Protein AF-0000000084497797 (afdb_homodimer)

Nearest PDB structures (foldseek):
  1u7z-assembly2_C  TM=8.789E-01  e=6.561E-12  Escherichia coli
  1u80-assembly1_B  TM=8.466E-01  e=4.238E-12  Escherichia coli
  1u7w-assembly2_C-2  TM=8.533E-01  e=4.690E-11  Escherichia coli
  1u7w-assembly1_B  TM=8.648E-01  e=1.187E-10  Escherichia coli
  1u7w-assembly1_A  TM=8.566E-01  e=1.187E-10  Escherichia coli

Secondary structure (DSSP, 8-state):
-----------TTTT-EEEEEE-S-GGGGGHHHHHHHHHHTT-EEEEEE-HHHHHHB-HHHHHHHHSS--B-S--SSTHHHHH--TTEEEEEEEE-HHHHHHHHHT---SHHHHHHHHHHHTT--EEEEE---HHHHT-HHHHHHHHHHHHTT-EE----GGGGSHHHHHHHHHHHHHHHHHTTTTTT--EEEEESB-EEESSSSEEEEE---THHHHHHHHHHHHTT-S-EEEEE--SSPPPTTSEEEE--BHHHHHHHHHHHHHHS--SEEEE--B--SEEE---SS---TTS-EEEEEEE---HHHHHHHH-TTSEEEEEEE--S--TTSGGGTTT--SEEEEEPTTTT-SSS--EEEEEEETTEEEEEEEE-HHHHHHHHHHHHHHT-----------/-----------TTTT-EEEEEE-S-GGGGGHHHHHHHHHHTT-EEEEEE-HHHHHHB-HHHHHHHHSSPPB-S--SSTHHHHH--TTEEEEEEEE-HHHHHHHHHT---SHHHHHHHHHHHTT--EEEEE---HHHHT-HHHHHHHHHHHHTT-EE----GGGGSHHHHHHHHHHHHHHHHHTTTTTT--EEEEESB-EEESSSSEEEEE---THHHHHHHHHHHHTT-S-EEEEE--SSPPPTTSEEEE--BHHHHHHHHHHHHHHS--SEEEE--B--SEEE---SS---TTS-EEEEEEE---HHHHHHHH-TTSEEEEEEE--SS---GGGGTTT--SEEEEEPTTTT-SSS--EEEEEEETTEEEEEEEE-HHHHHHHHHHHHHHT-----------

Structure (mmCIF, N/CA/C/O backbone):
data_AF-0000000084497797-model_v1
#
loop_
_entity.id
_entity.type
_entity.pdbx_description
1 polymer 'Phosphopantothenoylcysteine decarboxylase'
#
loop_
_atom_site.group_PDB
_atom_site.id
_atom_site.type_symbol
_atom_site.label_atom_id
_atom_site.label_alt_id
_atom_site.label_comp_id
_atom_site.label_asym_id
_atom_site.label_entity_id
_atom_site.label_seq_id
_atom_site.pdbx_PDB_ins_code
_atom_site.Cartn_x
_atom_site.Cartn_y
_atom_site.Cartn_z
_atom_site.occupancy
_atom_site.B_iso_or_equiv
_atom_site.auth_seq_id
_atom_site.auth_comp_id
_atom_site.auth_asym_id
_atom_site.auth_atom_id
_atom_site.pdbx_PDB_model_num
ATOM 1 N N . MET A 1 1 ? 27.562 19.875 -34.844 1 23.94 1 MET A N 1
ATOM 2 C CA . MET A 1 1 ? 26.203 19.359 -35 1 23.94 1 MET A CA 1
ATOM 3 C C . MET A 1 1 ? 25.984 18.125 -34.125 1 23.94 1 MET A C 1
ATOM 5 O O . MET A 1 1 ? 26.094 17 -34.594 1 23.94 1 MET A O 1
ATOM 9 N N . SER A 1 2 ? 26.672 18.078 -32.969 1 23.84 2 SER A N 1
ATOM 10 C CA . SER A 1 2 ? 26.906 17.062 -31.938 1 23.84 2 SER A CA 1
ATOM 11 C C . SER A 1 2 ? 25.609 16.656 -31.266 1 23.84 2 SER A C 1
ATOM 13 O O . SER A 1 2 ? 24.953 17.469 -30.609 1 23.84 2 SER A O 1
ATOM 15 N N . LYS A 1 3 ? 24.734 15.852 -32.094 1 26.19 3 LYS A N 1
ATOM 16 C CA . LYS A 1 3 ? 23.484 15.211 -31.719 1 26.19 3 LYS A CA 1
ATOM 17 C C . LYS A 1 3 ? 23.562 14.672 -30.297 1 26.19 3 LYS A C 1
ATOM 19 O O . LYS A 1 3 ? 24.531 13.992 -29.938 1 26.19 3 LYS A O 1
ATOM 24 N N . ASN A 1 4 ? 23.016 15.453 -29.297 1 27.89 4 ASN A N 1
ATOM 25 C CA . ASN A 1 4 ? 22.703 15.258 -27.891 1 27.89 4 ASN A CA 1
ATOM 26 C C . ASN A 1 4 ? 22.203 13.836 -27.609 1 27.89 4 ASN A C 1
ATOM 28 O O . ASN A 1 4 ? 21.172 13.422 -28.172 1 27.89 4 ASN A O 1
ATOM 32 N N . ASN A 1 5 ? 23.094 12.859 -27.531 1 30.03 5 ASN A N 1
ATOM 33 C CA . ASN A 1 5 ? 22.859 11.492 -27.062 1 30.03 5 ASN A CA 1
ATOM 34 C C . ASN A 1 5 ? 21.797 11.453 -25.969 1 30.03 5 ASN A C 1
ATOM 36 O O . ASN A 1 5 ? 22.047 11.891 -24.844 1 30.03 5 ASN A O 1
ATOM 40 N N . GLU A 1 6 ? 20.562 11.82 -26.328 1 32.28 6 GLU A N 1
ATOM 41 C CA . GLU A 1 6 ? 19.375 11.633 -25.5 1 32.28 6 GLU A CA 1
ATOM 42 C C . GLU A 1 6 ? 19.438 10.32 -24.719 1 32.28 6 GLU A C 1
ATOM 44 O O . GLU A 1 6 ? 19.359 9.242 -25.312 1 32.28 6 GLU A O 1
ATOM 49 N N . SER A 1 7 ? 20.375 10.156 -23.828 1 33.66 7 SER A N 1
ATOM 50 C CA . SER A 1 7 ? 20.375 9.031 -22.891 1 33.66 7 SER A CA 1
ATOM 51 C C . SER A 1 7 ? 18.969 8.734 -22.391 1 33.66 7 SER A C 1
ATOM 53 O O . SER A 1 7 ? 18.406 9.508 -21.609 1 33.66 7 SER A O 1
ATOM 55 N N . SER A 1 8 ? 17.984 8.523 -23.25 1 36.69 8 SER A N 1
ATOM 56 C CA . SER A 1 8 ? 16.703 7.906 -22.875 1 36.69 8 SER A CA 1
ATOM 57 C C . SER A 1 8 ? 16.875 7.004 -21.656 1 36.69 8 SER A C 1
ATOM 59 O O . SER A 1 8 ? 17.703 6.09 -21.656 1 36.69 8 SER A O 1
ATOM 61 N N . ILE A 1 9 ? 16.781 7.445 -20.562 1 40.06 9 ILE A N 1
ATOM 62 C CA . ILE A 1 9 ? 16.797 6.691 -19.312 1 40.06 9 ILE A CA 1
ATOM 63 C C . ILE A 1 9 ? 16 5.395 -19.484 1 40.06 9 ILE A C 1
ATOM 65 O O . ILE A 1 9 ? 14.773 5.426 -19.641 1 40.06 9 ILE A O 1
ATOM 69 N N . LYS A 1 10 ? 16.328 4.355 -20.297 1 47.12 10 LYS A N 1
ATOM 70 C CA . LYS A 1 10 ? 15.938 2.959 -20.469 1 47.12 10 LYS A CA 1
ATOM 71 C C . LYS A 1 10 ? 15.562 2.326 -19.125 1 47.12 10 LYS A C 1
ATOM 73 O O . LYS A 1 10 ? 16.219 2.586 -18.109 1 47.12 10 LYS A O 1
ATOM 78 N N . THR A 1 11 ? 14.281 2.086 -18.953 1 58.19 11 THR A N 1
ATOM 79 C CA . THR A 1 11 ? 13.961 1.188 -17.844 1 58.19 11 THR A CA 1
ATOM 80 C C . THR A 1 11 ? 15.102 0.21 -17.594 1 58.19 11 THR A C 1
ATOM 82 O O . THR A 1 11 ? 15.75 -0.253 -18.547 1 58.19 11 THR A O 1
ATOM 85 N N . THR A 1 12 ? 15.547 0.127 -16.266 1 72.94 12 THR A N 1
ATOM 86 C CA . THR A 1 12 ? 16.844 -0.409 -15.875 1 72.94 12 THR A CA 1
ATOM 87 C C . THR A 1 12 ? 16.984 -1.865 -16.312 1 72.94 12 THR A C 1
ATOM 89 O O . THR A 1 12 ? 18.094 -2.34 -16.562 1 72.94 12 THR A O 1
ATOM 92 N N . LEU A 1 13 ? 15.688 -2.531 -16.703 1 92 13 LEU A N 1
ATOM 93 C CA . LEU A 1 13 ? 15.875 -3.914 -17.141 1 92 13 LEU A CA 1
ATOM 94 C C . LEU A 1 13 ? 15.602 -4.062 -18.625 1 92 13 LEU A C 1
ATOM 96 O O . LEU A 1 13 ? 15.5 -5.18 -19.141 1 92 13 LEU A O 1
ATOM 100 N N . SER A 1 14 ? 15.508 -2.926 -19.266 1 90.88 14 SER A N 1
ATOM 101 C CA . SER A 1 14 ? 15.352 -2.949 -20.719 1 90.88 14 SER A CA 1
ATOM 102 C C . SER A 1 14 ? 16.516 -3.676 -21.375 1 90.88 14 SER A C 1
ATOM 104 O O . SER A 1 14 ? 17.672 -3.441 -21.047 1 90.88 14 SER A O 1
ATOM 106 N N . GLY A 1 15 ? 16.156 -4.547 -22.297 1 92.31 15 GLY A N 1
ATOM 107 C CA . GLY A 1 15 ? 17.188 -5.301 -23 1 92.31 15 GLY A CA 1
ATOM 108 C C . GLY A 1 15 ? 17.641 -6.539 -22.25 1 92.31 15 GLY A C 1
ATOM 109 O O . GLY A 1 15 ? 18.484 -7.289 -22.734 1 92.31 15 GLY A O 1
ATOM 110 N N . LYS A 1 16 ? 17.094 -6.723 -21.094 1 95.69 16 LYS A N 1
ATOM 111 C CA . LYS A 1 16 ? 17.453 -7.906 -20.312 1 95.69 16 LYS A CA 1
ATOM 112 C C . LYS A 1 16 ? 16.406 -9.008 -20.484 1 95.69 16 LYS A C 1
ATOM 114 O O . LYS A 1 16 ? 15.234 -8.727 -20.75 1 95.69 16 LYS A O 1
ATOM 119 N N . LYS A 1 17 ? 16.938 -10.18 -20.391 1 96.88 17 LYS A N 1
ATOM 120 C CA . LYS A 1 17 ? 16.109 -11.383 -20.438 1 96.88 17 LYS A CA 1
ATOM 121 C C . LYS A 1 17 ? 16.078 -12.094 -19.094 1 96.88 17 LYS A C 1
ATOM 123 O O . LYS A 1 17 ? 17.141 -12.43 -18.531 1 96.88 17 LYS A O 1
ATOM 128 N N . ILE A 1 18 ? 14.852 -12.25 -18.578 1 98.19 18 ILE A N 1
ATOM 129 C CA . ILE A 1 18 ? 14.695 -12.977 -17.328 1 98.19 18 ILE A CA 1
ATOM 130 C C . ILE A 1 18 ? 14.156 -14.375 -17.609 1 98.19 18 ILE A C 1
ATOM 132 O O . ILE A 1 18 ? 13.07 -14.531 -18.172 1 98.19 18 ILE A O 1
ATOM 136 N N . VAL A 1 19 ? 14.953 -15.352 -17.312 1 97.81 19 VAL A N 1
ATOM 137 C CA . VAL A 1 19 ? 14.461 -16.734 -17.297 1 97.81 19 VAL A CA 1
ATOM 138 C C . VAL A 1 19 ? 13.977 -17.094 -15.906 1 97.81 19 VAL A C 1
ATOM 140 O O . VAL A 1 19 ? 14.773 -17.203 -14.969 1 97.81 19 VAL A O 1
ATOM 143 N N . LEU A 1 20 ? 12.648 -17.234 -15.758 1 98.31 20 LEU A N 1
ATOM 144 C CA . LEU A 1 20 ? 12.008 -17.484 -14.469 1 98.31 20 LEU A CA 1
ATOM 145 C C . LEU A 1 20 ? 11.609 -18.953 -14.344 1 98.31 20 LEU A C 1
ATOM 147 O O . LEU A 1 20 ? 10.695 -19.422 -15.031 1 98.31 20 LEU A O 1
ATOM 151 N N . ALA A 1 21 ? 12.336 -19.656 -13.484 1 97.94 21 ALA A N 1
ATOM 152 C CA . ALA A 1 21 ? 12 -21.047 -13.211 1 97.94 21 ALA A CA 1
ATOM 153 C C . ALA A 1 21 ? 11.273 -21.188 -11.883 1 97.94 21 ALA A C 1
ATOM 155 O O . ALA A 1 21 ? 11.617 -20.531 -10.898 1 97.94 21 ALA A O 1
ATOM 156 N N . THR A 1 22 ? 10.258 -22.094 -11.859 1 97.75 22 THR A N 1
ATOM 157 C CA . THR A 1 22 ? 9.43 -22.172 -10.664 1 97.75 22 THR A CA 1
ATOM 158 C C . THR A 1 22 ? 9.445 -23.594 -10.086 1 97.75 22 THR A C 1
ATOM 160 O O . THR A 1 22 ? 9.516 -24.562 -10.836 1 97.75 22 THR A O 1
ATOM 163 N N . SER A 1 23 ? 9.484 -23.672 -8.781 1 96 23 SER A N 1
ATOM 164 C CA . SER A 1 23 ? 9.219 -24.922 -8.062 1 96 23 SER A CA 1
ATOM 165 C C . SER A 1 23 ? 7.871 -24.875 -7.352 1 96 23 SER A C 1
ATOM 167 O O . SER A 1 23 ? 7.207 -23.844 -7.336 1 96 23 SER A O 1
ATOM 169 N N . ALA A 1 24 ? 7.457 -26.031 -6.867 1 93.75 24 ALA A N 1
ATOM 170 C CA . ALA A 1 24 ? 6.105 -26.188 -6.324 1 93.75 24 ALA A CA 1
ATOM 171 C C . ALA A 1 24 ? 6.031 -25.672 -4.891 1 93.75 24 ALA A C 1
ATOM 173 O O . ALA A 1 24 ? 6.395 -26.391 -3.949 1 93.75 24 ALA A O 1
ATOM 174 N N . SER A 1 25 ? 5.539 -24.5 -4.75 1 90.31 25 SER A N 1
ATOM 175 C CA . SER A 1 25 ? 5.309 -23.891 -3.449 1 90.31 25 SER A CA 1
ATOM 176 C C . SER A 1 25 ? 3.965 -23.156 -3.41 1 90.31 25 SER A C 1
ATOM 178 O O . SER A 1 25 ? 3.389 -22.859 -4.457 1 90.31 25 SER A O 1
ATOM 180 N N . ILE A 1 26 ? 3.516 -22.906 -2.268 1 85.19 26 ILE A N 1
ATOM 181 C CA . ILE A 1 26 ? 2.205 -22.297 -2.078 1 85.19 26 ILE A CA 1
ATOM 182 C C . ILE A 1 26 ? 2.209 -20.891 -2.652 1 85.19 26 ILE A C 1
ATOM 184 O O . ILE A 1 26 ? 1.17 -20.375 -3.09 1 85.19 26 ILE A O 1
ATOM 188 N N . ASN A 1 27 ? 3.338 -20.234 -2.736 1 87.75 27 ASN A N 1
ATOM 189 C CA . ASN A 1 27 ? 3.438 -18.875 -3.229 1 87.75 27 ASN A CA 1
ATOM 190 C C . ASN A 1 27 ? 3.471 -18.828 -4.754 1 87.75 27 ASN A C 1
ATOM 192 O O . ASN A 1 27 ? 3.578 -17.75 -5.344 1 87.75 27 ASN A O 1
ATOM 196 N N . ILE A 1 28 ? 3.33 -19.984 -5.367 1 92.88 28 ILE A N 1
ATOM 197 C CA . ILE A 1 28 ? 3.43 -20.047 -6.82 1 92.88 28 ILE A CA 1
ATOM 198 C C . ILE A 1 28 ? 2.342 -19.188 -7.449 1 92.88 28 ILE A C 1
ATOM 200 O O . ILE A 1 28 ? 2.5 -18.703 -8.57 1 92.88 28 ILE A O 1
ATOM 204 N N . TYR A 1 29 ? 1.271 -18.969 -6.75 1 90.38 29 TYR A N 1
ATOM 205 C CA . TYR A 1 29 ? 0.161 -18.203 -7.297 1 90.38 29 TYR A CA 1
ATOM 206 C C . TYR A 1 29 ? 0.529 -16.719 -7.422 1 90.38 29 TYR A C 1
ATOM 208 O O . TYR A 1 29 ? -0.18 -15.953 -8.07 1 90.38 29 TYR A O 1
ATOM 216 N N . ARG A 1 30 ? 1.671 -16.281 -6.957 1 90.81 30 ARG A N 1
ATOM 217 C CA . ARG A 1 30 ? 2.109 -14.883 -7.023 1 90.81 30 ARG A CA 1
ATOM 218 C C . ARG A 1 30 ? 2.951 -14.633 -8.273 1 90.81 30 ARG A C 1
ATOM 220 O O . ARG A 1 30 ? 3.246 -13.484 -8.609 1 90.81 30 ARG A O 1
ATOM 227 N N . ILE A 1 31 ? 3.279 -15.625 -8.93 1 94.81 31 ILE A N 1
ATOM 228 C CA . ILE A 1 31 ? 4.266 -15.578 -10 1 94.81 31 ILE A CA 1
ATOM 229 C C . ILE A 1 31 ? 3.727 -14.75 -11.164 1 94.81 31 ILE A C 1
ATOM 231 O O . ILE A 1 31 ? 4.469 -13.977 -11.781 1 94.81 31 ILE A O 1
ATOM 235 N N . PRO A 1 32 ? 2.434 -14.875 -11.508 1 93.62 32 PRO A N 1
ATOM 236 C CA . PRO A 1 32 ? 1.946 -14.016 -12.594 1 93.62 32 PRO A CA 1
ATOM 237 C C . PRO A 1 32 ? 2.166 -12.531 -12.312 1 93.62 32 PRO A C 1
ATOM 239 O O . PRO A 1 32 ? 2.549 -11.781 -13.211 1 93.62 32 PRO A O 1
ATOM 242 N N . ASP A 1 33 ? 1.992 -12.133 -11.125 1 91.44 33 ASP A N 1
ATOM 243 C CA . ASP A 1 33 ? 2.227 -10.734 -10.766 1 91.44 33 ASP A CA 1
ATOM 244 C C . ASP A 1 33 ? 3.709 -10.383 -10.867 1 91.44 33 ASP A C 1
ATOM 246 O O . ASP A 1 33 ? 4.066 -9.289 -11.312 1 91.44 33 ASP A O 1
ATOM 250 N N . LEU A 1 34 ? 4.535 -11.242 -10.422 1 94.75 34 LEU A N 1
ATOM 251 C CA . LEU A 1 34 ? 5.973 -11.023 -10.555 1 94.75 34 LEU A CA 1
ATOM 252 C C . LEU A 1 34 ? 6.359 -10.828 -12.016 1 94.75 34 LEU A C 1
ATOM 254 O O . LEU A 1 34 ? 7.129 -9.922 -12.344 1 94.75 34 LEU A O 1
ATOM 258 N N . ILE A 1 35 ? 5.809 -11.656 -12.883 1 96.94 35 ILE A N 1
ATOM 259 C CA . ILE A 1 35 ? 6.09 -11.578 -14.312 1 96.94 35 ILE A CA 1
ATOM 260 C C . ILE A 1 35 ? 5.648 -10.219 -14.852 1 96.94 35 ILE A C 1
ATOM 262 O O . ILE A 1 35 ? 6.406 -9.547 -15.555 1 96.94 35 ILE A O 1
ATOM 266 N N . LYS A 1 36 ? 4.496 -9.836 -14.516 1 93.12 36 LYS A N 1
ATOM 267 C CA . LYS A 1 36 ? 3.971 -8.555 -14.969 1 93.12 36 LYS A CA 1
ATOM 268 C C . LYS A 1 36 ? 4.859 -7.402 -14.508 1 93.12 36 LYS A C 1
ATOM 270 O O . LYS A 1 36 ? 5.16 -6.492 -15.281 1 93.12 36 LYS A O 1
ATOM 275 N N . ASN A 1 37 ? 5.238 -7.434 -13.273 1 93.19 37 ASN A N 1
ATOM 276 C CA . ASN A 1 37 ? 6.086 -6.383 -12.727 1 93.19 37 ASN A CA 1
ATOM 277 C C . ASN A 1 37 ? 7.445 -6.34 -13.422 1 93.19 37 ASN A C 1
ATOM 279 O O . ASN A 1 37 ? 7.992 -5.258 -13.656 1 93.19 37 ASN A O 1
ATOM 283 N N . LEU A 1 38 ? 7.984 -7.492 -13.742 1 96.44 38 LEU A N 1
ATOM 284 C CA . LEU A 1 38 ? 9.25 -7.562 -14.461 1 96.44 38 LEU A CA 1
ATOM 285 C C . LEU A 1 38 ? 9.109 -6.969 -15.859 1 96.44 38 LEU A C 1
ATOM 287 O O . LEU A 1 38 ? 9.992 -6.238 -16.328 1 96.44 38 LEU A O 1
ATOM 291 N N . ARG A 1 39 ? 8.047 -7.258 -16.469 1 95.69 39 ARG A N 1
ATOM 292 C CA . ARG A 1 39 ? 7.789 -6.695 -17.781 1 95.69 39 ARG A CA 1
ATOM 293 C C . ARG A 1 39 ? 7.621 -5.184 -17.719 1 95.69 39 ARG A C 1
ATOM 295 O O . ARG A 1 39 ? 8.078 -4.457 -18.609 1 95.69 39 ARG A O 1
ATOM 302 N N . ASN A 1 40 ? 6.965 -4.758 -16.703 1 91.56 40 ASN A N 1
ATOM 303 C CA . ASN A 1 40 ? 6.816 -3.324 -16.484 1 91.56 40 ASN A CA 1
ATOM 304 C C . ASN A 1 40 ? 8.172 -2.639 -16.328 1 91.56 40 ASN A C 1
ATOM 306 O O . ASN A 1 40 ? 8.32 -1.461 -16.656 1 91.56 40 ASN A O 1
ATOM 310 N N . GLU A 1 41 ? 9.148 -3.395 -15.828 1 93.44 41 GLU A N 1
ATOM 311 C CA . GLU A 1 41 ? 10.508 -2.879 -15.703 1 93.44 41 GLU A CA 1
ATOM 312 C C . GLU A 1 41 ? 11.242 -2.914 -17.031 1 93.44 41 GLU A C 1
ATOM 314 O O . GLU A 1 41 ? 12.398 -2.506 -17.125 1 93.44 41 GLU A O 1
ATOM 319 N N . GLY A 1 42 ? 10.633 -3.502 -18.016 1 94.12 42 GLY A N 1
ATOM 320 C CA . GLY A 1 42 ? 11.188 -3.486 -19.359 1 94.12 42 GLY A CA 1
ATOM 321 C C . GLY A 1 42 ? 11.797 -4.812 -19.766 1 94.12 42 GLY A C 1
ATOM 322 O O . GLY A 1 42 ? 12.281 -4.957 -20.891 1 94.12 42 GLY A O 1
ATOM 323 N N . ALA A 1 43 ? 11.758 -5.812 -18.938 1 96.81 43 ALA A N 1
ATOM 324 C CA . ALA A 1 43 ? 12.422 -7.086 -19.203 1 96.81 43 ALA A CA 1
ATOM 325 C C . ALA A 1 43 ? 11.539 -7.988 -20.078 1 96.81 43 ALA A C 1
ATOM 327 O O . ALA A 1 43 ? 10.312 -7.867 -20.062 1 96.81 43 ALA A O 1
ATOM 328 N N . GLU A 1 44 ? 12.203 -8.812 -20.812 1 96.94 44 GLU A N 1
ATOM 329 C CA . GLU A 1 44 ? 11.539 -9.984 -21.375 1 96.94 44 GLU A CA 1
ATOM 330 C C . GLU A 1 44 ? 11.578 -11.164 -20.406 1 96.94 44 GLU A C 1
ATOM 332 O O . GLU A 1 44 ? 12.617 -11.43 -19.797 1 96.94 44 GLU A O 1
ATOM 337 N N . VAL A 1 45 ? 10.445 -11.859 -20.312 1 98 45 VAL A N 1
ATOM 338 C CA . VAL A 1 45 ? 10.391 -12.914 -19.312 1 98 45 VAL A CA 1
ATOM 339 C C . VAL A 1 45 ? 10.055 -14.25 -19.984 1 98 45 VAL A C 1
ATOM 341 O O . VAL A 1 45 ? 9.07 -14.352 -20.703 1 98 45 VAL A O 1
ATOM 344 N N . TYR A 1 46 ? 10.891 -15.211 -19.828 1 96.94 46 TYR A N 1
ATOM 345 C CA . TYR A 1 46 ? 10.672 -16.594 -20.25 1 96.94 46 TYR A CA 1
ATOM 346 C C . TYR A 1 46 ? 10.539 -17.516 -19.047 1 96.94 46 TYR A C 1
ATOM 348 O O . TYR A 1 46 ? 11.367 -17.469 -18.125 1 96.94 46 TYR A O 1
ATOM 356 N N . CYS A 1 47 ? 9.508 -18.375 -19.109 1 97.44 47 CYS A N 1
ATOM 357 C CA . CYS A 1 47 ? 9.211 -19.141 -17.906 1 97.44 47 CYS A CA 1
ATOM 358 C C . CYS A 1 47 ? 9.477 -20.625 -18.125 1 97.44 47 CYS A C 1
ATOM 360 O O . CYS A 1 47 ? 9.234 -21.156 -19.203 1 97.44 47 CYS A O 1
ATOM 362 N N . GLY A 1 48 ? 10.055 -21.234 -17.109 1 96.31 48 GLY A N 1
ATOM 363 C CA . GLY A 1 48 ? 10.164 -22.688 -16.969 1 96.31 48 GLY A CA 1
ATOM 364 C C . GLY A 1 48 ? 9.586 -23.203 -15.664 1 96.31 48 GLY A C 1
ATOM 365 O O . GLY A 1 48 ? 9.797 -22.594 -14.609 1 96.31 48 GLY A O 1
ATOM 366 N N . MET A 1 49 ? 8.852 -24.312 -15.789 1 96.75 49 MET A N 1
ATOM 367 C CA . MET A 1 49 ? 8.188 -24.828 -14.594 1 96.75 49 MET A CA 1
ATOM 368 C C . MET A 1 49 ? 8.578 -26.281 -14.336 1 96.75 49 MET A C 1
ATOM 370 O O . MET A 1 49 ? 8.68 -27.078 -15.273 1 96.75 49 MET A O 1
ATOM 374 N N . SER A 1 50 ? 8.828 -26.594 -13.062 1 94.81 50 SER A N 1
ATOM 375 C CA . SER A 1 50 ? 8.891 -28 -12.719 1 94.81 50 SER A CA 1
ATOM 376 C C . SER A 1 50 ? 7.547 -28.688 -12.93 1 94.81 50 SER A C 1
ATOM 378 O O . SER A 1 50 ? 6.508 -28.031 -12.984 1 94.81 50 SER A O 1
ATOM 380 N N . THR A 1 51 ? 7.641 -30.016 -13.016 1 93.75 51 THR A N 1
ATOM 381 C CA . THR A 1 51 ? 6.406 -30.781 -13.172 1 93.75 51 THR A CA 1
ATOM 382 C C . THR A 1 51 ? 5.457 -30.516 -12.008 1 93.75 51 THR A C 1
ATOM 384 O O . THR A 1 51 ? 4.262 -30.281 -12.219 1 93.75 51 THR A O 1
ATOM 387 N N . ALA A 1 52 ? 5.996 -30.484 -10.867 1 94 52 ALA A N 1
ATOM 388 C CA . ALA A 1 52 ? 5.199 -30.266 -9.664 1 94 52 ALA A CA 1
ATOM 389 C C . ALA A 1 52 ? 4.574 -28.875 -9.664 1 94 52 ALA A C 1
ATOM 391 O O . ALA A 1 52 ? 3.414 -28.703 -9.281 1 94 52 ALA A O 1
ATOM 392 N N . SER A 1 53 ? 5.344 -27.875 -10.016 1 95.25 53 SER A N 1
ATOM 393 C CA . SER A 1 53 ? 4.805 -26.516 -10.031 1 95.25 53 SER A CA 1
ATOM 394 C C . SER A 1 53 ? 3.719 -26.359 -11.094 1 95.25 53 SER A C 1
ATOM 396 O O . SER A 1 53 ? 2.723 -25.672 -10.875 1 95.25 53 SER A O 1
ATOM 398 N N . ALA A 1 54 ? 3.855 -27.016 -12.242 1 95.06 54 ALA A N 1
ATOM 399 C CA . ALA A 1 54 ? 2.875 -26.953 -13.32 1 95.06 54 ALA A CA 1
ATOM 400 C C . ALA A 1 54 ? 1.563 -27.625 -12.906 1 95.06 54 ALA A C 1
ATOM 402 O O . ALA A 1 54 ? 0.51 -27.328 -13.484 1 95.06 54 ALA A O 1
ATOM 403 N N . GLU A 1 55 ? 1.701 -28.516 -11.961 1 93.25 55 GLU A N 1
ATOM 404 C CA . GLU A 1 55 ? 0.502 -29.156 -11.422 1 93.25 55 GLU A CA 1
ATOM 405 C C . GLU A 1 55 ? -0.257 -28.219 -10.492 1 93.25 55 GLU A C 1
ATOM 407 O O . GLU A 1 55 ? -1.479 -28.312 -10.367 1 93.25 55 GLU A O 1
ATOM 412 N N . LEU A 1 56 ? 0.427 -27.297 -9.875 1 93.69 56 LEU A N 1
ATOM 413 C CA . LEU A 1 56 ? -0.197 -26.375 -8.914 1 93.69 56 LEU A CA 1
ATOM 414 C C . LEU A 1 56 ? -0.835 -25.188 -9.633 1 93.69 56 LEU A C 1
ATOM 416 O O . LEU A 1 56 ? -1.896 -24.719 -9.227 1 93.69 56 LEU A O 1
ATOM 420 N N . ILE A 1 57 ? -0.171 -24.719 -10.602 1 94 57 ILE A N 1
ATOM 421 C CA . ILE A 1 57 ? -0.702 -23.625 -11.414 1 94 57 ILE A CA 1
ATOM 422 C C . ILE A 1 57 ? -0.468 -23.938 -12.898 1 94 57 ILE A C 1
ATOM 424 O O . ILE A 1 57 ? 0.643 -24.297 -13.289 1 94 57 ILE A O 1
ATOM 428 N N . ASN A 1 58 ? -1.486 -23.781 -13.695 1 94.25 58 ASN A N 1
ATOM 429 C CA . ASN A 1 58 ? -1.397 -24.109 -15.109 1 94.25 58 ASN A CA 1
ATOM 430 C C . ASN A 1 58 ? -0.412 -23.203 -15.836 1 94.25 58 ASN A C 1
ATOM 432 O O . ASN A 1 58 ? -0.445 -21.984 -15.672 1 94.25 58 ASN A O 1
ATOM 436 N N . PRO A 1 59 ? 0.425 -23.812 -16.688 1 95.44 59 PRO A N 1
ATOM 437 C CA . PRO A 1 59 ? 1.385 -23.016 -17.453 1 95.44 59 PRO A CA 1
ATOM 438 C C . PRO A 1 59 ? 0.715 -21.938 -18.281 1 95.44 59 PRO A C 1
ATOM 440 O O . PRO A 1 59 ? 1.345 -20.922 -18.609 1 95.44 59 PRO A O 1
ATOM 443 N N . ASP A 1 60 ? -0.534 -22.062 -18.578 1 94.44 60 ASP A N 1
ATOM 444 C CA . ASP A 1 60 ? -1.264 -21.078 -19.375 1 94.44 60 ASP A CA 1
ATOM 445 C C . ASP A 1 60 ? -1.271 -19.719 -18.688 1 94.44 60 ASP A C 1
ATOM 447 O O . ASP A 1 60 ? -1.238 -18.688 -19.359 1 94.44 60 ASP A O 1
ATOM 451 N N . LEU A 1 61 ? -1.333 -19.75 -17.422 1 93.94 61 LEU A N 1
ATOM 452 C CA . LEU A 1 61 ? -1.349 -18.484 -16.672 1 93.94 61 LEU A CA 1
ATOM 453 C C . LEU A 1 61 ? -0.018 -17.766 -16.812 1 93.94 61 LEU A C 1
ATOM 455 O O . LEU A 1 61 ? 0.01 -16.531 -16.938 1 93.94 61 LEU A O 1
ATOM 459 N N . LEU A 1 62 ? 1.028 -18.516 -16.812 1 96.62 62 LEU A N 1
ATOM 460 C CA . LEU A 1 62 ? 2.342 -17.906 -16.984 1 96.62 62 LEU A CA 1
ATOM 461 C C . LEU A 1 62 ? 2.562 -17.469 -18.422 1 96.62 62 LEU A C 1
ATOM 463 O O . LEU A 1 62 ? 3.225 -16.469 -18.672 1 96.62 62 LEU A O 1
ATOM 467 N N . GLN A 1 63 ? 2.059 -18.281 -19.328 1 96.38 63 GLN A N 1
ATOM 468 C CA . GLN A 1 63 ? 2.111 -17.875 -20.734 1 96.38 63 GLN A CA 1
ATOM 469 C C . GLN A 1 63 ? 1.385 -16.562 -20.953 1 96.38 63 GLN A C 1
ATOM 471 O O . GLN A 1 63 ? 1.893 -15.672 -21.656 1 96.38 63 GLN A O 1
ATOM 476 N N . TRP A 1 64 ? 0.247 -16.484 -20.391 1 93.19 64 TRP A N 1
ATOM 477 C CA . TRP A 1 64 ? -0.523 -15.25 -20.469 1 93.19 64 TRP A CA 1
ATOM 478 C C . TRP A 1 64 ? 0.264 -14.078 -19.891 1 93.19 64 TRP A C 1
ATOM 480 O O . TRP A 1 64 ? 0.342 -13.016 -20.516 1 93.19 64 TRP A O 1
ATOM 490 N N . ALA A 1 65 ? 0.853 -14.227 -18.797 1 95.25 65 ALA A N 1
ATOM 491 C CA . ALA A 1 65 ? 1.549 -13.148 -18.094 1 95.25 65 ALA A CA 1
ATOM 492 C C . ALA A 1 65 ? 2.826 -12.75 -18.844 1 95.25 65 ALA A C 1
ATOM 494 O O . ALA A 1 65 ? 3.176 -11.57 -18.891 1 95.25 65 ALA A O 1
ATOM 495 N N . SER A 1 66 ? 3.498 -13.703 -19.422 1 96.81 66 SER A N 1
ATOM 496 C CA . SER A 1 66 ? 4.816 -13.453 -20 1 96.81 66 SER A CA 1
ATOM 497 C C . SER A 1 66 ? 4.715 -13.133 -21.5 1 96.81 66 SER A C 1
ATOM 499 O O . SER A 1 66 ? 5.602 -12.492 -22.062 1 96.81 66 SER A O 1
ATOM 501 N N . GLY A 1 67 ? 3.691 -13.672 -22.109 1 95.81 67 GLY A N 1
ATOM 502 C CA . GLY A 1 67 ? 3.557 -13.523 -23.547 1 95.81 67 GLY A CA 1
ATOM 503 C C . GLY A 1 67 ? 4.387 -14.523 -24.328 1 95.81 67 GLY A C 1
ATOM 504 O O . GLY A 1 67 ? 4.516 -14.406 -25.547 1 95.81 67 GLY A O 1
ATOM 505 N N . HIS A 1 68 ? 5.02 -15.508 -23.672 1 95.19 68 HIS A N 1
ATOM 506 C CA . HIS A 1 68 ? 5.875 -16.516 -24.297 1 95.19 68 HIS A CA 1
ATOM 507 C C . HIS A 1 68 ? 5.461 -17.922 -23.875 1 95.19 68 HIS A C 1
ATOM 509 O O . HIS A 1 68 ? 4.797 -18.094 -22.844 1 95.19 68 HIS A O 1
ATOM 515 N N . ASP A 1 69 ? 5.836 -18.906 -24.672 1 93.81 69 ASP A N 1
ATOM 516 C CA . ASP A 1 69 ? 5.59 -20.281 -24.297 1 93.81 69 ASP A CA 1
ATOM 517 C C . ASP A 1 69 ? 6.344 -20.656 -23.016 1 93.81 69 ASP A C 1
ATOM 519 O O . ASP A 1 69 ? 7.449 -20.172 -22.781 1 93.81 69 ASP A O 1
ATOM 523 N N . VAL A 1 70 ? 5.691 -21.562 -22.297 1 95.88 70 VAL A N 1
ATOM 524 C CA . VAL A 1 70 ? 6.281 -21.984 -21.016 1 95.88 70 VAL A CA 1
ATOM 525 C C . VAL A 1 70 ? 6.941 -23.344 -21.188 1 95.88 70 VAL A C 1
ATOM 527 O O . VAL A 1 70 ? 6.352 -24.266 -21.75 1 95.88 70 VAL A O 1
ATOM 530 N N . ILE A 1 71 ? 8.148 -23.422 -20.703 1 93.06 71 ILE A N 1
ATOM 531 C CA . ILE A 1 71 ? 8.883 -24.688 -20.797 1 93.06 71 ILE A CA 1
ATOM 532 C C . ILE A 1 71 ? 8.523 -25.594 -19.625 1 93.06 71 ILE A C 1
ATOM 534 O O . ILE A 1 71 ? 8.773 -25.25 -18.469 1 93.06 71 ILE A O 1
ATOM 538 N N . THR A 1 72 ? 7.91 -26.719 -19.875 1 92.69 72 THR A N 1
ATOM 539 C CA . THR A 1 72 ? 7.52 -27.641 -18.828 1 92.69 72 THR A CA 1
ATOM 540 C C . THR A 1 72 ? 8.219 -29 -19 1 92.69 72 THR A C 1
ATOM 542 O O . THR A 1 72 ? 8.133 -29.859 -18.125 1 92.69 72 THR A O 1
ATOM 545 N N . ARG A 1 73 ? 8.781 -29.141 -20.109 1 86.5 73 ARG A N 1
ATOM 546 C CA . ARG A 1 73 ? 9.547 -30.344 -20.422 1 86.5 73 ARG A CA 1
ATOM 547 C C . ARG A 1 73 ? 10.734 -30.016 -21.328 1 86.5 73 ARG A C 1
ATOM 549 O O . ARG A 1 73 ? 10.711 -29.031 -22.062 1 86.5 73 ARG A O 1
ATOM 556 N N . ILE A 1 74 ? 11.789 -30.719 -21.047 1 73.19 74 ILE A N 1
ATOM 557 C CA . ILE A 1 74 ? 12.938 -30.516 -21.922 1 73.19 74 ILE A CA 1
ATOM 558 C C . ILE A 1 74 ? 12.844 -31.453 -23.125 1 73.19 74 ILE A C 1
ATOM 560 O O . ILE A 1 74 ? 12.688 -32.656 -22.969 1 73.19 74 ILE A O 1
ATOM 564 N N . SER A 1 75 ? 12.438 -30.859 -24.219 1 64.12 75 SER A N 1
ATOM 565 C CA . SER A 1 75 ? 12.43 -31.656 -25.438 1 64.12 75 SER A CA 1
ATOM 566 C C . SER A 1 75 ? 13.828 -31.734 -26.062 1 64.12 75 SER A C 1
ATOM 568 O O . SER A 1 75 ? 14.758 -31.094 -25.578 1 64.12 75 SER A O 1
ATOM 570 N N . GLY A 1 76 ? 14.133 -32.75 -26.953 1 55.62 76 GLY A N 1
ATOM 571 C CA . GLY A 1 76 ? 15.375 -32.875 -27.688 1 55.62 76 GLY A CA 1
ATOM 572 C C . GLY A 1 76 ? 15.875 -31.578 -28.25 1 55.62 76 GLY A C 1
ATOM 573 O O . GLY A 1 76 ? 17 -31.5 -28.75 1 55.62 76 GLY A O 1
ATOM 574 N N . ASN A 1 77 ? 14.969 -30.594 -28.188 1 53.72 77 ASN A N 1
ATOM 575 C CA . ASN A 1 77 ? 15.414 -29.312 -28.734 1 53.72 77 ASN A CA 1
ATOM 576 C C . ASN A 1 77 ? 16.219 -28.516 -27.719 1 53.72 77 ASN A C 1
ATOM 578 O O . ASN A 1 77 ? 16.078 -28.719 -26.5 1 53.72 77 ASN A O 1
ATOM 582 N N . ILE A 1 78 ? 17.281 -27.891 -28.172 1 54.56 78 ILE A N 1
ATOM 583 C CA . ILE A 1 78 ? 18.312 -27.156 -27.453 1 54.56 78 ILE A CA 1
ATOM 584 C C . ILE A 1 78 ? 17.703 -25.922 -26.797 1 54.56 78 ILE A C 1
ATOM 586 O O . ILE A 1 78 ? 18.25 -24.828 -26.875 1 54.56 78 ILE A O 1
ATOM 590 N N . GLU A 1 79 ? 16.391 -26 -26.359 1 59.25 79 GLU A N 1
ATOM 591 C CA . GLU A 1 79 ? 15.695 -24.844 -25.797 1 59.25 79 GLU A CA 1
ATOM 592 C C . GLU A 1 79 ? 16.484 -24.234 -24.641 1 59.25 79 GLU A C 1
ATOM 594 O O . GLU A 1 79 ? 16.594 -23.016 -24.531 1 59.25 79 GLU A O 1
ATOM 599 N N . HIS A 1 80 ? 17.031 -25.078 -23.875 1 63.47 80 HIS A N 1
ATOM 600 C CA . HIS A 1 80 ? 17.734 -24.641 -22.672 1 63.47 80 HIS A CA 1
ATOM 601 C C . HIS A 1 80 ? 19.031 -23.922 -23.016 1 63.47 80 HIS A C 1
ATOM 603 O O . HIS A 1 80 ? 19.453 -23 -22.312 1 63.47 80 HIS A O 1
ATOM 609 N N . ILE A 1 81 ? 19.547 -24.344 -24.109 1 64.62 81 ILE A N 1
ATOM 610 C CA . ILE A 1 81 ? 20.844 -23.766 -24.453 1 64.62 81 ILE A CA 1
ATOM 611 C C . ILE A 1 81 ? 20.641 -22.375 -25.078 1 64.62 81 ILE A C 1
ATOM 613 O O . ILE A 1 81 ? 21.375 -21.438 -24.766 1 64.62 81 ILE A O 1
ATOM 617 N N . THR A 1 82 ? 19.594 -22.234 -25.797 1 79.56 82 THR A N 1
ATOM 618 C CA . THR A 1 82 ? 19.406 -21 -26.547 1 79.56 82 THR A CA 1
ATOM 619 C C . THR A 1 82 ? 18.766 -19.922 -25.688 1 79.56 82 THR A C 1
ATOM 621 O O . THR A 1 82 ? 18.812 -18.734 -26.031 1 79.56 82 THR A O 1
ATOM 624 N N . LEU A 1 83 ? 18.344 -20.375 -24.547 1 87.88 83 LEU A N 1
ATOM 625 C CA . LEU A 1 83 ? 17.625 -19.438 -23.688 1 87.88 83 LEU A CA 1
ATOM 626 C C . LEU A 1 83 ? 18.594 -18.516 -22.953 1 87.88 83 LEU A C 1
ATOM 628 O O . LEU A 1 83 ? 18.234 -17.391 -22.594 1 87.88 83 LEU A O 1
ATOM 632 N N . PHE A 1 84 ? 19.75 -19 -22.828 1 91.44 84 PHE A N 1
ATOM 633 C CA . PHE A 1 84 ? 20.703 -18.266 -22 1 91.44 84 PHE A CA 1
ATOM 634 C C . PHE A 1 84 ? 21.75 -17.562 -22.844 1 91.44 84 PHE A C 1
ATOM 636 O O . PHE A 1 84 ? 22.5 -18.219 -23.578 1 91.44 84 PHE A O 1
ATOM 643 N N . ASP A 1 85 ? 21.797 -16.281 -22.875 1 91.75 85 ASP A N 1
ATOM 644 C CA . ASP A 1 85 ? 22.828 -15.461 -23.5 1 91.75 85 ASP A CA 1
ATOM 645 C C . ASP A 1 85 ? 23.422 -14.477 -22.5 1 91.75 85 ASP A C 1
ATOM 647 O O . ASP A 1 85 ? 23.188 -14.594 -21.297 1 91.75 85 ASP A O 1
ATOM 651 N N . LYS A 1 86 ? 24.234 -13.594 -22.953 1 91.56 86 LYS A N 1
ATOM 652 C CA . LYS A 1 86 ? 25 -12.719 -22.078 1 91.56 86 LYS A CA 1
ATOM 653 C C . LYS A 1 86 ? 24.078 -11.742 -21.344 1 91.56 86 LYS A C 1
ATOM 655 O O . LYS A 1 86 ? 24.484 -11.148 -20.344 1 91.56 86 LYS A O 1
ATOM 660 N N . ASN A 1 87 ? 22.828 -11.57 -21.797 1 94 87 ASN A N 1
ATOM 661 C CA . ASN A 1 87 ? 21.906 -10.617 -21.188 1 94 87 ASN A CA 1
ATOM 662 C C . ASN A 1 87 ? 20.891 -11.312 -20.297 1 94 87 ASN A C 1
ATOM 664 O O . ASN A 1 87 ? 19.984 -10.664 -19.766 1 94 87 ASN A O 1
ATOM 668 N N . THR A 1 88 ? 21.109 -12.578 -20.031 1 96.69 88 THR A N 1
ATOM 669 C CA . THR A 1 88 ? 20.094 -13.375 -19.328 1 96.69 88 THR A CA 1
ATOM 670 C C . THR A 1 88 ? 20.406 -13.43 -17.828 1 96.69 88 THR A C 1
ATOM 672 O O . THR A 1 88 ? 21.562 -13.594 -17.438 1 96.69 88 THR A O 1
ATOM 675 N N . VAL A 1 89 ? 19.359 -13.25 -17 1 97.94 89 VAL A N 1
ATOM 676 C CA . VAL A 1 89 ? 19.391 -13.516 -15.562 1 97.94 89 VAL A CA 1
ATOM 677 C C . VAL A 1 89 ? 18.453 -14.68 -15.242 1 97.94 89 VAL A C 1
ATOM 679 O O . VAL A 1 89 ? 17.312 -14.711 -15.695 1 97.94 89 VAL A O 1
ATOM 682 N N . LEU A 1 90 ? 18.984 -15.664 -14.539 1 98.38 90 LEU A N 1
ATOM 683 C CA . LEU A 1 90 ? 18.125 -16.75 -14.07 1 98.38 90 LEU A CA 1
ATOM 684 C C . LEU A 1 90 ? 17.516 -16.406 -12.719 1 98.38 90 LEU A C 1
ATOM 686 O O . LEU A 1 90 ? 18.234 -16.016 -11.789 1 98.38 90 LEU A O 1
ATOM 690 N N . VAL A 1 91 ? 16.234 -16.547 -12.625 1 98.62 91 VAL A N 1
ATOM 691 C CA . VAL A 1 91 ? 15.492 -16.391 -11.375 1 98.62 91 VAL A CA 1
ATOM 692 C C . VAL A 1 91 ? 14.758 -17.672 -11.039 1 98.62 91 VAL A C 1
ATOM 694 O O . VAL A 1 91 ? 14.031 -18.219 -11.875 1 98.62 91 VAL A O 1
ATOM 697 N N . ILE A 1 92 ? 15.031 -18.188 -9.867 1 98.44 92 ILE A N 1
ATOM 698 C CA . ILE A 1 92 ? 14.266 -19.328 -9.383 1 98.44 92 ILE A CA 1
ATOM 699 C C . ILE A 1 92 ? 13.359 -18.891 -8.227 1 98.44 92 ILE A C 1
ATOM 701 O O . ILE A 1 92 ? 13.844 -18.609 -7.125 1 98.44 92 ILE A O 1
ATOM 705 N N . ALA A 1 93 ? 12.078 -18.797 -8.516 1 97.25 93 ALA A N 1
ATOM 706 C CA . ALA A 1 93 ? 11.094 -18.297 -7.562 1 97.25 93 ALA A CA 1
ATOM 707 C C . ALA A 1 93 ? 9.719 -18.922 -7.82 1 97.25 93 ALA A C 1
ATOM 709 O O . ALA A 1 93 ? 9.227 -18.906 -8.953 1 97.25 93 ALA A O 1
ATOM 710 N N . PRO A 1 94 ? 9.062 -19.453 -6.895 1 95.12 94 PRO A N 1
ATOM 711 C CA . PRO A 1 94 ? 9.641 -19.797 -5.594 1 95.12 94 PRO A CA 1
ATOM 712 C C . PRO A 1 94 ? 10.633 -20.953 -5.676 1 95.12 94 PRO A C 1
ATOM 714 O O . PRO A 1 94 ? 10.523 -21.812 -6.559 1 95.12 94 PRO A O 1
ATOM 717 N N . ALA A 1 95 ? 11.578 -20.906 -4.793 1 96.12 95 ALA A N 1
ATOM 718 C CA . ALA A 1 95 ? 12.508 -22.031 -4.656 1 96.12 95 ALA A CA 1
ATOM 719 C C . ALA A 1 95 ? 12.266 -22.797 -3.361 1 96.12 95 ALA A C 1
ATOM 721 O O . ALA A 1 95 ? 12.398 -22.234 -2.268 1 96.12 95 ALA A O 1
ATOM 722 N N . THR A 1 96 ? 11.945 -24.062 -3.494 1 94.81 96 THR A N 1
ATOM 723 C CA . THR A 1 96 ? 11.656 -24.906 -2.338 1 94.81 96 THR A CA 1
ATOM 724 C C . THR A 1 96 ? 12.945 -25.469 -1.739 1 94.81 96 THR A C 1
ATOM 726 O O . THR A 1 96 ? 14.016 -25.359 -2.348 1 94.81 96 THR A O 1
ATOM 729 N N . TYR A 1 97 ? 12.797 -26.031 -0.542 1 93.94 97 TYR A N 1
ATOM 730 C CA . TYR A 1 97 ? 13.898 -26.734 0.099 1 93.94 97 TYR A CA 1
ATOM 731 C C . TYR A 1 97 ? 14.508 -27.766 -0.85 1 93.94 97 TYR A C 1
ATOM 733 O O . TYR A 1 97 ? 15.734 -27.844 -0.97 1 93.94 97 TYR A O 1
ATOM 741 N N . ASN A 1 98 ? 13.688 -28.484 -1.578 1 94.62 98 ASN A N 1
ATOM 742 C CA . ASN A 1 98 ? 14.109 -29.516 -2.523 1 94.62 98 ASN A CA 1
ATOM 743 C C . ASN A 1 98 ? 14.93 -28.938 -3.664 1 94.62 98 ASN A C 1
ATOM 745 O O . ASN A 1 98 ? 16 -29.453 -3.996 1 94.62 98 ASN A O 1
ATOM 749 N N . THR A 1 99 ? 14.43 -27.875 -4.195 1 96.75 99 THR A N 1
ATOM 750 C CA . THR A 1 99 ? 15.117 -27.234 -5.312 1 96.75 99 THR A CA 1
ATOM 751 C C . THR A 1 99 ? 16.484 -26.719 -4.887 1 96.75 99 THR A C 1
ATOM 753 O O . THR A 1 99 ? 17.484 -26.938 -5.582 1 96.75 99 THR A O 1
ATOM 756 N N . ILE A 1 100 ? 16.547 -26.094 -3.758 1 97.06 100 ILE A N 1
ATOM 757 C CA . ILE A 1 100 ? 17.797 -25.547 -3.24 1 97.06 100 ILE A CA 1
ATOM 758 C C . ILE A 1 100 ? 18.781 -26.688 -2.982 1 97.06 100 ILE A C 1
ATOM 760 O O . ILE A 1 100 ? 19.969 -26.578 -3.334 1 97.06 100 ILE A O 1
ATOM 764 N N . GLY A 1 101 ? 18.297 -27.75 -2.398 1 96.5 101 GLY A N 1
ATOM 765 C CA . GLY A 1 101 ? 19.141 -28.922 -2.176 1 96.5 101 GLY A CA 1
ATOM 766 C C . GLY A 1 101 ? 19.703 -29.5 -3.455 1 96.5 101 GLY A C 1
ATOM 767 O O . GLY A 1 101 ? 20.891 -29.812 -3.52 1 96.5 101 GLY A O 1
ATOM 768 N N . LYS A 1 102 ? 18.906 -29.609 -4.426 1 96.31 102 LYS A N 1
ATOM 769 C CA . LYS A 1 102 ? 19.328 -30.172 -5.703 1 96.31 102 LYS A CA 1
ATOM 770 C C . LYS A 1 102 ? 20.391 -29.297 -6.367 1 96.31 102 LYS A C 1
ATOM 772 O O . LYS A 1 102 ? 21.438 -29.797 -6.781 1 96.31 102 LYS A O 1
ATOM 777 N N . ILE A 1 103 ? 20.109 -28.016 -6.422 1 96.81 103 ILE A N 1
ATOM 778 C CA . ILE A 1 103 ? 21.016 -27.109 -7.102 1 96.81 103 ILE A CA 1
ATOM 779 C C . ILE A 1 103 ? 22.359 -27.062 -6.363 1 96.81 103 ILE A C 1
ATOM 781 O O . ILE A 1 103 ? 23.422 -27.094 -6.988 1 96.81 103 ILE A O 1
ATOM 785 N N . ALA A 1 104 ? 22.312 -27.062 -5.066 1 96.75 104 ALA A N 1
ATOM 786 C CA . ALA A 1 104 ? 23.531 -27 -4.258 1 96.75 104 ALA A CA 1
ATOM 787 C C . ALA A 1 104 ? 24.344 -28.297 -4.383 1 96.75 104 ALA A C 1
ATOM 789 O O . ALA A 1 104 ? 25.547 -28.312 -4.129 1 96.75 104 ALA A O 1
ATOM 790 N N . SER A 1 105 ? 23.656 -29.391 -4.785 1 95.62 105 SER A N 1
ATOM 791 C CA . SER A 1 105 ? 24.312 -30.703 -4.832 1 95.62 105 SER A CA 1
ATOM 792 C C . SER A 1 105 ? 24.641 -31.109 -6.262 1 95.62 105 SER A C 1
ATOM 794 O O . SER A 1 105 ? 25.125 -32.219 -6.504 1 95.62 105 SER A O 1
ATOM 796 N N . GLY A 1 106 ? 24.297 -30.359 -7.176 1 93 106 GLY A N 1
ATOM 797 C CA . GLY A 1 106 ? 24.594 -30.641 -8.57 1 93 106 GLY A CA 1
ATOM 798 C C . GLY A 1 106 ? 23.625 -31.625 -9.211 1 93 106 GLY A C 1
ATOM 799 O O . GLY A 1 106 ? 23.969 -32.312 -10.156 1 93 106 GLY A O 1
ATOM 800 N N . VAL A 1 107 ? 22.516 -31.688 -8.648 1 92.19 107 VAL A N 1
ATOM 801 C CA . VAL A 1 107 ? 21.453 -32.531 -9.203 1 92.19 107 VAL A CA 1
ATOM 802 C C . VAL A 1 107 ? 20.594 -31.703 -10.172 1 92.19 107 VAL A C 1
ATOM 804 O O . VAL A 1 107 ? 20.078 -30.656 -9.805 1 92.19 107 VAL A O 1
ATOM 807 N N . ALA A 1 108 ? 20.484 -32.125 -11.43 1 91.25 108 ALA A N 1
ATOM 808 C CA . ALA A 1 108 ? 19.75 -31.406 -12.469 1 91.25 108 ALA A CA 1
ATOM 809 C C . ALA A 1 108 ? 18.688 -32.281 -13.102 1 91.25 108 ALA A C 1
ATOM 811 O O . ALA A 1 108 ? 18.688 -32.5 -14.32 1 91.25 108 ALA A O 1
ATOM 812 N N . ASP A 1 109 ? 17.688 -32.656 -12.328 1 89.62 109 ASP A N 1
ATOM 813 C CA . ASP A 1 109 ? 16.719 -33.656 -12.797 1 89.62 109 ASP A CA 1
ATOM 814 C C . ASP A 1 109 ? 15.375 -33 -13.102 1 89.62 109 ASP A C 1
ATOM 816 O O . ASP A 1 109 ? 14.398 -33.688 -13.375 1 89.62 109 ASP A O 1
ATOM 820 N N . ASN A 1 110 ? 15.281 -31.703 -12.977 1 92.06 110 ASN A N 1
ATOM 821 C CA . ASN A 1 110 ? 14.094 -30.969 -13.375 1 92.06 110 ASN A CA 1
ATOM 822 C C . ASN A 1 110 ? 14.461 -29.609 -13.977 1 92.06 110 ASN A C 1
ATOM 824 O O . ASN A 1 110 ? 15.633 -29.266 -14.07 1 92.06 110 ASN A O 1
ATOM 828 N N . ILE A 1 111 ? 13.516 -28.859 -14.367 1 93.38 111 ILE A N 1
ATOM 829 C CA . ILE A 1 111 ? 13.719 -27.656 -15.156 1 93.38 111 ILE A CA 1
ATOM 830 C C . ILE A 1 111 ? 14.484 -26.625 -14.336 1 93.38 111 ILE A C 1
ATOM 832 O O . ILE A 1 111 ? 15.516 -26.109 -14.773 1 93.38 111 ILE A O 1
ATOM 836 N N . PRO A 1 112 ? 14.055 -26.281 -13.039 1 95.88 112 PRO A N 1
ATOM 837 C CA . PRO A 1 112 ? 14.805 -25.281 -12.281 1 95.88 112 PRO A CA 1
ATOM 838 C C . PRO A 1 112 ? 16.266 -25.672 -12.07 1 95.88 112 PRO A C 1
ATOM 840 O O . PRO A 1 112 ? 17.156 -24.844 -12.266 1 95.88 112 PRO A O 1
ATOM 843 N N . SER A 1 113 ? 16.5 -26.922 -11.719 1 94.5 113 SER A N 1
ATOM 844 C CA . SER A 1 113 ? 17.875 -27.344 -11.445 1 94.5 113 SER A CA 1
ATOM 845 C C . SER A 1 113 ? 18.703 -27.422 -12.727 1 94.5 113 SER A C 1
ATOM 847 O O . SER A 1 113 ? 19.891 -27.109 -12.727 1 94.5 113 SER A O 1
ATOM 849 N N . LEU A 1 114 ? 18.109 -27.828 -13.82 1 92.31 114 LEU A N 1
ATOM 850 C CA . LEU A 1 114 ? 18.781 -27.859 -15.117 1 92.31 114 LEU A CA 1
ATOM 851 C C . LEU A 1 114 ? 19.156 -26.453 -15.57 1 92.31 114 LEU A C 1
ATOM 853 O O . LEU A 1 114 ? 20.281 -26.203 -16 1 92.31 114 LEU A O 1
ATOM 857 N N . PHE A 1 115 ? 18.219 -25.516 -15.477 1 95 115 PHE A N 1
ATOM 858 C CA . PHE A 1 115 ? 18.469 -24.141 -15.859 1 95 115 PHE A CA 1
ATOM 859 C C . PHE A 1 115 ? 19.609 -23.547 -15.023 1 95 115 PHE A C 1
ATOM 861 O O . PHE A 1 115 ? 20.438 -22.797 -15.547 1 95 115 PHE A O 1
ATOM 868 N N . TYR A 1 116 ? 19.609 -23.891 -13.789 1 95.81 116 TYR A N 1
ATOM 869 C CA . TYR A 1 116 ? 20.672 -23.422 -12.922 1 95.81 116 TYR A CA 1
ATOM 870 C C . TYR A 1 116 ? 22.031 -23.906 -13.422 1 95.81 116 TYR A C 1
ATOM 872 O O . TYR A 1 116 ? 22.984 -23.125 -13.484 1 95.81 116 TYR A O 1
ATOM 880 N N . SER A 1 117 ? 22.109 -25.172 -13.719 1 92.12 117 SER A N 1
ATOM 881 C CA . SER A 1 117 ? 23.359 -25.734 -14.195 1 92.12 117 SER A CA 1
ATOM 882 C C . SER A 1 117 ? 23.875 -25 -15.422 1 92.12 117 SER A C 1
ATOM 884 O O . SER A 1 117 ? 25.062 -24.672 -15.508 1 92.12 117 SER A O 1
ATOM 886 N N . TYR A 1 118 ? 23.016 -24.641 -16.312 1 90.38 118 TYR A N 1
ATOM 887 C CA . TYR A 1 118 ? 23.391 -23.906 -17.516 1 90.38 118 TYR A CA 1
ATOM 888 C C . TYR A 1 118 ? 23.797 -22.484 -17.188 1 90.38 118 TYR A C 1
ATOM 890 O O . TYR A 1 118 ? 24.812 -21.984 -17.672 1 90.38 118 TYR A O 1
ATOM 898 N N . ALA A 1 119 ? 22.984 -21.859 -16.406 1 94.19 119 ALA A N 1
ATOM 899 C CA . ALA A 1 119 ? 23.219 -20.453 -16.078 1 94.19 119 ALA A CA 1
ATOM 900 C C . ALA A 1 119 ? 24.578 -20.25 -15.414 1 94.19 119 ALA A C 1
ATOM 902 O O . ALA A 1 119 ? 25.344 -19.359 -15.797 1 94.19 119 ALA A O 1
ATOM 903 N N . MET A 1 120 ? 24.844 -21.094 -14.484 1 92.62 120 MET A N 1
ATOM 904 C CA . MET A 1 120 ? 26.109 -20.969 -13.766 1 92.62 120 MET A CA 1
ATOM 905 C C . MET A 1 120 ? 27.281 -21.25 -14.688 1 92.62 120 MET A C 1
ATOM 907 O O . MET A 1 120 ? 28.312 -20.578 -14.617 1 92.62 120 MET A O 1
ATOM 911 N N . GLY A 1 121 ? 27.141 -22.219 -15.516 1 89.62 121 GLY A N 1
ATOM 912 C CA . GLY A 1 121 ? 28.188 -22.516 -16.469 1 89.62 121 GLY A CA 1
ATOM 913 C C . GLY A 1 121 ? 28.453 -21.375 -17.438 1 89.62 121 GLY A C 1
ATOM 914 O O . GLY A 1 121 ? 29.594 -21.141 -17.828 1 89.62 121 GLY A O 1
ATOM 915 N N . ASN A 1 122 ? 27.422 -20.672 -17.812 1 91.69 122 ASN A N 1
ATOM 916 C CA . ASN A 1 122 ? 27.531 -19.547 -18.734 1 91.69 122 ASN A CA 1
ATOM 917 C C . ASN A 1 122 ? 27.844 -18.25 -18 1 91.69 122 ASN A C 1
ATOM 919 O O . ASN A 1 122 ? 27.875 -17.172 -18.609 1 91.69 122 ASN A O 1
ATOM 923 N N . LYS A 1 123 ? 27.969 -18.312 -16.719 1 94.25 123 LYS A N 1
ATOM 924 C CA . LYS A 1 123 ? 28.297 -17.188 -15.844 1 94.25 123 LYS A CA 1
ATOM 925 C C . LYS A 1 123 ? 27.172 -16.156 -15.828 1 94.25 123 LYS A C 1
ATOM 927 O O . LYS A 1 123 ? 27.438 -14.953 -15.75 1 94.25 123 LYS A O 1
ATOM 932 N N . ASN A 1 124 ? 25.984 -16.609 -16.078 1 96.69 124 ASN A N 1
ATOM 933 C CA . ASN A 1 124 ? 24.828 -15.742 -15.922 1 96.69 124 ASN A CA 1
ATOM 934 C C . ASN A 1 124 ? 24.562 -15.43 -14.453 1 96.69 124 ASN A C 1
ATOM 936 O O . ASN A 1 124 ? 24.75 -16.281 -13.586 1 96.69 124 ASN A O 1
ATOM 940 N N . PRO A 1 125 ? 24.094 -14.164 -14.164 1 97.81 125 PRO A N 1
ATOM 941 C CA . PRO A 1 125 ? 23.641 -13.906 -12.797 1 97.81 125 PRO A CA 1
ATOM 942 C C . PRO A 1 125 ? 22.453 -14.773 -12.398 1 97.81 125 PRO A C 1
ATOM 944 O O . PRO A 1 125 ? 21.594 -15.062 -13.234 1 97.81 125 PRO A O 1
ATOM 947 N N . VAL A 1 126 ? 22.484 -15.219 -11.133 1 98.31 126 VAL A N 1
ATOM 948 C CA . VAL A 1 126 ? 21.422 -16.078 -10.633 1 98.31 126 VAL A CA 1
ATOM 949 C C . VAL A 1 126 ? 20.828 -15.5 -9.359 1 98.31 126 VAL A C 1
ATOM 951 O O . VAL A 1 126 ? 21.562 -15.117 -8.438 1 98.31 126 VAL A O 1
ATOM 954 N N . VAL A 1 127 ? 19.469 -15.383 -9.289 1 98.62 127 VAL A N 1
ATOM 955 C CA . VAL A 1 127 ? 18.703 -14.945 -8.117 1 98.62 127 VAL A CA 1
ATOM 956 C C . VAL A 1 127 ? 17.734 -16.047 -7.688 1 98.62 127 VAL A C 1
ATOM 958 O O . VAL A 1 127 ? 16.984 -16.562 -8.508 1 98.62 127 VAL A O 1
ATOM 961 N N . ILE A 1 128 ? 17.812 -16.406 -6.406 1 98.12 128 ILE A N 1
ATOM 962 C CA . ILE A 1 128 ? 16.938 -17.453 -5.883 1 98.12 128 ILE A CA 1
ATOM 963 C C . ILE A 1 128 ? 16.078 -16.891 -4.75 1 98.12 128 ILE A C 1
ATOM 965 O O . ILE A 1 128 ? 16.594 -16.219 -3.846 1 98.12 128 ILE A O 1
ATOM 969 N N . ALA A 1 129 ? 14.773 -17.109 -4.852 1 96.5 129 ALA A N 1
ATOM 970 C CA . ALA A 1 129 ? 13.828 -16.672 -3.82 1 96.5 129 ALA A CA 1
ATOM 971 C C . ALA A 1 129 ? 13.297 -17.875 -3.035 1 96.5 129 ALA A C 1
ATOM 973 O O . ALA A 1 129 ? 12.281 -18.469 -3.404 1 96.5 129 ALA A O 1
ATOM 974 N N . PRO A 1 130 ? 13.93 -18.141 -1.843 1 94.12 130 PRO A N 1
ATOM 975 C CA . PRO A 1 130 ? 13.5 -19.297 -1.052 1 94.12 130 PRO A CA 1
ATOM 976 C C . PRO A 1 130 ? 12.125 -19.094 -0.421 1 94.12 130 PRO A C 1
ATOM 978 O O . PRO A 1 130 ? 11.852 -18.047 0.158 1 94.12 130 PRO A O 1
ATOM 981 N N . VAL A 1 131 ? 11.305 -19.984 -0.669 1 90.44 131 VAL A N 1
ATOM 982 C CA . VAL A 1 131 ? 10.031 -20.078 0.038 1 90.44 131 VAL A CA 1
ATOM 983 C C . VAL A 1 131 ? 9.938 -21.406 0.784 1 90.44 131 VAL A C 1
ATOM 985 O O . VAL A 1 131 ? 9.5 -22.406 0.222 1 90.44 131 VAL A O 1
ATOM 988 N N . ILE A 1 132 ? 10.438 -21.312 2.016 1 86.5 132 ILE A N 1
ATOM 989 C CA . ILE A 1 132 ? 10.609 -22.484 2.863 1 86.5 132 ILE A CA 1
ATOM 990 C C . ILE A 1 132 ? 10.039 -22.219 4.25 1 86.5 132 ILE A C 1
ATOM 992 O O . ILE A 1 132 ? 10.141 -21.094 4.762 1 86.5 132 ILE A O 1
ATOM 996 N N . ASN A 1 133 ? 9.359 -23.188 4.711 1 84.62 133 ASN A N 1
ATOM 997 C CA . ASN A 1 133 ? 8.875 -23.031 6.078 1 84.62 133 ASN A CA 1
ATOM 998 C C . ASN A 1 133 ? 10.016 -22.766 7.051 1 84.62 133 ASN A C 1
ATOM 1000 O O . ASN A 1 133 ? 11.141 -23.219 6.836 1 84.62 133 ASN A O 1
ATOM 1004 N N . LYS A 1 134 ? 9.711 -22.141 8.164 1 83.75 134 LYS A N 1
ATOM 1005 C CA . LYS A 1 134 ? 10.719 -21.688 9.117 1 83.75 134 LYS A CA 1
ATOM 1006 C C . LYS A 1 134 ? 11.523 -22.859 9.672 1 83.75 134 LYS A C 1
ATOM 1008 O O . LYS A 1 134 ? 12.75 -22.766 9.781 1 83.75 134 LYS A O 1
ATOM 1013 N N . THR A 1 135 ? 10.867 -23.938 10 1 85.12 135 THR A N 1
ATOM 1014 C CA . THR A 1 135 ? 11.523 -25.109 10.57 1 85.12 135 THR A CA 1
ATOM 1015 C C . THR A 1 135 ? 12.516 -25.703 9.57 1 85.12 135 THR A C 1
ATOM 1017 O O . THR A 1 135 ? 13.641 -26.062 9.945 1 85.12 135 THR A O 1
ATOM 1020 N N . MET A 1 136 ? 12.172 -25.719 8.328 1 89.75 136 MET A N 1
ATOM 1021 C CA . MET A 1 136 ? 13.031 -26.281 7.289 1 89.75 136 MET A CA 1
ATOM 1022 C C . MET A 1 136 ? 14.18 -25.328 6.961 1 89.75 136 MET A C 1
ATOM 1024 O O . MET A 1 136 ? 15.273 -25.766 6.594 1 89.75 136 MET A O 1
ATOM 1028 N N . LEU A 1 137 ? 13.852 -24.078 7.145 1 87.31 137 LEU A N 1
ATOM 1029 C CA . LEU A 1 137 ? 14.883 -23.078 6.883 1 87.31 137 LEU A CA 1
ATOM 1030 C C . LEU A 1 137 ? 16.047 -23.234 7.855 1 87.31 137 LEU A C 1
ATOM 1032 O O . LEU A 1 137 ? 17.203 -23 7.488 1 87.31 137 LEU A O 1
ATOM 1036 N N . GLU A 1 138 ? 15.719 -23.703 9.039 1 89.19 138 GLU A N 1
ATOM 1037 C CA . GLU A 1 138 ? 16.719 -23.812 10.102 1 89.19 138 GLU A CA 1
ATOM 1038 C C . GLU A 1 138 ? 17.453 -25.141 10.031 1 89.19 138 GLU A C 1
ATOM 1040 O O . GLU A 1 138 ? 18.391 -25.375 10.789 1 89.19 138 GLU A O 1
ATOM 1045 N N . ASN A 1 139 ? 17.031 -25.922 9.102 1 91.06 139 ASN A N 1
ATOM 1046 C CA . ASN A 1 139 ? 17.75 -27.188 8.883 1 91.06 139 ASN A CA 1
ATOM 1047 C C . ASN A 1 139 ? 19.219 -26.953 8.57 1 91.06 139 ASN A C 1
ATOM 1049 O O . ASN A 1 139 ? 19.547 -26.172 7.664 1 91.06 139 ASN A O 1
ATOM 1053 N N . PRO A 1 140 ? 20.125 -27.609 9.32 1 93.94 140 PRO A N 1
ATOM 1054 C CA . PRO A 1 140 ? 21.547 -27.359 9.133 1 93.94 140 PRO A CA 1
ATOM 1055 C C . PRO A 1 140 ? 22.016 -27.625 7.699 1 93.94 140 PRO A C 1
ATOM 1057 O O . PRO A 1 140 ? 22.906 -26.922 7.195 1 93.94 140 PRO A O 1
ATOM 1060 N N . VAL A 1 141 ? 21.484 -28.594 7.082 1 93.5 141 VAL A N 1
ATOM 1061 C CA . VAL A 1 141 ? 21.844 -28.906 5.703 1 93.5 141 VAL A CA 1
ATOM 1062 C C . VAL A 1 141 ? 21.422 -27.766 4.789 1 93.5 141 VAL A C 1
ATOM 1064 O O . VAL A 1 141 ? 22.172 -27.359 3.9 1 93.5 141 VAL A O 1
ATOM 1067 N N . ASN A 1 142 ? 20.25 -27.266 4.996 1 93.75 142 ASN A N 1
ATOM 1068 C CA . ASN A 1 142 ? 19.766 -26.125 4.211 1 93.75 142 ASN A CA 1
ATOM 1069 C C . ASN A 1 142 ? 20.656 -24.906 4.402 1 93.75 142 ASN A C 1
ATOM 1071 O O . ASN A 1 142 ? 20.969 -24.203 3.438 1 93.75 142 ASN A O 1
ATOM 1075 N N . LYS A 1 143 ? 21.016 -24.672 5.629 1 94.69 143 LYS A N 1
ATOM 1076 C CA . LYS A 1 143 ? 21.875 -23.547 5.922 1 94.69 143 LYS A CA 1
ATOM 1077 C C . LYS A 1 143 ? 23.219 -23.672 5.191 1 94.69 143 LYS A C 1
ATOM 1079 O O . LYS A 1 143 ? 23.719 -22.688 4.645 1 94.69 143 LYS A O 1
ATOM 1084 N N . GLU A 1 144 ? 23.734 -24.844 5.172 1 96.12 144 GLU A N 1
ATOM 1085 C CA . GLU A 1 144 ? 24.984 -25.094 4.453 1 96.12 144 GLU A CA 1
ATOM 1086 C C . GLU A 1 144 ? 24.812 -24.875 2.953 1 96.12 144 GLU A C 1
ATOM 1088 O O . GLU A 1 144 ? 25.672 -24.297 2.297 1 96.12 144 GLU A O 1
ATOM 1093 N N . ASN A 1 145 ? 23.703 -25.359 2.459 1 96.19 145 ASN A N 1
ATOM 1094 C CA . ASN A 1 145 ? 23.406 -25.188 1.038 1 96.19 145 ASN A CA 1
ATOM 1095 C C . ASN A 1 145 ? 23.312 -23.719 0.665 1 96.19 145 ASN A C 1
ATOM 1097 O O . ASN A 1 145 ? 23.875 -23.281 -0.344 1 96.19 145 ASN A O 1
ATOM 1101 N N . ILE A 1 146 ? 22.609 -23 1.44 1 96.19 146 ILE A N 1
ATOM 1102 C CA . ILE A 1 146 ? 22.438 -21.562 1.197 1 96.19 146 ILE A CA 1
ATOM 1103 C C . ILE A 1 146 ? 23.781 -20.859 1.248 1 96.19 146 ILE A C 1
ATOM 1105 O O . ILE A 1 146 ? 24.109 -20.047 0.382 1 96.19 146 ILE A O 1
ATOM 1109 N N . LYS A 1 147 ? 24.578 -21.156 2.246 1 96.25 147 LYS A N 1
ATOM 1110 C CA . LYS A 1 147 ? 25.906 -20.578 2.357 1 96.25 147 LYS A CA 1
ATOM 1111 C C . LYS A 1 147 ? 26.75 -20.891 1.124 1 96.25 147 LYS A C 1
ATOM 1113 O O . LYS A 1 147 ? 27.422 -20.016 0.581 1 96.25 147 LYS A O 1
ATOM 1118 N N . LYS A 1 148 ? 26.734 -22.125 0.735 1 96.94 148 LYS A N 1
ATOM 1119 C CA . LYS A 1 148 ? 27.469 -22.562 -0.444 1 96.94 148 LYS A CA 1
ATOM 1120 C C . LYS A 1 148 ? 27.062 -21.75 -1.678 1 96.94 148 LYS A C 1
ATOM 1122 O O . LYS A 1 148 ? 27.922 -21.281 -2.422 1 96.94 148 LYS A O 1
ATOM 1127 N N . LEU A 1 149 ? 25.797 -21.641 -1.89 1 97.56 149 LEU A N 1
ATOM 1128 C CA . LEU A 1 149 ? 25.281 -20.922 -3.051 1 97.56 149 LEU A CA 1
ATOM 1129 C C . LEU A 1 149 ? 25.641 -19.438 -2.982 1 97.56 149 LEU A C 1
ATOM 1131 O O . LEU A 1 149 ? 25.984 -18.844 -3.998 1 97.56 149 LEU A O 1
ATOM 1135 N N . ASN A 1 150 ? 25.578 -18.906 -1.807 1 96.12 150 ASN A N 1
ATOM 1136 C CA . ASN A 1 150 ? 26.016 -17.516 -1.621 1 96.12 150 ASN A CA 1
ATOM 1137 C C . ASN A 1 150 ? 27.484 -17.344 -1.997 1 96.12 150 ASN A C 1
ATOM 1139 O O . ASN A 1 150 ? 27.844 -16.391 -2.678 1 96.12 150 ASN A O 1
ATOM 1143 N N . ASP A 1 151 ? 28.266 -18.234 -1.571 1 96.25 151 ASP A N 1
ATOM 1144 C CA . ASP A 1 151 ? 29.703 -18.188 -1.822 1 96.25 151 ASP A CA 1
ATOM 1145 C C . ASP A 1 151 ? 30.016 -18.297 -3.314 1 96.25 151 ASP A C 1
ATOM 1147 O O . ASP A 1 151 ? 31.031 -17.781 -3.785 1 96.25 151 ASP A O 1
ATOM 1151 N N . LEU A 1 152 ? 29.109 -18.891 -4 1 95.88 152 LEU A N 1
ATOM 1152 C CA . LEU A 1 152 ? 29.281 -19.062 -5.438 1 95.88 152 LEU A CA 1
ATOM 1153 C C . LEU A 1 152 ? 28.797 -17.844 -6.199 1 95.88 152 LEU A C 1
ATOM 1155 O O . LEU A 1 152 ? 28.828 -17.812 -7.434 1 95.88 152 LEU A O 1
ATOM 1159 N N . GLY A 1 153 ? 28.25 -16.875 -5.492 1 95.5 153 GLY A N 1
ATOM 1160 C CA . GLY A 1 153 ? 27.844 -15.633 -6.117 1 95.5 153 GLY A CA 1
ATOM 1161 C C . GLY A 1 153 ? 26.359 -15.57 -6.426 1 95.5 153 GLY A C 1
ATOM 1162 O O . GLY A 1 153 ? 25.891 -14.633 -7.07 1 95.5 153 GLY A O 1
ATOM 1163 N N . VAL A 1 154 ? 25.609 -16.594 -5.984 1 97.62 154 VAL A N 1
ATOM 1164 C CA . VAL A 1 154 ? 24.156 -16.594 -6.164 1 97.62 154 VAL A CA 1
ATOM 1165 C C . VAL A 1 154 ? 23.516 -15.609 -5.195 1 97.62 154 VAL A C 1
ATOM 1167 O O . VAL A 1 154 ? 23.891 -15.547 -4.02 1 97.62 154 VAL A O 1
ATOM 1170 N N . HIS A 1 155 ? 22.625 -14.805 -5.699 1 97.56 155 HIS A N 1
ATOM 1171 C CA . HIS A 1 155 ? 21.875 -13.875 -4.848 1 97.56 155 HIS A CA 1
ATOM 1172 C C . HIS A 1 155 ? 20.656 -14.539 -4.238 1 97.56 155 HIS A C 1
ATOM 1174 O O . HIS A 1 155 ? 19.656 -14.773 -4.93 1 97.56 155 HIS A O 1
ATOM 1180 N N . MET A 1 156 ? 20.75 -14.797 -2.951 1 96.56 156 MET A N 1
ATOM 1181 C CA . MET A 1 156 ? 19.641 -15.383 -2.217 1 96.56 156 MET A CA 1
ATOM 1182 C C . MET A 1 156 ? 18.75 -14.297 -1.624 1 96.56 156 MET A C 1
ATOM 1184 O O . MET A 1 156 ? 19.188 -13.523 -0.77 1 96.56 156 MET A O 1
ATOM 1188 N N . VAL A 1 157 ? 17.516 -14.266 -2.074 1 95.38 157 VAL A N 1
ATOM 1189 C CA . VAL A 1 157 ? 16.578 -13.258 -1.561 1 95.38 157 VAL A CA 1
ATOM 1190 C C . VAL A 1 157 ? 16.25 -13.57 -0.105 1 95.38 157 VAL A C 1
ATOM 1192 O O . VAL A 1 157 ? 15.898 -14.703 0.231 1 95.38 157 VAL A O 1
ATOM 1195 N N . ASP A 1 158 ? 16.375 -12.57 0.733 1 88.69 158 ASP A N 1
ATOM 1196 C CA . ASP A 1 158 ? 16.078 -12.711 2.156 1 88.69 158 ASP A CA 1
ATOM 1197 C C . ASP A 1 158 ? 14.695 -12.18 2.492 1 88.69 158 ASP A C 1
ATOM 1199 O O . ASP A 1 158 ? 14.477 -10.961 2.492 1 88.69 158 ASP A O 1
ATOM 1203 N N . PHE A 1 159 ? 13.797 -13.172 2.73 1 83.69 159 PHE A N 1
ATOM 1204 C CA . PHE A 1 159 ? 12.453 -12.742 3.094 1 83.69 159 PHE A CA 1
ATOM 1205 C C . PHE A 1 159 ? 12.273 -12.75 4.605 1 83.69 159 PHE A C 1
ATOM 1207 O O . PHE A 1 159 ? 12.734 -13.664 5.289 1 83.69 159 PHE A O 1
ATOM 1214 N N . THR A 1 160 ? 11.75 -11.68 5.086 1 77.12 160 THR A N 1
ATOM 1215 C CA . THR A 1 160 ? 11.352 -11.594 6.484 1 77.12 160 THR A CA 1
ATOM 1216 C C . THR A 1 160 ? 9.828 -11.641 6.613 1 77.12 160 THR A C 1
ATOM 1218 O O . THR A 1 160 ? 9.109 -11.477 5.625 1 77.12 160 THR A O 1
ATOM 1221 N N . PRO A 1 161 ? 9.375 -11.984 7.754 1 67 161 PRO A N 1
ATOM 1222 C CA . PRO A 1 161 ? 7.93 -12.008 7.973 1 67 161 PRO A CA 1
ATOM 1223 C C . PRO A 1 161 ? 7.25 -10.703 7.555 1 67 161 PRO A C 1
ATOM 1225 O O . PRO A 1 161 ? 6.074 -10.711 7.18 1 67 161 PRO A O 1
ATOM 1228 N N . SER A 1 162 ? 8.008 -9.641 7.641 1 62.69 162 SER A N 1
ATOM 1229 C CA . SER A 1 162 ? 7.426 -8.352 7.281 1 62.69 162 SER A CA 1
ATOM 1230 C C . SER A 1 162 ? 7.215 -8.242 5.777 1 62.69 162 SER A C 1
ATOM 1232 O O . SER A 1 162 ? 6.48 -7.367 5.312 1 62.69 162 SER A O 1
ATOM 1234 N N . ASP A 1 163 ? 7.758 -9.203 5.145 1 62.38 163 ASP A N 1
ATOM 1235 C CA . ASP A 1 163 ? 7.668 -9.156 3.688 1 62.38 163 ASP A CA 1
ATOM 1236 C C . ASP A 1 163 ? 6.449 -9.922 3.184 1 62.38 163 ASP A C 1
ATOM 1238 O O . ASP A 1 163 ? 6.391 -10.305 2.012 1 62.38 163 ASP A O 1
ATOM 1242 N N . ASP A 1 164 ? 5.555 -10.133 4.078 1 63.12 164 ASP A N 1
ATOM 1243 C CA . ASP A 1 164 ? 4.371 -10.891 3.691 1 63.12 164 ASP A CA 1
ATOM 1244 C C . ASP A 1 164 ? 3.436 -10.055 2.824 1 63.12 164 ASP A C 1
ATOM 1246 O O . ASP A 1 164 ? 2.512 -10.578 2.203 1 63.12 164 ASP A O 1
ATOM 1250 N N . ASP A 1 165 ? 3.838 -8.883 2.598 1 65.44 165 ASP A N 1
ATOM 1251 C CA . ASP A 1 165 ? 3.109 -8.062 1.636 1 65.44 165 ASP A CA 1
ATOM 1252 C C . ASP A 1 165 ? 3.451 -8.461 0.202 1 65.44 165 ASP A C 1
ATOM 1254 O O . ASP A 1 165 ? 4.625 -8.562 -0.156 1 65.44 165 ASP A O 1
ATOM 1258 N N . ILE A 1 166 ? 2.459 -8.773 -0.528 1 66.44 166 ILE A N 1
ATOM 1259 C CA . ILE A 1 166 ? 2.588 -9.312 -1.878 1 66.44 166 ILE A CA 1
ATOM 1260 C C . ILE A 1 166 ? 3.461 -8.383 -2.723 1 66.44 166 ILE A C 1
ATOM 1262 O O . ILE A 1 166 ? 4.324 -8.844 -3.469 1 66.44 166 ILE A O 1
ATOM 1266 N N . LYS A 1 167 ? 3.223 -7.184 -2.605 1 67.44 167 LYS A N 1
ATOM 1267 C CA . LYS A 1 167 ? 3.984 -6.238 -3.416 1 67.44 167 LYS A CA 1
ATOM 1268 C C . LYS A 1 167 ? 5.457 -6.23 -3.012 1 67.44 167 LYS A C 1
ATOM 1270 O O . LYS A 1 167 ? 6.34 -6.199 -3.869 1 67.44 167 LYS A O 1
ATOM 1275 N N . LEU A 1 168 ? 5.672 -6.387 -1.783 1 73 168 LEU A N 1
ATOM 1276 C CA . LEU A 1 168 ? 7.043 -6.352 -1.294 1 73 168 LEU A CA 1
ATOM 1277 C C . LEU A 1 168 ? 7.805 -7.605 -1.71 1 73 168 LEU A C 1
ATOM 1279 O O . LEU A 1 168 ? 9.008 -7.555 -1.958 1 73 168 LEU A O 1
ATOM 1283 N N . TRP A 1 169 ? 7.027 -8.625 -1.861 1 82.62 169 TRP A N 1
ATOM 1284 C CA . TRP A 1 169 ? 7.648 -9.875 -2.283 1 82.62 169 TRP A CA 1
ATOM 1285 C C . TRP A 1 169 ? 8.211 -9.75 -3.695 1 82.62 169 TRP A C 1
ATOM 1287 O O . TRP A 1 169 ? 9.391 -10.055 -3.93 1 82.62 169 TRP A O 1
ATOM 1297 N N . SER A 1 170 ? 7.441 -9.25 -4.582 1 89.81 170 SER A N 1
ATOM 1298 C CA . SER A 1 170 ? 7.863 -9.062 -5.965 1 89.81 170 SER A CA 1
ATOM 1299 C C . SER A 1 170 ? 8.969 -8.016 -6.07 1 89.81 170 SER A C 1
ATOM 1301 O O . SER A 1 170 ? 9.977 -8.234 -6.746 1 89.81 170 SER A O 1
ATOM 1303 N N . ASP A 1 171 ? 8.805 -6.926 -5.352 1 90.75 171 ASP A N 1
ATOM 1304 C CA . ASP A 1 171 ? 9.758 -5.82 -5.41 1 90.75 171 ASP A CA 1
ATOM 1305 C C . ASP A 1 171 ? 11.141 -6.262 -4.93 1 90.75 171 ASP A C 1
ATOM 1307 O O . ASP A 1 171 ? 12.156 -5.895 -5.523 1 90.75 171 ASP A O 1
ATOM 1311 N N . LYS A 1 172 ? 11.148 -7.031 -3.91 1 93.69 172 LYS A N 1
ATOM 1312 C CA . LYS A 1 172 ? 12.422 -7.48 -3.359 1 93.69 172 LYS A CA 1
ATOM 1313 C C . LYS A 1 172 ? 13.156 -8.375 -4.348 1 93.69 172 LYS A C 1
ATOM 1315 O O . LYS A 1 172 ? 14.375 -8.258 -4.512 1 93.69 172 LYS A O 1
ATOM 1320 N N . ILE A 1 173 ? 12.438 -9.258 -4.961 1 96.25 173 ILE A N 1
ATOM 1321 C CA . ILE A 1 173 ? 13.055 -10.117 -5.965 1 96.25 173 ILE A CA 1
ATOM 1322 C C . ILE A 1 173 ? 13.641 -9.258 -7.086 1 96.25 173 ILE A C 1
ATOM 1324 O O . ILE A 1 173 ? 14.781 -9.477 -7.512 1 96.25 173 ILE A O 1
ATOM 1328 N N . ILE A 1 174 ? 12.898 -8.289 -7.496 1 96.88 174 ILE A N 1
ATOM 1329 C CA . ILE A 1 174 ? 13.336 -7.402 -8.562 1 96.88 174 ILE A CA 1
ATOM 1330 C C . ILE A 1 174 ? 14.57 -6.625 -8.117 1 96.88 174 ILE A C 1
ATOM 1332 O O . ILE A 1 174 ? 15.523 -6.461 -8.891 1 96.88 174 ILE A O 1
ATOM 1336 N N . ASP A 1 175 ? 14.547 -6.172 -6.871 1 96.69 175 ASP A N 1
ATOM 1337 C CA . ASP A 1 175 ? 15.703 -5.461 -6.344 1 96.69 175 ASP A CA 1
ATOM 1338 C C . ASP A 1 175 ? 16.953 -6.344 -6.375 1 96.69 175 ASP A C 1
ATOM 1340 O O . ASP A 1 175 ? 18.047 -5.875 -6.711 1 96.69 175 ASP A O 1
ATOM 1344 N N . TYR A 1 176 ? 16.812 -7.605 -6.074 1 97.44 176 TYR A N 1
ATOM 1345 C CA . TYR A 1 176 ? 17.953 -8.531 -6.098 1 97.44 176 TYR A CA 1
ATOM 1346 C C . TYR A 1 176 ? 18.406 -8.789 -7.527 1 97.44 176 TYR A C 1
ATOM 1348 O O . TYR A 1 176 ? 19.594 -9.008 -7.773 1 97.44 176 TYR A O 1
ATOM 1356 N N . ILE A 1 177 ? 17.469 -8.797 -8.461 1 97.94 177 ILE A N 1
ATOM 1357 C CA . ILE A 1 177 ? 17.828 -8.945 -9.859 1 97.94 177 ILE A CA 1
ATOM 1358 C C . ILE A 1 177 ? 18.703 -7.77 -10.297 1 97.94 177 ILE A C 1
ATOM 1360 O O . ILE A 1 177 ? 19.75 -7.961 -10.922 1 97.94 177 ILE A O 1
ATOM 1364 N N . TYR A 1 178 ? 18.312 -6.586 -9.898 1 96.94 178 TYR A N 1
ATOM 1365 C CA . TYR A 1 178 ? 19.109 -5.406 -10.195 1 96.94 178 TYR A CA 1
ATOM 1366 C C . TYR A 1 178 ? 20.5 -5.52 -9.562 1 96.94 178 TYR A C 1
ATOM 1368 O O . TYR A 1 178 ? 21.5 -5.211 -10.203 1 96.94 178 TYR A O 1
ATOM 1376 N N . ARG A 1 179 ? 20.484 -5.949 -8.375 1 96.62 179 ARG A N 1
ATOM 1377 C CA . ARG A 1 179 ? 21.766 -6.07 -7.664 1 96.62 179 ARG A CA 1
ATOM 1378 C C . ARG A 1 179 ? 22.672 -7.086 -8.336 1 96.62 179 ARG A C 1
ATOM 1380 O O . ARG A 1 179 ? 23.891 -6.891 -8.406 1 96.62 179 ARG A O 1
ATOM 1387 N N . ALA A 1 180 ? 22.109 -8.133 -8.828 1 96.62 180 ALA A N 1
ATOM 1388 C CA . ALA A 1 180 ? 22.891 -9.148 -9.539 1 96.62 180 ALA A CA 1
ATOM 1389 C C . ALA A 1 180 ? 23.5 -8.578 -10.812 1 96.62 180 ALA A C 1
ATOM 1391 O O . ALA A 1 180 ? 24.594 -8.992 -11.219 1 96.62 180 ALA A O 1
ATOM 1392 N N . LEU A 1 181 ? 22.844 -7.637 -11.375 1 95.81 181 LEU A N 1
ATOM 1393 C CA . LEU A 1 181 ? 23.266 -7.078 -12.656 1 95.81 181 LEU A CA 1
ATOM 1394 C C . LEU A 1 181 ? 24.188 -5.883 -12.445 1 95.81 181 LEU A C 1
ATOM 1396 O O . LEU A 1 181 ? 25.156 -5.695 -13.195 1 95.81 181 LEU A O 1
ATOM 1400 N N . TYR A 1 182 ? 23.875 -5.086 -11.375 1 94.19 182 TYR A N 1
ATOM 1401 C CA . TYR A 1 182 ? 24.531 -3.779 -11.281 1 94.19 182 TYR A CA 1
ATOM 1402 C C . TYR A 1 182 ? 25.141 -3.566 -9.906 1 94.19 182 TYR A C 1
ATOM 1404 O O . TYR A 1 182 ? 25.516 -2.447 -9.555 1 94.19 182 TYR A O 1
ATOM 1412 N N . GLY A 1 183 ? 25.266 -4.605 -9.141 1 95.5 183 GLY A N 1
ATOM 1413 C CA . GLY A 1 183 ? 25.641 -4.516 -7.734 1 95.5 183 GLY A CA 1
ATOM 1414 C C . GLY A 1 183 ? 27.078 -4.09 -7.527 1 95.5 183 GLY A C 1
ATOM 1415 O O . GLY A 1 183 ? 27.5 -3.816 -6.398 1 95.5 183 GLY A O 1
ATOM 1416 N N . ASP A 1 184 ? 27.844 -3.947 -8.562 1 94.12 184 ASP A N 1
ATOM 1417 C CA . ASP A 1 184 ? 29.25 -3.57 -8.445 1 94.12 184 ASP A CA 1
ATOM 1418 C C . ASP A 1 184 ? 29.406 -2.062 -8.266 1 94.12 184 ASP A C 1
ATOM 1420 O O . ASP A 1 184 ? 30.422 -1.591 -7.758 1 94.12 184 ASP A O 1
ATOM 1424 N N . LYS A 1 185 ? 28.422 -1.293 -8.609 1 94 185 LYS A N 1
ATOM 1425 C CA . LYS A 1 185 ? 28.5 0.164 -8.656 1 94 185 LYS A CA 1
ATOM 1426 C C . LYS A 1 185 ? 28.766 0.742 -7.27 1 94 185 LYS A C 1
ATOM 1428 O O . LYS A 1 185 ? 29.578 1.658 -7.121 1 94 185 LYS A O 1
ATOM 1433 N N . LEU A 1 186 ? 28.125 0.221 -6.254 1 96 186 LEU A N 1
ATOM 1434 C CA . LEU A 1 186 ? 28.281 0.725 -4.895 1 96 186 LEU A CA 1
ATOM 1435 C C . LEU A 1 186 ? 28.734 -0.383 -3.951 1 96 186 LEU A C 1
ATOM 1437 O O . LEU A 1 186 ? 28.422 -0.352 -2.756 1 96 186 LEU A O 1
ATOM 1441 N N . ASN A 1 187 ? 29.328 -1.398 -4.508 1 93.94 187 ASN A N 1
ATOM 1442 C CA . ASN A 1 187 ? 29.766 -2.539 -3.703 1 93.94 187 ASN A CA 1
ATOM 1443 C C . ASN A 1 187 ? 30.641 -2.104 -2.537 1 93.94 187 ASN A C 1
ATOM 1445 O O . ASN A 1 187 ? 31.625 -1.388 -2.732 1 93.94 187 ASN A O 1
ATOM 1449 N N . GLY A 1 188 ? 30.188 -2.438 -1.31 1 91.12 188 GLY A N 1
ATOM 1450 C CA . GLY A 1 188 ? 30.969 -2.162 -0.117 1 91.12 188 GLY A CA 1
ATOM 1451 C C . GLY A 1 188 ? 30.734 -0.777 0.451 1 91.12 188 GLY A C 1
ATOM 1452 O O . GLY A 1 188 ? 31.312 -0.409 1.474 1 91.12 188 GLY A O 1
ATOM 1453 N N . LYS A 1 189 ? 29.953 0.015 -0.155 1 96.06 189 LYS A N 1
ATOM 1454 C CA . LYS A 1 189 ? 29.672 1.361 0.328 1 96.06 189 LYS A CA 1
ATOM 1455 C C . LYS A 1 189 ? 28.547 1.345 1.356 1 96.06 189 LYS A C 1
ATOM 1457 O O . LYS A 1 189 ? 27.578 0.593 1.213 1 96.06 189 LYS A O 1
ATOM 1462 N N . ASN A 1 190 ? 28.719 2.104 2.34 1 97.88 190 ASN A N 1
ATOM 1463 C CA . ASN A 1 190 ? 27.688 2.361 3.328 1 97.88 190 ASN A CA 1
ATOM 1464 C C . ASN A 1 190 ? 27.062 3.74 3.139 1 97.88 190 ASN A C 1
ATOM 1466 O O . ASN A 1 190 ? 27.766 4.723 2.912 1 97.88 190 ASN A O 1
ATOM 1470 N N . ILE A 1 191 ? 25.734 3.779 3.256 1 98.31 191 ILE A N 1
ATOM 1471 C CA . ILE A 1 191 ? 25.031 5.008 2.893 1 98.31 191 ILE A CA 1
ATOM 1472 C C . ILE A 1 191 ? 24.047 5.379 3.99 1 98.31 191 ILE A C 1
ATOM 1474 O O . ILE A 1 191 ? 23.297 4.527 4.473 1 98.31 191 ILE A O 1
ATOM 1478 N N . MET A 1 192 ? 24.062 6.617 4.402 1 98.5 192 MET A N 1
ATOM 1479 C CA . MET A 1 192 ? 23.031 7.191 5.25 1 98.5 192 MET A CA 1
ATOM 1480 C C . MET A 1 192 ? 22.109 8.102 4.438 1 98.5 192 MET A C 1
ATOM 1482 O O . MET A 1 192 ? 22.578 8.969 3.705 1 98.5 192 MET A O 1
ATOM 1486 N N . LEU A 1 193 ? 20.875 7.805 4.516 1 98.31 193 LEU A N 1
ATOM 1487 C CA . LEU A 1 193 ? 19.844 8.625 3.879 1 98.31 193 LEU A CA 1
ATOM 1488 C C . L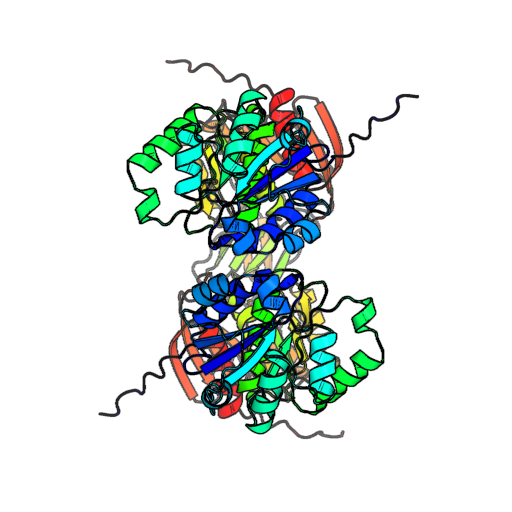EU A 1 193 ? 19.031 9.375 4.922 1 98.31 193 LEU A C 1
ATOM 1490 O O . LEU A 1 193 ? 18.5 8.766 5.859 1 98.31 193 LEU A O 1
ATOM 1494 N N . VAL A 1 194 ? 19 10.656 4.836 1 96.81 194 VAL A N 1
ATOM 1495 C CA . VAL A 1 194 ? 18.094 11.484 5.633 1 96.81 194 V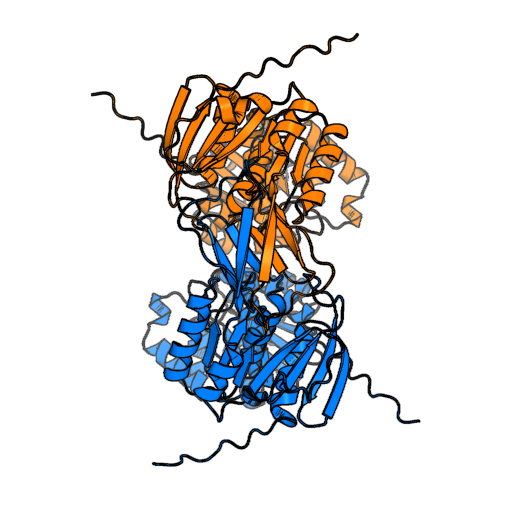AL A CA 1
ATOM 1496 C C . VAL A 1 194 ? 16.969 12.008 4.754 1 96.81 194 VAL A C 1
ATOM 1498 O O . VAL A 1 194 ? 17.172 12.891 3.92 1 96.81 194 VAL A O 1
ATOM 1501 N N . CYS A 1 195 ? 15.805 11.422 4.961 1 94.94 195 CYS A N 1
ATOM 1502 C CA . CYS A 1 195 ? 14.734 11.656 3.996 1 94.94 195 CYS A CA 1
ATOM 1503 C C . CYS A 1 195 ? 13.414 11.945 4.703 1 94.94 195 CYS A C 1
ATOM 1505 O O . CYS A 1 195 ? 13.25 11.617 5.879 1 94.94 195 CYS A O 1
ATOM 1507 N N . GLY A 1 196 ? 12.539 12.547 3.93 1 91.62 196 GLY A N 1
ATOM 1508 C CA . GLY A 1 196 ? 11.203 12.852 4.434 1 91.62 196 GLY A CA 1
ATOM 1509 C C . GLY A 1 196 ? 11.086 14.25 4.992 1 91.62 196 GLY A C 1
ATOM 1510 O O . GLY A 1 196 ? 11.836 15.148 4.602 1 91.62 196 GLY A O 1
ATOM 1511 N N . LYS A 1 197 ? 10.023 14.445 5.836 1 89.06 197 LYS A N 1
ATOM 1512 C CA . LYS A 1 197 ? 9.758 15.75 6.422 1 89.06 197 LYS A CA 1
ATOM 1513 C C . LYS A 1 197 ? 10.125 15.773 7.906 1 89.06 197 LYS A C 1
ATOM 1515 O O . LYS A 1 197 ? 10.266 14.719 8.531 1 89.06 197 LYS A O 1
ATOM 1520 N N . SER A 1 198 ? 10.375 16.984 8.344 1 89.81 198 SER A N 1
ATOM 1521 C CA . SER A 1 198 ? 10.539 17.156 9.781 1 89.81 198 SER A CA 1
ATOM 1522 C C . SER A 1 198 ? 9.391 17.984 10.367 1 89.81 198 SER A C 1
ATOM 1524 O O . SER A 1 198 ? 8.742 18.75 9.656 1 89.81 198 SER A O 1
ATOM 1526 N N . GLU A 1 199 ? 9.188 17.719 11.562 1 88 199 GLU A N 1
ATOM 1527 C CA . GLU A 1 199 ? 8.148 18.438 12.297 1 88 199 GLU A CA 1
ATOM 1528 C C . GLU A 1 199 ? 8.727 19.109 13.547 1 88 199 GLU A C 1
ATOM 1530 O O . GLU A 1 199 ? 9.57 18.531 14.227 1 88 199 GLU A O 1
ATOM 1535 N N . SER A 1 200 ? 8.398 20.328 13.68 1 86.94 200 SER A N 1
ATOM 1536 C CA . SER A 1 200 ? 8.672 21.047 14.914 1 86.94 200 SER A CA 1
ATOM 1537 C C . SER A 1 200 ? 7.395 21.328 15.688 1 86.94 200 SER A C 1
ATOM 1539 O O . SER A 1 200 ? 6.496 22.016 15.188 1 86.94 200 SER A O 1
ATOM 1541 N N . ALA A 1 201 ? 7.387 20.859 16.844 1 83.06 201 ALA A N 1
ATOM 1542 C CA . ALA A 1 201 ? 6.16 20.984 17.641 1 83.06 201 ALA A CA 1
ATOM 1543 C C . ALA A 1 201 ? 5.914 22.438 18.047 1 83.06 201 ALA A C 1
ATOM 1545 O O . ALA A 1 201 ? 6.828 23.109 18.531 1 83.06 201 ALA A O 1
ATOM 1546 N N . VAL A 1 202 ? 4.738 22.906 17.797 1 82 202 VAL A N 1
ATOM 1547 C CA . VAL A 1 202 ? 4.262 24.203 18.266 1 82 202 VAL A CA 1
ATOM 1548 C C . VAL A 1 202 ? 3.559 24.031 19.609 1 82 202 VAL A C 1
ATOM 1550 O O . VAL A 1 202 ? 3.768 24.812 20.531 1 82 202 VAL A O 1
ATOM 1553 N N . ASP A 1 203 ? 2.773 23.094 19.641 1 79.38 203 ASP A N 1
ATOM 1554 C CA . ASP A 1 203 ? 2.088 22.609 20.844 1 79.38 203 ASP A CA 1
ATOM 1555 C C . ASP A 1 203 ? 1.804 21.109 20.734 1 79.38 203 ASP A C 1
ATOM 1557 O O . ASP A 1 203 ? 2.301 20.438 19.828 1 79.38 203 ASP A O 1
ATOM 1561 N N . PRO A 1 204 ? 1.11 20.609 21.703 1 73.56 204 PRO A N 1
ATOM 1562 C CA . PRO A 1 204 ? 0.951 19.141 21.688 1 73.56 204 PRO A CA 1
ATOM 1563 C C . PRO A 1 204 ? 0.177 18.656 20.469 1 73.56 204 PRO A C 1
ATOM 1565 O O . PRO A 1 204 ? 0.258 17.469 20.125 1 73.56 204 PRO A O 1
ATOM 1568 N N . GLU A 1 205 ? -0.522 19.453 19.781 1 75.38 205 GLU A N 1
ATOM 1569 C CA . GLU A 1 205 ? -1.404 19.016 18.703 1 75.38 205 GLU A CA 1
ATOM 1570 C C . GLU A 1 205 ? -0.955 19.578 17.359 1 75.38 205 GLU A C 1
ATOM 1572 O O . GLU A 1 205 ? -1.359 19.078 16.297 1 75.38 205 GLU A O 1
ATOM 1577 N N . ARG A 1 206 ? -0.077 20.531 17.469 1 81.19 206 ARG A N 1
ATOM 1578 C CA . ARG A 1 206 ? 0.259 21.234 16.25 1 81.19 206 ARG A CA 1
ATOM 1579 C C . ARG A 1 206 ? 1.762 21.219 15.992 1 81.19 206 ARG A C 1
ATOM 1581 O O . ARG A 1 206 ? 2.557 21.281 16.922 1 81.19 206 ARG A O 1
ATOM 1588 N N . VAL A 1 207 ? 2.029 21.188 14.688 1 85.56 207 VAL A N 1
ATOM 1589 C CA . VAL A 1 207 ? 3.432 21.203 14.289 1 85.56 207 VAL A CA 1
ATOM 1590 C C . VAL A 1 207 ? 3.619 22.141 13.094 1 85.56 207 VAL A C 1
ATOM 1592 O O . VAL A 1 207 ? 2.668 22.422 12.367 1 85.56 207 VAL A O 1
ATOM 1595 N N . ILE A 1 208 ? 4.793 22.641 13.031 1 85.75 208 ILE A N 1
ATOM 1596 C CA . ILE A 1 208 ? 5.242 23.266 11.789 1 85.75 208 ILE A CA 1
ATOM 1597 C C . ILE A 1 208 ? 6.082 22.266 10.992 1 85.75 208 ILE A C 1
ATOM 1599 O O . ILE A 1 208 ? 6.969 21.609 11.539 1 85.75 208 ILE A O 1
ATOM 1603 N N . THR A 1 209 ? 5.652 22.109 9.789 1 86.31 209 THR A N 1
ATOM 1604 C CA . THR A 1 209 ? 6.348 21.125 8.961 1 86.31 209 THR A CA 1
ATOM 1605 C C . THR A 1 209 ? 6.512 21.656 7.535 1 86.31 209 THR A C 1
ATOM 1607 O O . THR A 1 209 ? 5.953 22.703 7.184 1 86.31 209 THR A O 1
ATOM 1610 N N . ASN A 1 210 ? 7.387 21 6.852 1 81.69 210 ASN A N 1
ATOM 1611 C CA . ASN A 1 210 ? 7.59 21.312 5.441 1 81.69 210 ASN A CA 1
ATOM 1612 C C . ASN A 1 210 ? 6.906 20.281 4.539 1 81.69 210 ASN A C 1
ATOM 1614 O O . ASN A 1 210 ? 6.699 19.141 4.938 1 81.69 210 ASN A O 1
ATOM 1618 N N . LYS A 1 211 ? 6.504 20.766 3.387 1 75.12 211 LYS A N 1
ATOM 1619 C CA . LYS A 1 211 ? 6.004 19.828 2.379 1 75.12 211 LYS A CA 1
ATOM 1620 C C . LYS A 1 211 ? 7.113 18.906 1.876 1 75.12 211 LYS A C 1
ATOM 1622 O O . LYS A 1 211 ? 8.25 19.344 1.687 1 75.12 211 LYS A O 1
ATOM 1627 N N . SER A 1 212 ? 6.785 17.609 1.879 1 74.56 212 SER A N 1
ATOM 1628 C CA . SER A 1 212 ? 7.828 16.703 1.414 1 74.56 212 SER A CA 1
ATOM 1629 C C . SER A 1 212 ? 7.234 15.531 0.646 1 74.56 212 SER A C 1
ATOM 1631 O O . SER A 1 212 ? 6.109 15.102 0.925 1 74.56 212 SER A O 1
ATOM 1633 N N . ASP A 1 213 ? 7.895 15.211 -0.407 1 74.94 213 ASP A N 1
ATOM 1634 C CA . ASP A 1 213 ? 7.617 13.969 -1.117 1 74.94 213 ASP A CA 1
ATOM 1635 C C . ASP A 1 213 ? 8.609 12.875 -0.728 1 74.94 213 ASP A C 1
ATOM 1637 O O . ASP A 1 213 ? 9.82 13.062 -0.851 1 74.94 213 ASP A O 1
ATOM 1641 N N . THR A 1 214 ? 8.141 11.781 -0.238 1 87.88 214 THR A N 1
ATOM 1642 C CA . THR A 1 214 ? 9.047 10.766 0.291 1 87.88 214 THR A CA 1
ATOM 1643 C C . THR A 1 214 ? 9.445 9.773 -0.801 1 87.88 214 THR A C 1
ATOM 1645 O O . THR A 1 214 ? 10.195 8.828 -0.546 1 87.88 214 THR A O 1
ATOM 1648 N N . LEU A 1 215 ? 8.984 10.062 -2.068 1 91.06 215 LEU A N 1
ATOM 1649 C CA . LEU A 1 215 ? 9.312 9.156 -3.164 1 91.06 215 LEU A CA 1
ATOM 1650 C C . LEU A 1 215 ? 10.797 9.211 -3.492 1 91.06 215 LEU A C 1
ATOM 1652 O O . LEU A 1 215 ? 11.406 8.188 -3.814 1 91.06 215 LEU A O 1
ATOM 1656 N N . THR A 1 216 ? 11.359 10.367 -3.379 1 92.62 216 THR A N 1
ATOM 1657 C CA . THR A 1 216 ? 12.781 10.5 -3.646 1 92.62 216 THR A CA 1
ATOM 1658 C C . THR A 1 216 ? 13.594 9.617 -2.699 1 92.62 216 THR A C 1
ATOM 1660 O O . THR A 1 216 ? 14.438 8.836 -3.143 1 92.62 216 THR A O 1
ATOM 1663 N N . GLY A 1 217 ? 13.312 9.766 -1.436 1 95.44 217 GLY A N 1
ATOM 1664 C CA . GLY A 1 217 ? 14.008 8.945 -0.458 1 95.44 217 GLY A CA 1
ATOM 1665 C C . GLY A 1 217 ? 13.805 7.461 -0.676 1 95.44 217 GLY A C 1
ATOM 1666 O O . GLY A 1 217 ? 14.75 6.672 -0.542 1 95.44 217 GLY A O 1
ATOM 1667 N N . TYR A 1 218 ? 12.641 7.109 -1.058 1 95.44 218 TYR A N 1
ATOM 1668 C CA . TYR A 1 218 ? 12.297 5.719 -1.327 1 95.44 218 TYR A CA 1
ATOM 1669 C C . TYR A 1 218 ? 13.125 5.164 -2.482 1 95.44 218 TYR A C 1
ATOM 1671 O O . TYR A 1 218 ? 13.695 4.078 -2.381 1 95.44 218 TYR A O 1
ATOM 1679 N N . MET A 1 219 ? 13.219 5.906 -3.523 1 95.69 219 MET A N 1
ATOM 1680 C CA . MET A 1 219 ? 13.969 5.48 -4.699 1 95.69 219 MET A CA 1
ATOM 1681 C C . MET A 1 219 ? 15.469 5.438 -4.398 1 95.69 219 MET A C 1
ATOM 1683 O O . MET A 1 219 ? 16.172 4.52 -4.832 1 95.69 219 MET A O 1
ATOM 1687 N N . LEU A 1 220 ? 15.945 6.371 -3.637 1 97.12 220 LEU A N 1
ATOM 1688 C CA . LEU A 1 220 ? 17.359 6.383 -3.266 1 97.12 220 LEU A CA 1
ATOM 1689 C C . LEU A 1 220 ? 17.719 5.129 -2.475 1 97.12 220 LEU A C 1
ATOM 1691 O O . LEU A 1 220 ? 18.766 4.516 -2.719 1 97.12 220 LEU A O 1
ATOM 1695 N N . ALA A 1 221 ? 16.844 4.742 -1.58 1 98 221 ALA A N 1
ATOM 1696 C CA . ALA A 1 221 ? 17.094 3.568 -0.748 1 98 221 ALA A CA 1
ATOM 1697 C C . ALA A 1 221 ? 17.125 2.297 -1.59 1 98 221 ALA A C 1
ATOM 1699 O O . ALA A 1 221 ? 18.047 1.487 -1.466 1 98 221 ALA A O 1
ATOM 1700 N N . ARG A 1 222 ? 16.188 2.131 -2.428 1 96.69 222 ARG A N 1
ATOM 1701 C CA . ARG A 1 222 ? 16.109 0.921 -3.24 1 96.69 222 ARG A CA 1
ATOM 1702 C C . ARG A 1 222 ? 17.281 0.827 -4.207 1 96.69 222 ARG A C 1
ATOM 1704 O O . ARG A 1 222 ? 17.875 -0.241 -4.371 1 96.69 222 ARG A O 1
ATOM 1711 N N . TYR A 1 223 ? 17.641 1.933 -4.793 1 97.38 223 TYR A N 1
ATOM 1712 C CA . TYR A 1 223 ? 18.703 1.884 -5.777 1 97.38 223 TYR A CA 1
ATOM 1713 C C . TYR A 1 223 ? 20.062 1.774 -5.098 1 97.38 223 TYR A C 1
ATOM 1715 O O . TYR A 1 223 ? 21.016 1.248 -5.68 1 97.38 223 TYR A O 1
ATOM 1723 N N . ALA A 1 224 ? 20.172 2.301 -3.846 1 98.19 224 ALA A N 1
ATOM 1724 C CA . ALA A 1 224 ? 21.375 1.995 -3.092 1 98.19 224 ALA A CA 1
ATOM 1725 C C . ALA A 1 224 ? 21.594 0.488 -2.986 1 98.19 224 ALA A C 1
ATOM 1727 O O . ALA A 1 224 ? 22.688 -0.008 -3.242 1 98.19 224 ALA A O 1
ATOM 1728 N N . PHE A 1 225 ? 20.547 -0.19 -2.682 1 97.81 225 PHE A N 1
ATOM 1729 C CA . PHE A 1 225 ? 20.625 -1.643 -2.586 1 97.81 225 PHE A CA 1
ATOM 1730 C C . PHE A 1 225 ? 20.891 -2.262 -3.951 1 97.81 225 PHE A C 1
ATOM 1732 O O . PHE A 1 225 ? 21.797 -3.088 -4.098 1 97.81 225 PHE A O 1
ATOM 1739 N N . ARG A 1 226 ? 20.094 -1.875 -4.91 1 97.38 226 ARG A N 1
ATOM 1740 C CA . ARG A 1 226 ? 20.188 -2.393 -6.27 1 97.38 226 ARG A CA 1
ATOM 1741 C C . ARG A 1 226 ? 21.625 -2.271 -6.793 1 97.38 226 ARG A C 1
ATOM 1743 O O . ARG A 1 226 ? 22.109 -3.162 -7.496 1 97.38 226 ARG A O 1
ATOM 1750 N N . PHE A 1 227 ? 22.312 -1.207 -6.367 1 97.19 227 PHE A N 1
ATOM 1751 C CA . PHE A 1 227 ? 23.656 -0.934 -6.891 1 97.19 227 PHE A CA 1
ATOM 1752 C C . PHE A 1 227 ? 24.719 -1.521 -5.98 1 97.19 227 PHE A C 1
ATOM 1754 O O . PHE A 1 227 ? 25.922 -1.329 -6.215 1 97.19 227 PHE A O 1
ATOM 1761 N N . GLY A 1 228 ? 24.312 -2.184 -4.902 1 97 228 GLY A N 1
ATOM 1762 C CA . GLY A 1 228 ? 25.25 -3.043 -4.203 1 97 228 GLY A CA 1
ATOM 1763 C C . GLY A 1 228 ? 25.672 -2.498 -2.852 1 97 228 GLY A C 1
ATOM 1764 O O . GLY A 1 228 ? 26.547 -3.062 -2.189 1 97 228 GLY A O 1
ATOM 1765 N N . ALA A 1 229 ? 25.016 -1.459 -2.391 1 97.5 229 ALA A N 1
ATOM 1766 C CA . ALA A 1 229 ? 25.375 -0.896 -1.093 1 97.5 229 ALA A CA 1
ATOM 1767 C C . ALA A 1 229 ? 25.234 -1.932 0.017 1 97.5 229 ALA A C 1
ATOM 1769 O O . ALA A 1 229 ? 24.375 -2.816 -0.062 1 97.5 229 ALA A O 1
ATOM 1770 N N . GLY A 1 230 ? 26.125 -1.814 1.015 1 95.94 230 GLY A N 1
ATOM 1771 C CA . GLY A 1 230 ? 26.078 -2.701 2.166 1 95.94 230 GLY A CA 1
ATOM 1772 C C . GLY A 1 230 ? 25.078 -2.266 3.215 1 95.94 230 GLY A C 1
ATOM 1773 O O . GLY A 1 230 ? 23.953 -2.752 3.236 1 95.94 230 GLY A O 1
ATOM 1774 N N . ILE A 1 231 ? 25.516 -1.264 3.961 1 97.56 231 ILE A N 1
ATOM 1775 C CA . ILE A 1 231 ? 24.641 -0.726 5 1 97.56 231 ILE A CA 1
ATOM 1776 C C . ILE A 1 231 ? 23.875 0.475 4.457 1 97.56 231 ILE A C 1
ATOM 1778 O O . ILE A 1 231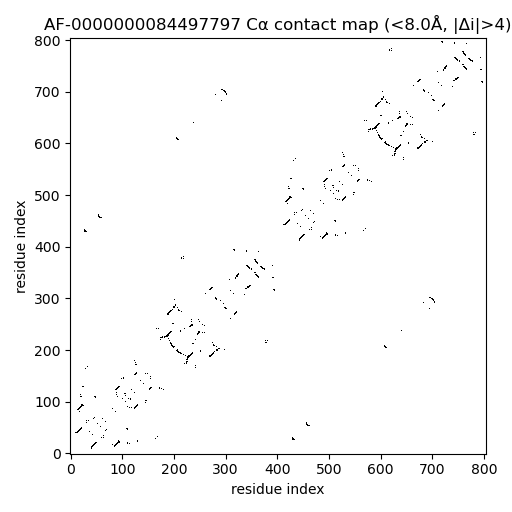 ? 24.469 1.374 3.848 1 97.56 231 ILE A O 1
ATOM 1782 N N . ILE A 1 232 ? 22.594 0.376 4.609 1 98.38 232 ILE A N 1
ATOM 1783 C CA . ILE A 1 232 ? 21.734 1.484 4.23 1 98.38 232 ILE A CA 1
ATOM 1784 C C . ILE A 1 232 ? 20.891 1.913 5.434 1 98.38 232 ILE A C 1
ATOM 1786 O O . ILE A 1 232 ? 19.984 1.196 5.852 1 98.38 232 ILE A O 1
ATOM 1790 N N . THR A 1 233 ? 21.234 3.02 5.969 1 98.56 233 THR A N 1
ATOM 1791 C CA . THR A 1 233 ? 20.484 3.59 7.082 1 98.56 233 THR A CA 1
ATOM 1792 C C . THR A 1 233 ? 19.578 4.715 6.602 1 98.56 233 THR A C 1
ATOM 1794 O O . THR A 1 233 ? 20.031 5.648 5.938 1 98.56 233 THR A O 1
ATOM 1797 N N . TYR A 1 234 ? 18.328 4.574 6.871 1 98.5 234 TYR A N 1
ATOM 1798 C CA . TYR A 1 234 ? 17.328 5.559 6.5 1 98.5 234 TYR A CA 1
ATOM 1799 C C . TYR A 1 234 ? 16.766 6.25 7.734 1 98.5 234 TYR A C 1
ATOM 1801 O O . TYR A 1 234 ? 16.047 5.633 8.531 1 98.5 234 TYR A O 1
ATOM 1809 N N . ILE A 1 235 ? 17.078 7.516 7.859 1 97.75 235 ILE A N 1
ATOM 1810 C CA . ILE A 1 235 ? 16.594 8.289 9.008 1 97.75 235 ILE A CA 1
ATOM 1811 C C . ILE A 1 235 ? 15.516 9.266 8.555 1 97.75 235 ILE A C 1
ATOM 1813 O O . ILE A 1 235 ? 15.734 10.062 7.633 1 97.75 235 ILE A O 1
ATOM 1817 N N . GLY A 1 236 ? 14.414 9.289 9.211 1 96.31 236 GLY A N 1
ATOM 1818 C CA . GLY A 1 236 ? 13.289 10.148 8.875 1 96.31 236 GLY A CA 1
ATOM 1819 C C . GLY A 1 236 ? 11.984 9.391 8.703 1 96.31 236 GLY A C 1
ATOM 1820 O O . GLY A 1 236 ? 11.602 8.609 9.578 1 96.31 236 GLY A O 1
ATOM 1821 N N . ASN A 1 237 ? 11.312 9.688 7.555 1 93.38 237 ASN A N 1
ATOM 1822 C CA . ASN A 1 237 ? 10.016 9.055 7.348 1 93.38 237 ASN A CA 1
ATOM 1823 C C . ASN A 1 237 ? 9.734 8.82 5.867 1 93.38 237 ASN A C 1
ATOM 1825 O O . ASN A 1 237 ? 10.375 9.43 5.004 1 93.38 237 ASN A O 1
ATOM 1829 N N . SER A 1 238 ? 8.82 7.824 5.629 1 91.81 238 SER A N 1
ATOM 1830 C CA . SER A 1 238 ? 8.461 7.434 4.27 1 91.81 238 SER A CA 1
ATOM 1831 C C . SER A 1 238 ? 6.992 7.031 4.188 1 91.81 238 SER A C 1
ATOM 1833 O O . SER A 1 238 ? 6.488 6.32 5.062 1 91.81 238 SER A O 1
ATOM 1835 N N . GLU A 1 239 ? 6.352 7.547 3.119 1 84.56 239 GLU A N 1
ATOM 1836 C CA . GLU A 1 239 ? 4.984 7.109 2.848 1 84.56 239 GLU A CA 1
ATOM 1837 C C . GLU A 1 239 ? 4.969 5.73 2.195 1 84.56 239 GLU A C 1
ATOM 1839 O O . GLU A 1 239 ? 3.932 5.062 2.176 1 84.56 239 GLU A O 1
ATOM 1844 N N . TYR A 1 240 ? 6.113 5.336 1.724 1 87.25 240 TYR A N 1
ATOM 1845 C CA . TYR A 1 240 ? 6.258 4.035 1.085 1 87.25 240 TYR A CA 1
ATOM 1846 C C . TYR A 1 240 ? 6.922 3.035 2.025 1 87.25 240 TYR A C 1
ATOM 1848 O O . TYR A 1 240 ? 7.84 3.391 2.77 1 87.25 240 TYR A O 1
ATOM 1856 N N . LYS A 1 241 ? 6.434 1.839 1.95 1 87.25 241 LYS A N 1
ATOM 1857 C CA . LYS A 1 241 ? 7.059 0.802 2.77 1 87.25 241 LYS A CA 1
ATOM 1858 C C . LYS A 1 241 ? 8.445 0.454 2.25 1 87.25 241 LYS A C 1
ATOM 1860 O O . LYS A 1 241 ? 8.602 0.052 1.095 1 87.25 241 LYS A O 1
ATOM 1865 N N . LEU A 1 242 ? 9.406 0.577 3.119 1 92.25 242 LEU A N 1
ATOM 1866 C CA . LEU A 1 242 ? 10.781 0.279 2.732 1 92.25 242 LEU A CA 1
ATOM 1867 C C . LEU A 1 242 ? 11.094 -1.201 2.926 1 92.25 242 LEU A C 1
ATOM 1869 O O . LEU A 1 242 ? 10.656 -1.81 3.904 1 92.25 242 LEU A O 1
ATOM 1873 N N . PRO A 1 243 ? 11.82 -1.794 2.023 1 92.5 243 PRO A N 1
ATOM 1874 C CA . PRO A 1 243 ? 12.219 -3.193 2.193 1 92.5 243 PRO A CA 1
ATOM 1875 C C . PRO A 1 243 ? 13.102 -3.412 3.418 1 92.5 243 PRO A C 1
ATOM 1877 O O . PRO A 1 243 ? 13.734 -2.471 3.908 1 92.5 243 PRO A O 1
ATOM 1880 N N . SER A 1 244 ? 13.242 -4.664 3.836 1 91.75 244 SER A N 1
ATOM 1881 C CA . SER A 1 244 ? 13.875 -5.004 5.105 1 91.75 244 SER A CA 1
ATOM 1882 C C . SER A 1 244 ? 15.391 -4.812 5.031 1 91.75 244 SER A C 1
ATOM 1884 O O . SER A 1 244 ? 16.062 -4.781 6.059 1 91.75 244 SER A O 1
ATOM 1886 N N . TYR A 1 245 ? 15.93 -4.719 3.84 1 94.06 245 TYR A N 1
ATOM 1887 C CA . TYR A 1 245 ? 17.359 -4.508 3.74 1 94.06 245 TYR A CA 1
ATOM 1888 C C . TYR A 1 245 ? 17.719 -3.062 4.062 1 94.06 245 TYR A C 1
ATOM 1890 O O . TYR A 1 245 ? 18.906 -2.713 4.141 1 94.06 245 TYR A O 1
ATOM 1898 N N . VAL A 1 246 ? 16.75 -2.184 4.254 1 96 246 VAL A N 1
ATOM 1899 C CA . VAL A 1 246 ? 16.953 -0.808 4.703 1 96 246 VAL A CA 1
ATOM 1900 C C . VAL A 1 246 ? 16.719 -0.716 6.207 1 96 246 VAL A C 1
ATOM 1902 O O . VAL A 1 246 ? 15.68 -1.152 6.711 1 96 246 VAL A O 1
ATOM 1905 N N . GLN A 1 247 ? 17.672 -0.258 6.91 1 96.88 247 GLN A N 1
ATOM 1906 C CA . GLN A 1 247 ? 17.484 0.044 8.32 1 96.88 247 GLN A CA 1
ATOM 1907 C C . GLN A 1 247 ? 16.75 1.37 8.5 1 96.88 247 GLN A C 1
ATOM 1909 O O . GLN A 1 247 ? 17.375 2.434 8.516 1 96.88 247 GLN A O 1
ATOM 1914 N N . LEU A 1 248 ? 15.539 1.269 8.719 1 96.75 248 LEU A N 1
ATOM 1915 C CA . LEU A 1 248 ? 14.703 2.461 8.844 1 96.75 248 LEU A CA 1
ATOM 1916 C C . LEU A 1 248 ? 14.68 2.951 10.289 1 96.75 248 LEU A C 1
ATOM 1918 O O . LEU A 1 248 ? 14.312 2.201 11.195 1 96.75 248 LEU A O 1
ATOM 1922 N N . ILE A 1 249 ? 15.125 4.102 10.508 1 97.62 249 ILE A N 1
ATOM 1923 C CA . ILE A 1 249 ? 14.961 4.832 11.758 1 97.62 249 ILE A CA 1
ATOM 1924 C C . ILE A 1 249 ? 13.891 5.91 11.586 1 97.62 249 ILE A C 1
ATOM 1926 O O . ILE A 1 249 ? 14.203 7.047 11.219 1 97.62 249 ILE A O 1
ATOM 1930 N N . GLU A 1 250 ? 12.695 5.523 11.898 1 95.81 250 GLU A N 1
ATOM 1931 C CA . GLU A 1 250 ? 11.555 6.375 11.594 1 95.81 250 GLU A CA 1
ATOM 1932 C C . GLU A 1 250 ? 11.383 7.473 12.641 1 95.81 250 GLU A C 1
ATOM 1934 O O . GLU A 1 250 ? 11.133 7.188 13.812 1 95.81 250 GLU A O 1
ATOM 1939 N N . LYS A 1 251 ? 11.57 8.711 12.234 1 94.31 251 LYS A N 1
ATOM 1940 C CA . LYS A 1 251 ? 11.391 9.898 13.07 1 94.31 251 LYS A CA 1
ATOM 1941 C C . LYS A 1 251 ? 10.758 11.039 12.273 1 94.31 251 LYS A C 1
ATOM 1943 O O . LYS A 1 251 ? 11 11.172 11.07 1 94.31 251 LYS A O 1
ATOM 1948 N N . THR A 1 252 ? 9.969 11.844 12.953 1 90.12 252 THR A N 1
ATOM 1949 C CA . THR A 1 252 ? 9.43 13.039 12.32 1 90.12 252 THR A CA 1
ATOM 1950 C C . THR A 1 252 ? 9.875 14.297 13.062 1 90.12 252 THR A C 1
ATOM 1952 O O . THR A 1 252 ? 10 15.367 12.461 1 90.12 252 THR A O 1
ATOM 1955 N N . ASP A 1 253 ? 10.109 14.148 14.32 1 90.5 253 ASP A N 1
ATOM 1956 C CA . ASP A 1 253 ? 10.57 15.289 15.102 1 90.5 253 ASP A CA 1
ATOM 1957 C C . ASP A 1 253 ? 12 15.672 14.734 1 90.5 253 ASP A C 1
ATOM 1959 O O . ASP A 1 253 ? 12.891 14.82 14.719 1 90.5 253 ASP A O 1
ATOM 1963 N N . ILE A 1 254 ? 12.188 16.922 14.539 1 90.62 254 ILE A N 1
ATOM 1964 C CA . ILE A 1 254 ? 13.469 17.406 14.023 1 90.62 254 ILE A CA 1
ATOM 1965 C C . ILE A 1 254 ? 14.57 17.109 15.039 1 90.62 254 ILE A C 1
ATOM 1967 O O . ILE A 1 254 ? 15.695 16.75 14.672 1 90.62 254 ILE A O 1
ATOM 1971 N N . LYS A 1 255 ? 14.32 17.312 16.312 1 90.19 255 LYS A N 1
ATOM 1972 C CA . LYS A 1 255 ? 15.328 17.047 17.344 1 90.19 255 LYS A CA 1
ATOM 1973 C C . LYS A 1 255 ? 15.719 15.578 17.359 1 90.19 255 LYS A C 1
ATOM 1975 O O . LYS A 1 255 ? 16.891 15.242 17.484 1 90.19 255 LYS A O 1
ATOM 1980 N N . ASP A 1 256 ? 14.734 14.766 17.188 1 94.19 256 ASP A N 1
ATOM 1981 C CA . ASP A 1 256 ? 14.984 13.328 17.141 1 94.19 256 ASP A CA 1
ATOM 1982 C C . ASP A 1 256 ? 15.781 12.945 15.906 1 94.19 256 ASP A C 1
ATOM 1984 O O . ASP A 1 256 ? 16.672 12.094 15.969 1 94.19 256 ASP A O 1
ATOM 1988 N N . ILE A 1 257 ? 15.445 13.516 14.836 1 94.88 257 ILE A N 1
ATOM 1989 C CA . ILE A 1 257 ? 16.156 13.242 13.586 1 94.88 257 ILE A CA 1
ATOM 1990 C C . ILE A 1 257 ? 17.625 13.578 13.742 1 94.88 257 ILE A C 1
ATOM 1992 O O . ILE A 1 257 ? 18.5 12.766 13.398 1 94.88 257 ILE A O 1
ATOM 1996 N N . ILE A 1 258 ? 17.938 14.727 14.312 1 93.19 258 ILE A N 1
ATOM 1997 C CA . ILE A 1 258 ? 19.312 15.172 14.492 1 93.19 258 ILE A CA 1
ATOM 1998 C C . ILE A 1 258 ? 20.031 14.227 15.445 1 93.19 258 ILE A C 1
ATOM 2000 O O . ILE A 1 258 ? 21.188 13.852 15.211 1 93.19 258 ILE A O 1
ATOM 2004 N N . ARG A 1 259 ? 19.344 13.867 16.453 1 95 259 ARG A N 1
ATOM 2005 C CA . ARG A 1 259 ? 19.922 12.938 17.422 1 95 259 ARG A CA 1
ATOM 2006 C C . ARG A 1 259 ? 20.297 11.617 16.75 1 95 259 ARG A C 1
ATOM 2008 O O . ARG A 1 259 ? 21.375 11.078 17 1 95 259 ARG A O 1
ATOM 2015 N N . GLU A 1 260 ? 19.422 11.102 15.945 1 96.75 260 GLU A N 1
ATOM 2016 C CA . GLU A 1 260 ? 19.672 9.828 15.273 1 96.75 260 GLU A CA 1
ATOM 2017 C C . GLU A 1 260 ? 20.812 9.945 14.281 1 96.75 260 GLU A C 1
ATOM 2019 O O . GLU A 1 260 ? 21.609 9.016 14.133 1 96.75 260 GLU A O 1
ATOM 2024 N N . ILE A 1 261 ? 20.844 11.07 13.594 1 96.19 261 ILE A N 1
ATOM 2025 C CA . ILE A 1 261 ? 21.953 11.305 12.688 1 96.19 261 ILE A CA 1
ATOM 2026 C C . ILE A 1 261 ? 23.281 11.195 13.445 1 96.19 261 ILE A C 1
ATOM 2028 O O . ILE A 1 261 ? 24.188 10.469 13.031 1 96.19 261 ILE A O 1
ATOM 2032 N N . ASN A 1 262 ? 23.344 11.883 14.547 1 94.75 262 ASN A N 1
ATOM 2033 C CA . ASN A 1 262 ? 24.547 11.859 15.375 1 94.75 262 ASN A CA 1
ATOM 2034 C C . ASN A 1 262 ? 24.891 10.445 15.82 1 94.75 262 ASN A C 1
ATOM 2036 O O . ASN A 1 262 ? 26.047 10.023 15.742 1 94.75 262 ASN A O 1
ATOM 2040 N N . THR A 1 263 ? 23.906 9.766 16.25 1 96.56 263 THR A N 1
ATOM 2041 C CA . THR A 1 263 ? 24.094 8.414 16.781 1 96.56 263 THR A CA 1
ATOM 2042 C C . THR A 1 263 ? 24.656 7.488 15.711 1 96.56 263 THR A C 1
ATOM 2044 O O . THR A 1 263 ? 25.672 6.824 15.922 1 96.56 263 THR A O 1
ATOM 2047 N N . PHE A 1 264 ? 24.141 7.527 14.594 1 96.88 264 PHE A N 1
ATOM 2048 C CA . PHE A 1 264 ? 24.484 6.527 13.594 1 96.88 264 PHE A CA 1
ATOM 2049 C C . PHE A 1 264 ? 25.781 6.895 12.875 1 96.88 264 PHE A C 1
ATOM 2051 O O . PHE A 1 264 ? 26.469 6.023 12.352 1 96.88 264 PHE A O 1
ATOM 2058 N N . LEU A 1 265 ? 26.125 8.188 12.82 1 95.44 265 LEU A N 1
ATOM 2059 C CA . LEU A 1 265 ? 27.438 8.57 12.305 1 95.44 265 LEU A CA 1
ATOM 2060 C C . LEU A 1 265 ? 28.547 7.961 13.148 1 95.44 265 LEU A C 1
ATOM 2062 O O . LEU A 1 265 ? 29.672 7.773 12.664 1 95.44 265 LEU A O 1
ATOM 2066 N N . GLY A 1 266 ? 28.172 7.691 14.344 1 93.56 266 GLY A N 1
ATOM 2067 C CA . GLY A 1 266 ? 29.141 7.074 15.234 1 93.56 266 GLY A CA 1
ATOM 2068 C C . GLY A 1 266 ? 29.109 5.555 15.18 1 93.56 266 GLY A C 1
ATOM 2069 O O . GLY A 1 266 ? 30.047 4.898 15.648 1 93.56 266 GLY A O 1
ATOM 2070 N N . VAL A 1 267 ? 28.094 4.957 14.656 1 94.62 267 VAL A N 1
ATOM 2071 C CA . VAL A 1 267 ? 27.891 3.512 14.656 1 94.62 267 VAL A CA 1
ATOM 2072 C C . VAL A 1 267 ? 28.547 2.893 13.422 1 94.62 267 VAL A C 1
ATOM 2074 O O . VAL A 1 267 ? 29.188 1.846 13.508 1 94.62 267 VAL A O 1
ATOM 2077 N N . TYR A 1 268 ? 28.391 3.574 12.336 1 94.69 268 TYR A N 1
ATOM 2078 C CA . TYR A 1 268 ? 28.906 3.049 11.078 1 94.69 268 TYR A CA 1
ATOM 2079 C C . TYR A 1 268 ? 29.812 4.07 10.398 1 94.69 268 TYR A C 1
ATOM 2081 O O . TYR A 1 268 ? 29.719 5.27 10.664 1 94.69 268 TYR A O 1
ATOM 2089 N N . ASN A 1 269 ? 30.719 3.57 9.594 1 95.12 269 ASN A N 1
ATOM 2090 C CA . ASN A 1 269 ? 31.469 4.41 8.672 1 95.12 269 ASN A CA 1
ATOM 2091 C C . ASN A 1 269 ? 30.75 4.562 7.332 1 95.12 269 ASN A C 1
ATOM 2093 O O . ASN A 1 269 ? 30.719 3.633 6.527 1 95.12 269 ASN A O 1
ATOM 2097 N N . TYR A 1 270 ? 30.219 5.723 7.09 1 96.88 270 TYR A N 1
ATOM 2098 C CA . TYR A 1 270 ? 29.453 5.945 5.867 1 96.88 270 TYR A CA 1
ATOM 2099 C C . TYR A 1 270 ? 30.328 6.527 4.77 1 96.88 270 TYR A C 1
ATOM 2101 O O . TYR A 1 270 ? 31.188 7.387 5.035 1 96.88 270 TYR A O 1
ATOM 2109 N N . ASP A 1 271 ? 30.141 6.004 3.604 1 96.5 271 ASP A N 1
ATOM 2110 C CA . ASP A 1 271 ? 30.781 6.574 2.424 1 96.5 271 ASP A CA 1
ATOM 2111 C C . ASP A 1 271 ? 30 7.77 1.894 1 96.5 271 ASP A C 1
ATOM 2113 O O . ASP A 1 271 ? 30.578 8.75 1.439 1 96.5 271 ASP A O 1
ATOM 2117 N N . TYR A 1 272 ? 28.719 7.684 1.949 1 97.56 272 TYR A N 1
ATOM 2118 C CA . TYR A 1 272 ? 27.828 8.734 1.454 1 97.56 272 TYR A CA 1
ATOM 2119 C C . TYR A 1 272 ? 26.766 9.086 2.492 1 97.56 272 TYR A C 1
ATOM 2121 O O . TYR A 1 272 ? 26.219 8.203 3.16 1 97.56 272 TYR A O 1
ATOM 2129 N N . VAL A 1 273 ? 26.531 10.383 2.639 1 97.69 273 VAL A N 1
ATOM 2130 C CA . VAL A 1 273 ? 25.359 10.906 3.344 1 97.69 273 VAL A CA 1
ATOM 2131 C C . VAL A 1 273 ? 24.531 11.758 2.395 1 97.69 273 VAL A C 1
ATOM 2133 O O . VAL A 1 273 ? 25.016 12.758 1.86 1 97.69 273 VAL A O 1
ATOM 2136 N N . ILE A 1 274 ? 23.328 11.297 2.17 1 97.56 274 ILE A N 1
ATOM 2137 C CA . ILE A 1 274 ? 22.438 12.008 1.26 1 97.56 274 ILE A CA 1
ATOM 2138 C C . ILE A 1 274 ? 21.281 12.609 2.043 1 97.56 274 ILE A C 1
ATOM 2140 O O . ILE A 1 274 ? 20.484 11.883 2.652 1 97.56 274 ILE A O 1
ATOM 2144 N N . ILE A 1 275 ? 21.188 13.898 1.994 1 95.25 275 ILE A N 1
ATOM 2145 C CA . ILE A 1 275 ? 20.141 14.609 2.713 1 95.25 275 ILE A CA 1
ATOM 2146 C C . ILE A 1 275 ? 19.109 15.148 1.721 1 95.25 275 ILE A C 1
ATOM 2148 O O . ILE A 1 275 ? 19.312 16.203 1.122 1 95.25 275 ILE A O 1
ATOM 2152 N N . SER A 1 276 ? 18.031 14.422 1.608 1 91.81 276 SER A N 1
ATOM 2153 C CA . SER A 1 276 ? 16.969 14.859 0.71 1 91.81 276 SER A CA 1
ATOM 2154 C C . SER A 1 276 ? 15.75 15.32 1.489 1 91.81 276 SER A C 1
ATOM 2156 O O . SER A 1 276 ? 14.727 15.672 0.897 1 91.81 276 SER A O 1
ATOM 2158 N N . SER A 1 277 ? 15.906 15.359 2.75 1 86.69 277 SER A N 1
ATOM 2159 C CA . SER A 1 277 ? 14.797 15.742 3.613 1 86.69 277 SER A CA 1
ATOM 2160 C C . SER A 1 277 ? 14.539 17.25 3.547 1 86.69 277 SER A C 1
ATOM 2162 O O . SER A 1 277 ? 15.461 18.031 3.312 1 86.69 277 SER A O 1
ATOM 2164 N N . SER A 1 278 ? 13.32 17.5 3.738 1 79.12 278 SER A N 1
ATOM 2165 C CA . SER A 1 278 ? 12.93 18.891 4.004 1 79.12 278 SER A CA 1
ATOM 2166 C C . SER A 1 278 ? 12.898 19.172 5.504 1 79.12 278 SER A C 1
ATOM 2168 O O . SER A 1 278 ? 11.844 19.094 6.133 1 79.12 278 SER A O 1
ATOM 2170 N N . LEU A 1 279 ? 14.031 19.484 6.035 1 81.25 279 LEU A N 1
ATOM 2171 C CA . LEU A 1 279 ? 14.125 19.734 7.469 1 81.25 279 LEU A CA 1
ATOM 2172 C C . LEU A 1 279 ? 13.891 21.203 7.777 1 81.25 279 LEU A C 1
ATOM 2174 O O . LEU A 1 279 ? 14.336 22.078 7.027 1 81.25 279 LEU A O 1
ATOM 2178 N N . SER A 1 280 ? 13.242 21.375 8.797 1 80.88 280 SER A N 1
ATOM 2179 C CA . SER A 1 280 ? 12.945 22.75 9.211 1 80.88 280 SER A CA 1
ATOM 2180 C C . SER A 1 280 ? 14.219 23.516 9.547 1 80.88 280 SER A C 1
ATOM 2182 O O . SER A 1 280 ? 15.125 22.969 10.18 1 80.88 280 SER A O 1
ATOM 2184 N N . ASP A 1 281 ? 14.242 24.719 9.078 1 78.62 281 ASP A N 1
ATOM 2185 C CA . ASP A 1 281 ? 15.352 25.609 9.383 1 78.62 281 ASP A CA 1
ATOM 2186 C C . ASP A 1 281 ? 15.148 26.312 10.727 1 78.62 281 ASP A C 1
ATOM 2188 O O . ASP A 1 281 ? 16.031 27.016 11.203 1 78.62 281 ASP A O 1
ATOM 2192 N N . PHE A 1 282 ? 13.969 26.109 11.273 1 81.12 282 PHE A N 1
ATOM 2193 C CA . PHE A 1 282 ? 13.617 26.766 12.523 1 81.12 282 PHE A CA 1
ATOM 2194 C C . PHE A 1 282 ? 13.172 25.734 13.57 1 81.12 282 PHE A C 1
ATOM 2196 O O . PHE A 1 282 ? 12.695 24.656 13.219 1 81.12 282 PHE A O 1
ATOM 2203 N N . ASP A 1 283 ? 13.391 26.109 14.75 1 82.06 283 ASP A N 1
ATOM 2204 C CA . ASP A 1 283 ? 12.688 25.469 15.867 1 82.06 283 ASP A CA 1
ATOM 2205 C C . ASP A 1 283 ? 11.547 26.359 16.375 1 82.06 283 ASP A C 1
ATOM 2207 O O . ASP A 1 283 ? 11.75 27.547 16.641 1 82.06 283 ASP A O 1
ATOM 2211 N N . ALA A 1 284 ? 10.406 25.828 16.406 1 82.19 284 ALA A N 1
ATOM 2212 C CA . ALA A 1 284 ? 9.312 26.547 17.047 1 82.19 284 ALA A CA 1
ATOM 2213 C C . ALA A 1 284 ? 9.453 26.5 18.578 1 82.19 284 ALA A C 1
ATOM 2215 O O . ALA A 1 284 ? 9.844 25.484 19.141 1 82.19 284 ALA A O 1
ATOM 2216 N N . VAL A 1 285 ? 9.219 27.703 19.094 1 77.94 285 VAL A N 1
ATOM 2217 C CA . VAL A 1 285 ? 9.148 27.688 20.547 1 77.94 285 VAL A CA 1
ATOM 2218 C C . VAL A 1 285 ? 7.879 26.953 20.984 1 77.94 285 VAL A C 1
ATOM 2220 O O . VAL A 1 285 ? 6.766 27.422 20.75 1 77.94 285 VAL A O 1
ATOM 2223 N N . GLU A 1 286 ? 8.125 25.859 21.609 1 79.44 286 GLU A N 1
ATOM 2224 C CA . GLU A 1 286 ? 7.012 24.969 21.922 1 79.44 286 GLU A CA 1
ATOM 2225 C C . GLU A 1 286 ? 6.227 25.484 23.141 1 79.44 286 GLU A C 1
ATOM 2227 O O . GLU A 1 286 ? 6.812 25.922 24.125 1 79.44 286 GLU A O 1
ATOM 2232 N N . ASN A 1 287 ? 4.934 25.469 22.938 1 74.44 287 ASN A N 1
ATOM 2233 C CA . ASN A 1 287 ? 4.047 25.688 24.078 1 74.44 287 ASN A CA 1
ATOM 2234 C C . ASN A 1 287 ? 3.637 24.359 24.719 1 74.44 287 ASN A C 1
ATOM 2236 O O . ASN A 1 287 ? 3.254 23.422 24.016 1 74.44 287 ASN A O 1
ATOM 2240 N N . LYS A 1 288 ? 3.684 24.312 26 1 72.31 288 LYS A N 1
ATOM 2241 C CA . LYS A 1 288 ? 3.389 23.078 26.719 1 72.31 288 LYS A CA 1
ATOM 2242 C C . LYS A 1 288 ? 1.9 22.734 26.656 1 72.31 288 LYS A C 1
ATOM 2244 O O . LYS A 1 288 ? 1.515 21.578 26.75 1 72.31 288 LYS A O 1
ATOM 2249 N N . THR A 1 289 ? 1.211 23.828 26.562 1 71.25 289 THR A N 1
ATOM 2250 C CA . THR A 1 289 ? -0.233 23.641 26.5 1 71.25 289 THR A CA 1
ATOM 2251 C C . THR A 1 289 ? -0.77 24.047 25.141 1 71.25 289 THR A C 1
ATOM 2253 O O . THR A 1 289 ? -0.124 24.812 24.406 1 71.25 289 THR A O 1
ATOM 2256 N N . LYS A 1 290 ? -1.975 23.516 24.906 1 74.12 290 LYS A N 1
ATOM 2257 C CA . LYS A 1 290 ? -2.627 23.859 23.641 1 74.12 290 LYS A CA 1
ATOM 2258 C C . LYS A 1 290 ? -2.881 25.359 23.547 1 74.12 290 LYS A C 1
ATOM 2260 O O . LYS A 1 290 ? -3.314 25.984 24.531 1 74.12 290 LYS A O 1
ATOM 2265 N N . LEU A 1 291 ? -2.59 25.938 22.359 1 73.81 291 LEU A N 1
ATOM 2266 C CA . LEU A 1 291 ? -2.84 27.359 22.156 1 73.81 291 LEU A CA 1
ATOM 2267 C C . LEU A 1 291 ? -4.336 27.641 22.125 1 73.81 291 LEU A C 1
ATOM 2269 O O . LEU A 1 291 ? -5.117 26.859 21.578 1 73.81 291 LEU A O 1
ATOM 2273 N N . ASP A 1 292 ? -4.699 28.656 22.797 1 71.69 292 ASP A N 1
ATOM 2274 C CA . ASP A 1 292 ? -6.094 29.094 22.812 1 71.69 292 ASP A CA 1
ATOM 2275 C C . ASP A 1 292 ? -6.516 29.625 21.438 1 71.69 292 ASP A C 1
ATOM 2277 O O . ASP A 1 292 ? -6.027 30.672 21 1 71.69 292 ASP A O 1
ATOM 2281 N N . SER A 1 293 ? -7.383 29.031 20.797 1 71.69 293 SER A N 1
ATOM 2282 C CA . SER A 1 293 ? -7.738 29.359 19.422 1 71.69 293 SER A CA 1
ATOM 2283 C C . SER A 1 293 ? -8.789 30.469 19.375 1 71.69 293 SER A C 1
ATOM 2285 O O . SER A 1 293 ? -9.289 30.812 18.312 1 71.69 293 SER A O 1
ATOM 2287 N N . SER A 1 294 ? -9.195 30.938 20.469 1 72.12 294 SER A N 1
ATOM 2288 C CA . SER A 1 294 ? -10.188 32 20.5 1 72.12 294 SER A CA 1
ATOM 2289 C C . SER A 1 294 ? -9.547 33.375 20.281 1 72.12 294 SER A C 1
ATOM 2291 O O . SER A 1 294 ? -10.227 34.344 19.938 1 72.12 294 SER A O 1
ATOM 2293 N N . GLU A 1 295 ? -8.195 33.438 20.469 1 76.88 295 GLU A N 1
ATOM 2294 C CA . GLU A 1 295 ? -7.477 34.688 20.297 1 76.88 295 GLU A CA 1
ATOM 2295 C C . GLU A 1 295 ? -6.293 34.531 19.344 1 76.88 295 GLU A C 1
ATOM 2297 O O . GLU A 1 295 ? -5.754 33.406 19.203 1 76.88 295 GLU A O 1
ATOM 2302 N N . PRO A 1 296 ? -5.961 35.656 18.688 1 83 296 PRO A N 1
ATOM 2303 C CA . PRO A 1 296 ? -4.758 35.562 17.859 1 83 296 PRO A CA 1
ATOM 2304 C C . PRO A 1 296 ? -3.525 35.125 18.625 1 83 296 PRO A C 1
ATOM 2306 O O . PRO A 1 296 ? -3.375 35.469 19.812 1 83 296 PRO A O 1
ATOM 2309 N N . GLN A 1 297 ? -2.752 34.344 18.016 1 82.12 297 GLN A N 1
ATOM 2310 C CA . GLN A 1 297 ? -1.535 33.844 18.641 1 82.12 297 GLN A CA 1
ATOM 2311 C C . GLN A 1 297 ? -0.303 34.188 17.812 1 82.12 297 GLN A C 1
ATOM 2313 O O . GLN A 1 297 ? -0.414 34.469 16.609 1 82.12 297 GLN A O 1
ATOM 2318 N N . THR A 1 298 ? 0.81 34.281 18.516 1 82.81 298 THR A N 1
ATOM 2319 C CA . THR A 1 298 ? 2.09 34.5 17.859 1 82.81 298 THR A CA 1
ATOM 2320 C C . THR A 1 298 ? 3.061 33.344 18.172 1 82.81 298 THR A C 1
ATOM 2322 O O . THR A 1 298 ? 3.193 32.938 19.328 1 82.81 298 THR A O 1
ATOM 2325 N N . LEU A 1 299 ? 3.619 32.875 17.094 1 85.75 299 LEU A N 1
ATOM 2326 C CA . LEU A 1 299 ? 4.617 31.828 17.25 1 85.75 299 LEU A CA 1
ATOM 2327 C C . LEU A 1 299 ? 6.02 32.344 16.969 1 85.75 299 LEU A C 1
ATOM 2329 O O . LEU A 1 299 ? 6.223 33.094 16.016 1 85.75 299 LEU A O 1
ATOM 2333 N N . SER A 1 300 ? 6.867 31.953 17.906 1 84.38 300 SER A N 1
ATOM 2334 C CA . SER A 1 300 ? 8.258 32.344 17.734 1 84.38 300 SER A CA 1
ATOM 2335 C C . SER A 1 300 ? 9.086 31.203 17.141 1 84.38 300 SER A C 1
ATOM 2337 O O . SER A 1 300 ? 9.023 30.078 17.609 1 84.38 300 SER A O 1
ATOM 2339 N N . LEU A 1 301 ? 9.773 31.578 16.062 1 86.06 301 LEU A N 1
ATOM 2340 C CA . LEU A 1 301 ? 10.664 30.625 15.398 1 86.06 301 LEU A CA 1
ATOM 2341 C C . LEU A 1 301 ? 12.125 31.031 15.594 1 86.06 301 LEU A C 1
ATOM 2343 O O . LEU A 1 301 ? 12.508 32.156 15.281 1 86.06 301 LEU A O 1
ATOM 2347 N N . LYS A 1 302 ? 12.891 30.047 16.109 1 86.81 302 LYS A N 1
ATOM 2348 C CA . LYS A 1 302 ? 14.32 30.281 16.297 1 86.81 302 LYS A CA 1
ATOM 2349 C C . LYS A 1 302 ? 15.141 29.531 15.242 1 86.81 302 LYS A C 1
ATOM 2351 O O . LYS A 1 302 ? 14.867 28.375 14.953 1 86.81 302 LYS A O 1
ATOM 2356 N N . PRO A 1 303 ? 16.141 30.25 14.727 1 84.38 303 PRO A N 1
ATOM 2357 C CA . PRO A 1 303 ? 17 29.562 13.766 1 84.38 303 PRO A CA 1
ATOM 2358 C C . PRO A 1 303 ? 17.688 28.344 14.367 1 84.38 303 PRO A C 1
ATOM 2360 O O . PRO A 1 303 ? 18 28.328 15.555 1 84.38 303 PRO A O 1
ATOM 2363 N N . ARG A 1 304 ? 17.859 27.344 13.531 1 83.25 304 ARG A N 1
ATOM 2364 C CA . ARG A 1 304 ? 18.516 26.109 13.945 1 83.25 304 ARG A CA 1
ATOM 2365 C C . ARG A 1 304 ? 19.828 25.906 13.18 1 83.25 304 ARG A C 1
ATOM 2367 O O . ARG A 1 304 ? 19.969 26.375 12.047 1 83.25 304 ARG A O 1
ATOM 2374 N N . ASN A 1 305 ? 20.766 25.219 14 1 80.81 305 ASN A N 1
ATOM 2375 C CA . ASN A 1 305 ? 21.953 24.766 13.273 1 80.81 305 ASN A CA 1
ATOM 2376 C C . ASN A 1 305 ? 21.609 23.688 12.258 1 80.81 305 ASN A C 1
ATOM 2378 O O . ASN A 1 305 ? 20.891 22.734 12.578 1 80.81 305 ASN A O 1
ATOM 2382 N N . LYS A 1 306 ? 22.094 23.875 11.148 1 85.94 306 LYS A N 1
ATOM 2383 C CA . LYS A 1 306 ? 21.766 22.938 10.07 1 85.94 306 LYS A CA 1
ATOM 2384 C C . LYS A 1 306 ? 22.469 21.594 10.273 1 85.94 306 LYS A C 1
ATOM 2386 O O . LYS A 1 306 ? 23.625 21.547 10.672 1 85.94 306 LYS A O 1
ATOM 2391 N N . GLU A 1 307 ? 21.734 20.547 10.039 1 88.75 307 GLU A N 1
ATOM 2392 C CA . GLU A 1 307 ? 22.25 19.188 10.211 1 88.75 307 GLU A CA 1
ATOM 2393 C C . GLU A 1 307 ? 23.438 18.938 9.297 1 88.75 307 GLU A C 1
ATOM 2395 O O . GLU A 1 307 ? 24.344 18.172 9.648 1 88.75 307 GLU A O 1
ATOM 2400 N N . ARG A 1 308 ? 23.422 19.562 8.188 1 90.31 308 ARG A N 1
ATOM 2401 C CA . ARG A 1 308 ? 24.516 19.375 7.234 1 90.31 308 ARG A CA 1
ATOM 2402 C C . ARG A 1 308 ? 25.844 19.828 7.828 1 90.31 308 ARG A C 1
ATOM 2404 O O . ARG A 1 308 ? 26.891 19.219 7.57 1 90.31 308 ARG A O 1
ATOM 2411 N N . ASN A 1 309 ? 25.828 20.891 8.57 1 90.12 309 ASN A N 1
ATOM 2412 C CA . ASN A 1 309 ? 27.031 21.391 9.219 1 90.12 309 ASN A CA 1
ATOM 2413 C C . ASN A 1 309 ? 27.516 20.422 10.305 1 90.12 309 ASN A C 1
ATOM 2415 O O . ASN A 1 309 ? 28.719 20.188 10.445 1 90.12 309 ASN A O 1
ATOM 2419 N N . LEU A 1 310 ? 26.547 19.922 10.953 1 89.38 310 LEU A N 1
ATOM 2420 C CA . LEU A 1 310 ? 26.859 18.969 12 1 89.38 310 LEU A CA 1
ATOM 2421 C C . LEU A 1 310 ? 27.484 17.703 11.414 1 89.38 310 LEU A C 1
ATOM 2423 O O . LEU A 1 310 ? 28.469 17.188 11.945 1 89.38 310 LEU A O 1
ATOM 2427 N N . ILE A 1 311 ? 26.984 17.234 10.367 1 93.81 311 ILE A N 1
ATOM 2428 C CA . ILE A 1 311 ? 27.469 16.031 9.719 1 93.81 311 ILE A CA 1
ATOM 2429 C C . ILE A 1 311 ? 28.922 16.234 9.273 1 93.81 311 ILE A C 1
ATOM 2431 O O . ILE A 1 311 ? 29.781 15.383 9.5 1 93.81 311 ILE A O 1
ATOM 2435 N N . ARG A 1 312 ? 29.156 17.359 8.68 1 92.94 312 ARG A N 1
ATOM 2436 C CA . ARG A 1 312 ? 30.5 17.656 8.211 1 92.94 312 ARG A CA 1
ATOM 2437 C C . ARG A 1 312 ? 31.484 17.734 9.375 1 92.94 312 ARG A C 1
ATOM 2439 O O . ARG A 1 312 ? 32.625 17.234 9.281 1 92.94 312 ARG A O 1
ATOM 2446 N N . LYS A 1 313 ? 31.047 18.297 10.398 1 91.25 313 LYS A N 1
ATOM 2447 C CA . LYS A 1 313 ? 31.891 18.422 11.586 1 91.25 313 LYS A CA 1
ATOM 2448 C C . LYS A 1 313 ? 32.219 17.047 12.164 1 91.25 313 LYS A C 1
ATOM 2450 O O . LYS A 1 313 ? 33.375 16.812 12.562 1 91.25 313 LYS A O 1
ATOM 2455 N N . LEU A 1 314 ? 31.328 16.188 12.156 1 91.38 314 LEU A N 1
ATOM 2456 C CA . LEU A 1 314 ? 31.5 14.883 12.773 1 91.38 314 LEU A CA 1
ATOM 2457 C C . LEU A 1 314 ? 32.25 13.93 11.844 1 91.38 314 LEU A C 1
ATOM 2459 O O . LEU A 1 314 ? 32.938 13.023 12.305 1 91.38 314 LEU A O 1
ATOM 2463 N N . ASP A 1 315 ? 32.094 14.117 10.594 1 92.19 315 ASP A N 1
ATOM 2464 C CA . ASP A 1 315 ? 32.75 13.289 9.594 1 92.19 315 ASP A CA 1
ATOM 2465 C C . ASP A 1 315 ? 33.219 14.133 8.414 1 92.19 315 ASP A C 1
ATOM 2467 O O . ASP A 1 315 ? 32.531 14.258 7.406 1 92.19 315 ASP A O 1
ATOM 2471 N N . ALA A 1 316 ? 34.375 14.531 8.469 1 88.81 316 ALA A N 1
ATOM 2472 C CA . ALA A 1 316 ? 34.938 15.445 7.48 1 88.81 316 ALA A CA 1
ATOM 2473 C C . ALA A 1 316 ? 35.188 14.742 6.148 1 88.81 316 ALA A C 1
ATOM 2475 O O . ALA A 1 316 ? 35.219 15.383 5.098 1 88.81 316 ALA A O 1
ATOM 2476 N N . GLY A 1 317 ? 35.25 13.414 6.254 1 90.12 317 GLY A N 1
ATOM 2477 C CA . GLY A 1 317 ? 35.656 12.68 5.059 1 90.12 317 GLY A CA 1
ATOM 2478 C C . GLY A 1 317 ? 34.469 12.125 4.293 1 90.12 317 GLY A C 1
ATOM 2479 O O . GLY A 1 317 ? 34.594 11.648 3.166 1 90.12 317 GLY A O 1
ATOM 2480 N N . VAL A 1 318 ? 33.281 12.242 4.801 1 94.62 318 VAL A N 1
ATOM 2481 C CA . VAL A 1 318 ? 32.125 11.633 4.164 1 94.62 318 VAL A CA 1
ATOM 2482 C C . VAL A 1 318 ? 31.719 12.445 2.934 1 94.62 318 VAL A C 1
ATOM 2484 O O . VAL A 1 318 ? 31.812 13.672 2.939 1 94.62 318 VAL A O 1
ATOM 2487 N N . THR A 1 319 ? 31.375 11.773 1.862 1 96.38 319 THR A N 1
ATOM 2488 C CA . THR A 1 319 ? 30.797 12.453 0.712 1 96.38 319 THR A CA 1
ATOM 2489 C C . THR A 1 319 ? 29.344 12.852 0.994 1 96.38 319 THR A C 1
ATOM 2491 O O . THR A 1 319 ? 28.516 12 1.312 1 96.38 319 THR A O 1
ATOM 2494 N N . MET A 1 320 ? 29.062 14.156 0.876 1 95.56 320 MET A N 1
ATOM 2495 C CA . MET A 1 320 ? 27.75 14.672 1.261 1 95.56 320 MET A CA 1
ATOM 2496 C C . MET A 1 320 ? 26.984 15.172 0.042 1 95.56 320 MET A C 1
ATOM 2498 O O . MET A 1 320 ? 27.516 15.93 -0.767 1 95.56 320 MET A O 1
ATOM 2502 N N . VAL A 1 321 ? 25.75 14.672 -0.088 1 95.81 321 VAL A N 1
ATOM 2503 C CA . VAL A 1 321 ? 24.828 15.141 -1.107 1 95.81 321 VAL A CA 1
ATOM 2504 C C . VAL A 1 321 ? 23.688 15.93 -0.451 1 95.81 321 VAL A C 1
ATOM 2506 O O . VAL A 1 321 ? 23.047 15.438 0.48 1 95.81 321 VAL A O 1
ATOM 2509 N N . LEU A 1 322 ? 23.453 17.125 -0.993 1 93.19 322 LEU A N 1
ATOM 2510 C CA . LEU A 1 322 ? 22.406 17.984 -0.452 1 93.19 322 LEU A CA 1
ATOM 2511 C C . LEU A 1 322 ? 21.359 18.297 -1.521 1 93.19 322 LEU A C 1
ATOM 2513 O O . LEU A 1 322 ? 21.703 18.453 -2.697 1 93.19 322 LEU A O 1
ATOM 2517 N N . PHE A 1 323 ? 20.141 18.375 -1.087 1 89.81 323 PHE A N 1
ATOM 2518 C CA . PHE A 1 323 ? 19.062 18.891 -1.923 1 89.81 323 PHE A CA 1
ATOM 2519 C C . PHE A 1 323 ? 18.703 20.328 -1.54 1 89.81 323 PHE A C 1
ATOM 2521 O O . PHE A 1 323 ? 18.703 20.672 -0.357 1 89.81 323 PHE A O 1
ATOM 2528 N N . THR A 1 324 ? 18.469 21.141 -2.514 1 81.94 324 THR A N 1
ATOM 2529 C CA . THR A 1 324 ? 18.047 22.516 -2.25 1 81.94 324 THR A CA 1
ATOM 2530 C C . THR A 1 324 ? 17.047 22.984 -3.303 1 81.94 324 THR A C 1
ATOM 2532 O O . THR A 1 324 ? 16.891 22.344 -4.344 1 81.94 324 THR A O 1
ATOM 2535 N N . THR A 1 325 ? 16.172 23.922 -3 1 75.44 325 THR A N 1
ATOM 2536 C CA . THR A 1 325 ? 15.242 24.516 -3.959 1 75.44 325 THR A CA 1
ATOM 2537 C C . THR A 1 325 ? 15.836 25.797 -4.555 1 75.44 325 THR A C 1
ATOM 2539 O O . THR A 1 325 ? 16.703 26.422 -3.943 1 75.44 325 THR A O 1
ATOM 2542 N N . LYS A 1 326 ? 15.547 26.031 -6.086 1 59.47 326 LYS A N 1
ATOM 2543 C CA . LYS A 1 326 ? 16.078 27.109 -6.922 1 59.47 326 LYS A CA 1
ATOM 2544 C C . LYS A 1 326 ? 15.82 28.469 -6.277 1 59.47 326 LYS A C 1
ATOM 2546 O O . LYS A 1 326 ? 14.695 28.953 -6.262 1 59.47 326 LYS A O 1
ATOM 2551 N N . ASN A 1 327 ? 16.141 28.688 -5.039 1 52.81 327 ASN A N 1
ATOM 2552 C CA . ASN A 1 327 ? 16.109 30.141 -5.039 1 52.81 327 ASN A CA 1
ATOM 2553 C C . ASN A 1 327 ? 17.328 30.719 -5.754 1 52.81 327 ASN A C 1
ATOM 2555 O O . ASN A 1 327 ? 18.344 30.047 -5.898 1 52.81 327 ASN A O 1
ATOM 2559 N N . ASP A 1 328 ? 17.156 31.734 -6.629 1 44.72 328 ASP A N 1
ATOM 2560 C CA . ASP A 1 328 ? 18.156 32.438 -7.438 1 44.72 328 ASP A CA 1
ATOM 2561 C C . ASP A 1 328 ? 19.547 32.312 -6.84 1 44.72 328 ASP A C 1
ATOM 2563 O O . ASP A 1 328 ? 20.469 33.031 -7.234 1 44.72 328 ASP A O 1
ATOM 2567 N N . LYS A 1 329 ? 19.688 31.547 -5.711 1 45.88 329 LYS A N 1
ATOM 2568 C CA . LYS A 1 329 ? 21.016 31.797 -5.156 1 45.88 329 LYS A CA 1
ATOM 2569 C C . LYS A 1 329 ? 22.047 30.844 -5.758 1 45.88 329 LYS A C 1
ATOM 2571 O O . LYS A 1 329 ? 21.75 29.688 -6.035 1 45.88 329 LYS A O 1
ATOM 2576 N N . THR A 1 330 ? 23.062 31.234 -6.387 1 46.66 330 THR A N 1
ATOM 2577 C CA . THR A 1 330 ? 24.297 30.672 -6.918 1 46.66 330 THR A CA 1
ATOM 2578 C C . THR A 1 330 ? 24.938 29.719 -5.91 1 46.66 330 THR A C 1
ATOM 2580 O O . THR A 1 330 ? 24.891 29.969 -4.703 1 46.66 330 THR A O 1
ATOM 2583 N N . TYR A 1 331 ? 25.141 28.344 -6.109 1 49.59 331 TYR A N 1
ATOM 2584 C CA . TYR A 1 331 ? 25.828 27.266 -5.418 1 49.59 331 TYR A CA 1
ATOM 2585 C C . TYR A 1 331 ? 27 27.797 -4.602 1 49.59 331 TYR A C 1
ATOM 2587 O O . TYR A 1 331 ? 27.359 27.234 -3.564 1 49.59 331 TYR A O 1
ATOM 2595 N N . ASN A 1 332 ? 27.859 28.516 -5.195 1 51.97 332 ASN A N 1
ATOM 2596 C CA . ASN A 1 332 ? 29.141 28.969 -4.66 1 51.97 332 ASN A CA 1
ATOM 2597 C C . ASN A 1 332 ? 28.938 29.875 -3.449 1 51.97 332 ASN A C 1
ATOM 2599 O O . ASN A 1 332 ? 29.875 30.594 -3.051 1 51.97 332 ASN A O 1
ATOM 2603 N N . SER A 1 333 ? 27.688 29.656 -2.773 1 57.22 333 SER A N 1
ATOM 2604 C CA . SER A 1 333 ? 27.25 30.75 -1.924 1 57.22 333 SER A CA 1
ATOM 2605 C C . SER A 1 333 ? 27.688 30.547 -0.477 1 57.22 333 SER A C 1
ATOM 2607 O O . SER A 1 333 ? 27.953 29.406 -0.065 1 57.22 333 SER A O 1
ATOM 2609 N N . GLU A 1 334 ? 28.125 31.375 0.109 1 65.38 334 GLU A N 1
ATOM 2610 C CA . GLU A 1 334 ? 28.375 31.562 1.534 1 65.38 334 GLU A CA 1
ATOM 2611 C C . GLU A 1 334 ? 27.453 30.703 2.379 1 65.38 334 GLU A C 1
ATOM 2613 O O . GLU A 1 334 ? 27.812 30.266 3.473 1 65.38 334 GLU A O 1
ATOM 2618 N N . ALA A 1 335 ? 26.484 30.141 1.642 1 71.5 335 ALA A N 1
ATOM 2619 C CA . ALA A 1 335 ? 25.469 29.391 2.375 1 71.5 335 ALA A CA 1
ATOM 2620 C C . ALA A 1 335 ? 25.938 27.969 2.674 1 71.5 335 ALA A C 1
ATOM 2622 O O . ALA A 1 335 ? 25.469 27.344 3.633 1 71.5 335 ALA A O 1
ATOM 2623 N N . PHE A 1 336 ? 26.969 27.5 1.903 1 81.62 336 PHE A N 1
ATOM 2624 C CA . PHE A 1 336 ? 27.375 26.109 2.053 1 81.62 336 PHE A CA 1
ATOM 2625 C C . PHE A 1 336 ? 28.797 26 2.588 1 81.62 336 PHE A C 1
ATOM 2627 O O . PHE A 1 336 ? 29.375 24.906 2.639 1 81.62 336 PHE A O 1
ATOM 2634 N N . GLU A 1 337 ? 29.344 27.016 2.957 1 79.5 337 GLU A N 1
ATOM 2635 C CA . GLU A 1 337 ? 30.75 27.047 3.369 1 79.5 337 GLU A CA 1
ATOM 2636 C C . GLU A 1 337 ? 31 26.109 4.539 1 79.5 337 GLU A C 1
ATOM 2638 O O . GLU A 1 337 ? 31.984 25.359 4.543 1 79.5 337 GLU A O 1
ATOM 2643 N N . LYS A 1 338 ? 30.109 26.047 5.441 1 84.06 338 LYS A N 1
ATOM 2644 C CA . LYS A 1 338 ? 30.328 25.234 6.641 1 84.06 338 LYS A CA 1
ATOM 2645 C C . LYS A 1 338 ? 30.078 23.766 6.352 1 84.06 338 LYS A C 1
ATOM 2647 O O . LYS A 1 338 ? 30.828 22.906 6.84 1 84.06 338 LYS A O 1
ATOM 2652 N N . SER A 1 339 ? 29.141 23.438 5.523 1 88.88 339 SER A N 1
ATOM 2653 C CA . SER A 1 339 ? 28.812 22.047 5.258 1 88.88 339 SER A CA 1
ATOM 2654 C C . SER A 1 339 ? 29.656 21.469 4.121 1 88.88 339 SER A C 1
ATOM 2656 O O . SER A 1 339 ? 29.875 20.266 4.055 1 88.88 339 SER A O 1
ATOM 2658 N N . ASP A 1 340 ? 30.141 22.281 3.223 1 88.12 340 ASP A N 1
ATOM 2659 C CA . ASP A 1 340 ? 30.984 21.906 2.1 1 88.12 340 ASP A CA 1
ATOM 2660 C C . ASP A 1 340 ? 30.5 20.625 1.428 1 88.12 340 ASP A C 1
ATOM 2662 O O . ASP A 1 340 ? 31.234 19.641 1.335 1 88.12 340 ASP A O 1
ATOM 2666 N N . PRO A 1 341 ? 29.281 20.625 0.926 1 92.25 341 PRO A N 1
ATOM 2667 C CA . PRO A 1 341 ? 28.781 19.422 0.257 1 92.25 341 PRO A CA 1
ATOM 2668 C C . PRO A 1 341 ? 29.547 19.094 -1.022 1 92.25 341 PRO A C 1
ATOM 2670 O O . PRO A 1 341 ? 30.109 20 -1.659 1 92.25 341 PRO A O 1
ATOM 2673 N N . ASP A 1 342 ? 29.547 17.828 -1.363 1 93.62 342 ASP A N 1
ATOM 2674 C CA . ASP A 1 342 ? 30.281 17.375 -2.539 1 93.62 342 ASP A CA 1
ATOM 2675 C C . ASP A 1 342 ? 29.391 17.375 -3.779 1 93.62 342 ASP A C 1
ATOM 2677 O O . ASP A 1 342 ? 29.875 17.484 -4.902 1 93.62 342 ASP A O 1
ATOM 2681 N N . LEU A 1 343 ? 28.125 17.234 -3.582 1 93.5 343 LEU A N 1
ATOM 2682 C CA . LEU A 1 343 ? 27.125 17.297 -4.633 1 93.5 343 LEU A CA 1
ATOM 2683 C C . LEU A 1 343 ? 25.844 17.953 -4.129 1 93.5 343 LEU A C 1
ATOM 2685 O O . LEU A 1 343 ? 25.344 17.609 -3.059 1 93.5 343 LEU A O 1
ATOM 2689 N N . VAL A 1 344 ? 25.375 18.969 -4.887 1 91.56 344 VAL A N 1
ATOM 2690 C CA . VAL A 1 344 ? 24.125 19.641 -4.547 1 91.56 344 VAL A CA 1
ATOM 2691 C C . VAL A 1 344 ? 23.109 19.438 -5.668 1 91.56 344 VAL A C 1
ATOM 2693 O O . VAL A 1 344 ? 23.406 19.672 -6.84 1 91.56 344 VAL A O 1
ATOM 2696 N N . ILE A 1 345 ? 21.984 18.922 -5.277 1 92.31 345 ILE A N 1
ATOM 2697 C CA . ILE A 1 345 ? 20.875 18.75 -6.211 1 92.31 345 ILE A CA 1
ATOM 2698 C C . ILE A 1 345 ? 19.891 19.906 -6.035 1 92.31 345 ILE A C 1
ATOM 2700 O O . ILE A 1 345 ? 19.219 20 -5.008 1 92.31 345 ILE A O 1
ATOM 2704 N N . MET A 1 346 ? 19.781 20.719 -7.031 1 87.94 346 MET A N 1
ATOM 2705 C CA . MET A 1 346 ? 18.828 21.828 -7 1 87.94 346 MET A CA 1
ATOM 2706 C C . MET A 1 346 ? 17.547 21.484 -7.746 1 87.94 346 MET A C 1
ATOM 2708 O O . MET A 1 346 ? 17.594 21.109 -8.914 1 87.94 346 MET A O 1
ATOM 2712 N N . THR A 1 347 ? 16.531 21.547 -7 1 83.56 347 THR A N 1
ATOM 2713 C CA . THR A 1 347 ? 15.234 21.25 -7.602 1 83.56 347 THR A CA 1
ATOM 2714 C C . THR A 1 347 ? 14.609 22.516 -8.172 1 83.56 347 THR A C 1
ATOM 2716 O O . THR A 1 347 ? 14.695 23.594 -7.566 1 83.56 347 THR A O 1
ATOM 2719 N N . GLY A 1 348 ? 14.117 22.422 -9.414 1 69.25 348 GLY A N 1
ATOM 2720 C CA . GLY A 1 348 ? 13.438 23.562 -10.008 1 69.25 348 GLY A CA 1
ATOM 2721 C C . GLY A 1 348 ? 12.078 23.844 -9.391 1 69.25 348 GLY A C 1
ATOM 2722 O O . GLY A 1 348 ? 11.578 23.031 -8.594 1 69.25 348 GLY A O 1
ATOM 2723 N N . THR A 1 349 ? 11.609 25.047 -9.664 1 56 349 THR A N 1
ATOM 2724 C CA . THR A 1 349 ? 10.312 25.516 -9.18 1 56 349 THR A CA 1
ATOM 2725 C C . THR A 1 349 ? 9.188 24.609 -9.688 1 56 349 THR A C 1
ATOM 2727 O O . THR A 1 349 ? 9.234 24.125 -10.82 1 56 349 THR A O 1
ATOM 2730 N N . GLY A 1 350 ? 8.344 23.969 -8.844 1 51.97 350 GLY A N 1
ATOM 2731 C CA . GLY A 1 350 ? 7.211 23.125 -9.211 1 51.97 350 GLY A CA 1
ATOM 2732 C C . GLY A 1 350 ? 7.469 21.656 -9.031 1 51.97 350 GLY A C 1
ATOM 2733 O O . GLY A 1 350 ? 6.57 20.828 -9.211 1 51.97 350 GLY A O 1
ATOM 2734 N N . ALA A 1 351 ? 8.727 21.438 -8.812 1 48.16 351 ALA A N 1
ATOM 2735 C CA . ALA A 1 351 ? 9.133 20.047 -8.797 1 48.16 351 ALA A CA 1
ATOM 2736 C C . ALA A 1 351 ? 8.625 19.344 -7.535 1 48.16 351 ALA A C 1
ATOM 2738 O O . ALA A 1 351 ? 8.703 18.109 -7.426 1 48.16 351 ALA A O 1
ATOM 2739 N N . PHE A 1 352 ? 8.227 20.094 -6.516 1 48.16 352 PHE A N 1
ATOM 2740 C CA . PHE A 1 352 ? 7.828 19.406 -5.289 1 48.16 352 PHE A CA 1
ATOM 2741 C C . PHE A 1 352 ? 6.41 18.859 -5.406 1 48.16 352 PHE A C 1
ATOM 2743 O O . PHE A 1 352 ? 5.691 18.766 -4.406 1 48.16 352 PHE A O 1
ATOM 2750 N N . THR A 1 353 ? 5.949 18.766 -6.633 1 46.12 353 THR A N 1
ATOM 2751 C CA . THR A 1 353 ? 4.605 18.203 -6.656 1 46.12 353 THR A CA 1
ATOM 2752 C C . THR A 1 353 ? 4.633 16.734 -6.266 1 46.12 353 THR A C 1
ATOM 2754 O O . THR A 1 353 ? 5.57 16 -6.617 1 46.12 353 THR A O 1
ATOM 2757 N N . SER A 1 354 ? 3.984 16.484 -5.25 1 49.09 354 SER A N 1
ATOM 2758 C CA . SER A 1 354 ? 3.705 15.117 -4.809 1 49.09 354 SER A CA 1
ATOM 2759 C C . SER A 1 354 ? 3.357 14.219 -5.984 1 49.09 354 SER A C 1
ATOM 2761 O O . SER A 1 354 ? 2.764 14.672 -6.965 1 49.09 354 SER A O 1
ATOM 2763 N N . GLY A 1 355 ? 4.004 13.039 -6.102 1 53.47 355 GLY A N 1
ATOM 2764 C CA . GLY A 1 355 ? 3.658 12 -7.055 1 53.47 355 GLY A CA 1
ATOM 2765 C C . GLY A 1 355 ? 4.715 11.797 -8.125 1 53.47 355 GLY A C 1
ATOM 2766 O O . GLY A 1 355 ? 5.836 12.305 -8 1 53.47 355 GLY A O 1
ATOM 2767 N N . ASP A 1 356 ? 4.395 10.938 -9.031 1 55.44 356 ASP A N 1
ATOM 2768 C CA . ASP A 1 356 ? 5.207 10.406 -10.117 1 55.44 356 ASP A CA 1
ATOM 2769 C C . ASP A 1 356 ? 5.496 11.484 -11.164 1 55.44 356 ASP A C 1
ATOM 2771 O O . ASP A 1 356 ? 5.629 11.18 -12.352 1 55.44 356 ASP A O 1
ATOM 2775 N N . VAL A 1 357 ? 5.664 12.727 -10.594 1 63.34 357 VAL A N 1
ATOM 2776 C CA . VAL A 1 357 ? 5.805 13.75 -11.617 1 63.34 357 VAL A CA 1
ATOM 2777 C C . VAL A 1 357 ? 7.281 14 -11.906 1 63.34 357 VAL A C 1
ATOM 2779 O O . VAL A 1 357 ? 8.117 13.938 -10.992 1 63.34 357 VAL A O 1
ATOM 2782 N N . SER A 1 358 ? 7.598 13.977 -13.133 1 79.81 358 SER A N 1
ATOM 2783 C CA . SER A 1 358 ? 8.922 14.336 -13.617 1 79.81 358 SER A CA 1
ATOM 2784 C C . SER A 1 358 ? 9.289 15.766 -13.219 1 79.81 358 SER A C 1
ATOM 2786 O O . SER A 1 358 ? 8.406 16.594 -13 1 79.81 358 SER A O 1
ATOM 2788 N N . GLY A 1 359 ? 10.578 15.938 -12.812 1 84.12 359 GLY A N 1
ATOM 2789 C CA . GLY A 1 359 ? 11.062 17.25 -12.438 1 84.12 359 GLY A CA 1
ATOM 2790 C C . GLY A 1 359 ? 12.406 17.594 -13.047 1 84.12 359 GLY A C 1
ATOM 2791 O O . GLY A 1 359 ? 13.078 16.719 -13.609 1 84.12 359 GLY A O 1
ATOM 2792 N N . ASP A 1 360 ? 12.633 18.922 -13.055 1 87.44 360 ASP A N 1
ATOM 2793 C CA . ASP A 1 360 ? 13.93 19.422 -13.492 1 87.44 360 ASP A CA 1
ATOM 2794 C C . ASP A 1 360 ? 14.883 19.562 -12.305 1 87.44 360 ASP A C 1
ATOM 2796 O O . ASP A 1 360 ? 14.492 20.016 -11.234 1 87.44 360 ASP A O 1
ATOM 2800 N N . TYR A 1 361 ? 16.141 19.141 -12.586 1 89.88 361 TYR A N 1
ATOM 2801 C CA . TYR A 1 361 ? 17.125 19.203 -11.523 1 89.88 361 TYR A CA 1
ATOM 2802 C C . TYR A 1 361 ? 18.453 19.719 -12.047 1 89.88 361 TYR A C 1
ATOM 2804 O O . TYR A 1 361 ? 18.797 19.516 -13.211 1 89.88 361 TYR A O 1
ATOM 2812 N N . THR A 1 362 ? 19.141 20.469 -11.266 1 90.31 362 THR A N 1
ATOM 2813 C CA . THR A 1 362 ? 20.5 20.875 -11.539 1 90.31 362 THR A CA 1
ATOM 2814 C C . THR A 1 362 ? 21.484 20.219 -10.578 1 90.31 362 THR A C 1
ATOM 2816 O O . THR A 1 362 ? 21.312 20.312 -9.359 1 90.31 362 THR A O 1
ATOM 2819 N N . PHE A 1 363 ? 22.422 19.516 -11.156 1 92 363 PHE A N 1
ATOM 2820 C CA . PHE A 1 363 ? 23.484 18.875 -10.391 1 92 363 PHE A CA 1
ATOM 2821 C C . PHE A 1 363 ? 24.703 19.781 -10.297 1 92 363 PHE A C 1
ATOM 2823 O O . PHE A 1 363 ? 25.297 20.156 -11.32 1 92 363 PHE A O 1
ATOM 2830 N N . ILE A 1 364 ? 25.062 20.156 -9.086 1 89.94 364 ILE A N 1
ATOM 2831 C CA . ILE A 1 364 ? 26.156 21.094 -8.875 1 89.94 364 ILE A CA 1
ATOM 2832 C C . ILE A 1 364 ? 27.281 20.406 -8.094 1 89.94 364 ILE A C 1
ATOM 2834 O O . ILE A 1 364 ? 27.047 19.859 -7.008 1 89.94 364 ILE A O 1
ATOM 2838 N N . TYR A 1 365 ? 28.469 20.375 -8.57 1 88.56 365 TYR A N 1
ATOM 2839 C CA . TYR A 1 365 ? 29.656 19.828 -7.914 1 88.56 365 TYR A CA 1
ATOM 2840 C C . TYR A 1 365 ? 30.906 20.578 -8.344 1 88.56 365 TYR A C 1
ATOM 2842 O O . TYR A 1 365 ? 31.141 20.781 -9.539 1 88.56 365 TYR A O 1
ATOM 2850 N N . GLY A 1 366 ? 31.703 21.031 -7.352 1 83.5 366 GLY A N 1
ATOM 2851 C CA . GLY A 1 366 ? 32.781 21.922 -7.703 1 83.5 366 GLY A CA 1
ATOM 2852 C C . GLY A 1 366 ? 32.344 23.156 -8.469 1 83.5 366 GLY A C 1
ATOM 2853 O O . GLY A 1 366 ? 31.453 23.891 -8.008 1 83.5 366 GLY A O 1
ATOM 2854 N N . GLU A 1 367 ? 32.906 23.312 -9.594 1 82.88 367 GLU A N 1
ATOM 2855 C CA . GLU A 1 367 ? 32.531 24.453 -10.422 1 82.88 367 GLU A CA 1
ATOM 2856 C C . GLU A 1 367 ? 31.594 24.031 -11.547 1 82.88 367 GLU A C 1
ATOM 2858 O O . GLU A 1 367 ? 31.219 24.844 -12.391 1 82.88 367 GLU A O 1
ATOM 2863 N N . HIS A 1 368 ? 31.188 22.797 -11.445 1 87.31 368 HIS A N 1
ATOM 2864 C CA . HIS A 1 368 ? 30.375 22.266 -12.531 1 87.31 368 HIS A CA 1
ATOM 2865 C C . HIS A 1 368 ? 28.891 22.328 -12.195 1 87.31 368 HIS A C 1
ATOM 2867 O O . HIS A 1 368 ? 28.516 22.188 -11.031 1 87.31 368 HIS A O 1
ATOM 2873 N N . LYS A 1 369 ? 28.109 22.609 -13.266 1 89.5 369 LYS A N 1
ATOM 2874 C CA . LYS A 1 369 ? 26.656 22.625 -13.195 1 89.5 369 LYS A CA 1
ATOM 2875 C C . LYS A 1 369 ? 26.031 21.859 -14.367 1 89.5 369 LYS A C 1
ATOM 2877 O O . LYS A 1 369 ? 26.234 22.219 -15.523 1 89.5 369 LYS A O 1
ATOM 2882 N N . ASP A 1 370 ? 25.328 20.75 -14.055 1 91.81 370 ASP A N 1
ATOM 2883 C CA . ASP A 1 370 ? 24.641 19.969 -15.078 1 91.81 370 ASP A CA 1
ATOM 2884 C C . ASP A 1 370 ? 23.125 20.016 -14.883 1 91.81 370 ASP A C 1
ATOM 2886 O O . ASP A 1 370 ? 22.625 19.672 -13.82 1 91.81 370 ASP A O 1
ATOM 2890 N N . GLU A 1 371 ? 22.469 20.453 -15.914 1 90.38 371 GLU A N 1
ATOM 2891 C CA . GLU A 1 371 ? 21 20.469 -15.859 1 90.38 371 GLU A CA 1
ATOM 2892 C C . GLU A 1 371 ? 20.422 19.203 -16.469 1 90.38 371 GLU A C 1
ATOM 2894 O O . GLU A 1 371 ? 20.781 18.812 -17.578 1 90.38 371 GLU A O 1
ATOM 2899 N N . ILE A 1 372 ? 19.609 18.562 -15.734 1 91.19 372 ILE A N 1
ATOM 2900 C CA . ILE A 1 372 ? 18.875 17.391 -16.203 1 91.19 372 ILE A CA 1
ATOM 2901 C C . ILE A 1 372 ? 17.375 17.656 -16.125 1 91.19 372 ILE A C 1
ATOM 2903 O O . ILE A 1 372 ? 16.844 17.906 -15.055 1 91.19 372 ILE A O 1
ATOM 2907 N N . LYS A 1 373 ? 16.688 17.562 -17.297 1 88.44 373 LYS A N 1
ATOM 2908 C CA . LYS A 1 373 ? 15.297 18 -17.375 1 88.44 373 LYS A CA 1
ATOM 2909 C C . LYS A 1 373 ? 14.352 16.797 -17.453 1 88.44 373 LYS A C 1
ATOM 2911 O O . LYS A 1 373 ? 14.703 15.758 -18.016 1 88.44 373 LYS A O 1
ATOM 2916 N N . SER A 1 374 ? 13.242 16.953 -16.844 1 88.31 374 SER A N 1
ATOM 2917 C CA . SER A 1 374 ? 12.07 16.094 -17 1 88.31 374 SER A CA 1
ATOM 2918 C C . SER A 1 374 ? 12.398 14.641 -16.688 1 88.31 374 SER A C 1
ATOM 2920 O O . SER A 1 374 ? 12.133 13.75 -17.484 1 88.31 374 SER A O 1
ATOM 2922 N N . ILE A 1 375 ? 12.984 14.492 -15.484 1 89.56 375 ILE A N 1
ATOM 2923 C CA . ILE A 1 375 ? 13.281 13.117 -15.109 1 89.56 375 ILE A CA 1
ATOM 2924 C C . ILE A 1 375 ? 12.398 12.703 -13.93 1 89.56 375 ILE A C 1
ATOM 2926 O O . ILE A 1 375 ? 12 13.547 -13.117 1 89.56 375 ILE A O 1
ATOM 2930 N N . THR A 1 376 ? 12.109 11.375 -13.906 1 89.75 376 THR A N 1
ATOM 2931 C CA . THR A 1 376 ? 11.336 10.812 -12.805 1 89.75 376 THR A CA 1
ATOM 2932 C C . THR A 1 376 ? 12.188 10.727 -11.539 1 89.75 376 THR A C 1
ATOM 2934 O O . THR A 1 376 ? 13.406 10.898 -11.586 1 89.75 376 THR A O 1
ATOM 2937 N N . LYS A 1 377 ? 11.594 10.484 -10.383 1 91.25 377 LYS A N 1
ATOM 2938 C CA . LYS A 1 377 ? 12.32 10.312 -9.125 1 91.25 377 LYS A CA 1
ATOM 2939 C C . LYS A 1 377 ? 13.242 9.102 -9.18 1 91.25 377 LYS A C 1
ATOM 2941 O O . LYS A 1 377 ? 14.305 9.094 -8.562 1 91.25 377 LYS A O 1
ATOM 2946 N N . GLU A 1 378 ? 12.812 8.086 -9.938 1 92.38 378 GLU A N 1
ATOM 2947 C CA . GLU A 1 378 ? 13.656 6.922 -10.156 1 92.38 378 GLU A CA 1
ATOM 2948 C C . GLU A 1 378 ? 14.93 7.301 -10.906 1 92.38 378 GLU A C 1
ATOM 2950 O O . GLU A 1 378 ? 16.031 6.953 -10.484 1 92.38 378 GLU A O 1
ATOM 2955 N N . GLU A 1 379 ? 14.719 8.008 -11.914 1 93.12 379 GLU A N 1
ATOM 2956 C CA . GLU A 1 379 ? 15.859 8.461 -12.703 1 93.12 379 GLU A CA 1
ATOM 2957 C C . GLU A 1 379 ? 16.766 9.383 -11.891 1 93.12 379 GLU A C 1
ATOM 2959 O O . GLU A 1 379 ? 17.984 9.344 -12.039 1 93.12 379 GLU A O 1
ATOM 2964 N N . LEU A 1 380 ? 16.156 10.195 -11.125 1 93.62 380 LEU A N 1
ATOM 2965 C CA . LEU A 1 380 ? 16.938 11.07 -10.25 1 93.62 380 LEU A CA 1
ATOM 2966 C C . LEU A 1 380 ? 17.859 10.266 -9.352 1 93.62 380 LEU A C 1
ATOM 2968 O O . LEU A 1 380 ? 19.047 10.57 -9.242 1 93.62 380 LEU A O 1
ATOM 2972 N N . ALA A 1 381 ? 17.328 9.211 -8.703 1 95.62 381 ALA A N 1
ATOM 2973 C CA . ALA A 1 381 ? 18.125 8.367 -7.816 1 95.62 381 ALA A CA 1
ATOM 2974 C C . ALA A 1 381 ? 19.281 7.719 -8.57 1 95.62 381 ALA A C 1
ATOM 2976 O O . ALA A 1 381 ? 20.422 7.723 -8.102 1 95.62 381 ALA A O 1
ATOM 2977 N N . ILE A 1 382 ? 18.984 7.242 -9.75 1 95.38 382 ILE A N 1
ATOM 2978 C CA . ILE A 1 382 ? 20 6.602 -10.586 1 95.38 382 ILE A CA 1
ATOM 2979 C C . ILE A 1 382 ? 21.109 7.598 -10.914 1 95.38 382 ILE A C 1
ATOM 2981 O O . ILE A 1 382 ? 22.297 7.289 -10.773 1 95.38 382 ILE A O 1
ATOM 2985 N N . ASN A 1 383 ? 20.734 8.781 -11.305 1 95.25 383 ASN A N 1
ATOM 2986 C CA . ASN A 1 383 ? 21.703 9.812 -11.672 1 95.25 383 ASN A CA 1
ATOM 2987 C C . ASN A 1 383 ? 22.578 10.211 -10.477 1 95.25 383 ASN A C 1
ATOM 2989 O O . ASN A 1 383 ? 23.781 10.383 -10.617 1 95.25 383 ASN A O 1
ATOM 2993 N N . ILE A 1 384 ? 21.969 10.352 -9.383 1 96.5 384 ILE A N 1
ATOM 2994 C CA . ILE A 1 384 ? 22.719 10.734 -8.195 1 96.5 384 ILE A CA 1
ATOM 2995 C C . ILE A 1 384 ? 23.828 9.719 -7.941 1 96.5 384 ILE A C 1
ATOM 2997 O O . ILE A 1 384 ? 25 10.086 -7.777 1 96.5 384 ILE A O 1
ATOM 3001 N N . TYR A 1 385 ? 23.547 8.477 -7.973 1 96.75 385 TYR A N 1
ATOM 3002 C CA . TYR A 1 385 ? 24.547 7.461 -7.691 1 96.75 385 TYR A CA 1
ATOM 3003 C C . TYR A 1 385 ? 25.578 7.387 -8.82 1 96.75 385 TYR A C 1
ATOM 3005 O O . TYR A 1 385 ? 26.75 7.109 -8.578 1 96.75 385 TYR A O 1
ATOM 3013 N N . ASN A 1 386 ? 25.125 7.641 -10.055 1 94.69 386 ASN A N 1
ATOM 3014 C CA . ASN A 1 386 ? 26.078 7.691 -11.156 1 94.69 386 ASN A CA 1
ATOM 3015 C C . ASN A 1 386 ? 27.094 8.82 -10.977 1 94.69 386 ASN A C 1
ATOM 3017 O O . ASN A 1 386 ? 28.281 8.641 -11.242 1 94.69 386 ASN A O 1
ATOM 3021 N N . TYR A 1 387 ? 26.609 9.938 -10.578 1 94.88 387 TYR A N 1
ATOM 3022 C CA . TYR A 1 387 ? 27.5 11.062 -10.328 1 94.88 387 TYR A CA 1
ATOM 3023 C C . TYR A 1 387 ? 28.469 10.742 -9.188 1 94.88 387 TYR A C 1
ATOM 3025 O O . TYR A 1 387 ? 29.656 11.047 -9.273 1 94.88 387 TYR A O 1
ATOM 3033 N N . LEU A 1 388 ? 27.984 10.117 -8.125 1 95.38 388 LEU A N 1
ATOM 3034 C CA . LEU A 1 388 ? 28.828 9.773 -6.973 1 95.38 388 LEU A CA 1
ATOM 3035 C C . LEU A 1 388 ? 29.906 8.781 -7.367 1 95.38 388 LEU A C 1
ATOM 3037 O O . LEU A 1 388 ? 31.031 8.867 -6.871 1 95.38 388 LEU A O 1
ATOM 3041 N N . GLU A 1 389 ? 29.578 7.957 -8.266 1 91.31 389 GLU A N 1
ATOM 3042 C CA . GLU A 1 389 ? 30.516 6.938 -8.719 1 91.31 389 GLU A CA 1
ATOM 3043 C C . GLU A 1 389 ? 31.562 7.531 -9.664 1 91.31 389 GLU A C 1
ATOM 3045 O O . GLU A 1 389 ? 32.75 7.211 -9.57 1 91.31 389 GLU A O 1
ATOM 3050 N N . ASN A 1 390 ? 31.141 8.469 -10.5 1 89.19 390 ASN A N 1
ATOM 3051 C CA . ASN A 1 390 ? 31.969 8.789 -11.648 1 89.19 390 ASN A CA 1
ATOM 3052 C C . ASN A 1 390 ? 32.562 10.195 -11.539 1 89.19 390 ASN A C 1
ATOM 3054 O O . ASN A 1 390 ? 33.594 10.484 -12.133 1 89.19 390 ASN A O 1
ATOM 3058 N N . LYS A 1 391 ? 31.859 11.016 -10.758 1 82.5 391 LYS A N 1
ATOM 3059 C CA . LYS A 1 391 ? 32.25 12.422 -10.859 1 82.5 391 LYS A CA 1
ATOM 3060 C C . LYS A 1 391 ? 32.719 12.961 -9.523 1 82.5 391 LYS A C 1
ATOM 3062 O O . LYS A 1 391 ? 33.469 13.938 -9.477 1 82.5 391 LYS A O 1
ATOM 3067 N N . ILE A 1 392 ? 32.281 12.32 -8.5 1 82.44 392 ILE A N 1
ATOM 3068 C CA . ILE A 1 392 ? 32.531 12.906 -7.188 1 82.44 392 ILE A CA 1
ATOM 3069 C C . ILE A 1 392 ? 33.656 12.141 -6.5 1 82.44 392 ILE A C 1
ATOM 3071 O O . ILE A 1 392 ? 33.625 10.914 -6.383 1 82.44 392 ILE A O 1
ATOM 3075 N N . ARG A 1 393 ? 34.781 12.844 -6.277 1 73.5 393 ARG A N 1
ATOM 3076 C CA . ARG A 1 393 ? 35.875 12.273 -5.52 1 73.5 393 ARG A CA 1
ATOM 3077 C C . ARG A 1 393 ? 36.188 13.102 -4.277 1 73.5 393 ARG A C 1
ATOM 3079 O O . ARG A 1 393 ? 36.5 14.289 -4.383 1 73.5 393 ARG A O 1
ATOM 3086 N N . ARG A 1 394 ? 35.594 12.727 -3.176 1 68.94 394 ARG A N 1
ATOM 3087 C CA . ARG A 1 394 ? 36.031 13.391 -1.955 1 68.94 394 ARG A CA 1
ATOM 3088 C C . ARG A 1 394 ? 37.344 12.797 -1.439 1 68.94 394 ARG A C 1
ATOM 3090 O O . ARG A 1 394 ? 37.5 11.57 -1.392 1 68.94 394 ARG A O 1
ATOM 3097 N N . ASN A 1 395 ? 38.406 13.633 -1.44 1 57.16 395 ASN A N 1
ATOM 3098 C CA . ASN A 1 395 ? 39.656 13.195 -0.88 1 57.16 395 ASN A CA 1
ATOM 3099 C C . ASN A 1 395 ? 39.531 12.859 0.602 1 57.16 395 ASN A C 1
ATOM 3101 O O . ASN A 1 395 ? 39.062 13.68 1.393 1 57.16 395 ASN A O 1
ATOM 3105 N N . GLN A 1 396 ? 39.156 11.773 0.947 1 52.53 396 GLN A N 1
ATOM 3106 C CA . GLN A 1 396 ? 39.188 11.336 2.338 1 52.53 396 GLN A CA 1
ATOM 3107 C C . GLN A 1 396 ? 40.438 11.82 3.039 1 52.53 396 GLN A C 1
ATOM 3109 O O . GLN A 1 396 ? 41.562 11.648 2.525 1 52.53 396 GLN A O 1
ATOM 3114 N N . LYS A 1 397 ? 40.562 12.977 3.688 1 39.62 397 LYS A N 1
ATOM 3115 C CA . LYS A 1 397 ? 41.719 13.227 4.535 1 39.62 397 LYS A CA 1
ATOM 3116 C C . LYS A 1 397 ? 42.094 11.992 5.352 1 39.62 397 LYS A C 1
ATOM 3118 O O . LYS A 1 397 ? 41.219 11.312 5.887 1 39.62 397 LYS A O 1
ATOM 3123 N N . MET A 1 398 ? 43.25 11.344 5.172 1 36.41 398 MET A N 1
ATOM 3124 C CA . MET A 1 398 ? 44.031 10.43 6.008 1 36.41 398 MET A CA 1
ATOM 3125 C C . MET A 1 398 ? 43.719 10.672 7.488 1 36.41 398 MET A C 1
ATOM 3127 O O . MET A 1 398 ? 43.344 11.773 7.871 1 36.41 398 MET A O 1
ATOM 3131 N N . ASP A 1 399 ? 43.594 9.672 8.266 1 36.69 399 ASP A N 1
ATOM 3132 C CA . ASP A 1 399 ? 43.844 9.484 9.695 1 36.69 399 ASP A CA 1
ATOM 3133 C C . ASP A 1 399 ? 44.875 10.469 10.211 1 36.69 399 ASP A C 1
ATOM 3135 O O . ASP A 1 399 ? 46.031 10.414 9.812 1 36.69 399 ASP A O 1
ATOM 3139 N N . PHE A 1 400 ? 44.656 11.781 10.289 1 31.02 400 PHE A N 1
ATOM 3140 C CA . PHE A 1 400 ? 45.562 12.32 11.297 1 31.02 400 PHE A CA 1
ATOM 3141 C C . PHE A 1 400 ? 45.438 11.57 12.617 1 31.02 400 PHE A C 1
ATOM 3143 O O . PHE A 1 400 ? 44.375 11.609 13.234 1 31.02 400 PHE A O 1
ATOM 3150 N N . LYS A 1 401 ? 46.031 10.391 12.68 1 27.3 401 LYS A N 1
ATOM 3151 C CA . LYS A 1 401 ? 46.469 9.953 14.008 1 27.3 401 LYS A CA 1
ATOM 3152 C C . LYS A 1 401 ? 47.062 11.109 14.797 1 27.3 401 LYS A C 1
ATOM 3154 O O . LYS A 1 401 ? 48.188 11.539 14.531 1 27.3 401 LYS A O 1
ATOM 3159 N N . ILE A 1 402 ? 46.219 12.211 15.219 1 23.03 402 ILE A N 1
ATOM 3160 C CA . ILE A 1 402 ? 46.719 12.523 16.562 1 23.03 402 ILE A CA 1
ATOM 3161 C C . ILE A 1 402 ? 46.281 11.43 17.531 1 23.03 402 ILE A C 1
ATOM 3163 O O . ILE A 1 402 ? 45.125 10.977 17.5 1 23.03 402 ILE A O 1
ATOM 3167 N N . MET B 1 1 ? -24.797 -9.047 40.312 1 24.86 1 MET B N 1
ATOM 3168 C CA . MET B 1 1 ? -23.734 -9.836 39.688 1 24.86 1 MET B CA 1
ATOM 3169 C C . MET B 1 1 ? -23.75 -9.695 38.188 1 24.86 1 MET B C 1
ATOM 3171 O O . MET B 1 1 ? -24.359 -10.523 37.469 1 24.86 1 MET B O 1
ATOM 3175 N N . SER B 1 2 ? -24.156 -8.531 37.656 1 25.27 2 SER B N 1
ATOM 3176 C CA . SER B 1 2 ? -24.547 -8.055 36.312 1 25.27 2 SER B CA 1
ATOM 3177 C C . SER B 1 2 ? -23.375 -8.172 35.344 1 25.27 2 SER B C 1
ATOM 3179 O O . SER B 1 2 ? -22.344 -7.531 35.531 1 25.27 2 SER B O 1
ATOM 3181 N N . LYS B 1 3 ? -23.078 -9.531 34.938 1 26.28 3 LYS B N 1
ATOM 3182 C CA . LYS B 1 3 ? -22.094 -9.992 33.938 1 26.28 3 LYS B CA 1
ATOM 3183 C C . LYS B 1 3 ? -22.062 -9.055 32.75 1 26.28 3 LYS B C 1
ATOM 3185 O O . LYS B 1 3 ? -23.078 -8.82 32.094 1 26.28 3 LYS B O 1
ATOM 3190 N N . ASN B 1 4 ? -21.203 -7.988 32.812 1 28.55 4 ASN B N 1
ATOM 3191 C CA . ASN B 1 4 ? -20.766 -7.043 31.781 1 28.55 4 ASN B CA 1
ATOM 3192 C C . ASN B 1 4 ? -20.547 -7.73 30.438 1 28.55 4 ASN B C 1
ATOM 3194 O O . ASN B 1 4 ? -19.703 -8.625 30.328 1 28.55 4 ASN B O 1
ATOM 3198 N N . ASN B 1 5 ? -21.625 -8 29.688 1 30.22 5 ASN B N 1
ATOM 3199 C CA . ASN B 1 5 ? -21.656 -8.469 28.297 1 30.22 5 ASN B CA 1
ATOM 3200 C C . ASN B 1 5 ? -20.516 -7.871 27.484 1 30.22 5 ASN B C 1
ATOM 3202 O O . ASN B 1 5 ? -20.547 -6.688 27.141 1 30.22 5 ASN B O 1
ATOM 3206 N N . GLU B 1 6 ? -19.281 -8.164 27.875 1 32.12 6 GLU B N 1
ATOM 3207 C CA . GLU B 1 6 ? -18.094 -7.879 27.062 1 32.12 6 GLU B CA 1
ATOM 3208 C C . GLU B 1 6 ? -18.375 -8.109 25.578 1 32.12 6 GLU B C 1
ATOM 3210 O O . GLU B 1 6 ? -18.547 -9.25 25.141 1 32.12 6 GLU B O 1
ATOM 3215 N N . SER B 1 7 ? -19.281 -7.383 24.984 1 33.38 7 SER B N 1
ATOM 3216 C CA . SER B 1 7 ? -19.453 -7.41 23.531 1 33.38 7 SER B CA 1
ATOM 3217 C C . SER B 1 7 ? -18.109 -7.453 22.812 1 33.38 7 SER B C 1
ATOM 3219 O O . SER B 1 7 ? -17.359 -6.469 22.812 1 33.38 7 SER B O 1
ATOM 3221 N N . SER B 1 8 ? -17.203 -8.398 23.094 1 37.06 8 SER B N 1
ATOM 3222 C CA . SER B 1 8 ? -16.078 -8.719 22.234 1 37.06 8 SER B CA 1
ATOM 3223 C C . SER B 1 8 ? -16.359 -8.352 20.781 1 37.06 8 SER B C 1
ATOM 3225 O O . SER B 1 8 ? -17.359 -8.797 20.219 1 37.06 8 SER B O 1
ATOM 3227 N N . ILE B 1 9 ? -16.078 -7.207 20.406 1 40.75 9 ILE B N 1
ATOM 3228 C CA . ILE B 1 9 ? -16.156 -6.727 19.031 1 40.75 9 ILE B CA 1
ATOM 3229 C C . ILE B 1 9 ? -15.656 -7.812 18.078 1 40.75 9 ILE B C 1
ATOM 3231 O O . ILE B 1 9 ? -14.469 -8.133 18.062 1 40.75 9 ILE B O 1
ATOM 3235 N N . LYS B 1 10 ? -16.281 -8.977 17.906 1 44.62 10 LYS B N 1
ATOM 3236 C CA . LYS B 1 10 ? -16.219 -10.078 16.953 1 44.62 10 LYS B CA 1
ATOM 3237 C C . LYS B 1 10 ? -15.945 -9.562 15.539 1 44.62 10 LYS B C 1
ATOM 3239 O O . LYS B 1 10 ? -16.5 -8.547 15.125 1 44.62 10 LYS B O 1
ATOM 3244 N N . THR B 1 11 ? -14.766 -9.867 14.961 1 59.16 11 THR B N 1
ATOM 3245 C CA . THR B 1 11 ? -14.625 -9.672 13.516 1 59.16 11 THR B CA 1
ATOM 3246 C C . THR B 1 11 ? -15.977 -9.836 12.82 1 59.16 11 THR B C 1
ATOM 3248 O O . THR B 1 11 ? -16.781 -10.688 13.203 1 59.16 11 THR B O 1
ATOM 3251 N N . THR B 1 12 ? -16.312 -8.773 11.953 1 72.56 12 THR B N 1
ATOM 3252 C CA . THR B 1 12 ? -17.656 -8.539 11.461 1 72.56 12 THR B CA 1
ATOM 3253 C C . THR B 1 12 ? -18.156 -9.734 10.656 1 72.56 12 THR B C 1
ATOM 3255 O O . THR B 1 12 ? -19.359 -9.992 10.594 1 72.56 12 THR B O 1
ATOM 3258 N N . LEU B 1 13 ? -17.094 -10.734 10.281 1 92.38 13 LEU B N 1
ATOM 3259 C CA . LEU B 1 13 ? -17.625 -11.875 9.539 1 92.38 13 LEU B CA 1
ATOM 3260 C C . LEU B 1 13 ? -17.531 -13.148 10.375 1 92.38 13 LEU B C 1
ATOM 3262 O O . LEU B 1 13 ? -17.703 -14.258 9.852 1 92.38 13 LEU B O 1
ATOM 3266 N N . SER B 1 14 ? -17.25 -12.93 11.625 1 91.06 14 SER B N 1
ATOM 3267 C CA . SER B 1 14 ? -17.25 -14.062 12.539 1 91.06 14 SER B CA 1
ATOM 3268 C C . SER B 1 14 ? -18.594 -14.773 12.547 1 91.06 14 SER B C 1
ATOM 3270 O O . SER B 1 14 ? -19.641 -14.133 12.617 1 91.06 14 SER B O 1
ATOM 3272 N N . GLY B 1 15 ? -18.547 -16.078 12.438 1 92.5 15 GLY B N 1
ATOM 3273 C CA . GLY B 1 15 ? -19.766 -16.859 12.43 1 92.5 15 GLY B CA 1
ATOM 3274 C C . GLY B 1 15 ? -20.391 -16.969 11.055 1 92.5 15 GLY B C 1
ATOM 3275 O O . GLY B 1 15 ? -21.422 -17.625 10.891 1 92.5 15 GLY B O 1
ATOM 3276 N N . LYS B 1 16 ? -19.797 -16.344 10.102 1 95.75 16 LYS B N 1
ATOM 3277 C CA . LYS B 1 16 ? -20.312 -16.422 8.742 1 95.75 16 LYS B CA 1
ATOM 3278 C C . LYS B 1 16 ? -19.547 -17.453 7.922 1 95.75 16 LYS B C 1
ATOM 3280 O O . LYS B 1 16 ? -18.375 -17.719 8.18 1 95.75 16 LYS B O 1
ATOM 3285 N N . LYS B 1 17 ? -20.297 -18 7.031 1 96.94 17 LYS B N 1
ATOM 3286 C CA . LYS B 1 17 ? -19.75 -18.969 6.082 1 96.94 17 LYS B CA 1
ATOM 3287 C C . LYS B 1 17 ? -19.734 -18.406 4.664 1 96.94 17 LYS B C 1
ATOM 3289 O O . LYS B 1 17 ? -20.781 -17.984 4.156 1 96.94 17 LYS B O 1
ATOM 3294 N N . ILE B 1 18 ? -18.531 -18.375 4.094 1 98.19 18 ILE B N 1
ATOM 3295 C CA . ILE B 1 18 ? -18.406 -17.906 2.715 1 98.19 18 ILE B CA 1
ATOM 3296 C C . ILE B 1 18 ? -18.203 -19.109 1.792 1 98.19 18 ILE B C 1
ATOM 3298 O O . ILE B 1 18 ? -17.234 -19.859 1.934 1 98.19 18 ILE B O 1
ATOM 3302 N N . VAL B 1 19 ? -19.156 -19.344 0.951 1 97.81 19 VAL B N 1
ATOM 3303 C CA . VAL B 1 19 ? -18.969 -20.297 -0.136 1 97.81 19 VAL B CA 1
ATOM 3304 C C . VAL B 1 19 ? -18.438 -19.578 -1.372 1 97.81 19 VAL B C 1
ATOM 3306 O O . VAL B 1 19 ? -19.156 -18.781 -1.988 1 97.81 19 VAL B O 1
ATOM 3309 N N . LEU B 1 20 ? -17.156 -19.844 -1.697 1 98.31 20 LEU B N 1
ATOM 3310 C CA . LEU B 1 20 ? -16.469 -19.172 -2.791 1 98.31 20 LEU B CA 1
ATOM 3311 C C . LEU B 1 20 ? -16.375 -20.078 -4.016 1 98.31 20 LEU B C 1
ATOM 3313 O O . LEU B 1 20 ? -15.656 -21.078 -4 1 98.31 20 LEU B O 1
ATOM 3317 N N . ALA B 1 21 ? -17.141 -19.719 -5.027 1 97.94 21 ALA B N 1
ATOM 3318 C CA . ALA B 1 21 ? -17.078 -20.453 -6.285 1 97.94 21 ALA B CA 1
ATOM 3319 C C . ALA B 1 21 ? -16.266 -19.703 -7.332 1 97.94 21 ALA B C 1
ATOM 3321 O O . ALA B 1 21 ? -16.375 -18.469 -7.441 1 97.94 21 ALA B O 1
ATOM 3322 N N . THR B 1 22 ? -15.477 -20.469 -8.125 1 97.81 22 THR B N 1
ATOM 3323 C CA . THR B 1 22 ? -14.578 -19.797 -9.047 1 97.81 22 THR B CA 1
ATOM 3324 C C . THR B 1 22 ? -14.836 -20.234 -10.484 1 97.81 22 THR B C 1
ATOM 3326 O O . THR B 1 22 ? -15.188 -21.406 -10.727 1 97.81 22 THR B O 1
ATOM 3329 N N . SER B 1 23 ? -14.758 -19.312 -11.406 1 96 23 SER B N 1
ATOM 3330 C CA . SER B 1 23 ? -14.695 -19.609 -12.836 1 96 23 SER B CA 1
ATOM 3331 C C . SER B 1 23 ? -13.305 -19.328 -13.398 1 96 23 SER B C 1
ATOM 3333 O O . SER B 1 23 ? -12.438 -18.812 -12.695 1 96 23 SER B O 1
ATOM 3335 N N . ALA B 1 24 ? -13.102 -19.781 -14.625 1 93.75 24 ALA B N 1
ATOM 3336 C CA . ALA B 1 24 ? -11.773 -19.766 -15.227 1 93.75 24 ALA B CA 1
ATOM 3337 C C . ALA B 1 24 ? -11.445 -18.375 -15.789 1 93.75 24 ALA B C 1
ATOM 3339 O O . ALA B 1 24 ? -11.859 -18.047 -16.906 1 93.75 24 ALA B O 1
ATOM 3340 N N . SER B 1 25 ? -10.711 -17.641 -15.031 1 90.31 25 SER B N 1
ATOM 3341 C CA . SER B 1 25 ? -10.227 -16.312 -15.438 1 90.31 25 SER B CA 1
ATOM 3342 C C . SER B 1 25 ? -8.766 -16.125 -15.055 1 90.31 25 SER B C 1
ATOM 3344 O O . SER B 1 25 ? -8.242 -16.844 -14.203 1 90.31 25 SER B O 1
ATOM 3346 N N . ILE B 1 26 ? -8.156 -15.195 -15.648 1 85.12 26 ILE B N 1
ATOM 3347 C CA . ILE B 1 26 ? -6.738 -14.953 -15.445 1 85.12 26 ILE B CA 1
ATOM 3348 C C . ILE B 1 26 ? -6.496 -14.492 -14.008 1 85.12 26 ILE B C 1
ATOM 3350 O O . ILE B 1 26 ? -5.418 -14.727 -13.453 1 85.12 26 ILE B O 1
ATOM 3354 N N . ASN B 1 27 ? -7.473 -13.922 -13.367 1 87.88 27 ASN B N 1
ATOM 3355 C CA . ASN B 1 27 ? -7.328 -13.414 -12.008 1 87.88 27 ASN B CA 1
ATOM 3356 C C . ASN B 1 27 ? -7.5 -14.523 -10.977 1 87.88 27 ASN B C 1
ATOM 3358 O O . ASN B 1 27 ? -7.43 -14.273 -9.766 1 87.88 27 ASN B O 1
ATOM 3362 N N . ILE B 1 28 ? -7.676 -15.742 -11.445 1 92.94 28 ILE B N 1
ATOM 3363 C CA . ILE B 1 28 ? -7.93 -16.859 -10.539 1 92.94 28 ILE B CA 1
ATOM 3364 C C . ILE B 1 28 ? -6.75 -17.016 -9.578 1 92.94 28 ILE B C 1
ATOM 3366 O O . ILE B 1 28 ? -6.914 -17.516 -8.469 1 92.94 28 ILE B O 1
ATOM 3370 N N . TYR B 1 29 ? -5.586 -16.578 -9.977 1 90.5 29 TYR B N 1
ATOM 3371 C CA . TYR B 1 29 ? -4.398 -16.75 -9.148 1 90.5 29 TYR B CA 1
ATOM 3372 C C . TYR B 1 29 ? -4.461 -15.836 -7.926 1 90.5 29 TYR B C 1
ATOM 3374 O O . TYR B 1 29 ? -3.676 -15.992 -6.988 1 90.5 29 TYR B O 1
ATOM 3382 N N . ARG B 1 30 ? -5.426 -14.961 -7.785 1 90.81 30 ARG B N 1
ATOM 3383 C CA . ARG B 1 30 ? -5.566 -14.047 -6.656 1 90.81 30 ARG B CA 1
ATOM 3384 C C . ARG B 1 30 ? -6.453 -14.656 -5.574 1 90.81 30 ARG B C 1
ATOM 3386 O O . ARG B 1 30 ? -6.527 -14.125 -4.461 1 90.81 30 ARG B O 1
ATOM 3393 N N . ILE B 1 31 ? -7.047 -15.688 -5.852 1 94.88 31 ILE B N 1
ATOM 3394 C CA . ILE B 1 31 ? -8.102 -16.266 -5.023 1 94.88 31 ILE B CA 1
ATOM 3395 C C . ILE B 1 31 ? -7.516 -16.734 -3.691 1 94.88 31 ILE B C 1
ATOM 3397 O O . ILE B 1 31 ? -8.133 -16.562 -2.639 1 94.88 31 ILE B O 1
ATOM 3401 N N . PRO B 1 32 ? -6.316 -17.344 -3.68 1 93.69 32 PRO B N 1
ATOM 3402 C CA . PRO B 1 32 ? -5.766 -17.719 -2.375 1 93.69 32 PRO B CA 1
ATOM 3403 C C . PRO B 1 32 ? -5.641 -16.531 -1.423 1 93.69 32 PRO B C 1
ATOM 3405 O O . PRO B 1 32 ? -5.941 -16.641 -0.234 1 93.69 32 PRO B O 1
ATOM 3408 N N . ASP B 1 33 ? -5.27 -15.43 -1.931 1 91.56 33 ASP B N 1
ATOM 3409 C CA . ASP B 1 33 ? -5.172 -14.242 -1.093 1 91.56 33 ASP B CA 1
ATOM 3410 C C . ASP B 1 33 ? -6.547 -13.781 -0.617 1 91.56 33 ASP B C 1
ATOM 3412 O O . ASP B 1 33 ? -6.707 -13.367 0.531 1 91.56 33 ASP B O 1
ATOM 3416 N N . LEU B 1 34 ? -7.496 -13.805 -1.469 1 94.88 34 LEU B N 1
ATOM 3417 C CA . LEU B 1 34 ? -8.859 -13.469 -1.075 1 94.88 34 LEU B CA 1
ATOM 3418 C C . LEU B 1 34 ? -9.336 -14.367 0.064 1 94.88 34 LEU B C 1
ATOM 3420 O O . LEU B 1 34 ? -9.922 -13.883 1.033 1 94.88 34 LEU B O 1
ATOM 3424 N N . ILE B 1 35 ? -9.055 -15.648 -0.046 1 96.94 35 ILE B N 1
ATOM 3425 C CA . ILE B 1 35 ? -9.453 -16.609 0.975 1 96.94 35 ILE B CA 1
ATOM 3426 C C . ILE B 1 35 ? -8.789 -16.266 2.305 1 96.94 35 ILE B C 1
ATOM 3428 O O . ILE B 1 35 ? -9.453 -16.203 3.342 1 96.94 35 ILE B O 1
ATOM 3432 N N . LYS B 1 36 ? -7.555 -16.016 2.266 1 93.25 36 LYS B N 1
ATOM 3433 C CA . LYS B 1 36 ? -6.816 -15.664 3.473 1 93.25 36 LYS B CA 1
ATOM 3434 C C . LYS B 1 36 ? -7.395 -14.414 4.125 1 93.25 36 LYS B C 1
ATOM 3436 O O . LYS B 1 36 ? -7.57 -14.367 5.344 1 93.25 36 LYS B O 1
ATOM 3441 N N . ASN B 1 37 ? -7.648 -13.43 3.334 1 93.25 37 ASN B N 1
ATOM 3442 C CA . ASN B 1 37 ? -8.195 -12.18 3.85 1 93.25 37 ASN B CA 1
ATOM 3443 C C . ASN B 1 37 ? -9.578 -12.383 4.465 1 93.25 37 ASN B C 1
ATOM 3445 O O . ASN B 1 37 ? -9.906 -11.773 5.48 1 93.25 37 ASN B O 1
ATOM 3449 N N . LEU B 1 38 ? -10.375 -13.234 3.855 1 96.5 38 LEU B N 1
ATOM 3450 C CA . LEU B 1 38 ? -11.695 -13.555 4.398 1 96.5 38 LEU B CA 1
ATOM 3451 C C . LEU B 1 38 ? -11.57 -14.258 5.742 1 96.5 38 LEU B C 1
ATOM 3453 O O . LEU B 1 38 ? -12.32 -13.953 6.676 1 96.5 38 LEU B O 1
ATOM 3457 N N . ARG B 1 39 ? -10.648 -15.117 5.824 1 95.81 39 ARG B N 1
ATOM 3458 C CA . ARG B 1 39 ? -10.414 -15.812 7.086 1 95.81 39 ARG B CA 1
ATOM 3459 C C . ARG B 1 39 ? -9.922 -14.844 8.156 1 95.81 39 ARG B C 1
ATOM 3461 O O . ARG B 1 39 ? -10.297 -14.961 9.328 1 95.81 39 ARG B O 1
ATOM 3468 N N . ASN B 1 40 ? -9.102 -13.969 7.754 1 91.81 40 ASN B N 1
ATOM 3469 C CA . ASN B 1 40 ? -8.633 -12.938 8.68 1 91.81 40 ASN B CA 1
ATOM 3470 C C . ASN B 1 40 ? -9.789 -12.102 9.219 1 91.81 40 ASN B C 1
ATOM 3472 O O . ASN B 1 40 ? -9.719 -11.586 10.344 1 91.81 40 ASN B O 1
ATOM 3476 N N . GLU B 1 41 ? -10.844 -11.984 8.414 1 93.5 41 GLU B N 1
ATOM 3477 C CA . GLU B 1 41 ? -12.047 -11.273 8.852 1 93.5 41 GLU B CA 1
ATOM 3478 C C . GLU B 1 41 ? -12.898 -12.148 9.766 1 93.5 41 GLU B C 1
ATOM 3480 O O . GLU B 1 41 ? -13.945 -11.711 10.242 1 93.5 41 GLU B O 1
ATOM 3485 N N . GLY B 1 42 ? -12.523 -13.375 9.898 1 94.31 42 GLY B N 1
ATOM 3486 C CA . GLY B 1 42 ? -13.188 -14.258 10.844 1 94.31 42 GLY B CA 1
ATOM 3487 C C . GLY B 1 42 ? -14.109 -15.266 10.18 1 94.31 42 GLY B C 1
ATOM 3488 O O . GLY B 1 42 ? -14.727 -16.094 10.852 1 94.31 42 GLY B O 1
ATOM 3489 N N . ALA B 1 43 ? -14.203 -15.281 8.875 1 96.88 43 ALA B N 1
ATOM 3490 C CA . ALA B 1 43 ? -15.141 -16.141 8.164 1 96.88 43 ALA B CA 1
ATOM 3491 C C . ALA B 1 43 ? -14.562 -17.547 7.965 1 96.88 43 ALA B C 1
ATOM 3493 O O . ALA B 1 43 ? -13.344 -17.719 7.934 1 96.88 43 ALA B O 1
ATOM 3494 N N . GLU B 1 44 ? -15.445 -18.484 7.887 1 97 44 GLU B N 1
ATOM 3495 C CA . GLU B 1 44 ? -15.102 -19.781 7.312 1 97 44 GLU B CA 1
ATOM 3496 C C . GLU B 1 44 ? -15.297 -19.781 5.797 1 97 44 GLU B C 1
ATOM 3498 O O . GLU B 1 44 ? -16.297 -19.266 5.297 1 97 44 GLU B O 1
ATOM 3503 N N . VAL B 1 45 ? -14.336 -20.375 5.102 1 98 45 VAL B N 1
ATOM 3504 C CA . VAL B 1 45 ? -14.406 -20.297 3.648 1 98 45 VAL B CA 1
ATOM 3505 C C . VAL B 1 45 ? -14.43 -21.703 3.049 1 98 45 VAL B C 1
ATOM 3507 O O . VAL B 1 45 ? -13.562 -22.516 3.348 1 98 45 VAL B O 1
ATOM 3510 N N . TYR B 1 46 ? -15.422 -22.016 2.307 1 96.94 46 TYR B N 1
ATOM 3511 C CA . TYR B 1 46 ? -15.539 -23.234 1.523 1 96.94 46 TYR B CA 1
ATOM 3512 C C . TYR B 1 46 ? -15.492 -22.938 0.03 1 96.94 46 TYR B C 1
ATOM 3514 O O . TYR B 1 46 ? -16.203 -22.047 -0.455 1 96.94 46 TYR B O 1
ATOM 3522 N N . CYS B 1 47 ? -14.68 -23.75 -0.675 1 97.5 47 CYS B N 1
ATOM 3523 C CA . CYS B 1 47 ? -14.438 -23.391 -2.066 1 97.5 47 CYS B CA 1
ATOM 3524 C C . CYS B 1 47 ? -15.031 -24.422 -3.014 1 97.5 47 CYS B C 1
ATOM 3526 O O . CYS B 1 47 ? -15.008 -25.609 -2.727 1 97.5 47 CYS B O 1
ATOM 3528 N N . GLY B 1 48 ? -15.625 -23.922 -4.074 1 96.31 48 GLY B N 1
ATOM 3529 C CA . GLY B 1 48 ? -16.016 -24.703 -5.238 1 96.31 48 GLY B CA 1
ATOM 3530 C C . GLY B 1 48 ? -15.445 -24.172 -6.535 1 96.31 48 GLY B C 1
ATOM 3531 O O . GLY B 1 48 ? -15.422 -22.953 -6.758 1 96.31 48 GLY B O 1
ATOM 3532 N N . MET B 1 49 ? -14.969 -25.109 -7.359 1 96.81 49 MET B N 1
ATOM 3533 C CA . MET B 1 49 ? -14.312 -24.672 -8.594 1 96.81 49 MET B CA 1
ATOM 3534 C C . MET B 1 49 ? -14.984 -25.297 -9.812 1 96.81 49 MET B C 1
ATOM 3536 O O . MET B 1 49 ? -15.344 -26.484 -9.789 1 96.81 49 MET B O 1
ATOM 3540 N N . SER B 1 50 ? -15.164 -24.484 -10.852 1 94.94 50 SER B N 1
ATOM 3541 C CA . SER B 1 50 ? -15.492 -25.094 -12.133 1 94.94 50 SER B CA 1
ATOM 3542 C C . SER B 1 50 ? -14.344 -25.969 -12.641 1 94.94 50 SER B C 1
ATOM 3544 O O . SER B 1 50 ? -13.203 -25.812 -12.211 1 94.94 50 SER B O 1
ATOM 3546 N N . THR B 1 51 ? -14.727 -26.844 -13.562 1 93.81 51 THR B N 1
ATOM 3547 C CA . THR B 1 51 ? -13.703 -27.703 -14.156 1 93.81 51 THR B CA 1
ATOM 3548 C C . THR B 1 51 ? -12.609 -26.859 -14.805 1 93.81 51 THR B C 1
ATOM 3550 O O . THR B 1 51 ? -11.414 -27.125 -14.617 1 93.81 51 THR B O 1
ATOM 3553 N N . ALA B 1 52 ? -13.023 -25.875 -15.492 1 94 52 ALA B N 1
ATOM 3554 C CA . ALA B 1 52 ? -12.078 -25 -16.188 1 94 52 ALA B CA 1
ATOM 3555 C C . ALA B 1 52 ? -11.18 -24.266 -15.211 1 94 52 ALA B C 1
ATOM 3557 O O . ALA B 1 52 ? -9.977 -24.125 -15.445 1 94 52 ALA B O 1
ATOM 3558 N N . SER B 1 53 ? -11.75 -23.75 -14.141 1 95.31 53 SER B N 1
ATOM 3559 C CA . SER B 1 53 ? -10.938 -23.016 -13.172 1 95.31 53 SER B CA 1
ATOM 3560 C C . SER B 1 53 ? -9.953 -23.953 -12.469 1 95.31 53 SER B C 1
ATOM 3562 O O . SER B 1 53 ? -8.82 -23.562 -12.188 1 95.31 53 SER B O 1
ATOM 3564 N N . ALA B 1 54 ? -10.328 -25.188 -12.203 1 95.06 54 ALA B N 1
ATOM 3565 C CA . ALA B 1 54 ? -9.469 -26.188 -11.547 1 95.06 54 ALA B CA 1
ATOM 3566 C C . ALA B 1 54 ? -8.289 -26.562 -12.445 1 95.06 54 ALA B C 1
ATOM 3568 O O . ALA B 1 54 ? -7.27 -27.047 -11.961 1 95.06 54 ALA B O 1
ATOM 3569 N N . GLU B 1 55 ? -8.523 -26.375 -13.719 1 93.25 55 GLU B N 1
ATOM 3570 C CA . GLU B 1 55 ? -7.441 -26.625 -14.664 1 93.25 55 GLU B CA 1
ATOM 3571 C C . GLU B 1 55 ? -6.414 -25.5 -14.633 1 93.25 55 GLU B C 1
ATOM 3573 O O . GLU B 1 55 ? -5.23 -25.719 -14.906 1 93.25 55 GLU B O 1
ATOM 3578 N N . LEU B 1 56 ? -6.828 -24.297 -14.273 1 93.56 56 LEU B N 1
ATOM 3579 C CA . LEU B 1 56 ? -5.934 -23.156 -14.273 1 93.56 56 LEU B CA 1
ATOM 3580 C C . LEU B 1 56 ? -5.133 -23.078 -12.984 1 93.56 56 LEU B C 1
ATOM 3582 O O . LEU B 1 56 ? -3.959 -22.703 -12.992 1 93.56 56 LEU B O 1
ATOM 3586 N N . ILE B 1 57 ? -5.773 -23.375 -11.93 1 94 57 ILE B N 1
ATOM 3587 C CA . ILE B 1 57 ? -5.105 -23.422 -10.633 1 94 57 ILE B CA 1
ATOM 3588 C C . ILE B 1 57 ? -5.543 -24.688 -9.875 1 94 57 ILE B C 1
ATOM 3590 O O . ILE B 1 57 ? -6.734 -24.969 -9.789 1 94 57 ILE B O 1
ATOM 3594 N N . ASN B 1 58 ? -4.586 -25.391 -9.328 1 94.25 58 ASN B N 1
ATOM 3595 C CA . ASN B 1 58 ? -4.879 -26.641 -8.648 1 94.25 58 ASN B CA 1
ATOM 3596 C C . ASN B 1 58 ? -5.719 -26.406 -7.391 1 94.25 58 ASN B C 1
ATOM 3598 O O . ASN B 1 58 ? -5.414 -25.531 -6.586 1 94.25 58 ASN B O 1
ATOM 3602 N N . PRO B 1 59 ? -6.746 -27.25 -7.219 1 95.5 59 PRO B N 1
ATOM 3603 C CA . PRO B 1 59 ? -7.59 -27.125 -6.027 1 95.5 59 PRO B CA 1
ATOM 3604 C C . PRO B 1 59 ? -6.793 -27.219 -4.727 1 95.5 59 PRO B C 1
ATOM 3606 O O . PRO B 1 59 ? -7.227 -26.703 -3.695 1 95.5 59 PRO B O 1
ATOM 3609 N N . ASP B 1 60 ? -5.625 -27.781 -4.758 1 94.56 60 ASP B N 1
ATOM 3610 C CA . ASP B 1 60 ? -4.785 -27.922 -3.572 1 94.56 60 ASP B CA 1
ATOM 3611 C C . ASP B 1 60 ? -4.426 -26.547 -2.992 1 94.56 60 ASP B C 1
ATOM 3613 O O . ASP B 1 60 ? -4.305 -26.406 -1.775 1 94.56 60 ASP B O 1
ATOM 3617 N N . LEU B 1 61 ? -4.254 -25.625 -3.85 1 93.94 61 LEU B N 1
ATOM 3618 C CA . LEU B 1 61 ? -3.906 -24.281 -3.398 1 93.94 61 LEU B CA 1
ATOM 3619 C C . LEU B 1 61 ? -5.059 -23.656 -2.627 1 93.94 61 LEU B C 1
ATOM 3621 O O . LEU B 1 61 ? -4.84 -22.969 -1.621 1 93.94 61 LEU B O 1
ATOM 3625 N N . LEU B 1 62 ? -6.246 -23.906 -3.1 1 96.62 62 LEU B N 1
ATOM 3626 C CA . LEU B 1 62 ? -7.41 -23.359 -2.402 1 96.62 62 LEU B CA 1
ATOM 3627 C C . LEU B 1 62 ? -7.676 -24.141 -1.112 1 96.62 62 LEU B C 1
ATOM 3629 O O . LEU B 1 62 ? -8.133 -23.562 -0.124 1 96.62 62 LEU B O 1
ATOM 3633 N N . GLN B 1 63 ? -7.438 -25.422 -1.17 1 96.38 63 GLN B N 1
ATOM 3634 C CA . GLN B 1 63 ? -7.543 -26.219 0.051 1 96.38 63 GLN B CA 1
ATOM 3635 C C . GLN B 1 63 ? -6.582 -25.719 1.12 1 96.38 63 GLN B C 1
ATOM 3637 O O . GLN B 1 63 ? -6.957 -25.578 2.287 1 96.38 63 GLN B O 1
ATOM 3642 N N . TRP B 1 64 ? -5.406 -25.484 0.681 1 93.31 64 TRP B N 1
ATOM 3643 C CA . TRP B 1 64 ? -4.406 -24.938 1.592 1 93.31 64 TRP B CA 1
ATOM 3644 C C . TRP B 1 64 ? -4.867 -23.609 2.174 1 93.31 64 TRP B C 1
ATOM 3646 O O . TRP B 1 64 ? -4.781 -23.391 3.385 1 93.31 64 TRP B O 1
ATOM 3656 N N . ALA B 1 65 ? -5.355 -22.734 1.413 1 95.25 65 ALA B N 1
ATOM 3657 C CA . ALA B 1 65 ? -5.738 -21.391 1.832 1 95.25 65 ALA B CA 1
ATOM 3658 C C . ALA B 1 65 ? -6.969 -21.438 2.734 1 95.25 65 ALA B C 1
ATOM 3660 O O . ALA B 1 65 ? -7.066 -20.656 3.693 1 95.25 65 ALA B O 1
ATOM 3661 N N . SER B 1 66 ? -7.887 -22.328 2.465 1 96.81 66 SER B N 1
ATOM 3662 C CA . SER B 1 66 ? -9.164 -22.312 3.16 1 96.81 66 SER B CA 1
ATOM 3663 C C . SER B 1 66 ? -9.148 -23.266 4.359 1 96.81 66 SER B C 1
ATOM 3665 O O . SER B 1 66 ? -9.93 -23.094 5.297 1 96.81 66 SER B O 1
ATOM 3667 N N . GLY B 1 67 ? -8.32 -24.281 4.262 1 95.94 67 GLY B N 1
ATOM 3668 C CA . GLY B 1 67 ? -8.305 -25.297 5.297 1 95.94 67 GLY B CA 1
ATOM 3669 C C . GLY B 1 67 ? -9.398 -26.328 5.141 1 95.94 67 GLY B C 1
ATOM 3670 O O . GLY B 1 67 ? -9.617 -27.156 6.035 1 95.94 67 GLY B O 1
ATOM 3671 N N . HIS B 1 68 ? -10.148 -26.328 4.023 1 95.25 68 HIS B N 1
ATOM 3672 C CA . HIS B 1 68 ? -11.258 -27.234 3.754 1 95.25 68 HIS B CA 1
ATOM 3673 C C . HIS B 1 68 ? -11.109 -27.891 2.383 1 95.25 68 HIS B C 1
ATOM 3675 O O . HIS B 1 68 ? -10.406 -27.375 1.517 1 95.25 68 HIS B O 1
ATOM 3681 N N . ASP B 1 69 ? -11.758 -29.016 2.205 1 93.88 69 ASP B N 1
ATOM 3682 C CA . ASP B 1 69 ? -11.773 -29.656 0.895 1 93.88 69 ASP B CA 1
ATOM 3683 C C . ASP B 1 69 ? -12.461 -28.766 -0.142 1 93.88 69 ASP B C 1
ATOM 3685 O O . ASP B 1 69 ? -13.414 -28.047 0.177 1 93.88 69 ASP B O 1
ATOM 3689 N N . VAL B 1 70 ? -11.953 -28.922 -1.353 1 95.88 70 VAL B N 1
ATOM 3690 C CA . VAL B 1 70 ? -12.484 -28.109 -2.439 1 95.88 70 VAL B CA 1
ATOM 3691 C C . VAL B 1 70 ? -13.438 -28.953 -3.295 1 95.88 70 VAL B C 1
ATOM 3693 O O . VAL B 1 70 ? -13.109 -30.078 -3.672 1 95.88 70 VAL B O 1
ATOM 3696 N N . ILE B 1 71 ? -14.57 -28.391 -3.549 1 93.25 71 ILE B N 1
ATOM 3697 C CA . ILE B 1 71 ? -15.562 -29.094 -4.355 1 93.25 71 ILE B CA 1
ATOM 3698 C C . ILE B 1 71 ? -15.281 -28.844 -5.836 1 93.25 71 ILE B C 1
ATOM 3700 O O . ILE B 1 71 ? -15.344 -27.719 -6.312 1 93.25 71 ILE B O 1
ATOM 3704 N N . THR B 1 72 ? -14.953 -29.891 -6.578 1 92.81 72 THR B N 1
ATOM 3705 C CA . THR B 1 72 ? -14.664 -29.75 -8 1 92.81 72 THR B CA 1
ATOM 3706 C C . THR B 1 72 ? -15.633 -30.578 -8.836 1 92.81 72 THR B C 1
ATOM 3708 O O . THR B 1 72 ? -15.648 -30.484 -10.062 1 92.81 72 THR B O 1
ATOM 3711 N N . ARG B 1 73 ? -16.328 -31.375 -8.172 1 86.62 73 ARG B N 1
ATOM 3712 C CA . ARG B 1 73 ? -17.344 -32.219 -8.797 1 86.62 73 ARG B CA 1
ATOM 3713 C C . ARG B 1 73 ? -18.531 -32.438 -7.848 1 86.62 73 ARG B C 1
ATOM 3715 O O . ARG B 1 73 ? -18.359 -32.375 -6.625 1 86.62 73 ARG B O 1
ATOM 3722 N N . ILE B 1 74 ? -19.672 -32.438 -8.453 1 73.38 74 ILE B N 1
ATOM 3723 C CA . ILE B 1 74 ? -20.844 -32.719 -7.625 1 73.38 74 ILE B CA 1
ATOM 3724 C C . ILE B 1 74 ? -21.062 -34.25 -7.543 1 73.38 74 ILE B C 1
ATOM 3726 O O . ILE B 1 74 ? -21.141 -34.906 -8.57 1 73.38 74 ILE B O 1
ATOM 3730 N N . SER B 1 75 ? -20.656 -34.75 -6.406 1 64.25 75 SER B N 1
ATOM 3731 C CA . SER B 1 75 ? -20.938 -36.188 -6.207 1 64.25 75 SER B CA 1
ATOM 3732 C C . SER B 1 75 ? -22.359 -36.406 -5.734 1 64.25 75 SER B C 1
ATOM 3734 O O . SER B 1 75 ? -23.094 -35.438 -5.488 1 64.25 75 SER B O 1
ATOM 3736 N N . GLY B 1 76 ? -22.953 -37.625 -5.895 1 55.84 76 GLY B N 1
ATOM 3737 C CA . GLY B 1 76 ? -24.266 -38 -5.398 1 55.84 76 GLY B CA 1
ATOM 3738 C C . GLY B 1 76 ? -24.531 -37.531 -3.99 1 55.84 76 GLY B C 1
ATOM 3739 O O . GLY B 1 76 ? -25.656 -37.625 -3.494 1 55.84 76 GLY B O 1
ATOM 3740 N N . ASN B 1 77 ? -23.438 -37.062 -3.389 1 54.03 77 ASN B N 1
ATOM 3741 C CA . ASN B 1 77 ? -23.656 -36.562 -2.029 1 54.03 77 ASN B CA 1
ATOM 3742 C C . ASN B 1 77 ? -24.172 -35.125 -2.018 1 54.03 77 ASN B C 1
ATOM 3744 O O . ASN B 1 77 ? -23.969 -34.375 -2.971 1 54.03 77 ASN B O 1
ATOM 3748 N N . ILE B 1 78 ? -25.141 -34.844 -1.183 1 54.53 78 ILE B N 1
ATOM 3749 C CA . ILE B 1 78 ? -25.906 -33.625 -0.986 1 54.53 78 ILE B CA 1
ATOM 3750 C C . ILE B 1 78 ? -24.984 -32.5 -0.547 1 54.53 78 ILE B C 1
ATOM 3752 O O . ILE B 1 78 ? -25.312 -31.75 0.379 1 54.53 78 ILE B O 1
ATOM 3756 N N . GLU B 1 79 ? -23.688 -32.469 -1.005 1 59.16 79 GLU B N 1
ATOM 3757 C CA . GLU B 1 79 ? -22.703 -31.484 -0.562 1 59.16 79 GLU B CA 1
ATOM 3758 C C . GLU B 1 79 ? -23.234 -30.062 -0.783 1 59.16 79 GLU B C 1
ATOM 3760 O O . GLU B 1 79 ? -23.078 -29.203 0.078 1 59.16 79 GLU B O 1
ATOM 3765 N N . HIS B 1 80 ? -23.875 -29.906 -1.858 1 63.28 80 HIS B N 1
ATOM 3766 C CA . HIS B 1 80 ? -24.344 -28.578 -2.25 1 63.28 80 HIS B CA 1
ATOM 3767 C C . HIS B 1 80 ? -25.5 -28.125 -1.363 1 63.28 80 HIS B C 1
ATOM 3769 O O . HIS B 1 80 ? -25.625 -26.938 -1.082 1 63.28 80 HIS B O 1
ATOM 3775 N N . ILE B 1 81 ? -26.188 -29.094 -0.926 1 64.5 81 ILE B N 1
ATOM 3776 C CA . ILE B 1 81 ? -27.359 -28.719 -0.134 1 64.5 81 ILE B CA 1
ATOM 3777 C C . ILE B 1 81 ? -26.922 -28.375 1.287 1 64.5 81 ILE B C 1
ATOM 3779 O O . ILE B 1 81 ? -27.422 -27.406 1.869 1 64.5 81 ILE B O 1
ATOM 3783 N N . THR B 1 82 ? -25.969 -29.031 1.757 1 79.38 82 THR B N 1
ATOM 3784 C CA . THR B 1 82 ? -25.594 -28.891 3.16 1 79.38 82 THR B CA 1
ATOM 3785 C C . THR B 1 82 ? -24.656 -27.703 3.348 1 79.38 82 THR B C 1
ATOM 3787 O O . THR B 1 82 ? -24.484 -27.203 4.465 1 79.38 82 THR B O 1
ATOM 3790 N N . LEU B 1 83 ? -24.219 -27.219 2.225 1 87.81 83 LEU B N 1
ATOM 3791 C CA . LEU B 1 83 ? -23.234 -26.141 2.305 1 87.81 83 LEU B CA 1
ATOM 3792 C C . LEU B 1 83 ? -23.906 -24.812 2.615 1 87.81 83 LEU B C 1
ATOM 3794 O O . LEU B 1 83 ? -23.281 -23.906 3.188 1 87.81 83 LEU B O 1
ATOM 3798 N N . PHE B 1 84 ? -25.141 -24.75 2.281 1 91.31 84 PHE B N 1
ATOM 3799 C CA . PHE B 1 84 ? -25.812 -23.469 2.383 1 91.31 84 PHE B CA 1
ATOM 3800 C C . PHE B 1 84 ? -26.766 -23.453 3.572 1 91.31 84 PHE B C 1
ATOM 3802 O O . PHE B 1 84 ? -27.703 -24.25 3.637 1 91.31 84 PHE B O 1
ATOM 3809 N N . ASP B 1 85 ? -26.547 -22.672 4.551 1 91.75 85 ASP B N 1
ATOM 3810 C CA . ASP B 1 85 ? -27.438 -22.406 5.676 1 91.75 85 ASP B CA 1
ATOM 3811 C C . ASP B 1 85 ? -27.703 -20.906 5.82 1 91.75 85 ASP B C 1
ATOM 3813 O O . ASP B 1 85 ? -27.391 -20.125 4.922 1 91.75 85 ASP B O 1
ATOM 3817 N N . LYS B 1 86 ? -28.359 -20.516 6.855 1 91.62 86 LYS B N 1
ATOM 3818 C CA . LYS B 1 86 ? -28.828 -19.141 7.016 1 91.62 86 LYS B CA 1
ATOM 3819 C C . LYS B 1 86 ? -27.656 -18.172 7.18 1 91.62 86 LYS B C 1
ATOM 3821 O O . LYS B 1 86 ? -27.828 -16.969 7.008 1 91.62 86 LYS B O 1
ATOM 3826 N N . ASN B 1 87 ? -26.453 -18.672 7.477 1 94.06 87 ASN B N 1
ATOM 3827 C CA . ASN B 1 87 ? -25.297 -17.812 7.715 1 94.06 87 ASN B CA 1
ATOM 3828 C C . ASN B 1 87 ? -24.359 -17.781 6.508 1 94.06 87 ASN B C 1
ATOM 3830 O O . ASN B 1 87 ? -23.297 -17.172 6.555 1 94.06 87 ASN B O 1
ATOM 3834 N N . THR B 1 88 ? -24.812 -18.359 5.402 1 96.69 88 THR B N 1
ATOM 3835 C CA . THR B 1 88 ? -23.938 -18.531 4.25 1 96.69 88 THR B CA 1
ATOM 3836 C C . THR B 1 88 ? -24.094 -17.391 3.262 1 96.69 88 THR B C 1
ATOM 3838 O O . THR B 1 88 ? -25.219 -16.953 2.99 1 96.69 88 THR B O 1
ATOM 3841 N N . VAL B 1 89 ? -22.969 -16.859 2.752 1 97.94 89 VAL B N 1
ATOM 3842 C CA . VAL B 1 89 ? -22.906 -15.945 1.618 1 97.94 89 VAL B CA 1
ATOM 3843 C C . VAL B 1 89 ? -22.219 -16.625 0.438 1 97.94 89 VAL B C 1
ATOM 3845 O O . VAL B 1 89 ? -21.156 -17.234 0.599 1 97.94 89 VAL B O 1
ATOM 3848 N N . LEU B 1 90 ? -22.875 -16.609 -0.706 1 98.38 90 LEU B N 1
ATOM 3849 C CA . LEU B 1 90 ? -22.219 -17.109 -1.907 1 98.38 90 LEU B CA 1
ATOM 3850 C C . LEU B 1 90 ? -21.422 -16.016 -2.6 1 98.38 90 LEU B C 1
ATOM 3852 O O . LEU B 1 90 ? -21.938 -14.922 -2.838 1 98.38 90 LEU B O 1
ATOM 3856 N N . VAL B 1 91 ? -20.188 -16.297 -2.877 1 98.62 91 VAL B N 1
ATOM 3857 C CA . VAL B 1 91 ? -19.312 -15.414 -3.643 1 98.62 91 VAL B CA 1
ATOM 3858 C C . VAL B 1 91 ? -18.844 -16.125 -4.906 1 98.62 91 VAL B C 1
ATOM 3860 O O . VAL B 1 91 ? -18.328 -17.25 -4.84 1 98.62 91 VAL B O 1
ATOM 3863 N N . ILE B 1 92 ? -19.094 -15.516 -6.016 1 98.44 92 ILE B N 1
ATOM 3864 C CA . ILE B 1 92 ? -18.547 -16.031 -7.266 1 98.44 92 ILE B CA 1
ATOM 3865 C C . ILE B 1 92 ? -17.469 -15.078 -7.781 1 98.44 92 ILE B C 1
ATOM 3867 O O . ILE B 1 92 ? -17.766 -13.977 -8.25 1 98.44 92 ILE B O 1
ATOM 3871 N N . ALA B 1 93 ? -16.234 -15.508 -7.652 1 97.38 93 ALA B N 1
ATOM 3872 C CA . ALA B 1 93 ? -15.062 -14.688 -7.992 1 97.38 93 ALA B CA 1
ATOM 3873 C C . ALA B 1 93 ? -13.891 -15.555 -8.422 1 97.38 93 ALA B C 1
ATOM 3875 O O . ALA B 1 93 ? -13.516 -16.5 -7.723 1 97.38 93 ALA B O 1
ATOM 3876 N N . PRO B 1 94 ? -13.266 -15.344 -9.492 1 95.25 94 PRO B N 1
ATOM 3877 C CA . PRO B 1 94 ? -13.766 -14.461 -10.547 1 95.25 94 PRO B CA 1
ATOM 3878 C C . PRO B 1 94 ? -14.984 -15.031 -11.266 1 95.25 94 PRO B C 1
ATOM 3880 O O . PRO B 1 94 ? -15.141 -16.25 -11.344 1 95.25 94 PRO B O 1
ATOM 3883 N N . ALA B 1 95 ? -15.812 -14.141 -11.719 1 96.25 95 ALA B N 1
ATOM 3884 C CA . ALA B 1 95 ? -16.938 -14.539 -12.555 1 96.25 95 ALA B CA 1
ATOM 3885 C C . ALA B 1 95 ? -16.734 -14.102 -14.008 1 96.25 95 ALA B C 1
ATOM 3887 O O . ALA B 1 95 ? -16.641 -12.906 -14.289 1 96.25 95 ALA B O 1
ATOM 3888 N N . THR B 1 96 ? -16.719 -15.07 -14.898 1 95.06 96 THR B N 1
ATOM 3889 C CA . THR B 1 96 ? -16.5 -14.789 -16.312 1 95.06 96 THR B CA 1
ATOM 3890 C C . THR B 1 96 ? -17.812 -14.414 -17 1 95.06 96 THR B C 1
ATOM 3892 O O . THR B 1 96 ? -18.891 -14.586 -16.422 1 95.06 96 THR B O 1
ATOM 3895 N N . TYR B 1 97 ? -17.656 -13.898 -18.219 1 94 97 TYR B N 1
ATOM 3896 C CA . TYR B 1 97 ? -18.828 -13.633 -19.062 1 94 97 TYR B CA 1
ATOM 3897 C C . TYR B 1 97 ? -19.719 -14.852 -19.156 1 94 97 TYR B C 1
ATOM 3899 O O . TYR B 1 97 ? -20.953 -14.742 -19.016 1 94 97 TYR B O 1
ATOM 3907 N N . ASN B 1 98 ? -19.141 -16.031 -19.312 1 94.75 98 ASN B N 1
ATOM 3908 C CA . ASN B 1 98 ? -19.859 -17.297 -19.422 1 94.75 98 ASN B CA 1
ATOM 3909 C C . ASN B 1 98 ? -20.656 -17.609 -18.156 1 94.75 98 ASN B C 1
ATOM 3911 O O . ASN B 1 98 ? -21.828 -17.969 -18.234 1 94.75 98 ASN B O 1
ATOM 3915 N N . THR B 1 99 ? -20 -17.453 -17.062 1 96.75 99 THR B N 1
ATOM 3916 C CA . THR B 1 99 ? -20.641 -17.75 -15.789 1 96.75 99 THR B CA 1
ATOM 3917 C C . THR B 1 99 ? -21.812 -16.812 -15.547 1 96.75 99 THR B C 1
ATOM 3919 O O . THR B 1 99 ? -22.906 -17.266 -15.164 1 96.75 99 THR B O 1
ATOM 3922 N N . ILE B 1 100 ? -21.641 -15.562 -15.797 1 97.12 100 ILE B N 1
ATOM 3923 C CA . ILE B 1 100 ? -22.688 -14.57 -15.602 1 97.12 100 ILE B CA 1
ATOM 3924 C C . ILE B 1 100 ? -23.875 -14.875 -16.531 1 97.12 100 ILE B C 1
ATOM 3926 O O . ILE B 1 100 ? -25.031 -14.82 -16.109 1 97.12 100 ILE B O 1
ATOM 3930 N N . GLY B 1 101 ? -23.547 -15.195 -17.766 1 96.5 101 GLY B N 1
ATOM 3931 C CA . GLY B 1 101 ? -24.594 -15.578 -18.703 1 96.5 101 GLY B CA 1
ATOM 3932 C C . GLY B 1 101 ? -25.406 -16.781 -18.25 1 96.5 101 GLY B C 1
ATOM 3933 O O . GLY B 1 101 ? -26.625 -16.781 -18.344 1 96.5 101 GLY B O 1
ATOM 3934 N N . LYS B 1 102 ? -24.734 -17.766 -17.781 1 96.31 102 LYS B N 1
ATOM 3935 C CA . LYS B 1 102 ? -25.391 -18.984 -17.328 1 96.31 102 LYS B CA 1
ATOM 3936 C C . LYS B 1 102 ? -26.312 -18.703 -16.141 1 96.31 102 LYS B C 1
ATOM 3938 O O . LYS B 1 102 ? -27.469 -19.109 -16.141 1 96.31 102 LYS B O 1
ATOM 3943 N N . ILE B 1 103 ? -25.766 -18 -15.164 1 96.81 103 ILE B N 1
ATOM 3944 C CA . ILE B 1 103 ? -26.531 -17.75 -13.945 1 96.81 103 ILE B CA 1
ATOM 3945 C C . ILE B 1 103 ? -27.75 -16.891 -14.273 1 96.81 103 ILE B C 1
ATOM 3947 O O . ILE B 1 103 ? -28.844 -17.141 -13.781 1 96.81 103 ILE B O 1
ATOM 3951 N N . ALA B 1 104 ? -27.594 -15.922 -15.117 1 96.69 104 ALA B N 1
ATOM 3952 C CA . ALA B 1 104 ? -28.672 -15.016 -15.492 1 96.69 104 ALA B CA 1
ATOM 3953 C C . ALA B 1 104 ? -29.75 -15.75 -16.297 1 96.69 104 ALA B C 1
ATOM 3955 O O . ALA B 1 104 ? -30.891 -15.312 -16.359 1 96.69 104 ALA B O 1
ATOM 3956 N N . SER B 1 105 ? -29.359 -16.875 -16.922 1 95.56 105 SER B N 1
ATOM 3957 C CA . SER B 1 105 ? -30.266 -17.594 -17.812 1 95.56 105 SER B CA 1
ATOM 3958 C C . SER B 1 105 ? -30.828 -18.844 -17.141 1 95.56 105 SER B C 1
ATOM 3960 O O . SER B 1 105 ? -31.562 -19.625 -17.766 1 95.56 105 SER B O 1
ATOM 3962 N N . GLY B 1 106 ? -30.422 -19.156 -16.016 1 93.06 106 GLY B N 1
ATOM 3963 C CA . GLY B 1 106 ? -30.906 -20.312 -15.289 1 93.06 106 GLY B CA 1
ATOM 3964 C C . GLY B 1 106 ? -30.234 -21.609 -15.695 1 93.06 106 GLY B C 1
ATOM 3965 O O . GLY B 1 106 ? -30.828 -22.688 -15.57 1 93.06 106 GLY B O 1
ATOM 3966 N N . VAL B 1 107 ? -29.109 -21.469 -16.219 1 92.31 107 VAL B N 1
ATOM 3967 C CA . VAL B 1 107 ? -28.312 -22.641 -16.594 1 92.31 107 VAL B CA 1
ATOM 3968 C C . VAL B 1 107 ? -27.406 -23.031 -15.43 1 92.31 107 VAL B C 1
ATOM 3970 O O . VAL B 1 107 ? -26.641 -22.203 -14.914 1 92.31 107 VAL B O 1
ATOM 3973 N N . ALA B 1 108 ? -27.5 -24.266 -14.93 1 91.31 108 ALA B N 1
ATOM 3974 C CA . ALA B 1 108 ? -26.75 -24.734 -13.781 1 91.31 108 ALA B CA 1
ATOM 3975 C C . ALA B 1 108 ? -25.953 -26 -14.133 1 91.31 108 ALA B C 1
ATOM 3977 O O . ALA B 1 108 ? -26.125 -27.047 -13.5 1 91.31 108 ALA B O 1
ATOM 3978 N N . ASP B 1 109 ? -25 -25.844 -15.023 1 89.75 109 ASP B N 1
ATOM 3979 C CA . ASP B 1 109 ? -24.312 -27.031 -15.555 1 89.75 109 ASP B CA 1
ATOM 3980 C C . ASP B 1 109 ? -22.891 -27.125 -15.008 1 89.75 109 ASP B C 1
ATOM 3982 O O . ASP B 1 109 ? -22.109 -27.969 -15.445 1 89.75 109 ASP B O 1
ATOM 3986 N N . ASN B 1 110 ? -22.5 -26.25 -14.125 1 92.06 110 ASN B N 1
ATOM 3987 C CA . ASN B 1 110 ? -21.219 -26.328 -13.422 1 92.06 110 ASN B CA 1
ATOM 3988 C C . ASN B 1 110 ? -21.359 -25.859 -11.977 1 92.06 110 ASN B C 1
ATOM 3990 O O . ASN B 1 110 ? -22.438 -25.469 -11.539 1 92.06 110 ASN B O 1
ATOM 3994 N N . ILE B 1 111 ? -20.312 -25.875 -11.25 1 93.38 111 ILE B N 1
ATOM 3995 C CA . ILE B 1 111 ? -20.344 -25.672 -9.805 1 93.38 111 ILE B CA 1
ATOM 3996 C C . ILE B 1 111 ? -20.781 -24.25 -9.492 1 93.38 111 ILE B C 1
ATOM 3998 O O . ILE B 1 111 ? -21.719 -24.047 -8.719 1 93.38 111 ILE B O 1
ATOM 4002 N N . PRO B 1 112 ? -20.172 -23.172 -10.125 1 95.88 112 PRO B N 1
ATOM 4003 C CA . PRO B 1 112 ? -20.609 -21.812 -9.797 1 95.88 112 PRO B CA 1
ATOM 4004 C C . PRO B 1 112 ? -22.094 -21.594 -10.078 1 95.88 112 PRO B C 1
ATOM 4006 O O . PRO B 1 112 ? -22.812 -21.031 -9.242 1 95.88 112 PRO B O 1
ATOM 4009 N N . SER B 1 113 ? -22.562 -22.062 -11.227 1 94.5 113 SER B N 1
ATOM 4010 C CA . SER B 1 113 ? -23.953 -21.828 -11.594 1 94.5 113 SER B CA 1
ATOM 4011 C C . SER B 1 113 ? -24.891 -22.656 -10.742 1 94.5 113 SER B C 1
ATOM 4013 O O . SER B 1 113 ? -25.984 -22.219 -10.391 1 94.5 113 SER B O 1
ATOM 4015 N N . LEU B 1 114 ? -24.516 -23.859 -10.375 1 92.38 114 LEU B N 1
ATOM 4016 C CA . LEU B 1 114 ? -25.297 -24.703 -9.484 1 92.38 114 LEU B CA 1
ATOM 4017 C C . LEU B 1 114 ? -25.406 -24.078 -8.102 1 92.38 114 LEU B C 1
ATOM 4019 O O . LEU B 1 114 ? -26.5 -24.016 -7.527 1 92.38 114 LEU B O 1
ATOM 4023 N N . PHE B 1 115 ? -24.297 -23.641 -7.555 1 94.94 115 PHE B N 1
ATOM 4024 C CA . PHE B 1 115 ? -24.281 -23.016 -6.242 1 94.94 115 PHE B CA 1
ATOM 4025 C C . PHE B 1 115 ? -25.172 -21.766 -6.23 1 94.94 115 PHE B C 1
ATOM 4027 O O . PHE B 1 115 ? -25.875 -21.516 -5.25 1 94.94 115 PHE B O 1
ATOM 4034 N N . TYR B 1 116 ? -25.125 -21.062 -7.309 1 95.62 116 TYR B N 1
ATOM 4035 C CA . TYR B 1 116 ? -25.984 -19.891 -7.414 1 95.62 116 TYR B CA 1
ATOM 4036 C C . TYR B 1 116 ? -27.453 -20.281 -7.309 1 95.6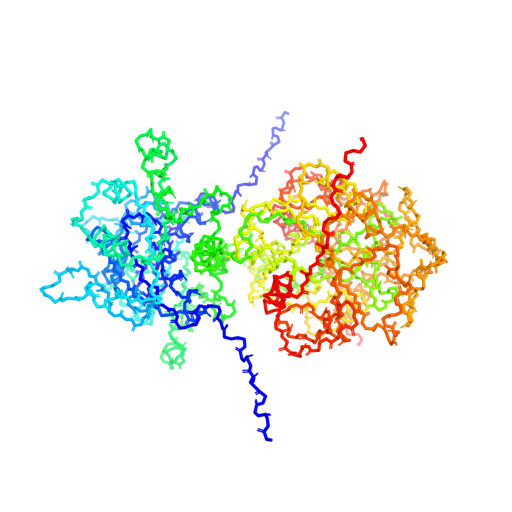2 116 TYR B C 1
ATOM 4038 O O . TYR B 1 116 ? -28.234 -19.625 -6.598 1 95.62 116 TYR B O 1
ATOM 4046 N N . SER B 1 117 ? -27.812 -21.281 -8.055 1 92.06 117 SER B N 1
ATOM 4047 C CA . SER B 1 117 ? -29.203 -21.734 -8.047 1 92.06 117 SER B CA 1
ATOM 4048 C C . SER B 1 117 ? -29.672 -22.078 -6.637 1 92.06 117 SER B C 1
ATOM 4050 O O . SER B 1 117 ? -30.766 -21.688 -6.223 1 92.06 117 SER B O 1
ATOM 4052 N N . TYR B 1 118 ? -28.844 -22.703 -5.875 1 90.38 118 TYR B N 1
ATOM 4053 C CA . TYR B 1 118 ? -29.188 -23.078 -4.504 1 90.38 118 TYR B CA 1
ATOM 4054 C C . TYR B 1 118 ? -29.234 -21.844 -3.605 1 90.38 118 TYR B C 1
ATOM 4056 O O . TYR B 1 118 ? -30.172 -21.688 -2.822 1 90.38 118 TYR B O 1
ATOM 4064 N N . ALA B 1 119 ? -28.25 -21.031 -3.736 1 94.12 119 ALA B N 1
ATOM 4065 C CA . ALA B 1 119 ? -28.141 -19.859 -2.875 1 94.12 119 ALA B CA 1
ATOM 4066 C C . ALA B 1 119 ? -29.375 -18.953 -3.027 1 94.12 119 ALA B C 1
ATOM 4068 O O . ALA B 1 119 ? -29.953 -18.516 -2.033 1 94.12 119 ALA B O 1
ATOM 4069 N N . MET B 1 120 ? -29.719 -18.719 -4.238 1 92.62 120 MET B N 1
ATOM 4070 C CA . MET B 1 120 ? -30.844 -17.844 -4.496 1 92.62 120 MET B CA 1
ATOM 4071 C C . MET B 1 120 ? -32.156 -18.453 -3.984 1 92.62 120 MET B C 1
ATOM 4073 O O . MET B 1 120 ? -33 -17.766 -3.418 1 92.62 120 MET B O 1
ATOM 4077 N N . GLY B 1 121 ? -32.281 -19.719 -4.184 1 89.56 121 GLY B N 1
ATOM 4078 C CA . GLY B 1 121 ? -33.469 -20.406 -3.672 1 89.56 121 GLY B CA 1
ATOM 4079 C C . GLY B 1 121 ? -33.562 -20.359 -2.16 1 89.56 121 GLY B C 1
ATOM 4080 O O . GLY B 1 121 ? -34.656 -20.266 -1.613 1 89.56 121 GLY B O 1
ATOM 4081 N N . ASN B 1 122 ? -32.438 -20.406 -1.496 1 91.62 122 ASN B N 1
ATOM 4082 C CA . ASN B 1 122 ? -32.375 -20.375 -0.038 1 91.62 122 ASN B CA 1
ATOM 4083 C C . ASN B 1 122 ? -32.344 -18.953 0.49 1 91.62 122 ASN B C 1
ATOM 4085 O O . ASN B 1 122 ? -32.219 -18.734 1.694 1 91.62 122 ASN B O 1
ATOM 4089 N N . LYS B 1 123 ? -32.375 -17.984 -0.396 1 94.25 123 LYS B N 1
ATOM 4090 C CA . LYS B 1 123 ? -32.375 -16.562 -0.088 1 94.25 123 LYS B CA 1
ATOM 4091 C C . LYS B 1 123 ? -31.047 -16.141 0.569 1 94.25 123 LYS B C 1
ATOM 4093 O O . LYS B 1 123 ? -31.047 -15.273 1.446 1 94.25 123 LYS B O 1
ATOM 4098 N N . ASN B 1 124 ? -30 -16.875 0.275 1 96.75 124 ASN B N 1
ATOM 4099 C CA . ASN B 1 124 ? -28.688 -16.453 0.715 1 96.75 124 ASN B CA 1
ATOM 4100 C C . ASN B 1 124 ? -28.219 -15.211 -0.035 1 96.75 124 ASN B C 1
ATOM 4102 O O . ASN B 1 124 ? -28.5 -15.047 -1.222 1 96.75 124 ASN B O 1
ATOM 4106 N N . PRO B 1 125 ? -27.484 -14.297 0.674 1 97.81 125 PRO B N 1
ATOM 4107 C CA . PRO B 1 125 ? -26.859 -13.203 -0.068 1 97.81 125 PRO B CA 1
ATOM 4108 C C . PRO B 1 125 ? -25.844 -13.703 -1.099 1 97.81 125 PRO B C 1
ATOM 4110 O O . PRO B 1 125 ? -25.141 -14.688 -0.857 1 97.81 125 PRO B O 1
ATOM 4113 N N . VAL B 1 126 ? -25.844 -13.031 -2.246 1 98.38 126 VAL B N 1
ATOM 4114 C CA . VAL B 1 126 ? -24.953 -13.43 -3.326 1 98.38 126 VAL B CA 1
ATOM 4115 C C . VAL B 1 126 ? -24.125 -12.227 -3.777 1 98.38 126 VAL B C 1
ATOM 4117 O O . VAL B 1 126 ? -24.672 -11.148 -4.02 1 98.38 126 VAL B O 1
ATOM 4120 N N . VAL B 1 127 ? -22.766 -12.391 -3.871 1 98.62 127 VAL B N 1
ATOM 4121 C CA . VAL B 1 127 ? -21.828 -11.398 -4.379 1 98.62 127 VAL B CA 1
ATOM 4122 C C . VAL B 1 127 ? -21.078 -11.961 -5.578 1 98.62 127 VAL B C 1
ATOM 4124 O O . VAL B 1 127 ? -20.531 -13.062 -5.512 1 98.62 127 VAL B O 1
ATOM 4127 N N . ILE B 1 128 ? -21.094 -11.227 -6.676 1 98.12 128 ILE B N 1
ATOM 4128 C CA . ILE B 1 128 ? -20.406 -11.664 -7.891 1 98.12 128 ILE B CA 1
ATOM 4129 C C . ILE B 1 128 ? -19.344 -10.648 -8.289 1 98.12 128 ILE B C 1
ATOM 4131 O O . ILE B 1 128 ? -19.609 -9.445 -8.32 1 98.12 128 ILE B O 1
ATOM 4135 N N . ALA B 1 129 ? -18.141 -11.133 -8.516 1 96.62 129 ALA B N 1
ATOM 4136 C CA . ALA B 1 129 ? -17.031 -10.289 -8.961 1 96.62 129 ALA B CA 1
ATOM 4137 C C . ALA B 1 129 ? -16.688 -10.555 -10.422 1 96.62 129 ALA B C 1
ATOM 4139 O O . ALA B 1 129 ? -15.859 -11.422 -10.727 1 96.62 129 ALA B O 1
ATOM 4140 N N . PRO B 1 130 ? -17.234 -9.695 -11.328 1 94.19 130 PRO B N 1
ATOM 4141 C CA . PRO B 1 130 ? -16.984 -9.914 -12.758 1 94.19 130 PRO B CA 1
ATOM 4142 C C . PRO B 1 130 ? -15.539 -9.609 -13.148 1 94.19 130 PRO B C 1
ATOM 4144 O O . PRO B 1 130 ? -15 -8.57 -12.766 1 94.19 130 PRO B O 1
ATOM 4147 N N . VAL B 1 131 ? -14.961 -10.531 -13.742 1 90.56 131 VAL B N 1
ATOM 4148 C CA . VAL B 1 131 ? -13.672 -10.328 -14.391 1 90.56 131 VAL B CA 1
ATOM 4149 C C . VAL B 1 131 ? -13.789 -10.625 -15.891 1 90.56 131 VAL B C 1
ATOM 4151 O O . VAL B 1 131 ? -13.625 -11.766 -16.312 1 90.56 131 VAL B O 1
ATOM 4154 N N . ILE B 1 132 ? -14.141 -9.539 -16.578 1 86.81 132 ILE B N 1
ATOM 4155 C CA . ILE B 1 132 ? -14.477 -9.609 -18 1 86.81 132 ILE B CA 1
ATOM 4156 C C . ILE B 1 132 ? -13.727 -8.523 -18.766 1 86.81 132 ILE B C 1
ATOM 4158 O O . ILE B 1 132 ? -13.531 -7.418 -18.25 1 86.81 132 ILE B O 1
ATOM 4162 N N . ASN B 1 133 ? -13.227 -8.922 -19.859 1 84.75 133 ASN B N 1
ATOM 4163 C CA . ASN B 1 133 ? -12.586 -7.902 -20.688 1 84.75 133 ASN B CA 1
ATOM 4164 C C . ASN B 1 133 ? -13.539 -6.762 -21.016 1 84.75 133 ASN B C 1
ATOM 4166 O O . ASN B 1 133 ? -14.75 -6.969 -21.109 1 84.75 133 ASN B O 1
ATOM 4170 N N . LYS B 1 134 ? -13 -5.609 -21.297 1 83.62 134 LYS B N 1
ATOM 4171 C CA . LYS B 1 134 ? -13.789 -4.391 -21.484 1 83.62 134 LYS B CA 1
ATOM 4172 C C . LYS B 1 134 ? -14.766 -4.543 -22.641 1 83.62 134 LYS B C 1
ATOM 4174 O O . LYS B 1 134 ? -15.93 -4.148 -22.531 1 83.62 134 LYS B O 1
ATOM 4179 N N . THR B 1 135 ? -14.32 -5.105 -23.734 1 85.19 135 THR B N 1
ATOM 4180 C CA . THR B 1 135 ? -15.156 -5.281 -24.922 1 85.19 135 THR B CA 1
ATOM 4181 C C . THR B 1 135 ? -16.344 -6.184 -24.609 1 85.19 135 THR B C 1
ATOM 4183 O O . THR B 1 135 ? -17.469 -5.895 -25.016 1 85.19 135 THR B O 1
ATOM 4186 N N . MET B 1 136 ? -16.141 -7.203 -23.844 1 89.75 136 MET B N 1
ATOM 4187 C CA . MET B 1 136 ? -17.188 -8.148 -23.484 1 89.75 136 MET B CA 1
ATOM 4188 C C . MET B 1 136 ? -18.141 -7.551 -22.453 1 89.75 136 MET B C 1
ATOM 4190 O O . MET B 1 136 ? -19.328 -7.867 -22.438 1 89.75 136 MET B O 1
ATOM 4194 N N . LEU B 1 137 ? -17.531 -6.695 -21.656 1 87.25 137 LEU B N 1
ATOM 4195 C CA . LEU B 1 137 ? -18.344 -6.039 -20.641 1 87.25 137 LEU B CA 1
ATOM 4196 C C . LEU B 1 137 ? -19.406 -5.16 -21.281 1 87.25 137 LEU B C 1
ATOM 4198 O O . LEU B 1 137 ? -20.516 -5.043 -20.75 1 87.25 137 LEU B O 1
ATOM 4202 N N . GLU B 1 138 ? -19.062 -4.645 -22.438 1 89.19 138 GLU B N 1
ATOM 4203 C CA . GLU B 1 138 ? -19.953 -3.705 -23.125 1 89.19 138 GLU B CA 1
ATOM 4204 C C . GLU B 1 138 ? -20.953 -4.438 -24 1 89.19 138 GLU B C 1
ATOM 4206 O O . GLU B 1 138 ? -21.844 -3.812 -24.594 1 89.19 138 GLU B O 1
ATOM 4211 N N . ASN B 1 139 ? -20.828 -5.699 -24.031 1 91.06 139 ASN B N 1
ATOM 4212 C CA . ASN B 1 139 ? -21.812 -6.5 -24.766 1 91.06 139 ASN B CA 1
ATOM 4213 C C . ASN B 1 139 ? -23.219 -6.273 -24.234 1 91.06 139 ASN B C 1
ATOM 4215 O O . ASN B 1 139 ? -23.469 -6.402 -23.031 1 91.06 139 ASN B O 1
ATOM 4219 N N . PRO B 1 140 ? -24.172 -5.941 -25.141 1 94.06 140 PRO B N 1
ATOM 4220 C CA . PRO B 1 140 ? -25.516 -5.617 -24.688 1 94.06 140 PRO B CA 1
ATOM 4221 C C . PRO B 1 140 ? -26.172 -6.762 -23.906 1 94.06 140 PRO B C 1
ATOM 4223 O O . PRO B 1 140 ? -26.938 -6.52 -22.969 1 94.06 140 PRO B O 1
ATOM 4226 N N . VAL B 1 141 ? -25.906 -7.949 -24.281 1 93.44 141 VAL B N 1
ATOM 4227 C CA . VAL B 1 141 ? -26.453 -9.102 -23.578 1 93.44 141 VAL B CA 1
ATOM 4228 C C . VAL B 1 141 ? -25.891 -9.156 -22.156 1 93.44 141 VAL B C 1
ATOM 4230 O O . VAL B 1 141 ? -26.625 -9.414 -21.203 1 93.44 141 VAL B O 1
ATOM 4233 N N . ASN B 1 142 ? -24.641 -8.945 -22.047 1 93.69 142 ASN B N 1
ATOM 4234 C CA . ASN B 1 142 ? -24.016 -8.93 -20.719 1 93.69 142 ASN B CA 1
ATOM 4235 C C . ASN B 1 142 ? -24.594 -7.832 -19.844 1 93.69 142 ASN B C 1
ATOM 4237 O O . ASN B 1 142 ? -24.859 -8.055 -18.656 1 93.69 142 ASN B O 1
ATOM 4241 N N . LYS B 1 143 ? -24.766 -6.676 -20.422 1 94.62 143 LYS B N 1
ATOM 4242 C CA . LYS B 1 143 ? -25.344 -5.562 -19.688 1 94.62 143 LYS B CA 1
ATOM 4243 C C . LYS B 1 143 ? -26.734 -5.91 -19.172 1 94.62 143 LYS B C 1
ATOM 4245 O O . LYS B 1 143 ? -27.078 -5.602 -18.016 1 94.62 143 LYS B O 1
ATOM 4250 N N . GLU B 1 144 ? -27.484 -6.547 -19.984 1 96.12 144 GLU B N 1
ATOM 4251 C CA . GLU B 1 144 ? -28.828 -6.984 -19.578 1 96.12 144 GLU B CA 1
ATOM 4252 C C . GLU B 1 144 ? -28.75 -8.008 -18.453 1 96.12 144 GLU B C 1
ATOM 4254 O O . GLU B 1 144 ? -29.547 -7.961 -17.516 1 96.12 144 GLU B O 1
ATOM 4259 N N . ASN B 1 145 ? -27.828 -8.938 -18.609 1 96.25 145 ASN B N 1
ATOM 4260 C CA . ASN B 1 145 ? -27.656 -9.953 -17.578 1 96.25 145 ASN B CA 1
ATOM 4261 C C . ASN B 1 145 ? -27.281 -9.328 -16.234 1 96.25 145 ASN B C 1
ATOM 4263 O O . ASN B 1 145 ? -27.844 -9.695 -15.203 1 96.25 145 ASN B O 1
ATOM 4267 N N . ILE B 1 146 ? -26.375 -8.445 -16.266 1 96.19 146 ILE B N 1
ATOM 4268 C CA . ILE B 1 146 ? -25.922 -7.77 -15.055 1 96.19 146 ILE B CA 1
ATOM 4269 C C . ILE B 1 146 ? -27.094 -7.008 -14.43 1 96.19 146 ILE B C 1
ATOM 4271 O O . ILE B 1 146 ? -27.312 -7.078 -13.219 1 96.19 146 ILE B O 1
ATOM 4275 N N . LYS B 1 147 ? -27.812 -6.258 -15.227 1 96.25 147 LYS B N 1
ATOM 4276 C CA . LYS B 1 147 ? -28.984 -5.527 -14.734 1 96.25 147 LYS B CA 1
ATOM 4277 C C . LYS B 1 147 ? -29.984 -6.473 -14.078 1 96.25 147 LYS B C 1
ATOM 4279 O O . LYS B 1 147 ? -30.5 -6.188 -13 1 96.25 147 LYS B O 1
ATOM 4284 N N . LYS B 1 148 ? -30.266 -7.535 -14.742 1 96.94 148 LYS B N 1
ATOM 4285 C CA . LYS B 1 148 ? -31.188 -8.539 -14.234 1 96.94 148 LYS B CA 1
ATOM 4286 C C . LYS B 1 148 ? -30.75 -9.055 -12.867 1 96.94 148 LYS B C 1
ATOM 4288 O O . LYS B 1 148 ? -31.547 -9.133 -11.938 1 96.94 148 LYS B O 1
ATOM 4293 N N . LEU B 1 149 ? -29.516 -9.406 -12.773 1 97.56 149 LEU B N 1
ATOM 4294 C CA . LEU B 1 149 ? -28.969 -9.938 -11.523 1 97.56 149 LEU B CA 1
ATOM 4295 C C . LEU B 1 149 ? -29 -8.891 -10.422 1 97.56 149 LEU B C 1
ATOM 4297 O O . LEU B 1 149 ? -29.312 -9.195 -9.273 1 97.56 149 LEU B O 1
ATOM 4301 N N . ASN B 1 150 ? -28.703 -7.68 -10.781 1 96.06 150 ASN B N 1
ATOM 4302 C CA . ASN B 1 150 ? -28.828 -6.586 -9.828 1 96.06 150 ASN B CA 1
ATOM 4303 C C . ASN B 1 150 ? -30.25 -6.449 -9.305 1 96.06 150 ASN B C 1
ATOM 4305 O O . ASN B 1 150 ? -30.469 -6.281 -8.102 1 96.06 150 ASN B O 1
ATOM 4309 N N . ASP B 1 151 ? -31.172 -6.516 -10.18 1 96.19 151 ASP B N 1
ATOM 4310 C CA . ASP B 1 151 ? -32.594 -6.363 -9.836 1 96.19 151 ASP B CA 1
ATOM 4311 C C . ASP B 1 151 ? -33.031 -7.488 -8.914 1 96.19 151 ASP B C 1
ATOM 4313 O O . ASP B 1 151 ? -33.969 -7.312 -8.133 1 96.19 151 ASP B O 1
ATOM 4317 N N . LEU B 1 152 ? -32.375 -8.57 -9 1 95.88 152 LEU B N 1
ATOM 4318 C CA . LEU B 1 152 ? -32.719 -9.727 -8.172 1 95.88 152 LEU B CA 1
ATOM 4319 C C . LEU B 1 152 ? -32.031 -9.641 -6.809 1 95.88 152 LEU B C 1
ATOM 4321 O O . LEU B 1 152 ? -32.188 -10.547 -5.98 1 95.88 152 LEU B O 1
ATOM 4325 N N . GLY B 1 153 ? -31.234 -8.617 -6.598 1 95.56 153 GLY B N 1
ATOM 4326 C CA . GLY B 1 153 ? -30.641 -8.391 -5.293 1 95.56 153 GLY B CA 1
ATOM 4327 C C . GLY B 1 153 ? -29.219 -8.906 -5.195 1 95.56 153 GLY B C 1
ATOM 4328 O O . GLY B 1 153 ? -28.625 -8.898 -4.113 1 95.56 153 GLY B O 1
ATOM 4329 N N . VAL B 1 154 ? -28.656 -9.375 -6.324 1 97.62 154 VAL B N 1
ATOM 4330 C CA . VAL B 1 154 ? -27.266 -9.82 -6.355 1 97.62 154 VAL B CA 1
ATOM 4331 C C . VAL B 1 154 ? -26.344 -8.609 -6.312 1 97.62 154 VAL B C 1
ATOM 4333 O O . VAL B 1 154 ? -26.578 -7.609 -6.996 1 97.62 154 VAL B O 1
ATOM 4336 N N . HIS B 1 155 ? -25.359 -8.656 -5.477 1 97.56 155 HIS B N 1
ATOM 4337 C CA . HIS B 1 155 ? -24.359 -7.594 -5.406 1 97.56 155 HIS B CA 1
ATOM 4338 C C . HIS B 1 155 ? -23.25 -7.812 -6.422 1 97.56 155 HIS B C 1
ATOM 4340 O O . HIS B 1 155 ? -22.391 -8.688 -6.242 1 97.56 155 HIS B O 1
ATOM 4346 N N . MET B 1 156 ? -23.266 -6.988 -7.445 1 96.62 156 MET B N 1
ATOM 4347 C CA . MET B 1 156 ? -22.234 -7.043 -8.477 1 96.62 156 MET B CA 1
ATOM 4348 C C . MET B 1 156 ? -21.078 -6.105 -8.133 1 96.62 156 MET B C 1
ATOM 4350 O O . MET B 1 156 ? -21.25 -4.891 -8.062 1 96.62 156 MET B O 1
ATOM 4354 N N . VAL B 1 157 ? -19.906 -6.688 -7.93 1 95.56 157 VAL B N 1
ATOM 4355 C CA . VAL B 1 157 ? -18.75 -5.867 -7.602 1 95.56 157 VAL B CA 1
ATOM 4356 C C . VAL B 1 157 ? -18.344 -5.039 -8.82 1 95.56 157 VAL B C 1
ATOM 4358 O O . VAL B 1 157 ? -18.219 -5.566 -9.922 1 95.56 157 VAL B O 1
ATOM 4361 N N . ASP B 1 158 ? -18.188 -3.752 -8.609 1 88.94 158 ASP B N 1
ATOM 4362 C CA . ASP B 1 158 ? -17.797 -2.83 -9.672 1 88.94 158 ASP B CA 1
ATOM 4363 C C . ASP B 1 158 ? -16.297 -2.529 -9.625 1 88.94 158 ASP B C 1
ATOM 4365 O O . ASP B 1 158 ? -15.844 -1.787 -8.758 1 88.94 158 ASP B O 1
ATOM 4369 N N . PHE B 1 159 ? -15.609 -3.186 -10.586 1 84.06 159 PHE B N 1
ATOM 4370 C CA . PHE B 1 159 ? -14.172 -2.932 -10.633 1 84.06 159 PHE B CA 1
ATOM 4371 C C . PHE B 1 159 ? -13.852 -1.831 -11.633 1 84.06 159 PHE B C 1
ATOM 4373 O O . PHE B 1 159 ? -14.43 -1.786 -12.727 1 84.06 159 PHE B O 1
ATOM 4380 N N . THR B 1 160 ? -13.062 -0.907 -11.195 1 77.69 160 THR B N 1
ATOM 4381 C CA . THR B 1 160 ? -12.508 0.116 -12.078 1 77.69 160 THR B CA 1
ATOM 4382 C C . THR B 1 160 ? -11.031 -0.138 -12.344 1 77.69 160 THR B C 1
ATOM 4384 O O . THR B 1 160 ? -10.398 -0.936 -11.648 1 77.69 160 THR B O 1
ATOM 4387 N N . PRO B 1 161 ? -10.523 0.413 -13.367 1 67.62 161 PRO B N 1
ATOM 4388 C CA . PRO B 1 161 ? -9.094 0.255 -13.664 1 67.62 161 PRO B CA 1
ATOM 4389 C C . PRO B 1 161 ? -8.211 0.602 -12.469 1 67.62 161 PRO B C 1
ATOM 4391 O O . PRO B 1 161 ? -7.102 0.066 -12.344 1 67.62 161 PRO B O 1
ATOM 4394 N N . SER B 1 162 ? -8.727 1.472 -11.656 1 63.28 162 SER B N 1
ATOM 4395 C CA . SER B 1 162 ? -7.93 1.874 -10.5 1 63.28 162 SER B CA 1
ATOM 4396 C C . SER B 1 162 ? -7.859 0.758 -9.461 1 63.28 162 SER B C 1
ATOM 4398 O O . SER B 1 162 ? -7.016 0.792 -8.562 1 63.28 162 SER B O 1
ATOM 4400 N N . ASP B 1 163 ? -8.648 -0.215 -9.742 1 63.16 163 ASP B N 1
ATOM 4401 C CA . ASP B 1 163 ? -8.703 -1.303 -8.773 1 63.16 163 ASP B CA 1
ATOM 4402 C C . ASP B 1 163 ? -7.73 -2.422 -9.141 1 63.16 163 ASP B C 1
ATOM 4404 O O . ASP B 1 163 ? -7.863 -3.549 -8.664 1 63.16 163 ASP B O 1
ATOM 4408 N N . ASP B 1 164 ? -6.82 -2.074 -9.977 1 63.84 164 ASP B N 1
ATOM 4409 C CA . ASP B 1 164 ? -5.871 -3.094 -10.414 1 63.84 164 ASP B CA 1
ATOM 4410 C C . ASP B 1 164 ? -4.859 -3.41 -9.312 1 63.84 164 ASP B C 1
ATOM 4412 O O . ASP B 1 164 ? -4.137 -4.402 -9.391 1 63.84 164 ASP B O 1
ATOM 4416 N N . ASP B 1 165 ? -5.023 -2.766 -8.25 1 66.31 165 ASP B N 1
ATOM 4417 C CA . ASP B 1 165 ? -4.227 -3.119 -7.074 1 66.31 165 ASP B CA 1
ATOM 4418 C C . ASP B 1 165 ? -4.773 -4.375 -6.398 1 66.31 165 ASP B C 1
ATOM 4420 O O . ASP B 1 165 ? -5.977 -4.473 -6.145 1 66.31 165 ASP B O 1
ATOM 4424 N N . ILE B 1 166 ? -3.938 -5.312 -6.234 1 67.12 166 ILE B N 1
ATOM 4425 C CA . ILE B 1 166 ? -4.297 -6.637 -5.738 1 67.12 166 ILE B CA 1
ATOM 4426 C C . ILE B 1 166 ? -5.043 -6.504 -4.414 1 67.12 166 ILE B C 1
ATOM 4428 O O . ILE B 1 166 ? -6.051 -7.176 -4.191 1 67.12 166 ILE B O 1
ATOM 4432 N N . LYS B 1 167 ? -4.559 -5.703 -3.615 1 68.75 167 LYS B N 1
ATOM 4433 C CA . LYS B 1 167 ? -5.188 -5.555 -2.307 1 68.75 167 LYS B CA 1
ATOM 4434 C C . LYS B 1 167 ? -6.578 -4.938 -2.43 1 68.75 167 LYS B C 1
ATOM 4436 O O . LYS B 1 167 ? -7.516 -5.371 -1.762 1 68.75 167 LYS B O 1
ATOM 4441 N N . LEU B 1 168 ? -6.695 -4.059 -3.334 1 74.31 168 LEU B N 1
ATOM 4442 C CA . LEU B 1 168 ? -7.973 -3.379 -3.5 1 74.31 168 LEU B CA 1
ATOM 4443 C C . LEU B 1 168 ? -9.016 -4.316 -4.098 1 74.31 168 LEU B C 1
ATOM 4445 O O . LEU B 1 168 ? -10.203 -4.215 -3.783 1 74.31 168 LEU B O 1
ATOM 4449 N N . TRP B 1 169 ? -8.492 -5.242 -4.84 1 83.44 169 TRP B N 1
ATOM 4450 C CA . TRP B 1 169 ? -9.398 -6.211 -5.445 1 83.44 169 TRP B CA 1
ATOM 4451 C C . TRP B 1 169 ? -10.07 -7.07 -4.379 1 83.44 169 TRP B C 1
ATOM 4453 O O . TRP B 1 169 ? -11.297 -7.184 -4.344 1 83.44 169 TRP B O 1
ATOM 4463 N N . SER B 1 170 ? -9.305 -7.59 -3.494 1 90.12 170 SER B N 1
ATOM 4464 C CA . SER B 1 170 ? -9.82 -8.422 -2.41 1 90.12 170 SER B CA 1
ATOM 4465 C C . SER B 1 170 ? -10.68 -7.605 -1.45 1 90.12 170 SER B C 1
ATOM 4467 O O . SER B 1 170 ? -11.781 -8.031 -1.08 1 90.12 170 SER B O 1
ATOM 4469 N N . ASP B 1 171 ? -10.227 -6.414 -1.111 1 91.06 171 ASP B N 1
ATOM 4470 C CA . ASP B 1 171 ? -10.93 -5.566 -0.155 1 91.06 171 ASP B CA 1
ATOM 4471 C C . ASP B 1 171 ? -12.32 -5.188 -0.669 1 91.06 171 ASP B C 1
ATOM 4473 O O . ASP B 1 171 ? -13.289 -5.18 0.092 1 91.06 171 ASP B O 1
ATOM 4477 N N . LYS B 1 172 ? -12.375 -4.891 -1.917 1 94 172 LYS B N 1
ATOM 4478 C CA . LYS B 1 172 ? -13.656 -4.488 -2.494 1 94 172 LYS B CA 1
ATOM 4479 C C . LYS B 1 172 ? -14.664 -5.633 -2.449 1 94 172 LYS B C 1
ATOM 4481 O O . LYS B 1 172 ? -15.836 -5.422 -2.135 1 94 172 LYS B O 1
ATOM 4486 N N . ILE B 1 173 ? -14.203 -6.805 -2.771 1 96.38 173 ILE B N 1
ATOM 4487 C CA . ILE B 1 173 ? -15.094 -7.965 -2.701 1 96.38 173 ILE B CA 1
ATOM 4488 C C . ILE B 1 173 ? -15.594 -8.141 -1.271 1 96.38 173 ILE B C 1
ATOM 4490 O O . ILE B 1 173 ? -16.781 -8.352 -1.046 1 96.38 173 ILE B O 1
ATOM 4494 N N . ILE B 1 174 ? -14.695 -8 -0.347 1 97 174 ILE B N 1
ATOM 4495 C CA . ILE B 1 174 ? -15.039 -8.148 1.062 1 97 174 ILE B CA 1
ATOM 4496 C C . ILE B 1 174 ? -16.031 -7.066 1.47 1 97 174 ILE B C 1
ATOM 4498 O O . ILE B 1 174 ? -17 -7.34 2.188 1 97 174 ILE B O 1
ATOM 4502 N N . ASP B 1 175 ? -15.789 -5.855 0.998 1 96.81 175 ASP B N 1
ATOM 4503 C CA . ASP B 1 175 ? -16.719 -4.77 1.298 1 96.81 175 ASP B CA 1
ATOM 4504 C C . ASP B 1 175 ? -18.125 -5.078 0.777 1 96.81 175 ASP B C 1
ATOM 4506 O O . ASP B 1 175 ? -19.109 -4.809 1.453 1 96.81 175 ASP B O 1
ATOM 4510 N N . TYR B 1 176 ? -18.219 -5.668 -0.388 1 97.5 176 TYR B N 1
ATOM 4511 C CA . TYR B 1 176 ? -19.516 -6.023 -0.955 1 97.5 176 TYR B CA 1
ATOM 4512 C C . TYR B 1 176 ? -20.156 -7.16 -0.172 1 97.5 176 TYR B C 1
ATOM 4514 O O . TYR B 1 176 ? -21.391 -7.227 -0.062 1 97.5 176 TYR B O 1
ATOM 4522 N N . ILE B 1 177 ? -19.344 -8.062 0.349 1 98 177 ILE B N 1
ATOM 4523 C CA . ILE B 1 177 ? -19.875 -9.133 1.191 1 98 177 ILE B CA 1
ATOM 4524 C C . ILE B 1 177 ? -20.516 -8.531 2.439 1 98 177 ILE B C 1
ATOM 4526 O O . ILE B 1 177 ? -21.625 -8.898 2.807 1 98 177 ILE B O 1
ATOM 4530 N N . TYR B 1 178 ? -19.828 -7.586 3.035 1 97.06 178 TYR B N 1
ATOM 4531 C CA . TYR B 1 178 ? -20.391 -6.895 4.191 1 97.06 178 TYR B CA 1
ATOM 4532 C C . TYR B 1 178 ? -21.703 -6.195 3.826 1 97.06 178 TYR B C 1
ATOM 4534 O O . TYR B 1 178 ? -22.672 -6.262 4.574 1 97.06 178 TYR B O 1
ATOM 4542 N N . ARG B 1 179 ? -21.672 -5.578 2.721 1 96.75 179 ARG B N 1
ATOM 4543 C CA . ARG B 1 179 ? -22.859 -4.848 2.291 1 96.75 179 ARG B CA 1
ATOM 4544 C C . ARG B 1 179 ? -24.031 -5.797 2.059 1 96.75 179 ARG B C 1
ATOM 4546 O O . ARG B 1 179 ? -25.172 -5.465 2.373 1 96.75 179 ARG B O 1
ATOM 4553 N N . ALA B 1 180 ? -23.75 -6.93 1.546 1 96.62 180 ALA B N 1
ATOM 4554 C CA . ALA B 1 180 ? -24.797 -7.934 1.32 1 96.62 180 ALA B CA 1
ATOM 4555 C C . ALA B 1 180 ? -25.406 -8.398 2.641 1 96.62 180 ALA B C 1
ATOM 4557 O O . ALA B 1 180 ? -26.594 -8.727 2.701 1 96.62 180 ALA B O 1
ATOM 4558 N N . LEU B 1 181 ? -24.609 -8.383 3.652 1 95.94 181 LEU B N 1
ATOM 4559 C CA . LEU B 1 181 ? -25.031 -8.906 4.945 1 95.94 181 LEU B CA 1
ATOM 4560 C C . LEU B 1 181 ? -25.656 -7.809 5.797 1 95.94 181 LEU B C 1
ATOM 4562 O O . LEU B 1 181 ? -26.625 -8.055 6.52 1 95.94 181 LEU B O 1
ATOM 4566 N N . TYR B 1 182 ? -25.094 -6.57 5.664 1 94.25 182 TYR B N 1
ATOM 4567 C CA . TYR B 1 182 ? -25.422 -5.551 6.652 1 94.25 182 TYR B CA 1
ATOM 4568 C C . TYR B 1 182 ? -25.844 -4.25 5.977 1 94.25 182 TYR B C 1
ATOM 4570 O O . TYR B 1 182 ? -25.938 -3.205 6.629 1 94.25 182 TYR B O 1
ATOM 4578 N N . GLY B 1 183 ? -26.109 -4.281 4.711 1 95.62 183 GLY B N 1
ATOM 4579 C CA . GLY B 1 183 ? -26.312 -3.092 3.9 1 95.62 183 GLY B CA 1
ATOM 4580 C C . GLY B 1 183 ? -27.609 -2.363 4.227 1 95.62 183 GLY B C 1
ATOM 4581 O O . GLY B 1 183 ? -27.844 -1.258 3.732 1 95.62 183 GLY B O 1
ATOM 4582 N N . ASP B 1 184 ? -28.422 -2.887 5.086 1 94.19 184 ASP B N 1
ATOM 4583 C CA . ASP B 1 184 ? -29.688 -2.264 5.434 1 94.19 184 ASP B CA 1
ATOM 4584 C C . ASP B 1 184 ? -29.5 -1.153 6.465 1 94.19 184 ASP B C 1
ATOM 4586 O O . ASP B 1 184 ? -30.344 -0.262 6.59 1 94.19 184 ASP B O 1
ATOM 4590 N N . LYS B 1 185 ? -28.406 -1.148 7.164 1 94.12 185 LYS B N 1
ATOM 4591 C CA . LYS B 1 185 ? -28.172 -0.254 8.297 1 94.12 185 LYS B CA 1
ATOM 4592 C C . LYS B 1 185 ? -28.188 1.206 7.848 1 94.12 185 LYS B C 1
ATOM 4594 O O . LYS B 1 185 ? -28.766 2.061 8.523 1 94.12 185 LYS B O 1
ATOM 4599 N N . LEU B 1 186 ? -27.578 1.501 6.723 1 96 186 LEU B N 1
ATOM 4600 C CA . LEU B 1 186 ? -27.484 2.869 6.227 1 96 186 LEU B CA 1
ATOM 4601 C C . LEU B 1 186 ? -28.062 2.982 4.82 1 96 186 LEU B C 1
ATOM 4603 O O . LEU B 1 186 ? -27.641 3.83 4.031 1 96 186 LEU B O 1
ATOM 4607 N N . ASN B 1 187 ? -28.938 2.059 4.492 1 93.94 187 ASN B N 1
ATOM 4608 C CA . ASN B 1 187 ? -29.516 2.041 3.154 1 93.94 187 ASN B CA 1
ATOM 4609 C C . ASN B 1 187 ? -30.156 3.379 2.805 1 93.94 187 ASN B C 1
ATOM 4611 O O . ASN B 1 187 ? -30.984 3.893 3.562 1 93.94 187 ASN B O 1
ATOM 4615 N N . GLY B 1 188 ? -29.641 4 1.708 1 91.12 188 GLY B N 1
ATOM 4616 C CA . GLY B 1 188 ? -30.234 5.234 1.212 1 91.12 188 GLY B CA 1
ATOM 4617 C C . GLY B 1 188 ? -29.641 6.477 1.86 1 91.12 188 GLY B C 1
ATOM 4618 O O . GLY B 1 188 ? -30.031 7.598 1.53 1 91.12 188 GLY B O 1
ATOM 4619 N N . LYS B 1 189 ? -28.797 6.348 2.764 1 96.06 189 LYS B N 1
ATOM 4620 C CA . LYS B 1 189 ? -28.172 7.488 3.434 1 96.06 189 LYS B CA 1
ATOM 4621 C C . LYS B 1 189 ? -26.984 8.008 2.641 1 96.06 189 LYS B C 1
ATOM 4623 O O . LYS B 1 189 ? -26.219 7.227 2.074 1 96.06 189 LYS B O 1
ATOM 4628 N N . ASN B 1 190 ? -26.906 9.258 2.594 1 97.88 190 ASN B N 1
ATOM 4629 C CA . ASN B 1 190 ? -25.734 9.945 2.039 1 97.88 190 ASN B CA 1
ATOM 4630 C C . ASN B 1 190 ? -24.859 10.531 3.137 1 97.88 190 ASN B C 1
ATOM 4632 O O . ASN B 1 190 ? -25.359 11.133 4.09 1 97.88 190 ASN B O 1
ATOM 4636 N N . ILE B 1 191 ? -23.547 10.359 2.955 1 98.31 191 ILE B N 1
ATOM 4637 C CA . ILE B 1 191 ? -22.641 10.711 4.047 1 98.31 191 ILE B CA 1
ATOM 4638 C C . ILE B 1 191 ? -21.484 11.555 3.514 1 98.31 191 ILE B C 1
ATOM 4640 O O . ILE B 1 191 ? -20.891 11.219 2.486 1 98.31 191 ILE B O 1
ATOM 4644 N N . MET B 1 192 ? -21.203 12.641 4.18 1 98.5 192 MET B N 1
ATOM 4645 C CA . MET B 1 192 ? -19.984 13.422 3.957 1 98.5 192 MET B CA 1
ATOM 4646 C C . MET B 1 192 ? -18.984 13.18 5.074 1 98.5 192 MET B C 1
ATOM 4648 O O . MET B 1 192 ? -19.312 13.273 6.258 1 98.5 192 MET B O 1
ATOM 4652 N N . LEU B 1 193 ? -17.828 12.789 4.68 1 98.31 193 LEU B N 1
ATOM 4653 C CA . LEU B 1 193 ? -16.719 12.609 5.609 1 98.31 193 LEU B CA 1
ATOM 4654 C C . LEU B 1 193 ? -15.656 13.68 5.41 1 98.31 193 LEU B C 1
ATOM 4656 O O . LEU B 1 193 ? -15.188 13.891 4.293 1 98.31 193 LEU B O 1
ATOM 4660 N N . VAL B 1 194 ? -15.375 14.414 6.441 1 96.75 194 VAL B N 1
ATOM 4661 C CA . VAL B 1 194 ? -14.242 15.328 6.453 1 96.75 194 VAL B CA 1
ATOM 4662 C C . VAL B 1 194 ? -13.117 14.75 7.309 1 96.75 194 VAL B C 1
ATOM 4664 O O . VAL B 1 194 ? -13.219 14.719 8.539 1 96.75 194 VAL B O 1
ATOM 4667 N N . CYS B 1 195 ? -12.078 14.297 6.605 1 94.94 195 CYS B N 1
ATOM 4668 C CA . CYS B 1 195 ? -11.086 13.492 7.309 1 94.94 195 CYS B CA 1
ATOM 4669 C C . CYS B 1 195 ? -9.672 13.914 6.934 1 94.94 195 CYS B C 1
ATOM 4671 O O . CYS B 1 195 ? -9.469 14.555 5.902 1 94.94 195 CYS B O 1
ATOM 4673 N N . GLY B 1 196 ? -8.773 13.523 7.805 1 91.56 196 GLY B N 1
ATOM 4674 C CA . GLY B 1 196 ? -7.363 13.812 7.578 1 91.56 196 GLY B CA 1
ATOM 4675 C C . GLY B 1 196 ? -6.898 15.086 8.258 1 91.56 196 GLY B C 1
ATOM 4676 O O . GLY B 1 196 ? -7.477 15.508 9.266 1 91.56 196 GLY B O 1
ATOM 4677 N N . LYS B 1 197 ? -5.746 15.617 7.742 1 89.06 197 LYS B N 1
ATOM 4678 C CA . LYS B 1 197 ? -5.156 16.828 8.32 1 89.06 197 LYS B CA 1
ATOM 4679 C C . LYS B 1 197 ? -5.352 18.031 7.406 1 89.06 197 LYS B C 1
ATOM 4681 O O . LYS B 1 197 ? -5.645 17.859 6.219 1 89.06 197 LYS B O 1
ATOM 4686 N N . SER B 1 198 ? -5.305 19.156 8.047 1 89.75 198 SER B N 1
ATOM 4687 C CA . SER B 1 198 ? -5.281 20.375 7.266 1 89.75 198 SER B CA 1
ATOM 4688 C C . SER B 1 198 ? -3.938 21.094 7.383 1 89.75 198 SER B C 1
ATOM 4690 O O . SER B 1 198 ? -3.213 20.891 8.367 1 89.75 198 SER B O 1
ATOM 4692 N N . GLU B 1 199 ? -3.678 21.797 6.395 1 88 199 GLU B N 1
ATOM 4693 C CA . GLU B 1 199 ? -2.447 22.578 6.359 1 88 199 GLU B CA 1
ATOM 4694 C C . GLU B 1 199 ? -2.742 24.047 6.105 1 88 199 GLU B C 1
ATOM 4696 O O . GLU B 1 199 ? -3.619 24.391 5.309 1 88 199 GLU B O 1
ATOM 4701 N N . SER B 1 200 ? -2.145 24.844 6.898 1 86.94 200 SER B N 1
ATOM 4702 C CA . SER B 1 200 ? -2.137 26.281 6.672 1 86.94 200 SER B CA 1
ATOM 4703 C C . SER B 1 200 ? -0.754 26.766 6.246 1 86.94 200 SER B C 1
ATOM 4705 O O . SER B 1 200 ? 0.215 26.625 6.996 1 86.94 200 SER B O 1
ATOM 4707 N N . ALA B 1 201 ? -0.731 27.344 5.137 1 83.06 201 ALA B N 1
ATOM 4708 C CA . ALA B 1 201 ? 0.562 27.75 4.594 1 83.06 201 ALA B CA 1
ATOM 4709 C C . ALA B 1 201 ? 1.149 28.922 5.391 1 83.06 201 ALA B C 1
ATOM 4711 O O . ALA B 1 201 ? 0.453 29.891 5.684 1 83.06 201 ALA B O 1
ATOM 4712 N N . VAL B 1 202 ? 2.373 28.781 5.781 1 82 202 VAL B N 1
ATOM 4713 C CA . VAL B 1 202 ? 3.158 29.844 6.395 1 82 202 VAL B CA 1
ATOM 4714 C C . VAL B 1 202 ? 3.938 30.594 5.316 1 82 202 VAL B C 1
ATOM 4716 O O . VAL B 1 202 ? 3.986 31.828 5.324 1 82 202 VAL B O 1
ATOM 4719 N N . ASP B 1 203 ? 4.512 29.875 4.535 1 79.25 203 ASP B N 1
ATOM 4720 C CA . ASP B 1 203 ? 5.191 30.312 3.324 1 79.25 203 ASP B CA 1
ATOM 4721 C C . ASP B 1 203 ? 5.145 29.234 2.24 1 79.25 203 ASP B C 1
ATOM 4723 O O . ASP B 1 203 ? 4.43 28.25 2.377 1 79.25 203 ASP B O 1
ATOM 4727 N N . PRO B 1 204 ? 5.801 29.484 1.159 1 73.44 204 PRO B N 1
ATOM 4728 C CA . PRO B 1 204 ? 5.648 28.531 0.06 1 73.44 204 PRO B CA 1
ATOM 4729 C C . PRO B 1 204 ? 6.176 27.141 0.408 1 73.44 204 PRO B C 1
ATOM 4731 O O . PRO B 1 204 ? 5.816 26.156 -0.247 1 73.44 204 PRO B O 1
ATOM 4734 N N . GLU B 1 205 ? 6.965 26.984 1.401 1 75.31 205 GLU B N 1
ATOM 4735 C CA . GLU B 1 205 ? 7.621 25.719 1.689 1 75.31 205 GLU B CA 1
ATOM 4736 C C . GLU B 1 205 ? 7.168 25.141 3.031 1 75.31 205 GLU B C 1
ATOM 4738 O O . GLU B 1 205 ? 7.348 23.953 3.303 1 75.31 205 GLU B O 1
ATOM 4743 N N . ARG B 1 206 ? 6.523 26.016 3.754 1 81.44 206 ARG B N 1
ATOM 4744 C CA . ARG B 1 206 ? 6.223 25.609 5.121 1 81.44 206 ARG B CA 1
ATOM 4745 C C . ARG B 1 206 ? 4.73 25.719 5.414 1 81.44 206 ARG B C 1
ATOM 4747 O O . ARG B 1 206 ? 4.066 26.641 4.93 1 81.44 206 ARG B O 1
ATOM 4754 N N . VAL B 1 207 ? 4.336 24.781 6.27 1 85.56 207 VAL B N 1
ATOM 4755 C CA . VAL B 1 207 ? 2.936 24.781 6.676 1 85.56 207 VAL B CA 1
ATOM 4756 C C . VAL B 1 207 ? 2.834 24.516 8.18 1 85.56 207 VAL B C 1
ATOM 4758 O O . VAL B 1 207 ? 3.746 23.938 8.773 1 85.56 207 VAL B O 1
ATOM 4761 N N . ILE B 1 208 ? 1.787 25.031 8.703 1 85.75 208 ILE B N 1
ATOM 4762 C CA . ILE B 1 208 ? 1.362 24.578 10.023 1 85.75 208 ILE B CA 1
ATOM 4763 C C . ILE B 1 208 ? 0.256 23.531 9.891 1 85.75 208 ILE B C 1
ATOM 4765 O O . ILE B 1 208 ? -0.694 23.734 9.125 1 85.75 208 ILE B O 1
ATOM 4769 N N . THR B 1 209 ? 0.512 22.453 10.5 1 86.19 209 THR B N 1
ATOM 4770 C CA . THR B 1 209 ? -0.455 21.359 10.383 1 86.19 209 THR B CA 1
ATOM 4771 C C . THR B 1 209 ? -0.641 20.656 11.719 1 86.19 209 THR B C 1
ATOM 4773 O O . THR B 1 209 ? 0.086 20.922 12.68 1 86.19 209 THR B O 1
ATOM 4776 N N . ASN B 1 210 ? -1.682 19.891 11.742 1 81.69 210 ASN B N 1
ATOM 4777 C CA . ASN B 1 210 ? -1.953 19.078 12.914 1 81.69 210 ASN B CA 1
ATOM 4778 C C . ASN B 1 210 ? -1.596 17.609 12.672 1 81.69 210 ASN B C 1
ATOM 4780 O O . ASN B 1 210 ? -1.594 17.156 11.531 1 81.69 210 ASN B O 1
ATOM 4784 N N . LYS B 1 211 ? -1.232 16.969 13.742 1 75 211 LYS B N 1
ATOM 4785 C CA . LYS B 1 211 ? -1.043 15.516 13.656 1 75 211 LYS B CA 1
ATOM 4786 C C . LYS B 1 211 ? -2.367 14.805 13.406 1 75 211 LYS B C 1
ATOM 4788 O O . LYS B 1 211 ? -3.396 15.18 13.969 1 75 211 LYS B O 1
ATOM 4793 N N . SER B 1 212 ? -2.332 13.938 12.391 1 74.56 212 SER B N 1
ATOM 4794 C CA . SER B 1 212 ? -3.584 13.242 12.109 1 74.56 212 SER B CA 1
ATOM 4795 C C . SER B 1 212 ? -3.332 11.805 11.664 1 74.56 212 SER B C 1
ATOM 4797 O O . SER B 1 212 ? -2.307 11.516 11.047 1 74.56 212 SER B O 1
ATOM 4799 N N . ASP B 1 213 ? -4.148 10.953 12.172 1 74.81 213 ASP B N 1
ATOM 4800 C CA . ASP B 1 213 ? -4.215 9.578 11.672 1 74.81 213 ASP B CA 1
ATOM 4801 C C . ASP B 1 213 ? -5.367 9.406 10.688 1 74.81 213 ASP B C 1
ATOM 4803 O O . ASP B 1 213 ? -6.52 9.711 11.016 1 74.81 213 ASP B O 1
ATOM 4807 N N . THR B 1 214 ? -5.098 8.984 9.508 1 87.75 214 THR B N 1
ATOM 4808 C CA . THR B 1 214 ? -6.137 8.93 8.484 1 87.75 214 THR B CA 1
ATOM 4809 C C . THR B 1 214 ? -6.844 7.578 8.5 1 87.75 214 THR B C 1
ATOM 4811 O O . THR B 1 214 ? -7.742 7.332 7.691 1 87.75 214 THR B O 1
ATOM 4814 N N . LEU B 1 215 ? -6.473 6.715 9.477 1 91.06 215 LEU B N 1
ATOM 4815 C CA . LEU B 1 215 ? -7.09 5.395 9.555 1 91.06 215 LEU B CA 1
ATOM 4816 C C . LEU B 1 215 ? -8.562 5.5 9.945 1 91.06 215 LEU B C 1
ATOM 4818 O O . LEU B 1 215 ? -9.398 4.746 9.445 1 91.06 215 LEU B O 1
ATOM 4822 N N . THR B 1 216 ? -8.828 6.43 10.797 1 92.56 216 THR B N 1
ATOM 4823 C CA . THR B 1 216 ? -10.219 6.617 11.211 1 92.56 216 THR B CA 1
ATOM 4824 C C . THR B 1 216 ? -11.094 6.953 10.008 1 92.56 216 THR B C 1
ATOM 4826 O O . THR B 1 216 ? -12.125 6.312 9.789 1 92.56 216 THR B O 1
ATOM 4829 N N . GLY B 1 217 ? -10.664 7.949 9.281 1 95.31 217 GLY B N 1
ATOM 4830 C CA . GLY B 1 217 ? -11.414 8.32 8.094 1 95.31 217 GLY B CA 1
ATOM 4831 C C . GLY B 1 217 ? -11.562 7.184 7.098 1 95.31 217 GLY B C 1
ATOM 4832 O O . GLY B 1 217 ? -12.633 6.992 6.516 1 95.31 217 GLY B O 1
ATOM 4833 N N . TYR B 1 218 ? -10.539 6.438 6.965 1 95.25 218 TYR B N 1
ATOM 4834 C CA . TYR B 1 218 ? -10.523 5.281 6.07 1 95.25 218 TYR B CA 1
ATOM 4835 C C . TYR B 1 218 ? -11.562 4.25 6.496 1 95.25 218 TYR B C 1
ATOM 4837 O O . TYR B 1 218 ? -12.336 3.764 5.668 1 95.25 218 TYR B O 1
ATOM 4845 N N . MET B 1 219 ? -11.617 3.922 7.73 1 95.5 219 MET B N 1
ATOM 4846 C CA . MET B 1 219 ? -12.555 2.934 8.25 1 95.5 219 MET B CA 1
ATOM 4847 C C . MET B 1 219 ? -13.992 3.451 8.172 1 95.5 219 MET B C 1
ATOM 4849 O O . MET B 1 219 ? -14.906 2.701 7.832 1 95.5 219 MET B O 1
ATOM 4853 N N . LEU B 1 220 ? -14.172 4.711 8.43 1 97.12 220 LEU B N 1
ATOM 4854 C CA . LEU B 1 220 ? -15.5 5.297 8.328 1 97.12 220 LEU B CA 1
ATOM 4855 C C . LEU B 1 220 ? -16.047 5.184 6.91 1 97.12 220 LEU B C 1
ATOM 4857 O O . LEU B 1 220 ? -17.203 4.844 6.711 1 97.12 220 LEU B O 1
ATOM 4861 N N . ALA B 1 221 ? -15.195 5.438 5.953 1 98 221 ALA B N 1
ATOM 4862 C CA . ALA B 1 221 ? -15.609 5.383 4.555 1 98 221 ALA B CA 1
ATOM 4863 C C . ALA B 1 221 ? -15.992 3.963 4.152 1 98 221 ALA B C 1
ATOM 4865 O O . ALA B 1 221 ? -17.047 3.746 3.553 1 98 221 ALA B O 1
ATOM 4866 N N . ARG B 1 222 ? -15.195 3.02 4.48 1 96.81 222 ARG B N 1
ATOM 4867 C CA . ARG B 1 222 ? -15.445 1.636 4.094 1 96.81 222 ARG B CA 1
ATOM 4868 C C . ARG B 1 222 ? -16.703 1.098 4.773 1 96.81 222 ARG B C 1
ATOM 4870 O O . ARG B 1 222 ? -17.516 0.433 4.137 1 96.81 222 ARG B O 1
ATOM 4877 N N . TYR B 1 223 ? -16.875 1.434 6.016 1 97.5 223 TYR B N 1
ATOM 4878 C CA . TYR B 1 223 ? -18.016 0.893 6.73 1 97.5 223 TYR B CA 1
ATOM 4879 C C . TYR B 1 223 ? -19.297 1.623 6.336 1 97.5 223 TYR B C 1
ATOM 4881 O O . TYR B 1 223 ? -20.391 1.059 6.414 1 97.5 223 TYR B O 1
ATOM 4889 N N . ALA B 1 224 ? -19.156 2.908 5.922 1 98.19 224 ALA B N 1
ATOM 4890 C CA . ALA B 1 224 ? -20.328 3.541 5.32 1 98.19 224 ALA B CA 1
ATOM 4891 C C . ALA B 1 224 ? -20.844 2.723 4.141 1 98.19 224 ALA B C 1
ATOM 4893 O O . ALA B 1 224 ? -22.047 2.455 4.043 1 98.19 224 ALA B O 1
ATOM 4894 N N . PHE B 1 225 ? -19.938 2.311 3.334 1 97.81 225 PHE B N 1
ATOM 4895 C CA . PHE B 1 225 ? -20.312 1.491 2.189 1 97.81 225 PHE B CA 1
ATOM 4896 C C . PHE B 1 225 ? -20.828 0.135 2.645 1 97.81 225 PHE B C 1
ATOM 4898 O O . PHE B 1 225 ? -21.906 -0.302 2.209 1 97.81 225 PHE B O 1
ATOM 4905 N N . ARG B 1 226 ? -20.062 -0.515 3.482 1 97.44 226 ARG B N 1
ATOM 4906 C CA . ARG B 1 226 ? -20.406 -1.838 3.992 1 97.44 226 ARG B CA 1
ATOM 4907 C C . ARG B 1 226 ? -21.828 -1.854 4.566 1 97.44 226 ARG B C 1
ATOM 4909 O O . ARG B 1 226 ? -22.547 -2.834 4.406 1 97.44 226 ARG B O 1
ATOM 4916 N N . PHE B 1 227 ? -22.234 -0.715 5.148 1 97.31 227 PHE B N 1
ATOM 4917 C CA . PHE B 1 227 ? -23.531 -0.655 5.824 1 97.31 227 PHE B CA 1
ATOM 4918 C C . PHE B 1 227 ? -24.609 -0.109 4.895 1 97.31 227 PHE B C 1
ATOM 4920 O O . PHE B 1 227 ? -25.75 0.094 5.309 1 97.31 227 PHE B O 1
ATOM 4927 N N . GLY B 1 228 ? -24.25 0.196 3.658 1 97.06 228 GLY B N 1
ATOM 4928 C CA . GLY B 1 228 ? -25.281 0.384 2.648 1 97.06 228 GLY B CA 1
ATOM 4929 C C . GLY B 1 228 ? -25.438 1.83 2.219 1 97.06 228 GLY B C 1
ATOM 4930 O O . GLY B 1 228 ? -26.344 2.16 1.451 1 97.06 228 GLY B O 1
ATOM 4931 N N . ALA B 1 229 ? -24.531 2.686 2.633 1 97.5 229 ALA B N 1
ATOM 4932 C CA . ALA B 1 229 ? -24.641 4.09 2.246 1 97.5 229 ALA B CA 1
ATOM 4933 C C . ALA B 1 229 ? -24.594 4.246 0.729 1 97.5 229 ALA B C 1
ATOM 4935 O O . ALA B 1 229 ? -23.969 3.449 0.033 1 97.5 229 ALA B O 1
ATOM 4936 N N . GLY B 1 230 ? -25.344 5.266 0.259 1 95.94 230 GLY B N 1
ATOM 4937 C CA . GLY B 1 230 ? -25.375 5.566 -1.163 1 95.94 230 GLY B CA 1
ATOM 4938 C C . GLY B 1 230 ? -24.203 6.418 -1.615 1 95.94 230 GLY B C 1
ATOM 4939 O O . GLY B 1 230 ? -23.188 5.891 -2.1 1 95.94 230 GLY B O 1
ATOM 4940 N N . ILE B 1 231 ? -24.344 7.691 -1.304 1 97.56 231 ILE B N 1
ATOM 4941 C CA . ILE B 1 231 ? -23.281 8.625 -1.663 1 97.56 231 ILE B CA 1
ATOM 4942 C C . ILE B 1 231 ? -22.328 8.805 -0.481 1 97.56 231 ILE B C 1
ATOM 4944 O O . ILE B 1 231 ? -22.766 9.031 0.647 1 97.56 231 ILE B O 1
ATOM 4948 N N . ILE B 1 232 ? -21.094 8.578 -0.793 1 98.44 232 ILE B N 1
ATOM 4949 C CA . ILE B 1 232 ? -20.047 8.805 0.2 1 98.44 232 ILE B CA 1
ATOM 4950 C C . ILE B 1 232 ? -19.016 9.797 -0.343 1 98.44 232 ILE B C 1
ATOM 4952 O O . ILE B 1 232 ? -18.25 9.469 -1.239 1 98.44 232 ILE B O 1
ATOM 4956 N N . THR B 1 233 ? -19.078 10.961 0.182 1 98.56 233 THR B N 1
ATOM 4957 C CA . THR B 1 233 ? -18.109 12 -0.189 1 98.56 233 THR B CA 1
ATOM 4958 C C . THR B 1 233 ? -17.031 12.141 0.879 1 98.56 233 THR B C 1
ATOM 4960 O O . THR B 1 233 ? -17.344 12.32 2.059 1 98.56 233 THR B O 1
ATOM 4963 N N . TYR B 1 234 ? -15.828 11.992 0.462 1 98.44 234 TYR B N 1
ATOM 4964 C CA . TYR B 1 234 ? -14.672 12.117 1.347 1 98.44 234 TYR B CA 1
ATOM 4965 C C . TYR B 1 234 ? -13.852 13.352 1.006 1 98.44 234 TYR B C 1
ATOM 4967 O O . TYR B 1 234 ? -13.203 13.406 -0.044 1 98.44 234 TYR B O 1
ATOM 4975 N N . ILE B 1 235 ? -13.875 14.305 1.906 1 97.75 235 ILE B N 1
ATOM 4976 C CA . ILE B 1 235 ? -13.133 15.539 1.694 1 97.75 235 ILE B CA 1
ATOM 4977 C C . ILE B 1 235 ? -11.922 15.586 2.623 1 97.75 235 ILE B C 1
ATOM 4979 O O . ILE B 1 235 ? -12.062 15.43 3.838 1 97.75 235 ILE B O 1
ATOM 4983 N N . GLY B 1 236 ? -10.766 15.859 2.092 1 96.25 236 GLY B N 1
ATOM 4984 C CA . GLY B 1 236 ? -9.523 15.898 2.85 1 96.25 236 GLY B CA 1
ATOM 4985 C C . GLY B 1 236 ? -8.438 15.023 2.262 1 96.25 236 GLY B C 1
ATOM 4986 O O . GLY B 1 236 ? -8.141 15.109 1.068 1 96.25 236 GLY B O 1
ATOM 4987 N N . ASN B 1 237 ? -7.832 14.203 3.178 1 93.31 237 ASN B N 1
ATOM 4988 C CA . ASN B 1 237 ? -6.727 13.375 2.711 1 93.31 237 ASN B CA 1
ATOM 4989 C C . ASN B 1 237 ? -6.656 12.055 3.467 1 93.31 237 ASN B C 1
ATOM 4991 O O . ASN B 1 237 ? -7.23 11.922 4.551 1 93.31 237 ASN B O 1
ATOM 4995 N N . SER B 1 238 ? -6.008 11.062 2.777 1 91.88 238 SER B N 1
ATOM 4996 C CA . SER B 1 238 ? -5.871 9.719 3.334 1 91.88 238 SER B CA 1
ATOM 4997 C C . SER B 1 238 ? -4.539 9.086 2.939 1 91.88 238 SER B C 1
ATOM 4999 O O . SER B 1 238 ? -4.113 9.195 1.787 1 91.88 238 SER B O 1
ATOM 5001 N N . GLU B 1 239 ? -3.922 8.477 3.967 1 84.69 239 GLU B N 1
ATOM 5002 C CA . GLU B 1 239 ? -2.715 7.703 3.684 1 84.69 239 GLU B CA 1
ATOM 5003 C C . GLU B 1 239 ? -3.057 6.348 3.074 1 84.69 239 GLU B C 1
ATOM 5005 O O . GLU B 1 239 ? -2.195 5.688 2.486 1 84.69 239 GLU B O 1
ATOM 5010 N N . TYR B 1 240 ? -4.301 5.984 3.191 1 87.44 240 TYR B N 1
ATOM 5011 C CA . TYR B 1 240 ? -4.785 4.723 2.646 1 87.44 240 TYR B CA 1
ATOM 5012 C C . TYR B 1 240 ? -5.547 4.941 1.346 1 87.44 240 TYR B C 1
ATOM 5014 O O . TYR B 1 240 ? -6.285 5.922 1.211 1 87.44 240 TYR B O 1
ATOM 5022 N N . LYS B 1 241 ? -5.348 4.027 0.448 1 87.38 241 LYS B N 1
ATOM 5023 C CA . LYS B 1 241 ? -6.086 4.125 -0.807 1 87.38 241 LYS B CA 1
ATOM 5024 C C . LYS B 1 241 ? -7.566 3.818 -0.597 1 87.38 241 LYS B C 1
ATOM 5026 O O . LYS B 1 241 ? -7.922 2.73 -0.136 1 87.38 241 LYS B O 1
ATOM 5031 N N . LEU B 1 242 ? -8.375 4.758 -0.98 1 92.31 242 LEU B N 1
ATOM 5032 C CA . LEU B 1 242 ? -9.82 4.582 -0.819 1 92.31 242 LEU B CA 1
ATOM 5033 C C . LEU B 1 242 ? -10.414 3.873 -2.029 1 92.31 242 LEU B C 1
ATOM 5035 O O . LEU B 1 242 ? -10.016 4.133 -3.166 1 92.31 242 LEU B O 1
ATOM 5039 N N . PRO B 1 243 ? -11.352 2.986 -1.811 1 92.69 243 PRO B N 1
ATOM 5040 C CA . PRO B 1 243 ? -12.016 2.324 -2.936 1 92.69 243 PRO B CA 1
ATOM 5041 C C . PRO B 1 243 ? -12.805 3.297 -3.811 1 92.69 243 PRO B C 1
ATOM 5043 O O . PRO B 1 243 ? -13.164 4.387 -3.359 1 92.69 243 PRO B O 1
ATOM 5046 N N . SER B 1 244 ? -13.148 2.85 -5.008 1 91.81 244 SER B N 1
ATOM 5047 C CA . SER B 1 244 ? -13.719 3.725 -6.023 1 91.81 244 SER B CA 1
ATOM 5048 C C . SER B 1 244 ? -15.148 4.113 -5.676 1 91.81 244 SER B C 1
ATOM 5050 O O . SER B 1 244 ? -15.703 5.055 -6.25 1 91.81 244 SER B O 1
ATOM 5052 N N . TYR B 1 245 ? -15.773 3.398 -4.777 1 94.19 245 TYR B N 1
ATOM 5053 C CA . TYR B 1 245 ? -17.141 3.762 -4.406 1 94.19 245 TYR B CA 1
ATOM 5054 C C . TYR B 1 245 ? -17.141 4.984 -3.496 1 94.19 245 TYR B C 1
ATOM 5056 O O . TYR B 1 245 ? -18.203 5.512 -3.166 1 94.19 245 TYR B O 1
ATOM 5064 N N . VAL B 1 246 ? -15.992 5.461 -3.061 1 96.12 246 VAL B N 1
ATOM 5065 C CA . VAL B 1 246 ? -15.844 6.699 -2.299 1 96.12 246 VAL B CA 1
ATOM 5066 C C . VAL B 1 246 ? -15.453 7.836 -3.236 1 96.12 246 VAL B C 1
ATOM 5068 O O . VAL B 1 246 ? -14.484 7.723 -3.992 1 96.12 246 VAL B O 1
ATOM 5071 N N . GLN B 1 247 ? -16.219 8.859 -3.254 1 96.88 247 GLN B N 1
ATOM 5072 C CA . GLN B 1 247 ? -15.828 10.062 -3.971 1 96.88 247 GLN B CA 1
ATOM 5073 C C . GLN B 1 247 ? -14.812 10.875 -3.162 1 96.88 247 GLN B C 1
ATOM 5075 O O . GLN B 1 247 ? -15.195 11.688 -2.314 1 96.88 247 GLN B O 1
ATOM 5080 N N . LEU B 1 248 ? -13.625 10.719 -3.508 1 96.69 248 LEU B N 1
ATOM 5081 C CA . LEU B 1 248 ? -12.555 11.383 -2.775 1 96.69 248 LEU B CA 1
ATOM 5082 C C . LEU B 1 248 ? -12.281 12.773 -3.352 1 96.69 248 LEU B C 1
ATOM 5084 O O . LEU B 1 248 ? -12 12.906 -4.543 1 96.69 248 LEU B O 1
ATOM 5088 N N . ILE B 1 249 ? -12.453 13.75 -2.578 1 97.62 249 ILE B N 1
ATOM 5089 C CA . ILE B 1 249 ? -12.008 15.117 -2.859 1 97.62 249 ILE B CA 1
ATOM 5090 C C . ILE B 1 249 ? -10.758 15.43 -2.039 1 97.62 249 ILE B C 1
ATOM 5092 O O . ILE B 1 249 ? -10.859 15.93 -0.916 1 97.62 249 ILE B O 1
ATOM 5096 N N . GLU B 1 250 ? -9.648 15.164 -2.65 1 95.75 250 GLU B N 1
ATOM 5097 C CA . GLU B 1 250 ? -8.383 15.227 -1.924 1 95.75 250 GLU B CA 1
ATOM 5098 C C . GLU B 1 250 ? -7.887 16.672 -1.797 1 95.75 250 GLU B C 1
ATOM 5100 O O . GLU B 1 250 ? -7.602 17.328 -2.801 1 95.75 250 GLU B O 1
ATOM 5105 N N . LYS B 1 251 ? -7.836 17.172 -0.578 1 94.19 251 LYS B N 1
ATOM 5106 C CA . LYS B 1 251 ? -7.336 18.5 -0.243 1 94.19 251 LYS B CA 1
ATOM 5107 C C . LYS B 1 251 ? -6.555 18.484 1.067 1 94.19 251 LYS B C 1
ATOM 5109 O O . LYS B 1 251 ? -6.879 17.719 1.978 1 94.19 251 LYS B O 1
ATOM 5114 N N . THR B 1 252 ? -5.555 19.344 1.151 1 90.06 252 THR B N 1
ATOM 5115 C CA . THR B 1 252 ? -4.836 19.5 2.412 1 90.06 252 THR B CA 1
ATOM 5116 C C . THR B 1 252 ? -4.93 20.938 2.922 1 90.06 252 THR B C 1
ATOM 5118 O O . THR B 1 252 ? -4.883 21.172 4.129 1 90.06 252 THR B O 1
ATOM 5121 N N . ASP B 1 253 ? -5.062 21.844 2.014 1 90.38 253 ASP B N 1
ATOM 5122 C CA . ASP B 1 253 ? -5.191 23.234 2.404 1 90.38 253 ASP B CA 1
ATOM 5123 C C . ASP B 1 253 ? -6.539 23.5 3.074 1 90.38 253 ASP B C 1
ATOM 5125 O O . ASP B 1 253 ? -7.586 23.156 2.529 1 90.38 253 ASP B O 1
ATOM 5129 N N . ILE B 1 254 ? -6.477 24.188 4.156 1 90.62 254 ILE B N 1
ATOM 5130 C CA . ILE B 1 254 ? -7.672 24.359 4.973 1 90.62 254 ILE B CA 1
ATOM 5131 C C . ILE B 1 254 ? -8.703 25.172 4.199 1 90.62 254 ILE B C 1
ATOM 5133 O O . ILE B 1 254 ? -9.906 24.906 4.285 1 90.62 254 ILE B O 1
ATOM 5137 N N . LYS B 1 255 ? -8.289 26.203 3.5 1 90.25 255 LYS B N 1
ATOM 5138 C CA . LYS B 1 255 ? -9.219 27.016 2.734 1 90.25 255 LYS B CA 1
ATOM 5139 C C . LYS B 1 255 ? -9.914 26.203 1.65 1 90.25 255 LYS B C 1
ATOM 5141 O O . LYS B 1 255 ? -11.117 26.344 1.43 1 90.25 255 LYS B O 1
ATOM 5146 N N . ASP B 1 256 ? -9.141 25.344 1.062 1 94.12 256 ASP B N 1
ATOM 5147 C CA . ASP B 1 256 ? -9.695 24.469 0.03 1 94.12 256 ASP B CA 1
ATOM 5148 C C . ASP B 1 256 ? -10.68 23.469 0.628 1 94.12 256 ASP B C 1
ATOM 5150 O O . ASP B 1 256 ? -11.719 23.188 0.032 1 94.12 256 ASP B O 1
ATOM 5154 N N . ILE B 1 257 ? -10.344 22.953 1.722 1 94.81 257 ILE B N 1
ATOM 5155 C CA . ILE B 1 257 ? -11.211 22 2.398 1 94.81 257 ILE B CA 1
ATOM 5156 C C . ILE B 1 257 ? -12.562 22.641 2.688 1 94.81 257 ILE B C 1
ATOM 5158 O O . ILE B 1 257 ? -13.609 22.062 2.391 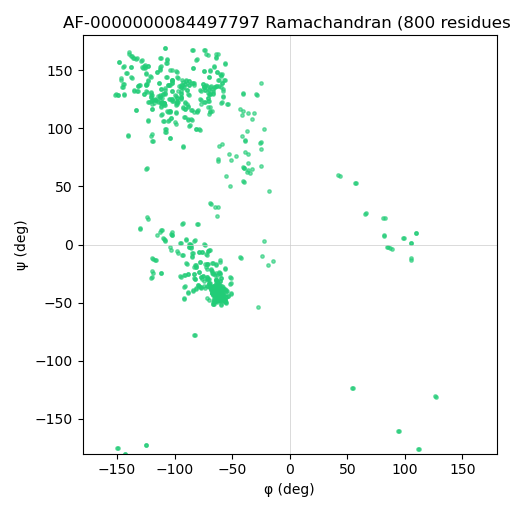1 94.81 257 ILE B O 1
ATOM 5162 N N . ILE B 1 258 ? -12.547 23.844 3.203 1 93.12 258 ILE B N 1
ATOM 5163 C CA . ILE B 1 258 ? -13.781 24.547 3.555 1 93.12 258 ILE B CA 1
ATOM 5164 C C . ILE B 1 258 ? -14.586 24.828 2.293 1 93.12 258 ILE B C 1
ATOM 5166 O O . ILE B 1 258 ? -15.812 24.656 2.283 1 93.12 258 ILE B O 1
ATOM 5170 N N . ARG B 1 259 ? -13.891 25.219 1.299 1 95 259 ARG B N 1
ATOM 5171 C CA . ARG B 1 259 ? -14.555 25.484 0.029 1 95 259 ARG B CA 1
ATOM 5172 C C . ARG B 1 259 ? -15.266 24.25 -0.492 1 95 259 ARG B C 1
ATOM 5174 O O . ARG B 1 259 ? -16.406 24.312 -0.958 1 95 259 ARG B O 1
ATOM 5181 N N . GLU B 1 260 ? -14.609 23.125 -0.432 1 96.69 260 GLU B N 1
ATOM 5182 C CA . GLU B 1 260 ? -15.188 21.875 -0.929 1 96.69 260 GLU B CA 1
ATOM 5183 C C . GLU B 1 260 ? -16.375 21.453 -0.079 1 96.69 260 GLU B C 1
ATOM 5185 O O . GLU B 1 260 ? -17.359 20.922 -0.603 1 96.69 260 GLU B O 1
ATOM 5190 N N . ILE B 1 261 ? -16.234 21.641 1.209 1 96.19 261 ILE B N 1
ATOM 5191 C CA . ILE B 1 261 ? -17.359 21.344 2.088 1 96.19 261 ILE B CA 1
ATOM 5192 C C . ILE B 1 261 ? -18.578 22.125 1.636 1 96.19 261 ILE B C 1
ATOM 5194 O O . ILE B 1 261 ? -19.656 21.562 1.448 1 96.19 261 ILE B O 1
ATOM 5198 N N . ASN B 1 262 ? -18.391 23.391 1.443 1 94.69 262 ASN B N 1
ATOM 5199 C CA . ASN B 1 262 ? -19.484 24.25 1.004 1 94.69 262 ASN B CA 1
ATOM 5200 C C . ASN B 1 262 ? -20.078 23.781 -0.321 1 94.69 262 ASN B C 1
ATOM 5202 O O . ASN B 1 262 ? -21.297 23.703 -0.47 1 94.69 262 ASN B O 1
ATOM 5206 N N . THR B 1 263 ? -19.219 23.469 -1.204 1 96.56 263 THR B N 1
ATOM 5207 C CA . THR B 1 263 ? -19.641 23.062 -2.543 1 96.56 263 THR B CA 1
ATOM 5208 C C . THR B 1 263 ? -20.484 21.797 -2.486 1 96.56 263 THR B C 1
ATOM 5210 O O . THR B 1 263 ? -21.594 21.766 -3.027 1 96.56 263 THR B O 1
ATOM 5213 N N . PHE B 1 264 ? -20.094 20.875 -1.777 1 96.88 264 PHE B N 1
ATOM 5214 C CA . PHE B 1 264 ? -20.734 19.578 -1.845 1 96.88 264 PHE B CA 1
ATOM 5215 C C . PHE B 1 264 ? -21.984 19.531 -0.972 1 96.88 264 PHE B C 1
ATOM 5217 O O . PHE B 1 264 ? -22.891 18.75 -1.219 1 96.88 264 PHE B O 1
ATOM 5224 N N . LEU B 1 265 ? -22.047 20.375 0.067 1 95.44 265 LEU B N 1
ATOM 5225 C CA . LEU B 1 265 ? -23.297 20.5 0.816 1 95.44 265 LEU B CA 1
ATOM 5226 C C . LEU B 1 265 ? -24.422 21 -0.084 1 95.44 265 LEU B C 1
ATOM 5228 O O . LEU B 1 265 ? -25.594 20.75 0.197 1 95.44 265 LEU B O 1
ATOM 5232 N N . GLY B 1 266 ? -23.984 21.656 -1.102 1 93.56 266 GLY B N 1
ATOM 5233 C CA . GLY B 1 266 ? -24.969 22.141 -2.055 1 93.56 266 GLY B CA 1
ATOM 5234 C C . GLY B 1 266 ? -25.281 21.156 -3.16 1 93.56 266 GLY B C 1
ATOM 5235 O O . GLY B 1 266 ? -26.281 21.297 -3.867 1 93.56 266 GLY B O 1
ATOM 5236 N N . VAL B 1 267 ? -24.469 20.172 -3.367 1 94.69 267 VAL B N 1
ATOM 5237 C CA . VAL B 1 267 ? -24.578 19.219 -4.477 1 94.69 267 VAL B CA 1
ATOM 5238 C C . VAL B 1 267 ? -25.469 18.047 -4.07 1 94.69 267 VAL B C 1
ATOM 5240 O O . VAL B 1 267 ? -26.312 17.594 -4.852 1 94.69 267 VAL B O 1
ATOM 5243 N N . TYR B 1 268 ? -25.281 17.609 -2.863 1 94.69 268 TYR B N 1
ATOM 5244 C CA . TYR B 1 268 ? -26.016 16.453 -2.387 1 94.69 268 TYR B CA 1
ATOM 5245 C C . TYR B 1 268 ? -26.75 16.766 -1.088 1 94.69 268 TYR B C 1
ATOM 5247 O O . TYR B 1 268 ? -26.375 17.703 -0.366 1 94.69 268 TYR B O 1
ATOM 5255 N N . ASN B 1 269 ? -27.812 16.047 -0.849 1 95.06 269 ASN B N 1
ATOM 5256 C CA . ASN B 1 269 ? -28.453 16.031 0.457 1 95.06 269 ASN B CA 1
ATOM 5257 C C . ASN B 1 269 ? -27.859 14.977 1.376 1 95.06 269 ASN B C 1
ATOM 5259 O O . ASN B 1 269 ? -28.109 13.781 1.201 1 95.06 269 ASN B O 1
ATOM 5263 N N . TYR B 1 270 ? -27.109 15.406 2.35 1 96.88 270 TYR B N 1
ATOM 5264 C CA . TYR B 1 270 ? -26.438 14.461 3.238 1 96.88 270 TYR B CA 1
ATOM 5265 C C . TYR B 1 270 ? -27.281 14.195 4.48 1 96.88 270 TYR B C 1
ATOM 5267 O O . TYR B 1 270 ? -27.891 15.109 5.031 1 96.88 270 TYR B O 1
ATOM 5275 N N . ASP B 1 271 ? -27.328 12.953 4.832 1 96.5 271 ASP B N 1
ATOM 5276 C CA . ASP B 1 271 ? -27.938 12.562 6.098 1 96.5 271 ASP B CA 1
ATOM 5277 C C . ASP B 1 271 ? -26.969 12.742 7.262 1 96.5 271 ASP B C 1
ATOM 5279 O O . ASP B 1 271 ? -27.375 13.148 8.359 1 96.5 271 ASP B O 1
ATOM 5283 N N . TYR B 1 272 ? -25.734 12.453 7.027 1 97.56 272 TYR B N 1
ATOM 5284 C CA . TYR B 1 272 ? -24.688 12.547 8.055 1 97.56 272 TYR B CA 1
ATOM 5285 C C . TYR B 1 272 ? -23.484 13.328 7.535 1 97.56 272 TYR B C 1
ATOM 5287 O O . TYR B 1 272 ? -23.078 13.156 6.387 1 97.56 272 TYR B O 1
ATOM 5295 N N . VAL B 1 273 ? -22.969 14.195 8.398 1 97.69 273 VAL B N 1
ATOM 5296 C CA . VAL B 1 273 ? -21.656 14.805 8.219 1 97.69 273 VAL B CA 1
ATOM 5297 C C . VAL B 1 273 ? -20.75 14.453 9.398 1 97.69 273 VAL B C 1
ATOM 5299 O O . VAL B 1 273 ? -21.078 14.773 10.547 1 97.69 273 VAL B O 1
ATOM 5302 N N . ILE B 1 274 ? -19.703 13.734 9.07 1 97.56 274 ILE B N 1
ATOM 5303 C CA . ILE B 1 274 ? -18.781 13.305 10.109 1 97.56 274 ILE B CA 1
ATOM 5304 C C . ILE B 1 274 ? -17.438 14.023 9.938 1 97.56 274 ILE B C 1
ATOM 5306 O O . ILE B 1 274 ? -16.766 13.859 8.914 1 97.56 274 ILE B O 1
ATOM 5310 N N . ILE B 1 275 ? -17.094 14.773 10.938 1 95.19 275 ILE B N 1
ATOM 5311 C CA . ILE B 1 275 ? -15.852 15.531 10.906 1 95.19 275 ILE B CA 1
ATOM 5312 C C . ILE B 1 275 ? -14.836 14.906 11.859 1 95.19 275 ILE B C 1
ATOM 5314 O O . ILE B 1 275 ? -14.867 15.164 13.062 1 95.19 275 ILE B O 1
ATOM 5318 N N . SER B 1 276 ? -13.953 14.133 11.266 1 91.75 276 SER B N 1
ATOM 5319 C CA . SER B 1 276 ? -12.914 13.5 12.078 1 91.75 276 SER B CA 1
ATOM 5320 C C . SER B 1 276 ? -11.547 14.117 11.812 1 91.75 276 SER B C 1
ATOM 5322 O O . SER B 1 276 ? -10.539 13.688 12.375 1 91.75 276 SER B O 1
ATOM 5324 N N . SER B 1 277 ? -11.562 15.117 11.023 1 86.19 277 SER B N 1
ATOM 5325 C CA . SER B 1 277 ? -10.312 15.766 10.648 1 86.19 277 SER B CA 1
ATOM 5326 C C . SER B 1 277 ? -9.758 16.609 11.805 1 86.19 277 SER B C 1
ATOM 5328 O O . SER B 1 277 ? -10.516 17.109 12.625 1 86.19 277 SER B O 1
ATOM 5330 N N . SER B 1 278 ? -8.5 16.656 11.766 1 79 278 SER B N 1
ATOM 5331 C CA . SER B 1 278 ? -7.809 17.641 12.594 1 79 278 SER B CA 1
ATOM 5332 C C . SER B 1 278 ? -7.566 18.938 11.82 1 79 278 SER B C 1
ATOM 5334 O O . SER B 1 278 ? -6.496 19.125 11.25 1 79 278 SER B O 1
ATOM 5336 N N . LEU B 1 279 ? -8.547 19.766 11.828 1 81 279 LEU B N 1
ATOM 5337 C CA . LEU B 1 279 ? -8.453 21.016 11.086 1 81 279 LEU B CA 1
ATOM 5338 C C . LEU B 1 279 ? -7.875 22.125 11.969 1 81 279 LEU B C 1
ATOM 5340 O O . LEU B 1 279 ? -8.188 22.203 13.156 1 81 279 LEU B O 1
ATOM 5344 N N . SER B 1 280 ? -7.098 22.859 11.344 1 80.81 280 SER B N 1
ATOM 5345 C CA . SER B 1 280 ? -6.477 23.969 12.07 1 80.81 280 SER B CA 1
ATOM 5346 C C . SER B 1 280 ? -7.523 24.969 12.555 1 80.81 280 SER B C 1
ATOM 5348 O O . SER B 1 280 ? -8.461 25.297 11.828 1 80.81 280 SER B O 1
ATOM 5350 N N . ASP B 1 281 ? -7.336 25.375 13.766 1 79 281 ASP B N 1
ATOM 5351 C CA . ASP B 1 281 ? -8.195 26.391 14.352 1 79 281 ASP B CA 1
ATOM 5352 C C . ASP B 1 281 ? -7.715 27.797 13.984 1 79 281 ASP B C 1
ATOM 5354 O O . ASP B 1 281 ? -8.383 28.781 14.289 1 79 281 ASP B O 1
ATOM 5358 N N . PHE B 1 282 ? -6.555 27.828 13.352 1 81.12 282 PHE B N 1
ATOM 5359 C CA . PHE B 1 282 ? -5.949 29.109 12.992 1 81.12 282 PHE B CA 1
ATOM 5360 C C . PHE B 1 282 ? -5.637 29.156 11.508 1 81.12 282 PHE B C 1
ATOM 5362 O O . PHE B 1 282 ? -5.441 28.125 10.867 1 81.12 282 PHE B O 1
ATOM 5369 N N . ASP B 1 283 ? -5.641 30.328 11.031 1 81.88 283 ASP B N 1
ATOM 5370 C CA . ASP B 1 283 ? -4.98 30.625 9.766 1 81.88 283 ASP B CA 1
ATOM 5371 C C . ASP B 1 283 ? -3.641 31.312 9.992 1 81.88 283 ASP B C 1
ATOM 5373 O O . ASP B 1 283 ? -3.559 32.281 10.734 1 81.88 283 ASP B O 1
ATOM 5377 N N . ALA B 1 284 ? -2.639 30.766 9.445 1 82 284 ALA B N 1
ATOM 5378 C CA . ALA B 1 284 ? -1.361 31.469 9.453 1 82 284 ALA B CA 1
ATOM 5379 C C . ALA B 1 284 ? -1.358 32.625 8.445 1 82 284 ALA B C 1
ATOM 5381 O O . ALA B 1 284 ? -1.906 32.469 7.348 1 82 284 ALA B O 1
ATOM 5382 N N . VAL B 1 285 ? -0.829 33.688 8.969 1 77.88 285 VAL B N 1
ATOM 5383 C CA . VAL B 1 285 ? -0.616 34.75 7.996 1 77.88 285 VAL B CA 1
ATOM 5384 C C . VAL B 1 285 ? 0.503 34.375 7.035 1 77.88 285 VAL B C 1
ATOM 5386 O O . VAL B 1 285 ? 1.661 34.25 7.441 1 77.88 285 VAL B O 1
ATOM 5389 N N . GLU B 1 286 ? 0.084 34.188 5.848 1 79.12 286 GLU B N 1
ATOM 5390 C CA . GLU B 1 286 ? 1.005 33.625 4.863 1 79.12 286 GLU B CA 1
ATOM 5391 C C . GLU B 1 286 ? 1.994 34.688 4.375 1 79.12 286 GLU B C 1
ATOM 5393 O O . GLU B 1 286 ? 1.615 35.844 4.125 1 79.12 286 GLU B O 1
ATOM 5398 N N . ASN B 1 287 ? 3.234 34.281 4.375 1 74.5 287 ASN B N 1
ATOM 5399 C CA . ASN B 1 287 ? 4.254 35.094 3.705 1 74.5 287 ASN B CA 1
ATOM 5400 C C . ASN B 1 287 ? 4.445 34.656 2.254 1 74.5 287 ASN B C 1
ATOM 5402 O O . ASN B 1 287 ? 4.551 33.469 1.966 1 74.5 287 ASN B O 1
ATOM 5406 N N . LYS B 1 288 ? 4.516 35.594 1.378 1 72.19 288 LYS B N 1
ATOM 5407 C CA . LYS B 1 288 ? 4.617 35.281 -0.049 1 72.19 288 LYS B CA 1
ATOM 5408 C C . LYS B 1 288 ? 5.992 34.719 -0.397 1 72.19 288 LYS B C 1
ATOM 5410 O O . LYS B 1 288 ? 6.137 34 -1.38 1 72.19 288 LYS B O 1
ATOM 5415 N N . THR B 1 289 ? 6.883 35.219 0.416 1 71.31 289 THR B N 1
ATOM 5416 C CA . THR B 1 289 ? 8.242 34.719 0.178 1 71.31 289 THR B CA 1
ATOM 5417 C C . THR B 1 289 ? 8.711 33.844 1.325 1 71.31 289 THR B C 1
ATOM 5419 O O . THR B 1 289 ? 8.172 33.906 2.432 1 71.31 289 THR B O 1
ATOM 5422 N N . LYS B 1 290 ? 9.742 33.062 0.9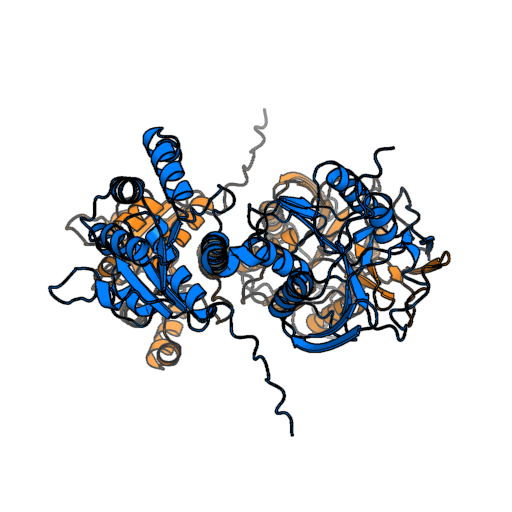46 1 73.94 290 LYS B N 1
ATOM 5423 C CA . LYS B 1 290 ? 10.328 32.219 1.967 1 73.94 290 LYS B CA 1
ATOM 5424 C C . LYS B 1 290 ? 10.875 33.031 3.129 1 73.94 290 LYS B C 1
ATOM 5426 O O . LYS B 1 290 ? 11.531 34.062 2.92 1 73.94 290 LYS B O 1
ATOM 5431 N N . LEU B 1 291 ? 10.594 32.562 4.355 1 73.94 291 LEU B N 1
ATOM 5432 C CA . LEU B 1 291 ? 11.117 33.25 5.539 1 73.94 291 LEU B CA 1
ATOM 5433 C C . LEU B 1 291 ? 12.633 33.094 5.629 1 73.94 291 LEU B C 1
ATOM 5435 O O . LEU B 1 291 ? 13.172 32 5.32 1 73.94 291 LEU B O 1
ATOM 5439 N N . ASP B 1 292 ? 13.273 34.125 5.93 1 71.44 292 ASP B N 1
ATOM 5440 C CA . ASP B 1 292 ? 14.719 34.125 6.109 1 71.44 292 ASP B CA 1
ATOM 5441 C C . ASP B 1 292 ? 15.109 33.344 7.363 1 71.44 292 ASP B C 1
ATOM 5443 O O . ASP B 1 292 ? 14.805 33.75 8.484 1 71.44 292 ASP B O 1
ATOM 5447 N N . SER B 1 293 ? 15.758 32.312 7.258 1 71.38 293 SER B N 1
ATOM 5448 C CA . SER B 1 293 ? 16.047 31.406 8.367 1 71.38 293 SER B CA 1
ATOM 5449 C C . SER B 1 293 ? 17.297 31.844 9.125 1 71.38 293 SER B C 1
ATOM 5451 O O . SER B 1 293 ? 17.75 31.141 10.031 1 71.38 293 SER B O 1
ATOM 5453 N N . SER B 1 294 ? 17.906 32.875 8.734 1 71.88 294 SER B N 1
ATOM 5454 C CA . SER B 1 294 ? 19.094 33.344 9.414 1 71.88 294 SER B CA 1
ATOM 5455 C C . SER B 1 294 ? 18.734 34.156 10.656 1 71.88 294 SER B C 1
ATOM 5457 O O . SER B 1 294 ? 19.578 34.375 11.531 1 71.88 294 SER B O 1
ATOM 5459 N N . GLU B 1 295 ? 17.438 34.625 10.711 1 76.75 295 GLU B N 1
ATOM 5460 C CA . GLU B 1 295 ? 17 35.406 11.844 1 76.75 295 GLU B CA 1
ATOM 5461 C C . GLU B 1 295 ? 15.711 34.844 12.445 1 76.75 295 GLU B C 1
ATOM 5463 O O . GLU B 1 295 ? 14.945 34.188 11.758 1 76.75 295 GLU B O 1
ATOM 5468 N N . PRO B 1 296 ? 15.57 35.125 13.758 1 83.12 296 PRO B N 1
ATOM 5469 C CA . PRO B 1 296 ? 14.305 34.688 14.359 1 83.12 296 PRO B CA 1
ATOM 5470 C C . PRO B 1 296 ? 13.086 35.281 13.633 1 83.12 296 PRO B C 1
ATOM 5472 O O . PRO B 1 296 ? 13.133 36.406 13.141 1 83.12 296 PRO B O 1
ATOM 5475 N N . GLN B 1 297 ? 12.109 34.5 13.516 1 82 297 GLN B N 1
ATOM 5476 C CA . GLN B 1 297 ? 10.883 34.906 12.844 1 82 297 GLN B CA 1
ATOM 5477 C C . GLN B 1 297 ? 9.672 34.75 13.766 1 82 297 GLN B C 1
ATOM 5479 O O . GLN B 1 297 ? 9.719 34 14.742 1 82 297 GLN B O 1
ATOM 5484 N N . THR B 1 298 ? 8.68 35.562 13.484 1 82.81 298 THR B N 1
ATOM 5485 C CA . THR B 1 298 ? 7.418 35.469 14.211 1 82.81 298 THR B CA 1
ATOM 5486 C C . THR B 1 298 ? 6.266 35.188 13.242 1 82.81 298 THR B C 1
ATOM 5488 O O . THR B 1 298 ? 6.16 35.844 12.195 1 82.81 298 THR B O 1
ATOM 5491 N N . LEU B 1 299 ? 5.516 34.219 13.633 1 85.75 299 LEU B N 1
ATOM 5492 C CA . LEU B 1 299 ? 4.34 33.906 12.836 1 85.75 299 LEU B CA 1
ATOM 5493 C C . LEU B 1 299 ? 3.062 34.312 13.555 1 85.75 299 LEU B C 1
ATOM 5495 O O . LEU B 1 299 ? 2.928 34.094 14.758 1 85.75 299 LEU B O 1
ATOM 5499 N N . SER B 1 300 ? 2.244 34.938 12.734 1 84.19 300 SER B N 1
ATOM 5500 C CA . SER B 1 300 ? 0.955 35.375 13.281 1 84.19 300 SER B CA 1
ATOM 5501 C C . SER B 1 300 ? -0.146 34.375 12.898 1 84.19 300 SER B C 1
ATOM 5503 O O . SER B 1 300 ? -0.282 34.031 11.727 1 84.19 300 SER B O 1
ATOM 5505 N N . LEU B 1 301 ? -0.846 33.969 13.945 1 86.06 301 LEU B N 1
ATOM 5506 C CA . LEU B 1 301 ? -1.978 33.062 13.75 1 86.06 301 LEU B CA 1
ATOM 5507 C C . LEU B 1 301 ? -3.293 33.75 14.07 1 86.06 301 LEU B C 1
ATOM 5509 O O . LEU B 1 301 ? -3.455 34.312 15.156 1 86.06 301 LEU B O 1
ATOM 5513 N N . LYS B 1 302 ? -4.195 33.688 13.07 1 86.75 302 LYS B N 1
ATOM 5514 C CA . LYS B 1 302 ? -5.52 34.281 13.266 1 86.75 302 LYS B CA 1
ATOM 5515 C C . LYS B 1 302 ? -6.574 33.188 13.469 1 86.75 302 LYS B C 1
ATOM 5517 O O . LYS B 1 302 ? -6.59 32.188 12.75 1 86.75 302 LYS B O 1
ATOM 5522 N N . PRO B 1 303 ? -7.43 33.469 14.445 1 84.44 303 PRO B N 1
ATOM 5523 C CA . PRO B 1 303 ? -8.508 32.5 14.641 1 84.44 303 PRO B CA 1
ATOM 5524 C C . PRO B 1 303 ? -9.383 32.344 13.398 1 84.44 303 PRO B C 1
ATOM 5526 O O . PRO B 1 303 ? -9.578 33.281 12.648 1 84.44 3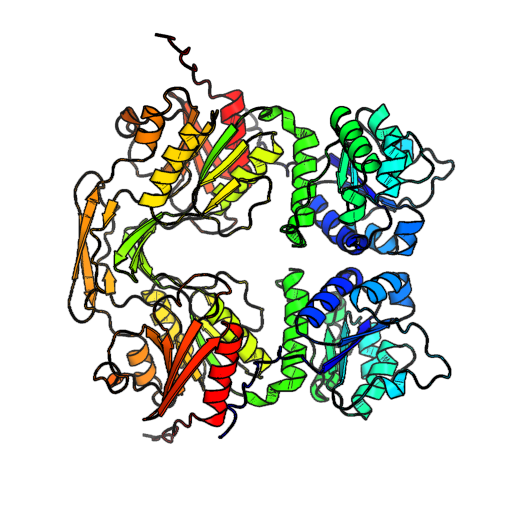03 PRO B O 1
ATOM 5529 N N . ARG B 1 304 ? -9.836 31.125 13.203 1 83.25 304 ARG B N 1
ATOM 5530 C CA . ARG B 1 304 ? -10.703 30.812 12.07 1 83.25 304 ARG B CA 1
ATOM 5531 C C . ARG B 1 304 ? -12.086 30.375 12.547 1 83.25 304 ARG B C 1
ATOM 5533 O O . ARG B 1 304 ? -12.227 29.828 13.641 1 83.25 304 ARG B O 1
ATOM 5540 N N . ASN B 1 305 ? -13.086 30.766 11.594 1 80.88 305 ASN B N 1
ATOM 5541 C CA . ASN B 1 305 ? -14.398 30.188 11.852 1 80.88 305 ASN B CA 1
ATOM 5542 C C . ASN B 1 305 ? -14.391 28.672 11.664 1 80.88 305 ASN B C 1
ATOM 5544 O O . ASN B 1 305 ? -13.867 28.172 10.664 1 80.88 305 ASN B O 1
ATOM 5548 N N . LYS B 1 306 ? -14.953 28.047 12.578 1 86.06 306 LYS B N 1
ATOM 5549 C CA . LYS B 1 306 ? -14.938 26.594 12.547 1 86.06 306 LYS B CA 1
ATOM 5550 C C . LYS B 1 306 ? -15.883 26.062 11.469 1 86.06 306 LYS B C 1
ATOM 5552 O O . LYS B 1 306 ? -16.984 26.578 11.289 1 86.06 306 LYS B O 1
ATOM 5557 N N . GLU B 1 307 ? -15.406 25.078 10.75 1 88.69 307 GLU B N 1
ATOM 5558 C CA . GLU B 1 307 ? -16.172 24.484 9.664 1 88.69 307 GLU B CA 1
ATOM 5559 C C . GLU B 1 307 ? -17.484 23.891 10.18 1 88.69 307 GLU B C 1
ATOM 5561 O O . GLU B 1 307 ? -18.484 23.875 9.469 1 88.69 307 GLU B O 1
ATOM 5566 N N . ARG B 1 308 ? -17.453 23.438 11.375 1 90.38 308 ARG B N 1
ATOM 5567 C CA . ARG B 1 308 ? -18.641 22.844 11.961 1 90.38 308 ARG B CA 1
ATOM 5568 C C . ARG B 1 308 ? -19.781 23.859 12.047 1 90.38 308 ARG B C 1
ATOM 5570 O O . ARG B 1 308 ? -20.953 23.5 11.859 1 90.38 308 ARG B O 1
ATOM 5577 N N . ASN B 1 309 ? -19.453 25.078 12.352 1 90.06 309 ASN B N 1
ATOM 5578 C CA . ASN B 1 309 ? -20.469 26.125 12.414 1 90.06 309 ASN B CA 1
ATOM 5579 C C . ASN B 1 309 ? -21.031 26.438 11.039 1 90.06 309 ASN B C 1
ATOM 5581 O O . ASN B 1 309 ? -22.234 26.656 10.891 1 90.06 309 ASN B O 1
ATOM 5585 N N . LEU B 1 310 ? -20.125 26.422 10.141 1 89.31 310 LEU B N 1
ATOM 5586 C CA . LEU B 1 310 ? -20.531 26.688 8.766 1 89.31 310 LEU B CA 1
ATOM 5587 C C . LEU B 1 310 ? -21.469 25.578 8.258 1 89.31 310 LEU B C 1
ATOM 5589 O O . LEU B 1 310 ? -22.484 25.859 7.617 1 89.31 310 LEU B O 1
ATOM 5593 N N . ILE B 1 311 ? -21.172 24.391 8.555 1 93.88 311 ILE B N 1
ATOM 5594 C CA . ILE B 1 311 ? -21.984 23.25 8.117 1 93.88 311 ILE B CA 1
ATOM 5595 C C . ILE B 1 311 ? -23.375 23.359 8.703 1 93.88 311 ILE B C 1
ATOM 5597 O O . ILE B 1 311 ? -24.375 23.172 7.996 1 93.88 311 ILE B O 1
ATOM 5601 N N . ARG B 1 312 ? -23.438 23.672 9.953 1 92.88 312 ARG B N 1
ATOM 5602 C CA . ARG B 1 312 ? -24.734 23.781 10.617 1 92.88 312 ARG B CA 1
ATOM 5603 C C . ARG B 1 312 ? -25.562 24.906 10.008 1 92.88 312 ARG B C 1
ATOM 5605 O O . ARG B 1 312 ? -26.766 24.766 9.812 1 92.88 312 ARG B O 1
ATOM 5612 N N . LYS B 1 313 ? -24.906 25.953 9.727 1 91.38 313 LYS B N 1
ATOM 5613 C CA . LYS B 1 313 ? -25.578 27.094 9.125 1 91.38 313 LYS B CA 1
ATOM 5614 C C . LYS B 1 313 ? -26.141 26.75 7.75 1 91.38 313 LYS B C 1
ATOM 5616 O O . LYS B 1 313 ? -27.266 27.125 7.418 1 91.38 313 LYS B O 1
ATOM 5621 N N . LEU B 1 314 ? -25.438 26 7.031 1 91.38 314 LEU B N 1
ATOM 5622 C CA . LEU B 1 314 ? -25.828 25.688 5.66 1 91.38 314 LEU B CA 1
ATOM 5623 C C . LEU B 1 314 ? -26.844 24.562 5.625 1 91.38 314 LEU B C 1
ATOM 5625 O O . LEU B 1 314 ? -27.656 24.484 4.711 1 91.38 314 LEU B O 1
ATOM 5629 N N . ASP B 1 315 ? -26.781 23.703 6.559 1 92.19 315 ASP B N 1
ATOM 5630 C CA . ASP B 1 315 ? -27.703 22.578 6.656 1 92.19 315 ASP B CA 1
ATOM 5631 C C . ASP B 1 315 ? -28.109 22.312 8.109 1 92.19 315 ASP B C 1
ATOM 5633 O O . ASP B 1 315 ? -27.5 21.484 8.789 1 92.19 315 ASP B O 1
ATOM 5637 N N . ALA B 1 316 ? -29.141 22.844 8.484 1 88.88 316 ALA B N 1
ATOM 5638 C CA . ALA B 1 316 ? -29.594 22.797 9.875 1 88.88 316 ALA B CA 1
ATOM 5639 C C . ALA B 1 316 ? -30.094 21.406 10.234 1 88.88 316 ALA B C 1
ATOM 5641 O O . ALA B 1 316 ? -30.125 21.016 11.406 1 88.88 316 ALA B O 1
ATOM 5642 N N . GLY B 1 317 ? -30.438 20.672 9.18 1 90.19 317 GLY B N 1
ATOM 5643 C CA . GLY B 1 317 ? -31.094 19.391 9.438 1 90.19 317 GLY B CA 1
ATOM 5644 C C . GLY B 1 317 ? -30.125 18.219 9.406 1 90.19 317 GLY B C 1
ATOM 5645 O O . GLY B 1 317 ? -30.484 17.094 9.789 1 90.19 317 GLY B O 1
ATOM 5646 N N . VAL B 1 318 ? -28.922 18.422 9.039 1 94.62 318 VAL B N 1
ATOM 5647 C CA . VAL B 1 318 ? -27.984 17.312 8.883 1 94.62 318 VAL B CA 1
ATOM 5648 C C . VAL B 1 318 ? -27.531 16.812 10.25 1 94.62 318 VAL B C 1
ATOM 5650 O O . VAL B 1 318 ? -27.359 17.594 11.18 1 94.62 318 VAL B O 1
ATOM 5653 N N . THR B 1 319 ? -27.453 15.516 10.422 1 96.44 319 THR B N 1
ATOM 5654 C CA . THR B 1 319 ? -26.859 14.953 11.625 1 96.44 319 THR B CA 1
ATOM 5655 C C . THR B 1 319 ? -25.328 15.102 11.602 1 96.44 319 THR B C 1
ATOM 5657 O O . THR B 1 319 ? -24.672 14.641 10.672 1 96.44 319 THR B O 1
ATOM 5660 N N . MET B 1 320 ? -24.797 15.766 12.633 1 95.69 320 MET B N 1
ATOM 5661 C CA . MET B 1 320 ? -23.375 16.094 12.633 1 95.69 320 MET B CA 1
ATOM 5662 C C . MET B 1 320 ? -22.641 15.328 13.727 1 95.69 320 MET B C 1
ATOM 5664 O O . MET B 1 320 ? -23.094 15.305 14.883 1 95.69 320 MET B O 1
ATOM 5668 N N . VAL B 1 321 ? -21.562 14.664 13.312 1 95.94 321 VAL B N 1
ATOM 5669 C CA . VAL B 1 321 ? -20.656 13.984 14.242 1 95.94 321 VAL B CA 1
ATOM 5670 C C . VAL B 1 321 ? -19.328 14.734 14.297 1 95.94 321 VAL B C 1
ATOM 5672 O O . VAL B 1 321 ? -18.719 14.992 13.258 1 95.94 321 VAL B O 1
ATOM 5675 N N . LEU B 1 322 ? -18.891 15.016 15.531 1 93.19 322 LEU B N 1
ATOM 5676 C CA . LEU B 1 322 ? -17.641 15.727 15.711 1 93.19 322 LEU B CA 1
ATOM 5677 C C . LEU B 1 322 ? -16.656 14.906 16.547 1 93.19 322 LEU B C 1
ATOM 5679 O O . LEU B 1 322 ? -17.078 14.188 17.469 1 93.19 322 LEU B O 1
ATOM 5683 N N . PHE B 1 323 ? -15.422 15.023 16.219 1 89.94 323 PHE B N 1
ATOM 5684 C CA . PHE B 1 323 ? -14.344 14.484 17.031 1 89.94 323 PHE B CA 1
ATOM 5685 C C . PHE B 1 323 ? -13.664 15.594 17.828 1 89.94 323 PHE B C 1
ATOM 5687 O O . PHE B 1 323 ? -13.461 16.688 17.312 1 89.94 323 PHE B O 1
ATOM 5694 N N . THR B 1 324 ? -13.352 15.305 19.062 1 82.44 324 THR B N 1
ATOM 5695 C CA . THR B 1 324 ? -12.625 16.266 19.875 1 82.44 324 THR B CA 1
ATOM 5696 C C . THR B 1 324 ? -11.664 15.562 20.828 1 82.44 324 THR B C 1
ATOM 5698 O O . THR B 1 324 ? -11.758 14.344 21.016 1 82.44 324 THR B O 1
ATOM 5701 N N . THR B 1 325 ? -10.57 16.188 21.234 1 75.81 325 THR B N 1
ATOM 5702 C CA . THR B 1 325 ? -9.633 15.648 22.219 1 75.81 325 THR B CA 1
ATOM 5703 C C . THR B 1 325 ? -9.984 16.125 23.625 1 75.81 325 THR B C 1
ATOM 5705 O O . THR B 1 325 ? -10.586 17.188 23.781 1 75.81 325 THR B O 1
ATOM 5708 N N . LYS B 1 326 ? -9.828 15.039 24.766 1 60.03 326 LYS B N 1
ATOM 5709 C CA . LYS B 1 326 ? -10.156 15.266 26.172 1 60.03 326 LYS B CA 1
ATOM 5710 C C . LYS B 1 326 ? -9.398 16.469 26.734 1 60.03 326 LYS B C 1
ATOM 5712 O O . LYS B 1 326 ? -8.164 16.453 26.781 1 60.03 326 LYS B O 1
ATOM 5717 N N . ASN B 1 327 ? -9.469 17.641 26.281 1 52.72 327 ASN B N 1
ATOM 5718 C CA . ASN B 1 327 ? -8.938 18.438 27.375 1 52.72 327 ASN B CA 1
ATOM 5719 C C . ASN B 1 327 ? -9.906 18.5 28.562 1 52.72 327 ASN B C 1
ATOM 5721 O O . ASN B 1 327 ? -11.109 18.281 28.391 1 52.72 327 ASN B O 1
ATOM 5725 N N . ASP B 1 328 ? -9.297 18.328 29.812 1 44.06 328 ASP B N 1
ATOM 5726 C CA . ASP B 1 328 ? -9.984 18.375 31.109 1 44.06 328 ASP B CA 1
ATOM 5727 C C . ASP B 1 328 ? -11.328 19.078 30.984 1 44.06 328 ASP B C 1
ATOM 5729 O O . ASP B 1 328 ? -12.023 19.281 31.984 1 44.06 328 ASP B O 1
ATOM 5733 N N . LYS B 1 329 ? -11.492 19.797 29.922 1 44.28 329 LYS B N 1
ATOM 5734 C CA . LYS B 1 329 ? -12.625 20.703 30.094 1 44.28 329 LYS B CA 1
ATOM 5735 C C . LYS B 1 329 ? -13.953 19.969 29.922 1 44.28 329 LYS B C 1
ATOM 5737 O O . LYS B 1 329 ? -14.039 19.016 29.172 1 44.28 329 LYS B O 1
ATOM 5742 N N . THR B 1 330 ? -14.758 19.953 30.844 1 45.91 330 THR B N 1
ATOM 5743 C CA . THR B 1 330 ? -16.203 19.719 30.891 1 45.91 330 THR B CA 1
ATOM 5744 C C . THR B 1 330 ? -16.844 19.984 29.531 1 45.91 330 THR B C 1
ATOM 5746 O O . THR B 1 330 ? -16.469 20.938 28.844 1 45.91 330 THR B O 1
ATOM 5749 N N . TYR B 1 331 ? -17.125 18.906 28.688 1 49.94 331 TYR B N 1
ATOM 5750 C CA . TYR B 1 331 ? -17.938 19.062 27.484 1 49.94 331 TYR B CA 1
ATOM 5751 C C . TYR B 1 331 ? -18.75 20.344 27.516 1 49.94 331 TYR B C 1
ATOM 5753 O O . TYR B 1 331 ? -19.75 20.438 28.219 1 49.94 331 TYR B O 1
ATOM 5761 N N . ASN B 1 332 ? -18.125 21.5 27.891 1 50.19 332 ASN B N 1
ATOM 5762 C CA . ASN B 1 332 ? -18.797 22.797 28.031 1 50.19 332 ASN B CA 1
ATOM 5763 C C . ASN B 1 332 ? -19.703 23.078 26.828 1 50.19 332 ASN B C 1
ATOM 5765 O O . ASN B 1 332 ? -19.219 23.266 25.703 1 50.19 332 ASN B O 1
ATOM 5769 N N . SER B 1 333 ? -20.828 22.531 26.656 1 57.81 333 SER B N 1
ATOM 5770 C CA . SER B 1 333 ? -21.938 22.844 25.766 1 57.81 333 SER B CA 1
ATOM 5771 C C . SER B 1 333 ? -21.812 24.234 25.172 1 57.81 333 SER B C 1
ATOM 5773 O O . SER B 1 333 ? -22.156 24.453 24.016 1 57.81 333 SER B O 1
ATOM 5775 N N . GLU B 1 334 ? -20.984 25.047 25.688 1 64.94 334 GLU B N 1
ATOM 5776 C CA . GLU B 1 334 ? -20.953 26.391 25.094 1 64.94 334 GLU B CA 1
ATOM 5777 C C . GLU B 1 334 ? -20.078 26.406 23.844 1 64.94 334 GLU B C 1
ATOM 5779 O O . GLU B 1 334 ? -20.391 27.125 22.891 1 64.94 334 GLU B O 1
ATOM 5784 N N . ALA B 1 335 ? -19.047 25.469 23.859 1 71.5 335 ALA B N 1
ATOM 5785 C CA . ALA B 1 335 ? -18.125 25.422 22.719 1 71.5 335 ALA B CA 1
ATOM 5786 C C . ALA B 1 335 ? -18.828 24.922 21.469 1 71.5 335 ALA B C 1
ATOM 5788 O O . ALA B 1 335 ? -18.391 25.203 20.344 1 71.5 335 ALA B O 1
ATOM 5789 N N . PHE B 1 336 ? -19.906 24.25 21.719 1 81.62 336 PHE B N 1
ATOM 5790 C CA . PHE B 1 336 ? -20.578 23.625 20.578 1 81.62 336 PHE B CA 1
ATOM 5791 C C . PHE B 1 336 ? -21.922 24.281 20.312 1 81.62 336 PHE B C 1
ATOM 5793 O O . PHE B 1 336 ? -22.703 23.781 19.5 1 81.62 336 PHE B O 1
ATOM 5800 N N . GLU B 1 337 ? -22.156 25.344 20.938 1 79.25 337 GLU B N 1
ATOM 5801 C CA . GLU B 1 337 ? -23.453 25.984 20.844 1 79.25 337 GLU B CA 1
ATOM 5802 C C . GLU B 1 337 ? -23.797 26.344 19.391 1 79.25 337 GLU B C 1
ATOM 5804 O O . GLU B 1 337 ? -24.906 26.094 18.922 1 79.25 337 GLU B O 1
ATOM 5809 N N . LYS B 1 338 ? -22.859 26.812 18.688 1 84.06 338 LYS B N 1
ATOM 5810 C CA . LYS B 1 338 ? -23.109 27.266 17.312 1 84.06 338 LYS B CA 1
ATOM 5811 C C . LYS B 1 338 ? -23.219 26.078 16.359 1 84.06 338 LYS B C 1
ATOM 5813 O O . LYS B 1 338 ? -24.062 26.078 15.477 1 84.06 338 LYS B O 1
ATOM 5818 N N . SER B 1 339 ? -22.453 25.062 16.562 1 88.81 339 SER B N 1
ATOM 5819 C CA . SER B 1 339 ? -22.453 23.938 15.656 1 88.81 339 SER B CA 1
ATOM 5820 C C . SER B 1 339 ? -23.5 22.906 16.047 1 88.81 339 SER B C 1
ATOM 5822 O O . SER B 1 339 ? -23.984 22.156 15.203 1 88.81 339 SER B O 1
ATOM 5824 N N . ASP B 1 340 ? -23.875 22.844 17.297 1 88.06 340 ASP B N 1
ATOM 5825 C CA . ASP B 1 340 ? -24.906 21.938 17.828 1 88.06 340 ASP B CA 1
ATOM 5826 C C . ASP B 1 340 ? -24.766 20.531 17.266 1 88.06 340 ASP B C 1
ATOM 5828 O O . ASP B 1 340 ? -25.688 20.016 16.656 1 88.06 340 ASP B O 1
ATOM 5832 N N . PRO B 1 341 ? -23.641 19.891 17.469 1 92.38 341 PRO B N 1
ATOM 5833 C CA . PRO B 1 341 ? -23.469 18.531 16.953 1 92.38 341 PRO B CA 1
ATOM 5834 C C . PRO B 1 341 ? -24.406 17.531 17.625 1 92.38 341 PRO B C 1
ATOM 5836 O O . PRO B 1 341 ? -24.812 17.734 18.766 1 92.38 341 PRO B O 1
ATOM 5839 N N . ASP B 1 342 ? -24.719 16.484 16.891 1 93.75 342 ASP B N 1
ATOM 5840 C CA . ASP B 1 342 ? -25.641 15.469 17.391 1 93.75 342 ASP B CA 1
ATOM 5841 C C . ASP B 1 342 ? -24.891 14.359 18.109 1 93.75 342 ASP B C 1
ATOM 5843 O O . ASP B 1 342 ? -25.453 13.688 18.984 1 93.75 342 ASP B O 1
ATOM 5847 N N . LEU B 1 343 ? -23.672 14.141 17.766 1 93.88 343 LEU B N 1
ATOM 5848 C CA . LEU B 1 343 ? -22.781 13.172 18.391 1 93.88 343 LEU B CA 1
ATOM 5849 C C . LEU B 1 343 ? -21.359 13.703 18.438 1 93.88 343 LEU B C 1
ATOM 5851 O O . LEU B 1 343 ? -20.844 14.188 17.422 1 93.88 343 LEU B O 1
ATOM 5855 N N . VAL B 1 344 ? -20.75 13.648 19.641 1 91.75 344 VAL B N 1
ATOM 5856 C CA . VAL B 1 344 ? -19.359 14.062 19.797 1 91.75 344 VAL B CA 1
ATOM 5857 C C . VAL B 1 344 ? -18.516 12.875 20.281 1 91.75 344 VAL B C 1
ATOM 5859 O O . VAL B 1 344 ? -18.875 12.203 21.25 1 91.75 344 VAL B O 1
ATOM 5862 N N . ILE B 1 345 ? -17.516 12.602 19.531 1 92.38 345 ILE B N 1
ATOM 5863 C CA . ILE B 1 345 ? -16.562 11.562 19.906 1 92.38 345 ILE B CA 1
ATOM 5864 C C . ILE B 1 345 ? -15.336 12.203 20.547 1 92.38 345 ILE B C 1
ATOM 5866 O O . ILE B 1 345 ? -14.562 12.891 19.891 1 92.38 345 ILE B O 1
ATOM 5870 N N . MET B 1 346 ? -15.156 11.938 21.812 1 88.38 346 MET B N 1
ATOM 5871 C CA . MET B 1 346 ? -14 12.453 22.531 1 88.38 346 MET B CA 1
ATOM 5872 C C . MET B 1 346 ? -12.898 11.398 22.625 1 88.38 346 MET B C 1
ATOM 5874 O O . MET B 1 346 ? -13.141 10.297 23.109 1 88.38 346 MET B O 1
ATOM 5878 N N . THR B 1 347 ? -11.836 11.781 22.094 1 83.88 347 THR B N 1
ATOM 5879 C CA . THR B 1 347 ? -10.695 10.875 22.141 1 83.88 347 THR B CA 1
ATOM 5880 C C . THR B 1 347 ? -9.875 11.102 23.406 1 83.88 347 THR B C 1
ATOM 5882 O O . THR B 1 347 ? -9.68 12.242 23.828 1 83.88 347 THR B O 1
ATOM 5885 N N . GLY B 1 348 ? -9.531 9.992 24.078 1 69.88 348 GLY B N 1
ATOM 5886 C CA . GLY B 1 348 ? -8.688 10.117 25.25 1 69.88 348 GLY B CA 1
ATOM 5887 C C . GLY B 1 348 ? -7.246 10.461 24.922 1 69.88 348 GLY B C 1
ATOM 5888 O O . GLY B 1 348 ? -6.852 10.453 23.75 1 69.88 348 GLY B O 1
ATOM 5889 N N . THR B 1 349 ? -6.566 10.898 25.969 1 56.25 349 THR B N 1
ATOM 5890 C CA . THR B 1 349 ? -5.156 11.266 25.875 1 56.25 349 THR B CA 1
ATOM 5891 C C . THR B 1 349 ? -4.32 10.086 25.391 1 56.25 349 THR B C 1
ATOM 5893 O O . THR B 1 349 ? -4.586 8.938 25.766 1 56.25 349 THR B O 1
ATOM 5896 N N . GLY B 1 350 ? -3.537 10.141 24.266 1 52.25 350 GLY B N 1
ATOM 5897 C CA . GLY B 1 350 ? -2.656 9.094 23.766 1 52.25 350 GLY B CA 1
ATOM 5898 C C . GLY B 1 350 ? -3.217 8.375 22.547 1 52.25 350 GLY B C 1
ATOM 5899 O O . GLY B 1 350 ? -2.537 7.543 21.953 1 52.25 350 GLY B O 1
ATOM 5900 N N . ALA B 1 351 ? -4.473 8.672 22.391 1 48.28 351 ALA B N 1
ATOM 5901 C CA . ALA B 1 351 ? -5.164 7.902 21.359 1 48.28 351 ALA B CA 1
ATOM 5902 C C . ALA B 1 351 ? -4.707 8.312 19.969 1 48.28 351 ALA B C 1
ATOM 5904 O O . ALA B 1 351 ? -5.031 7.652 18.969 1 48.28 351 ALA B O 1
ATOM 5905 N N . PHE B 1 352 ? -4.066 9.461 19.828 1 47.94 352 PHE B N 1
ATOM 5906 C CA . PHE B 1 352 ? -3.715 9.891 18.469 1 47.94 352 PHE B CA 1
ATOM 5907 C C . PHE B 1 352 ? -2.457 9.172 17.984 1 47.94 352 PHE B C 1
ATOM 5909 O O . PHE B 1 352 ? -1.729 9.695 17.141 1 47.94 352 PHE B O 1
ATOM 5916 N N . THR B 1 353 ? -2.15 8.086 18.656 1 46.31 353 THR B N 1
ATOM 5917 C CA . THR B 1 353 ? -0.959 7.445 18.125 1 46.31 353 THR B CA 1
ATOM 5918 C C . THR B 1 353 ? -1.255 6.816 16.766 1 46.31 353 THR B C 1
ATOM 5920 O O . THR B 1 353 ? -2.352 6.301 16.531 1 46.31 353 THR B O 1
ATOM 5923 N N . SER B 1 354 ? -0.582 7.285 15.836 1 49.06 354 SER B N 1
ATOM 5924 C CA . SER B 1 354 ? -0.562 6.699 14.5 1 49.06 354 SER B CA 1
ATOM 5925 C C . SER B 1 354 ? -0.528 5.176 14.562 1 49.06 354 SER B C 1
ATOM 5927 O O . SER B 1 354 ? 0.047 4.602 15.492 1 49.06 354 SER B O 1
ATOM 5929 N N . GLY B 1 355 ? -1.414 4.484 13.812 1 53.47 355 GLY B N 1
ATOM 5930 C CA . GLY B 1 355 ? -1.39 3.043 13.633 1 53.47 355 GLY B CA 1
ATOM 5931 C C . GLY B 1 355 ? -2.559 2.338 14.297 1 53.47 355 GLY B C 1
ATOM 5932 O O . GLY B 1 355 ? -3.531 2.979 14.695 1 53.47 355 GLY B O 1
ATOM 5933 N N . ASP B 1 356 ? -2.508 1.045 14.227 1 55.41 356 ASP B N 1
ATOM 5934 C CA . ASP B 1 356 ? -3.508 0.062 14.633 1 55.41 356 ASP B CA 1
ATOM 5935 C C . ASP B 1 356 ? -3.662 0.028 16.156 1 55.41 356 ASP B C 1
ATOM 5937 O O . ASP B 1 356 ? -3.971 -1.019 16.719 1 55.41 356 ASP B O 1
ATOM 5941 N N . VAL B 1 357 ? -3.504 1.27 16.719 1 63.44 357 VAL B N 1
ATOM 5942 C CA . VAL B 1 357 ? -3.52 1.176 18.172 1 63.44 357 VAL B CA 1
ATOM 5943 C C . VAL B 1 357 ? -4.934 1.43 18.688 1 63.44 357 VAL B C 1
ATOM 5945 O O . VAL B 1 357 ? -5.66 2.264 18.156 1 63.44 357 VAL B O 1
ATOM 5948 N N . SER B 1 358 ? -5.363 0.557 19.5 1 80.12 358 SER B N 1
ATOM 5949 C CA . SER B 1 358 ? -6.625 0.699 20.219 1 80.12 358 SER B CA 1
ATOM 5950 C C . SER B 1 358 ? -6.641 1.966 21.078 1 80.12 358 SER B C 1
ATOM 5952 O O . SER B 1 358 ? -5.586 2.465 21.469 1 80.12 358 SER B O 1
ATOM 5954 N N . GLY B 1 359 ? -7.816 2.662 21.062 1 84.5 359 GLY B N 1
ATOM 5955 C CA . GLY B 1 359 ? -7.969 3.871 21.859 1 84.5 359 GLY B CA 1
ATOM 5956 C C . GLY B 1 359 ? -9.258 3.908 22.656 1 84.5 359 GLY B C 1
ATOM 5957 O O . GLY B 1 359 ? -10.156 3.086 22.422 1 84.5 359 GLY B O 1
ATOM 5958 N N . ASP B 1 360 ? -9.18 4.781 23.672 1 87.94 360 ASP B N 1
ATOM 5959 C CA . ASP B 1 360 ? -10.375 5.047 24.453 1 87.94 360 ASP B CA 1
ATOM 5960 C C . ASP B 1 360 ? -11.164 6.223 23.891 1 87.94 360 ASP B C 1
ATOM 5962 O O . ASP B 1 360 ? -10.578 7.23 23.484 1 87.94 360 ASP B O 1
ATOM 5966 N N . TYR B 1 361 ? -12.492 6.012 23.875 1 90 361 TYR B N 1
ATOM 5967 C CA . TYR B 1 361 ? -13.344 7.062 23.328 1 90 361 TYR B CA 1
ATOM 5968 C C . TYR B 1 361 ? -14.578 7.277 24.188 1 90 361 TYR B C 1
ATOM 5970 O O . TYR B 1 361 ? -15.07 6.34 24.828 1 90 361 TYR B O 1
ATOM 5978 N N . THR B 1 362 ? -15 8.469 24.312 1 90.56 362 THR B N 1
ATOM 5979 C CA . THR B 1 362 ? -16.266 8.805 24.938 1 90.56 362 THR B CA 1
ATOM 5980 C C . THR B 1 362 ? -17.266 9.328 23.906 1 90.56 362 THR B C 1
ATOM 5982 O O . THR B 1 362 ? -16.969 10.266 23.172 1 90.56 362 THR B O 1
ATOM 5985 N N . PHE B 1 363 ? -18.406 8.656 23.844 1 92.12 363 PHE B N 1
ATOM 5986 C CA . PHE B 1 363 ? -19.5 9.07 22.984 1 92.12 363 PHE B CA 1
ATOM 5987 C C . PHE B 1 363 ? -20.469 9.969 23.719 1 92.12 363 PHE B C 1
ATOM 5989 O O . PHE B 1 363 ? -21.062 9.555 24.719 1 92.12 363 PHE B O 1
ATOM 5996 N N . ILE B 1 364 ? -20.594 11.188 23.25 1 90.31 364 ILE B N 1
ATOM 5997 C CA . ILE B 1 364 ? -21.453 12.172 23.922 1 90.31 364 ILE B CA 1
ATOM 5998 C C . ILE B 1 364 ? -22.609 12.562 23 1 90.31 364 ILE B C 1
ATOM 6000 O O . ILE B 1 364 ? -22.391 12.984 21.859 1 90.31 364 ILE B O 1
ATOM 6004 N N . TYR B 1 365 ? -23.828 12.438 23.406 1 88.69 365 TYR B N 1
ATOM 6005 C CA . TYR B 1 365 ? -25.031 12.836 22.688 1 88.69 365 TYR B CA 1
ATOM 6006 C C . TYR B 1 365 ? -26.141 13.242 23.641 1 88.69 365 TYR B C 1
ATOM 6008 O O . TYR B 1 365 ? -26.422 12.531 24.609 1 88.69 365 TYR B O 1
ATOM 6016 N N . GLY B 1 366 ? -26.734 14.453 23.406 1 83.62 366 GLY B N 1
ATOM 6017 C CA . GLY B 1 366 ? -27.625 14.984 24.406 1 83.62 366 GLY B CA 1
ATOM 6018 C C . GLY B 1 366 ? -27 15.078 25.781 1 83.62 366 GLY B C 1
ATOM 6019 O O . GLY B 1 366 ? -25.938 15.695 25.953 1 83.62 366 GLY B O 1
ATOM 6020 N N . GLU B 1 367 ? -27.625 14.453 26.703 1 83.12 367 GLU B N 1
ATOM 6021 C CA . GLU B 1 367 ? -27.094 14.461 28.062 1 83.12 367 GLU B CA 1
ATOM 6022 C C . GLU B 1 367 ? -26.391 13.156 28.375 1 83.12 367 GLU B C 1
ATOM 6024 O O . GLU B 1 367 ? -25.922 12.953 29.5 1 83.12 367 GLU B O 1
ATOM 6029 N N . HIS B 1 368 ? -26.25 12.359 27.359 1 87.88 368 HIS B N 1
ATOM 6030 C CA . HIS B 1 368 ? -25.672 11.031 27.578 1 87.88 368 HIS B CA 1
ATOM 6031 C C . HIS B 1 368 ? -24.172 11.016 27.266 1 87.88 368 HIS B C 1
ATOM 6033 O O . HIS B 1 368 ? -23.719 11.719 26.359 1 87.88 368 HIS B O 1
ATOM 6039 N N . LYS B 1 369 ? -23.469 10.211 28.109 1 90.12 369 LYS B N 1
ATOM 6040 C CA . LYS B 1 369 ? -22.031 9.969 27.938 1 90.12 369 LYS B CA 1
ATOM 6041 C C . LYS B 1 369 ? -21.719 8.484 28.062 1 90.12 369 LYS B C 1
ATOM 6043 O O . LYS B 1 369 ? -21.938 7.883 29.109 1 90.12 369 LYS B O 1
ATOM 6048 N N . ASP B 1 370 ? -21.234 7.875 26.953 1 92.06 370 ASP B N 1
ATOM 6049 C CA . ASP B 1 370 ? -20.844 6.473 26.953 1 92.06 370 ASP B CA 1
ATOM 6050 C C . ASP B 1 370 ? -19.344 6.328 26.719 1 92.06 370 ASP B C 1
ATOM 6052 O O . ASP B 1 370 ? -18.812 6.797 25.703 1 92.06 370 ASP B O 1
ATOM 6056 N N . GLU B 1 371 ? -18.703 5.676 27.656 1 90.69 371 GLU B N 1
ATOM 6057 C CA . GLU B 1 371 ? -17.266 5.418 27.5 1 90.69 371 GLU B CA 1
ATOM 6058 C C . GLU B 1 371 ? -17.031 4.043 26.891 1 90.69 371 GLU B C 1
ATOM 6060 O O . GLU B 1 371 ? -17.562 3.041 27.359 1 90.69 371 GLU B O 1
ATOM 6065 N N . ILE B 1 372 ? -16.312 4.02 25.828 1 91.38 372 ILE B N 1
ATOM 6066 C CA . ILE B 1 372 ? -15.898 2.777 25.188 1 91.38 372 ILE B CA 1
ATOM 6067 C C . ILE B 1 372 ? -14.375 2.682 25.203 1 91.38 372 ILE B C 1
ATOM 6069 O O . ILE B 1 372 ? -13.688 3.535 24.625 1 91.38 372 ILE B O 1
ATOM 6073 N N . LYS B 1 373 ? -13.844 1.604 25.812 1 88.88 373 LYS B N 1
ATOM 6074 C CA . LYS B 1 373 ? -12.406 1.529 26.047 1 88.88 373 LYS B CA 1
ATOM 6075 C C . LYS B 1 373 ? -11.75 0.516 25.125 1 88.88 373 LYS B C 1
ATOM 6077 O O . LYS B 1 373 ? -12.367 -0.481 24.75 1 88.88 373 LYS B O 1
ATOM 6082 N N . SER B 1 374 ? -10.586 0.835 24.719 1 88.5 374 SER B N 1
ATOM 6083 C CA . SER B 1 374 ? -9.641 -0.066 24.062 1 88.5 374 SER B CA 1
ATOM 6084 C C . SER B 1 374 ? -10.242 -0.669 22.797 1 88.5 374 SER B C 1
ATOM 6086 O O . SER B 1 374 ? -10.25 -1.89 22.625 1 88.5 374 SER B O 1
ATOM 6088 N N . ILE B 1 375 ? -10.719 0.264 21.969 1 89.75 375 ILE B N 1
ATOM 6089 C CA . ILE B 1 375 ? -11.266 -0.25 20.719 1 89.75 375 ILE B CA 1
ATOM 6090 C C . ILE B 1 375 ? -10.383 0.19 19.562 1 89.75 375 ILE B C 1
ATOM 6092 O O . ILE B 1 375 ? -9.734 1.236 19.625 1 89.75 375 ILE B O 1
ATOM 6096 N N . THR B 1 376 ? -10.391 -0.685 18.5 1 89.94 376 THR B N 1
ATOM 6097 C CA . THR B 1 376 ? -9.656 -0.372 17.281 1 89.94 376 THR B CA 1
ATOM 6098 C C . THR B 1 376 ? -10.375 0.703 16.484 1 89.94 376 THR B C 1
ATOM 6100 O O . THR B 1 376 ? -11.531 1.033 16.766 1 89.94 376 THR B O 1
ATOM 6103 N N . LYS B 1 377 ? -9.742 1.287 15.492 1 91.31 377 LYS B N 1
ATOM 6104 C CA . LYS B 1 377 ? -10.359 2.281 14.609 1 91.31 377 LYS B CA 1
ATOM 6105 C C . LYS B 1 377 ? -11.516 1.679 13.828 1 91.31 377 LYS B C 1
ATOM 6107 O O . LYS B 1 377 ? -12.492 2.367 13.523 1 91.31 377 LYS B O 1
ATOM 6112 N N . GLU B 1 378 ? -11.383 0.389 13.523 1 92.44 378 GLU B N 1
ATOM 6113 C CA . GLU B 1 378 ? -12.484 -0.322 12.875 1 92.44 378 GLU B CA 1
ATOM 6114 C C . GLU B 1 378 ? -13.711 -0.377 13.781 1 92.44 378 GLU B C 1
ATOM 6116 O O . GLU B 1 378 ? -14.82 -0.042 13.352 1 92.44 378 GLU B O 1
ATOM 6121 N N . GLU B 1 379 ? -13.453 -0.734 14.945 1 93.25 379 GLU B N 1
ATOM 6122 C CA . GLU B 1 379 ? -14.547 -0.804 15.914 1 93.25 379 GLU B CA 1
ATOM 6123 C C . GLU B 1 379 ? -15.148 0.575 16.172 1 93.25 379 GLU B C 1
ATOM 6125 O O . GLU B 1 379 ? -16.359 0.705 16.359 1 93.25 379 GLU B O 1
ATOM 6130 N N . LEU B 1 380 ? -14.32 1.529 16.219 1 93.75 380 LEU B N 1
ATOM 6131 C CA . LEU B 1 380 ? -14.789 2.898 16.391 1 93.75 380 LEU B CA 1
ATOM 6132 C C . LEU B 1 380 ? -15.773 3.271 15.281 1 93.75 380 LEU B C 1
ATOM 6134 O O . LEU B 1 380 ? -16.859 3.797 15.555 1 93.75 380 LEU B O 1
ATOM 6138 N N . ALA B 1 381 ? -15.422 2.99 14.016 1 95.56 381 ALA B N 1
ATOM 6139 C CA . ALA B 1 381 ? -16.281 3.293 12.883 1 95.56 381 ALA B CA 1
ATOM 6140 C C . ALA B 1 381 ? -17.625 2.568 13.008 1 95.56 381 ALA B C 1
ATOM 6142 O O . ALA B 1 381 ? -18.688 3.17 12.812 1 95.56 381 ALA B O 1
ATOM 6143 N N . ILE B 1 382 ? -17.547 1.32 13.383 1 95.44 382 ILE B N 1
ATOM 6144 C CA . ILE B 1 382 ? -18.75 0.509 13.547 1 95.44 382 ILE B CA 1
ATOM 6145 C C . ILE B 1 382 ? -19.641 1.123 14.625 1 95.44 382 ILE B C 1
ATOM 6147 O O . ILE B 1 382 ? -20.844 1.285 14.414 1 95.44 382 ILE B O 1
ATOM 6151 N N . ASN B 1 383 ? -19.062 1.483 15.734 1 95.38 383 ASN B N 1
ATOM 6152 C CA . ASN B 1 383 ? -19.812 2.061 16.828 1 95.38 383 ASN B CA 1
ATOM 6153 C C . ASN B 1 383 ? -20.453 3.389 16.438 1 95.38 383 ASN B C 1
ATOM 6155 O O . ASN B 1 383 ? -21.609 3.65 16.781 1 95.38 383 ASN B O 1
ATOM 6159 N N . ILE B 1 384 ? -19.75 4.176 15.766 1 96.5 384 ILE B N 1
ATOM 6160 C CA . ILE B 1 384 ? -20.281 5.469 15.352 1 96.5 384 ILE B CA 1
ATOM 6161 C C . ILE B 1 384 ? -21.547 5.262 14.531 1 96.5 384 ILE B C 1
ATOM 6163 O O . ILE B 1 384 ? -22.578 5.867 14.812 1 96.5 384 ILE B O 1
ATOM 6167 N N . TYR B 1 385 ? -21.516 4.406 13.594 1 96.75 385 TYR B N 1
ATOM 6168 C CA . TYR B 1 385 ? -22.688 4.191 12.75 1 96.75 385 TYR B CA 1
ATOM 6169 C C . TYR B 1 385 ? -23.812 3.52 13.531 1 96.75 385 TYR B C 1
ATOM 6171 O O . TYR B 1 385 ? -25 3.781 13.281 1 96.75 385 TYR B O 1
ATOM 6179 N N . ASN B 1 386 ? -23.453 2.66 14.492 1 94.81 386 ASN B N 1
ATOM 6180 C CA . ASN B 1 386 ? -24.484 2.062 15.344 1 94.81 386 ASN B CA 1
ATOM 6181 C C . ASN B 1 386 ? -25.203 3.119 16.172 1 94.81 386 ASN B C 1
ATOM 6183 O O . ASN B 1 386 ? -26.438 3.059 16.328 1 94.81 386 ASN B O 1
ATOM 6187 N N . TYR B 1 387 ? -24.453 4.023 16.703 1 94.88 387 TYR B N 1
ATOM 6188 C CA . TYR B 1 387 ? -25.062 5.105 17.469 1 94.88 387 TYR B CA 1
ATOM 6189 C C . TYR B 1 387 ? -25.953 5.965 16.578 1 94.88 387 TYR B C 1
ATOM 6191 O O . TYR B 1 387 ? -27.062 6.348 16.984 1 94.88 387 TYR B O 1
ATOM 6199 N N . LEU B 1 388 ? -25.516 6.27 15.359 1 95.25 388 LEU B N 1
ATOM 6200 C CA . LEU B 1 388 ? -26.281 7.094 14.438 1 95.25 388 LEU B CA 1
ATOM 6201 C C . LEU B 1 388 ? -27.594 6.414 14.055 1 95.25 388 LEU B C 1
ATOM 6203 O O . LEU B 1 388 ? -28.625 7.078 13.906 1 95.25 388 LEU B O 1
ATOM 6207 N N . GLU B 1 389 ? -27.531 5.145 13.984 1 91.25 389 GLU B N 1
ATOM 6208 C CA . GLU B 1 389 ? -28.719 4.375 13.602 1 91.25 389 GLU B CA 1
ATOM 6209 C C . GLU B 1 389 ? -29.688 4.258 14.773 1 91.25 389 GLU B C 1
ATOM 6211 O O . GLU B 1 389 ? -30.906 4.379 14.586 1 91.25 389 GLU B O 1
ATOM 6216 N N . ASN B 1 390 ? -29.172 4.129 15.977 1 89.12 390 ASN B N 1
ATOM 6217 C CA . ASN B 1 390 ? -30.016 3.645 17.062 1 89.12 390 ASN B CA 1
ATOM 6218 C C . ASN B 1 390 ? -30.281 4.73 18.094 1 89.12 390 ASN B C 1
ATOM 6220 O O . ASN B 1 390 ? -31.281 4.684 18.812 1 89.12 390 ASN B O 1
ATOM 6224 N N . LYS B 1 391 ? -29.344 5.676 18.125 1 82.5 391 LYS B N 1
ATOM 6225 C CA . LYS B 1 391 ? -29.422 6.555 19.297 1 82.5 391 LYS B CA 1
ATOM 6226 C C . LYS B 1 391 ? -29.656 8.008 18.875 1 82.5 391 LYS B C 1
ATOM 6228 O O . LYS B 1 391 ? -30.172 8.805 19.656 1 82.5 391 LYS B O 1
ATOM 6233 N N . ILE B 1 392 ? -29.266 8.281 17.688 1 82.5 392 ILE B N 1
ATOM 6234 C CA . ILE B 1 392 ? -29.266 9.68 17.297 1 82.5 392 ILE B CA 1
ATOM 6235 C C . ILE B 1 392 ? -30.438 9.961 16.375 1 82.5 392 ILE B C 1
ATOM 6237 O O . ILE B 1 392 ? -30.641 9.273 15.367 1 82.5 392 ILE B O 1
ATOM 6241 N N . ARG B 1 393 ? -31.344 10.789 16.859 1 73.19 393 ARG B N 1
ATOM 6242 C CA . ARG B 1 393 ? -32.469 11.227 16.031 1 73.19 393 ARG B CA 1
ATOM 6243 C C . ARG B 1 393 ? -32.469 12.742 15.867 1 73.19 393 ARG B C 1
ATOM 6245 O O . ARG B 1 393 ? -32.531 13.477 16.859 1 73.19 393 ARG B O 1
ATOM 6252 N N . ARG B 1 394 ? -31.891 13.18 14.797 1 68.44 394 ARG B N 1
ATOM 6253 C CA . ARG B 1 394 ? -32.062 14.609 14.531 1 68.44 394 ARG B CA 1
ATOM 6254 C C . ARG B 1 394 ? -33.375 14.891 13.836 1 68.44 394 ARG B C 1
ATOM 6256 O O . ARG B 1 394 ? -33.75 14.195 12.898 1 68.44 394 ARG B O 1
ATOM 6263 N N . ASN B 1 395 ? -34.25 15.594 14.539 1 55.41 395 ASN B N 1
ATOM 6264 C CA . ASN B 1 395 ? -35.5 16 13.945 1 55.41 395 ASN B CA 1
ATOM 6265 C C . ASN B 1 395 ? -35.281 16.859 12.695 1 55.41 395 ASN B C 1
ATOM 6267 O O . ASN B 1 395 ? -34.562 17.844 12.734 1 55.41 395 ASN B O 1
ATOM 6271 N N . GLN B 1 396 ? -35.125 16.281 11.586 1 52.16 396 GLN B N 1
ATOM 6272 C CA . GLN B 1 396 ? -35.062 17.047 10.344 1 52.16 396 GLN B CA 1
ATOM 6273 C C . GLN B 1 396 ? -36.094 18.172 10.32 1 52.16 396 GLN B C 1
ATOM 6275 O O . GLN B 1 396 ? -37.25 17.953 10.609 1 52.16 396 GLN B O 1
ATOM 6280 N N . LYS B 1 397 ? -35.844 19.344 10.695 1 40.88 397 LYS B N 1
ATOM 6281 C CA . LYS B 1 397 ? -36.812 20.422 10.445 1 40.88 397 LYS B CA 1
ATOM 6282 C C . LYS B 1 397 ? -37.406 20.312 9.055 1 40.88 397 LYS B C 1
ATOM 6284 O O . LYS B 1 397 ? -36.719 19.984 8.086 1 40.88 397 LYS B O 1
ATOM 6289 N N . MET B 1 398 ? -38.656 20 8.891 1 37.38 398 MET B N 1
ATOM 6290 C CA . MET B 1 398 ? -39.531 20.203 7.734 1 37.38 398 MET B CA 1
ATOM 6291 C C . MET B 1 398 ? -39.125 21.469 6.969 1 37.38 398 MET B C 1
ATOM 6293 O O . MET B 1 398 ? -38.75 22.469 7.57 1 37.38 398 MET B O 1
ATOM 6297 N N . ASP B 1 399 ? -38.625 21.375 5.762 1 37.97 399 ASP B N 1
ATOM 6298 C CA . ASP B 1 399 ? -38.75 22.469 4.789 1 37.97 399 ASP B CA 1
ATOM 6299 C C . ASP B 1 399 ? -39.969 23.344 5.098 1 37.97 399 ASP B C 1
ATOM 6301 O O . ASP B 1 399 ? -41.094 22.875 5.086 1 37.97 399 ASP B O 1
ATOM 6305 N N . PHE B 1 400 ? -39.906 24.297 6.02 1 29.92 400 PHE B N 1
ATOM 6306 C CA . PHE B 1 400 ? -40.812 25.406 5.773 1 29.92 400 PHE B CA 1
ATOM 6307 C C . PHE B 1 400 ? -40.656 25.938 4.355 1 29.92 400 PHE B C 1
ATOM 6309 O O . PHE B 1 400 ? -39.594 26.469 4.004 1 29.92 400 PHE B O 1
ATOM 6316 N N . LYS B 1 401 ? -41.125 25.188 3.416 1 28.05 401 LYS B N 1
ATOM 6317 C CA . LYS B 1 401 ? -41.562 25.969 2.26 1 28.05 401 LYS B CA 1
ATOM 6318 C C . LYS B 1 401 ? -42.188 27.297 2.691 1 28.05 401 LYS B C 1
ATOM 6320 O O . LYS B 1 401 ? -43.281 27.312 3.254 1 28.05 401 LYS B O 1
ATOM 6325 N N . ILE B 1 402 ? -41.375 28.297 3.223 1 22.69 402 ILE B N 1
ATOM 6326 C CA . ILE B 1 402 ? -41.844 29.578 2.707 1 22.69 402 ILE B CA 1
ATOM 6327 C C . ILE B 1 402 ? -41.531 29.688 1.217 1 22.69 402 ILE B C 1
ATOM 6329 O O . ILE B 1 402 ? -40.438 29.344 0.787 1 22.69 402 ILE B O 1
#

Sequence (804 aa):
MSKNNESSIKTTLSGKKIVLATSASINIYRIPDLIKNLRNEGAEVYCGMSTASAELINPDLLQWASGHDVITRISGNIEHITLFDKNTVLVIAPATYNTIGKIASGVADNIPSLFYSYAMGNKNPVVIAPVINKTMLENPVNKENIKKLNDLGVHMVDFTPSDDDIKLWSDKIIDYIYRALYGDKLNGKNIMLVCGKSESAVDPERVITNKSDTLTGYMLARYAFRFGAGIITYIGNSEYKLPSYVQLIEKTDIKDIIREINTFLGVYNYDYVIISSSLSDFDAVENKTKLDSSEPQTLSLKPRNKERNLIRKLDAGVTMVLFTTKNDKTYNSEAFEKSDPDLVIMTGTGAFTSGDVSGDYTFIYGEHKDEIKSITKEELAINIYNYLENKIRRNQKMDFKIMSKNNESSIKTTLSGKKIVLATSASINIYRIPDLIKNLRNEGAEVYCGMSTASAELINPDLLQWASGHDVITRISGNIEHITLFDKNTVLVIAPATYNTIGKIASGVADNIPSLFYSYAMGNKNPVVIAPVINKTMLENPVNKENIKKLNDLGVHMVDFTPSDDDIKLWSDKIIDYIYRALYGDKLNGKNIMLVCGKSESAVDPERVITNKSDTLTGYMLARYAFRFGAGIITYIGNSEYKLPSYVQLIEKTDIKDIIREINTFLGVYNYDYVIISSSLSDFDAVENKTKLDSSEPQTLSLKPRNKERNLIRKLDAGVTMVLFTTKNDKTYNSEAFEKSDPDLVIMTGTGAFTSGDVSGDYTFIYGEHKDEIKSITKEELAINIYNYLENKIRRNQKMDFKI

pLDDT: mean 85.84, std 16.08, range [22.69, 98.62]

Radius of gyration: 29.6 Å; Cα contacts (8 Å, |Δi|>4): 1652; chains: 2; bounding box: 89×74×75 Å

Organism: NCBI:txid312540

Foldseek 3Di:
DPPPPPVPVQLLLAPAEEEEEEEADPCLVLVLVLLQVVVVSHYQYAYEYEPNNCVVPPQVSVCVSRVDHYHHDDDVDCCLVVRDDPRYEYEYPADELVNLLCCLVQHQPTDNNVSSVNCVVNVHAYEYEYDYDPVSCPPPSNVVSVVSCVVSVHHYQDDDPVCPDSVSSSLSSVLSVLCSVQQQLQAAAAEEEEAEKAWAAQEPVDTDIDQAARVLVQLLQSVCSSNNHQAAEYAEDHPDDHHPSYNYHYDHHLVVSLVVLVVVVVVDPHQEYEYPYDYDQWHKDHDHHDDDPVDDDDIDTHGDDDSLLVSCVSAVQHAYEEEDEPDVDDPVDPVCVRNPHQKYKYWYDPRRPHDQWFTWIWIDGDPDIDIDGRHGSNVVSVVVSVCVRPPTDRPRPPPPPD/DPPPPPVPVQLLLAPAEEEEEEEADPCLVLVLVLLQVVVVSHYQYAYEYEPNNCVVPPQVSVCVSRVDHYHHDDDVDCCLVVRDDPRYEYEYPADELVNLLCCLVQHQPTDNNVSSVNCVVNVHAYEYEYDYDPVSCPPPSNVVSVVSCVVSVHHYQDDDPVCPDSVSSSLSSVLSVLCSVQQQLQAAAAEEEEAEKAWAAQEPVDTDIDQAARVLVQLLQSVCSSNNHQAAEYAEDHPDDHHPSYNYHYDHHLVVSLVVLVVVVVVDPHQEYEYPYDYDQWHKDHDHHDDDPVDDDDIDTHGDDDSLLVSCVSAVQHAYEEEDEDDVDDVPCVVCVRNPHQKYKYWYDPVRDHDQWFTWIWIDGDPDIDIDGRHGSNVVSVVVSVCVRPPTDRPRPPPPPD

Solvent-accessible surface area (backbone atoms only — not comparable to full-atom values): 42609 Å² total; per-residue (Å²): 136,79,76,74,77,72,74,68,84,62,51,92,35,47,85,28,34,35,40,39,19,23,35,63,46,88,68,44,53,50,46,43,57,40,42,42,54,42,41,74,37,40,26,45,50,42,44,31,27,19,66,63,22,41,59,48,37,24,54,64,55,47,21,65,44,44,72,37,77,59,41,63,66,88,57,98,59,65,59,75,62,71,66,58,53,96,53,26,34,42,32,33,52,36,26,30,66,65,53,50,51,29,49,64,66,72,41,57,88,45,48,45,29,37,51,46,56,50,34,57,73,70,68,31,44,41,34,36,35,67,54,58,58,70,74,60,53,66,31,66,67,50,45,50,34,51,51,52,39,43,75,74,64,36,44,70,53,83,82,51,83,84,41,71,42,68,66,50,47,43,49,49,52,51,39,48,49,40,20,63,74,41,20,73,74,32,54,78,35,22,36,38,36,34,22,16,38,19,31,28,48,38,24,83,59,32,26,39,31,35,73,60,58,29,58,48,46,51,33,39,52,50,48,39,44,18,22,22,32,59,49,37,39,36,39,17,44,60,89,59,89,75,61,84,78,45,49,70,46,79,33,44,43,46,69,57,40,52,51,49,52,58,52,47,62,71,72,46,82,50,50,34,39,39,39,66,37,34,61,67,51,45,40,44,60,62,36,90,52,76,76,66,52,89,44,70,44,76,43,48,30,37,55,48,84,55,64,57,37,52,47,28,70,77,38,74,46,44,38,30,36,39,56,45,72,67,50,95,66,66,82,91,34,82,84,40,66,75,34,59,62,52,31,37,39,30,33,39,88,76,42,80,50,72,68,94,51,54,26,40,37,35,44,35,38,91,93,44,76,45,78,46,73,69,35,39,48,60,53,47,33,53,48,52,53,49,41,51,66,74,69,51,77,66,75,53,71,72,80,74,80,121,136,80,77,74,77,72,73,66,84,60,49,91,35,48,85,28,34,37,39,38,19,23,33,65,45,89,67,45,52,50,47,44,58,39,42,43,54,42,40,73,36,39,27,45,49,41,44,32,29,18,67,63,21,40,62,48,36,23,55,64,55,48,21,64,45,44,72,38,76,57,40,62,65,87,56,99,58,65,59,73,60,70,64,58,53,97,52,26,33,42,33,32,51,35,25,29,66,64,52,49,51,29,49,63,68,72,41,57,90,45,47,46,28,37,52,46,56,52,34,56,73,70,68,32,43,40,33,36,34,68,53,58,58,71,74,59,52,65,31,68,67,48,46,50,36,52,50,52,40,42,74,72,66,37,44,69,52,84,83,52,82,84,38,70,42,69,66,49,46,42,49,51,52,51,40,49,50,40,22,62,75,41,20,74,74,31,54,79,34,20,37,38,35,34,22,16,37,20,31,30,48,38,24,82,58,33,27,41,31,35,72,58,56,28,60,47,47,52,34,38,54,53,47,40,44,18,22,23,33,58,51,38,39,36,39,18,45,61,90,60,88,75,60,83,79,46,48,72,46,79,35,44,42,47,70,57,42,53,51,50,52,57,52,47,63,71,73,47,80,50,51,34,38,37,39,68,37,34,63,65,50,47,40,44,60,62,35,90,52,76,77,65,53,88,44,70,42,75,42,48,31,37,55,48,86,54,66,57,38,52,48,28,71,75,38,78,46,43,37,31,35,40,56,45,72,65,50,94,60,67,88,52,62,71,82,39,58,73,35,58,61,52,32,37,39,31,32,39,89,75,40,80,49,71,68,94,51,52,26,40,37,36,43,36,39,90,93,44,78,46,79,46,71,69,35,41,49,60,53,48,34,53,48,52,53,49,41,52,66,74,69,50,77,65,76,53,68,71,80,71,79,119

InterPro domains:
  IPR003382 Flavoprotein [PF02441] (16-149)
  IPR007085 DNA/pantothenate metabolism flavoprotein, C-terminal [PF04127] (186-388)
  IPR035929 CoaB-like superfamily [G3DSA:3.40.50.10300] (183-396)
  IPR035929 CoaB-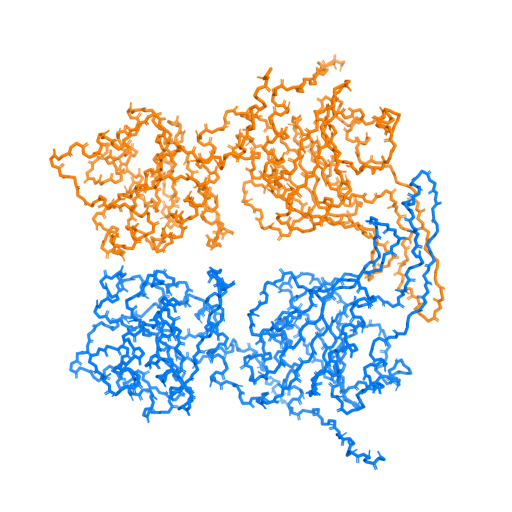like superfamily [SSF102645] (184-392)
  IPR036551 Flavin prenyltransferase-like [G3DSA:3.40.50.1950] (12-175)
  IPR036551 Flavin prenyltransferase-like [SSF52507] (13-158)